Protein AF-R9B1L3-F1 (afdb_monomer_lite)

pLDDT: mean 91.62, std 8.05, range [50.78, 98.94]

Foldseek 3Di:
DVVQCCCCPVVVHCVVVCVVPVLVVVVVVVVPFADQEPLQDKDKPLAWWFQADPKIKIKIKHWPDHDDGDPDHDPDPCNRVVVVQVDLQPFKTKIFIWIWIDQDCVQDPRADSSRDRDCVRTPIDGDDMDIGHRDRCVAPCNVVLVLLDQDQPCPDDPNTGTTYPVNVVSNPVSVVVNVVSCVVVVHDPDDDPDDDDRDDDDDDDPLDFFAKEKPPQEFEKEAKQDPDAAEEADLFPPFPDDPPQDPLNQADPVRTGHIYKTWMWMFTADPVGFTNGTDFPVFKFKKKKWWKKACQQLAWAFDFDQQDPCLAPDPPQWTFHFLNVADPVCSVLQMFTLGMAMDWDEFFDDDPSFWSFATWHDRPDPDIDTATQWGWGHHRRGIIITTGYNFDKAAPVRFDCADPVDHSSVQRPHRMDTRWIKFKMDMWIGGPNRTHHYFIHMYGYFYFQPPSNQFALDWLLNLLQLLCCVVVQDPQDQAAACVPQPLSNLQNLQSLLFFDQLSCQAQHDPHPSPSVDPVVSCLLLDADPDPVDDNPNLVVLVVVLVLAAAQDDPWFDQLLADRRPDLAFFRCAPPDDRRDNRGRWHDRPSSNVNSVCSSVSRHHSPDDPDDDNDDNDLVPPPSRCSSVSRNCSSGRLADDGYPSPGTRFGDLSSHPQQAPHRSNGAADDPVGDQDDLPRTDGSDQCPDDSHLSHHDGRNSGCSNTGRVSVSVLVPFEWCPPPPDHSNTYGHCSSRRRHDHQDPVLVVLLPDPVDDPVSNVVSSD

Radius of gyration: 39.56 Å; chains: 1; bounding box: 65×103×112 Å

Organism: NCBI:txid106651

InterPro domains:
  IPR020835 Catalase superfamily [SSF56634] (4-188)
  IPR033798 Uncharacterised protein, LodA-like [cd14731] (206-764)
  IPR041168 L-Lysine epsilon oxidase, N-terminal [PF17990] (215-445)
  IPR041173 L-lysine epsilon oxidase, C-terminal [PF18417] (571-732)

Sequence (764 aa):
MCEFTKAGVVDGNYDPYLKAHPKTSELLDAMAKPVASVLASAYWSGLPFQFGQNEYVKYKLEPVFYLDPPNHSPNDPSYLANDLISRLKVSEARFRFMIQLRTDPERMPLDEATVVWPEDLSPPIHVADIVIPIQDISARGQAQYGENLAMNIWRVTAEHAPVGSIADARRVVYAASAELRRNVNGVPLGEPDTPRAVISPAAGIDTRIVRAAIHPAIGVARVGDSENEFFIGPELVDAPADPTQQPNNYRDKTGAIKRQAARFRIYGYNAAGDVVRELNPDNADIVWTVHVANRKAEWYQFQYALDIPEAVNAPDNAFTLRNPKVKPANRHKLAIDPGPRSIFGRNVSGGAEHRFDTGTFQAAAEQAVTVPLGEIQTDENGHLLFLGGHGKSASPTHAPVYDPDHPPSFNNADDWYYDTSDGPVTATVSINGIEIPVESAWVVVAPPNYAPDVVSWRTMYDLMCDVYVNAGWMVMPEKPSFTKDIWPLLKRLGGLQWVNKGFAAYFGKGCPMDFNNPALLAKLSFQSKNKNLADPYSELRRAILHSFRPSKPSVAEPVQWPHIWPWIYGDAFGSFPENGPGNMLTMTGLQEGLLRNWVDGNFIDDWSNEEIKPPSSLDQVPLQDQPHTLDQAALHYCLADTFHPGCEMTWPMRHASMYSSPFRIRLRAATNPEPDYGSTMTPIKVQQVDGPLYAQVAGSITRWMAVPWQGDTAFCRSGYDPDFDPYLPSFWAARVPNHVLTEQDYQKVINPELPREERITAFN

Structure (mmCIF, N/CA/C/O backbone):
data_AF-R9B1L3-F1
#
_entry.id   AF-R9B1L3-F1
#
loop_
_atom_site.group_PDB
_atom_site.id
_atom_site.type_symbol
_atom_site.label_atom_id
_atom_site.label_alt_id
_atom_site.label_comp_id
_atom_site.label_asym_id
_atom_site.label_entity_id
_atom_site.label_seq_id
_atom_site.pdbx_PDB_ins_code
_atom_site.Cartn_x
_atom_site.Cartn_y
_atom_site.Cartn_z
_atom_site.occupancy
_atom_site.B_iso_or_equiv
_atom_site.auth_seq_id
_atom_site.auth_comp_id
_atom_site.auth_asym_id
_atom_site.auth_atom_id
_atom_site.pdbx_PDB_model_num
ATOM 1 N N . MET A 1 1 ? 11.340 -51.662 -64.757 1.00 62.19 1 MET A N 1
ATOM 2 C CA . MET A 1 1 ? 10.618 -50.967 -63.661 1.00 62.19 1 MET A CA 1
ATOM 3 C C . MET A 1 1 ? 9.288 -51.653 -63.358 1.00 62.19 1 MET A C 1
ATOM 5 O O . MET A 1 1 ? 9.147 -52.144 -62.254 1.00 62.19 1 MET A O 1
ATOM 9 N N . CYS A 1 2 ? 8.379 -51.818 -64.328 1.00 68.38 2 CYS A N 1
ATOM 10 C CA . CYS A 1 2 ? 7.091 -52.503 -64.119 1.00 68.38 2 CYS A CA 1
ATOM 11 C C . CYS A 1 2 ? 7.218 -53.947 -63.591 1.00 68.38 2 CYS A C 1
ATOM 13 O O . CYS A 1 2 ? 6.490 -54.320 -62.681 1.00 68.38 2 CYS A O 1
ATOM 15 N N . GLU A 1 3 ? 8.167 -54.737 -64.104 1.00 80.19 3 GLU A N 1
ATOM 16 C CA . GLU A 1 3 ? 8.428 -56.102 -63.612 1.00 80.19 3 GLU A CA 1
ATOM 17 C C . GLU A 1 3 ? 8.977 -56.125 -62.178 1.00 80.19 3 GLU A C 1
ATOM 19 O O . GLU A 1 3 ? 8.534 -56.934 -61.371 1.00 80.19 3 GLU A O 1
ATOM 24 N N . PHE A 1 4 ? 9.873 -55.191 -61.836 1.00 80.69 4 PHE A N 1
ATOM 25 C CA . PHE A 1 4 ? 10.393 -55.023 -60.474 1.00 80.69 4 PHE A CA 1
ATOM 26 C C . PHE A 1 4 ? 9.283 -54.619 -59.496 1.00 80.69 4 PHE A C 1
ATOM 28 O O . PHE A 1 4 ? 9.123 -55.225 -58.442 1.00 80.69 4 PHE A O 1
ATOM 35 N N . THR A 1 5 ? 8.475 -53.620 -59.865 1.00 76.06 5 THR A N 1
ATOM 36 C CA . THR A 1 5 ? 7.343 -53.159 -59.054 1.00 76.06 5 THR A CA 1
ATOM 37 C C . THR A 1 5 ? 6.294 -54.253 -58.892 1.00 76.06 5 THR A C 1
ATOM 39 O O . THR A 1 5 ? 5.771 -54.413 -57.796 1.00 76.06 5 THR A O 1
ATOM 42 N N . LYS A 1 6 ? 6.006 -55.035 -59.939 1.00 81.38 6 LYS A N 1
ATOM 43 C CA . LYS A 1 6 ? 5.106 -56.187 -59.844 1.00 81.38 6 LYS A CA 1
ATOM 44 C C . LYS A 1 6 ? 5.662 -57.241 -58.881 1.00 81.38 6 LYS A C 1
ATOM 46 O O . LYS A 1 6 ? 4.937 -57.634 -57.974 1.00 81.38 6 LYS A O 1
ATOM 51 N N . ALA A 1 7 ? 6.935 -57.622 -59.026 1.00 84.62 7 ALA A N 1
ATOM 52 C CA . ALA A 1 7 ? 7.583 -58.612 -58.163 1.00 84.62 7 ALA A CA 1
ATOM 53 C C . ALA A 1 7 ? 7.474 -58.235 -56.675 1.00 84.62 7 ALA A C 1
ATOM 55 O O . ALA A 1 7 ? 7.154 -59.070 -55.836 1.00 84.62 7 ALA A O 1
ATOM 56 N N . GLY A 1 8 ? 7.664 -56.955 -56.355 1.00 83.62 8 GLY A N 1
ATOM 57 C CA . GLY A 1 8 ? 7.532 -56.454 -54.991 1.00 83.62 8 GLY A CA 1
ATOM 58 C C . GLY A 1 8 ? 6.103 -56.257 -54.503 1.00 83.62 8 GLY A C 1
ATOM 59 O O . GLY A 1 8 ? 5.713 -56.786 -53.470 1.00 83.62 8 GLY A O 1
ATOM 60 N N . VAL A 1 9 ? 5.338 -55.431 -55.215 1.00 76.75 9 VAL A N 1
ATOM 61 C CA . VAL A 1 9 ? 4.065 -54.868 -54.735 1.00 76.75 9 VAL A CA 1
ATOM 62 C C . VAL A 1 9 ? 2.883 -55.795 -55.009 1.00 76.75 9 VAL A C 1
ATOM 64 O O . VAL A 1 9 ? 1.931 -55.807 -54.235 1.00 76.75 9 VAL A O 1
ATOM 67 N N . VAL A 1 10 ? 2.925 -56.556 -56.106 1.00 82.94 10 VAL A N 1
ATOM 68 C CA . VAL A 1 10 ? 1.834 -57.461 -56.504 1.00 82.94 10 VAL A CA 1
ATOM 69 C C . VAL A 1 10 ? 2.133 -58.887 -56.061 1.00 82.94 10 VAL A C 1
ATOM 71 O O . VAL A 1 10 ? 1.295 -59.519 -55.426 1.00 82.94 10 VAL A O 1
ATOM 74 N N . ASP A 1 11 ? 3.330 -59.381 -56.378 1.00 86.12 11 ASP A N 1
ATOM 75 C CA . ASP A 1 11 ? 3.706 -60.776 -56.144 1.00 86.12 11 ASP A CA 1
ATOM 76 C C . ASP A 1 11 ? 4.290 -60.990 -54.729 1.00 86.12 11 ASP A C 1
ATOM 78 O O . ASP A 1 11 ? 4.346 -62.123 -54.252 1.00 86.12 11 ASP A O 1
ATOM 82 N N . GLY A 1 12 ? 4.713 -59.919 -54.041 1.00 87.38 12 GLY A N 1
ATOM 83 C CA . GLY A 1 12 ? 5.254 -59.973 -52.676 1.00 87.38 12 GLY A CA 1
ATOM 84 C C . GLY A 1 12 ? 6.603 -60.689 -52.550 1.00 87.38 12 GLY A C 1
ATOM 85 O O . GLY A 1 12 ? 7.003 -61.035 -51.440 1.00 87.38 12 GLY A O 1
ATOM 86 N N . ASN A 1 13 ? 7.294 -60.950 -53.663 1.00 88.31 13 ASN A N 1
ATOM 87 C CA . ASN A 1 13 ? 8.530 -61.722 -53.699 1.00 88.31 13 ASN A CA 1
ATOM 88 C C . ASN A 1 13 ? 9.494 -61.205 -54.780 1.00 88.31 13 ASN A C 1
ATOM 90 O O . ASN A 1 13 ? 9.286 -61.404 -55.979 1.00 88.31 13 ASN A O 1
ATOM 94 N N . TYR A 1 14 ? 10.597 -60.595 -54.341 1.00 86.94 14 TYR A N 1
ATOM 95 C CA . TYR A 1 14 ? 11.643 -60.094 -55.231 1.00 86.94 14 TYR A CA 1
ATOM 96 C C . TYR A 1 14 ? 12.620 -61.177 -55.717 1.00 86.94 14 TYR A C 1
ATOM 98 O O . TYR A 1 14 ? 13.285 -60.953 -56.729 1.00 86.94 14 TYR A O 1
ATOM 106 N N . ASP A 1 15 ? 12.702 -62.344 -55.070 1.00 88.62 15 ASP A N 1
ATOM 107 C CA . ASP A 1 15 ? 13.755 -63.341 -55.322 1.00 88.62 15 ASP A CA 1
ATOM 108 C C . ASP A 1 15 ? 13.848 -63.788 -56.792 1.00 88.62 15 ASP A C 1
ATOM 110 O O . ASP A 1 15 ? 14.958 -63.812 -57.340 1.00 88.62 15 ASP A O 1
ATOM 114 N N . PRO A 1 16 ? 12.735 -64.098 -57.497 1.00 88.62 16 PRO A N 1
ATOM 115 C CA . PRO A 1 16 ? 12.804 -64.494 -58.902 1.00 88.62 16 PRO A CA 1
ATOM 116 C C . PRO A 1 16 ? 13.321 -63.364 -59.796 1.00 88.62 16 PRO A C 1
ATOM 118 O O . PRO A 1 16 ? 14.088 -63.611 -60.728 1.00 88.62 16 PRO A O 1
ATOM 121 N N . TYR A 1 17 ? 12.928 -62.122 -59.498 1.00 88.38 17 TYR A N 1
ATOM 122 C CA . TYR A 1 17 ? 13.357 -60.951 -60.253 1.00 88.38 17 TYR A CA 1
ATOM 123 C C . TYR A 1 17 ? 14.841 -60.660 -60.021 1.00 88.38 17 TYR A C 1
ATOM 125 O O . TYR A 1 17 ? 15.575 -60.462 -60.988 1.00 88.38 17 TYR A O 1
ATOM 133 N N . LEU A 1 18 ? 15.299 -60.660 -58.766 1.00 89.38 18 LEU A N 1
ATOM 134 C CA . LEU A 1 18 ? 16.690 -60.357 -58.415 1.00 89.38 18 LEU A CA 1
ATOM 135 C C . LEU A 1 18 ? 17.654 -61.412 -58.955 1.00 89.38 18 LEU A C 1
ATOM 137 O O . LEU A 1 18 ? 18.710 -61.061 -59.477 1.00 89.38 18 LEU A O 1
ATOM 141 N N . LYS A 1 19 ? 17.251 -62.689 -58.956 1.00 90.25 19 LYS A N 1
ATOM 142 C CA . LYS A 1 19 ? 18.026 -63.764 -59.588 1.00 90.25 19 LYS A CA 1
ATOM 143 C C . LYS A 1 19 ? 18.178 -63.571 -61.100 1.00 90.25 19 LYS A C 1
ATOM 145 O O . LYS A 1 19 ? 19.221 -63.907 -61.655 1.00 90.25 19 LYS A O 1
ATOM 150 N N . ALA A 1 20 ? 17.154 -63.037 -61.766 1.00 89.94 20 ALA A N 1
ATOM 151 C CA . ALA A 1 20 ? 17.203 -62.707 -63.190 1.00 89.94 20 ALA A CA 1
ATOM 152 C C . ALA A 1 20 ? 17.952 -61.389 -63.484 1.00 89.94 20 ALA A C 1
ATOM 154 O O . ALA A 1 20 ? 18.379 -61.172 -64.616 1.00 89.94 20 ALA A O 1
ATOM 155 N N . HIS A 1 21 ? 18.147 -60.530 -62.476 1.00 88.94 21 HIS A N 1
ATOM 156 C CA . HIS A 1 21 ? 18.745 -59.198 -62.601 1.00 88.94 21 HIS A CA 1
ATOM 157 C C . HIS A 1 21 ? 19.875 -58.990 -61.573 1.00 88.94 21 HIS A C 1
ATOM 159 O O . HIS A 1 21 ? 19.734 -58.175 -60.654 1.00 88.94 21 HIS A O 1
ATOM 165 N N . PRO A 1 22 ? 21.025 -59.676 -61.728 1.00 87.56 22 PRO A N 1
ATOM 166 C CA . PRO A 1 22 ? 22.104 -59.678 -60.733 1.00 87.56 22 PRO A CA 1
ATOM 167 C C . PRO A 1 22 ? 22.651 -58.278 -60.424 1.00 87.56 22 PRO A C 1
ATOM 169 O O . PRO A 1 22 ? 22.852 -57.947 -59.262 1.00 87.56 22 PRO A O 1
ATOM 172 N N . LYS A 1 23 ? 22.766 -57.399 -61.431 1.00 85.44 23 LYS A N 1
ATOM 173 C CA . LYS A 1 23 ? 23.174 -55.994 -61.239 1.00 85.44 23 LYS A CA 1
ATOM 174 C C . LYS A 1 23 ? 22.224 -55.225 -60.311 1.00 85.44 23 LYS A C 1
ATOM 176 O O . LYS A 1 23 ? 22.654 -54.363 -59.555 1.00 85.44 23 LYS A O 1
ATOM 181 N N . THR A 1 24 ? 20.922 -55.509 -60.374 1.00 83.94 24 THR A N 1
ATOM 182 C CA . THR A 1 24 ? 19.940 -54.901 -59.465 1.00 83.94 24 THR A CA 1
ATOM 183 C C . THR A 1 24 ? 20.075 -55.469 -58.056 1.00 83.94 24 THR A C 1
ATOM 185 O O . THR A 1 24 ? 19.992 -54.698 -57.108 1.00 83.94 24 THR A O 1
ATOM 188 N N . SER A 1 25 ? 20.330 -56.775 -57.918 1.00 86.25 25 SER A N 1
ATOM 189 C CA . SER A 1 25 ? 20.602 -57.404 -56.618 1.00 86.25 25 SER A CA 1
ATOM 190 C C . SER A 1 25 ? 21.810 -56.768 -55.932 1.00 86.25 25 SER A C 1
ATOM 192 O O . SER A 1 25 ? 21.683 -56.275 -54.818 1.00 86.25 25 SER A O 1
ATOM 194 N N . GLU A 1 26 ? 22.942 -56.673 -56.636 1.00 87.56 26 GLU A N 1
ATOM 195 C CA . GLU A 1 26 ? 24.175 -56.067 -56.115 1.00 87.56 26 GLU A CA 1
ATOM 196 C C . GLU A 1 26 ? 23.964 -54.617 -55.655 1.00 87.56 26 GLU A C 1
ATOM 198 O O . GLU A 1 26 ? 24.470 -54.206 -54.611 1.00 87.56 26 GLU A O 1
ATOM 203 N N . LEU A 1 27 ? 23.187 -53.833 -56.411 1.00 83.94 27 LEU A N 1
ATOM 204 C CA . LEU A 1 27 ? 22.858 -52.456 -56.042 1.00 83.94 27 LEU A CA 1
ATOM 205 C C . LEU A 1 27 ? 21.979 -52.382 -54.788 1.00 83.94 27 LEU A C 1
ATOM 207 O O . LEU A 1 27 ? 22.222 -51.529 -53.938 1.00 83.94 27 LEU A O 1
ATOM 211 N N . LEU A 1 28 ? 20.972 -53.249 -54.658 1.00 84.00 28 LEU A N 1
ATOM 212 C CA . LEU A 1 28 ? 20.110 -53.272 -53.474 1.00 84.00 28 LEU A CA 1
ATOM 213 C C . LEU A 1 28 ? 20.877 -53.715 -52.225 1.00 84.00 28 LEU A C 1
ATOM 215 O O . LEU A 1 28 ? 20.706 -53.095 -51.176 1.00 84.00 28 LEU A O 1
ATOM 219 N N . ASP A 1 29 ? 21.772 -54.696 -52.350 1.00 84.81 29 ASP A N 1
ATOM 220 C CA . ASP A 1 29 ? 22.656 -55.123 -51.261 1.00 84.81 29 ASP A CA 1
ATOM 221 C C . ASP A 1 29 ? 23.590 -53.982 -50.829 1.00 84.81 29 ASP A C 1
ATOM 223 O O . ASP A 1 29 ? 23.737 -53.705 -49.640 1.00 84.81 29 ASP A O 1
ATOM 227 N N . ALA A 1 30 ? 24.157 -53.237 -51.787 1.00 81.81 30 ALA A N 1
ATOM 228 C CA . ALA A 1 30 ? 24.981 -52.061 -51.498 1.00 81.81 30 ALA A CA 1
ATOM 229 C C . ALA A 1 30 ? 24.191 -50.905 -50.845 1.00 81.81 30 ALA A C 1
ATOM 231 O O . ALA A 1 30 ? 24.763 -50.084 -50.120 1.00 81.81 30 ALA A O 1
ATOM 232 N N . MET A 1 31 ? 22.881 -50.819 -51.099 1.00 80.81 31 MET A N 1
ATOM 233 C CA . MET A 1 31 ? 21.984 -49.831 -50.489 1.00 80.81 31 MET A CA 1
ATOM 234 C C . MET A 1 31 ? 21.502 -50.241 -49.089 1.00 80.81 31 MET A C 1
ATOM 236 O O . MET A 1 31 ? 21.163 -49.365 -48.290 1.00 80.81 31 MET A O 1
ATOM 240 N N . ALA A 1 32 ? 21.482 -51.538 -48.773 1.00 81.06 32 ALA A N 1
ATOM 241 C CA . ALA A 1 32 ? 20.997 -52.093 -47.512 1.00 81.06 32 ALA A CA 1
ATOM 242 C C . ALA A 1 32 ? 22.023 -51.938 -46.372 1.00 81.06 32 ALA A C 1
ATOM 244 O O . ALA A 1 32 ? 22.604 -52.908 -45.887 1.00 81.06 32 ALA A O 1
ATOM 245 N N . LYS A 1 33 ? 22.240 -50.697 -45.919 1.00 81.12 33 LYS A N 1
ATOM 246 C CA . LYS A 1 33 ? 23.154 -50.366 -44.813 1.00 81.12 33 LYS A CA 1
ATOM 247 C C . LYS A 1 33 ? 22.435 -49.684 -43.641 1.00 81.12 33 LYS A C 1
ATOM 249 O O . LYS A 1 33 ? 21.547 -48.862 -43.882 1.00 81.12 33 LYS A O 1
ATOM 254 N N . PRO A 1 34 ? 22.823 -49.963 -42.382 1.00 84.56 34 PRO A N 1
ATOM 255 C CA . PRO A 1 34 ? 22.312 -49.224 -41.235 1.00 84.56 34 PRO A CA 1
ATOM 256 C C . PRO A 1 34 ? 22.700 -47.742 -41.299 1.00 84.56 34 PRO A C 1
ATOM 258 O O . PRO A 1 34 ? 23.781 -47.382 -41.768 1.00 84.56 34 PRO A O 1
ATOM 261 N N . VAL A 1 35 ? 21.817 -46.878 -40.803 1.00 88.62 35 VAL A N 1
ATOM 262 C CA . VAL A 1 35 ? 21.991 -45.420 -40.796 1.00 88.62 35 VAL A CA 1
ATOM 263 C C . VAL A 1 35 ? 21.896 -44.919 -39.358 1.00 88.62 35 VAL A C 1
ATOM 265 O O . VAL A 1 35 ? 20.925 -45.234 -38.681 1.00 88.62 35 VAL A O 1
ATOM 268 N N . ALA A 1 36 ? 22.878 -44.134 -38.901 1.00 90.06 36 ALA A N 1
ATOM 269 C CA . ALA A 1 36 ? 22.886 -43.553 -37.551 1.00 90.06 36 ALA A CA 1
ATOM 270 C C . ALA A 1 36 ? 21.869 -42.416 -37.375 1.00 90.06 36 ALA A C 1
ATOM 272 O O . ALA A 1 36 ? 21.243 -42.282 -36.331 1.00 90.06 36 ALA A O 1
ATOM 273 N N . SER A 1 37 ? 21.738 -41.563 -38.389 1.00 92.69 37 SER A N 1
ATOM 274 C CA . SER A 1 37 ? 20.845 -40.407 -38.375 1.00 92.69 37 SER A CA 1
ATOM 275 C C . SER A 1 37 ? 20.517 -39.984 -39.799 1.00 92.69 37 SER A C 1
ATOM 277 O O . SER A 1 37 ? 21.382 -40.001 -40.682 1.00 92.69 37 SER A O 1
ATOM 279 N N . VAL A 1 38 ? 19.287 -39.516 -40.015 1.00 93.38 38 VAL A N 1
ATOM 280 C CA . VAL A 1 38 ? 18.902 -38.874 -41.280 1.00 93.38 38 VAL A CA 1
ATOM 281 C C . VAL A 1 38 ? 19.628 -37.540 -41.494 1.00 93.38 38 VAL A C 1
ATOM 283 O O . VAL A 1 38 ? 19.758 -37.106 -42.635 1.00 93.38 38 VAL A O 1
ATOM 286 N N . LEU A 1 39 ? 20.142 -36.913 -40.429 1.00 95.19 39 LEU A N 1
ATOM 287 C CA . LEU A 1 39 ? 20.899 -35.657 -40.494 1.00 95.19 39 LEU A CA 1
ATOM 288 C C . LEU A 1 39 ? 22.397 -35.857 -40.780 1.00 95.19 39 LEU A C 1
ATOM 290 O O . LEU A 1 39 ? 23.069 -34.908 -41.166 1.00 95.19 39 LEU A O 1
ATOM 294 N N . ALA A 1 40 ? 22.909 -37.078 -40.604 1.00 93.00 40 ALA A N 1
ATOM 295 C CA . ALA A 1 40 ? 24.318 -37.436 -40.816 1.00 93.00 40 ALA A CA 1
ATOM 296 C C . ALA A 1 40 ? 24.539 -38.279 -42.087 1.00 93.00 40 ALA A C 1
ATOM 298 O O . ALA A 1 40 ? 25.619 -38.827 -42.296 1.00 93.00 40 ALA A O 1
ATOM 299 N N . SER A 1 41 ? 23.507 -38.426 -42.921 1.00 91.56 41 SER A N 1
ATOM 300 C CA . SER A 1 41 ? 23.548 -39.241 -44.138 1.00 91.56 41 SER A CA 1
ATOM 301 C C . SER A 1 41 ? 23.727 -38.376 -45.377 1.00 91.56 41 SER A C 1
ATOM 303 O O . SER A 1 41 ? 23.108 -37.324 -45.494 1.00 91.56 41 SER A O 1
ATOM 305 N N . ALA A 1 42 ? 24.539 -38.834 -46.328 1.00 91.38 42 ALA A N 1
ATOM 306 C CA . ALA A 1 42 ? 24.597 -38.220 -47.650 1.00 91.38 42 ALA A CA 1
ATOM 307 C C . ALA A 1 42 ? 23.397 -38.654 -48.510 1.00 91.38 42 ALA A C 1
ATOM 309 O O . ALA A 1 42 ? 22.951 -39.801 -48.425 1.00 91.38 42 ALA A O 1
ATOM 310 N N . TYR A 1 43 ? 22.903 -37.748 -49.356 1.00 92.69 43 TYR A N 1
ATOM 311 C CA . TYR A 1 43 ? 21.776 -37.997 -50.262 1.00 92.69 43 TYR A CA 1
ATOM 312 C C . TYR A 1 43 ? 22.119 -37.622 -51.698 1.00 92.69 43 TYR A C 1
ATOM 314 O O . TYR A 1 43 ? 22.941 -36.743 -51.942 1.00 92.69 43 TYR A O 1
ATOM 322 N N . TRP A 1 44 ? 21.440 -38.250 -52.657 1.00 91.38 44 TRP A N 1
ATOM 323 C CA . TRP A 1 44 ? 21.607 -37.986 -54.083 1.00 91.38 44 TRP A CA 1
ATOM 324 C C . TRP A 1 44 ? 20.247 -37.896 -54.769 1.00 91.38 44 TRP A C 1
ATOM 326 O O . TRP A 1 44 ? 19.303 -38.598 -54.414 1.00 91.38 44 TRP A O 1
ATOM 336 N N . SER A 1 45 ? 20.170 -37.066 -55.803 1.00 89.88 45 SER A N 1
ATOM 337 C CA . SER A 1 45 ? 18.965 -36.866 -56.625 1.00 89.88 45 SER A CA 1
ATOM 338 C C . SER A 1 45 ? 18.490 -38.110 -57.396 1.00 89.88 45 SER A C 1
ATOM 340 O O . SER A 1 45 ? 17.344 -38.153 -57.846 1.00 89.88 45 SER A O 1
ATOM 342 N N . GLY A 1 46 ? 19.336 -39.136 -57.544 1.00 83.62 46 GLY A N 1
ATOM 343 C CA . GLY A 1 46 ? 19.037 -40.412 -58.212 1.00 83.62 46 GLY A CA 1
ATOM 344 C C . GLY A 1 46 ? 18.874 -40.328 -59.739 1.00 83.62 46 GLY A C 1
ATOM 345 O O . GLY A 1 46 ? 19.289 -41.244 -60.443 1.00 83.62 46 GLY A O 1
ATOM 346 N N . LEU A 1 47 ? 18.330 -39.227 -60.259 1.00 91.44 47 LEU A N 1
ATOM 347 C CA . LEU A 1 47 ? 18.136 -38.931 -61.680 1.00 91.44 47 LEU A CA 1
ATOM 348 C C . LEU A 1 47 ? 18.879 -37.640 -62.060 1.00 91.44 47 LEU A C 1
ATOM 350 O O . LEU A 1 47 ? 19.083 -36.795 -61.188 1.00 91.44 47 LEU A O 1
ATOM 354 N N . PRO A 1 48 ? 19.290 -37.477 -63.326 1.00 94.69 48 PRO A N 1
ATOM 355 C CA . PRO A 1 48 ? 19.873 -36.231 -63.797 1.00 94.69 48 PRO A CA 1
ATOM 356 C C . PRO A 1 48 ? 18.811 -35.159 -64.077 1.00 94.69 48 PRO A C 1
ATOM 358 O O . PRO A 1 48 ? 17.640 -35.451 -64.326 1.00 94.69 48 PRO A O 1
ATOM 361 N N . PHE A 1 49 ? 19.248 -33.906 -64.042 1.00 96.94 49 PHE A N 1
ATOM 362 C CA . PHE A 1 49 ? 18.452 -32.704 -64.271 1.00 96.94 49 PHE A CA 1
ATOM 363 C C . PHE A 1 49 ? 19.144 -31.846 -65.323 1.00 96.94 49 PHE A C 1
ATOM 365 O O . PHE A 1 49 ? 20.370 -31.883 -65.436 1.00 96.94 49 PHE A O 1
ATOM 372 N N . GLN A 1 50 ? 18.376 -31.074 -66.084 1.00 96.62 50 GLN A N 1
ATOM 373 C CA . GLN A 1 50 ? 18.918 -29.997 -66.901 1.00 96.62 50 GLN A CA 1
ATOM 374 C C . GLN A 1 50 ? 19.637 -28.971 -66.021 1.00 96.62 50 GLN A C 1
ATOM 376 O O . GLN A 1 50 ? 19.362 -28.807 -64.827 1.00 96.62 50 GLN A O 1
ATOM 381 N N . PHE A 1 51 ? 20.605 -28.301 -66.620 1.00 94.44 51 PHE A N 1
ATOM 382 C CA . PHE A 1 51 ? 21.327 -27.207 -66.003 1.00 94.44 51 PHE A CA 1
ATOM 383 C C . PHE A 1 51 ? 21.548 -26.130 -67.065 1.00 94.44 51 PHE A C 1
ATOM 385 O O . PHE A 1 51 ? 22.587 -26.056 -67.711 1.00 94.44 51 PHE A O 1
ATOM 392 N N . GLY A 1 52 ? 20.501 -25.350 -67.333 1.00 92.31 52 GLY A N 1
ATOM 393 C CA . GLY A 1 52 ? 20.458 -24.449 -68.482 1.00 92.31 52 GLY A CA 1
ATOM 394 C C . GLY A 1 52 ? 20.127 -25.186 -69.785 1.00 92.31 52 GLY A C 1
ATOM 395 O O . GLY A 1 52 ? 19.432 -26.199 -69.785 1.00 92.31 52 GLY A O 1
ATOM 396 N N . GLN A 1 53 ? 20.588 -24.659 -70.923 1.00 86.12 53 GLN A N 1
ATOM 397 C CA . GLN A 1 53 ? 20.116 -25.121 -72.237 1.00 86.12 53 GLN A CA 1
ATOM 398 C C . GLN A 1 53 ? 20.707 -26.464 -72.691 1.00 86.12 53 GLN A C 1
ATOM 400 O O . GLN A 1 53 ? 20.012 -27.224 -73.357 1.00 86.12 53 GLN A O 1
ATOM 405 N N . ASN A 1 54 ? 21.973 -26.755 -72.365 1.00 87.19 54 ASN A N 1
ATOM 406 C CA . ASN A 1 54 ? 22.706 -27.890 -72.949 1.00 87.19 54 ASN A CA 1
ATOM 407 C C . ASN A 1 54 ? 23.508 -28.722 -71.934 1.00 87.19 54 ASN A C 1
ATOM 409 O O . ASN A 1 54 ? 24.185 -29.670 -72.332 1.00 87.19 54 ASN A O 1
ATOM 413 N N . GLU A 1 55 ? 23.446 -28.391 -70.644 1.00 95.31 55 GLU A N 1
ATOM 414 C CA . GLU A 1 55 ? 24.173 -29.115 -69.600 1.00 95.31 55 GLU A CA 1
ATOM 415 C C . GLU A 1 55 ? 23.220 -29.910 -68.711 1.00 95.31 55 GLU A C 1
ATOM 417 O O . GLU A 1 55 ? 22.012 -29.665 -68.666 1.00 95.31 55 GLU A O 1
ATOM 422 N N . TYR A 1 56 ? 23.783 -30.892 -68.010 1.00 97.12 56 TYR A N 1
ATOM 423 C CA . TYR A 1 56 ? 23.040 -31.769 -67.119 1.00 97.12 56 TYR A CA 1
ATOM 424 C C . TYR A 1 56 ? 23.826 -32.005 -65.840 1.00 97.12 56 TYR A C 1
ATOM 426 O O . TYR A 1 56 ? 25.051 -32.138 -65.875 1.00 97.12 56 TYR A O 1
ATOM 434 N N . VAL A 1 57 ? 23.115 -32.107 -64.722 1.00 96.94 57 VAL A N 1
ATOM 435 C CA . VAL A 1 57 ? 23.700 -32.331 -63.400 1.00 96.94 57 VAL A CA 1
ATOM 436 C C . VAL A 1 57 ? 22.991 -33.443 -62.640 1.00 96.94 57 VAL A C 1
ATOM 438 O O . VAL A 1 57 ? 21.810 -33.711 -62.853 1.00 96.94 57 VAL A O 1
ATOM 441 N N . LYS A 1 58 ? 23.700 -34.050 -61.687 1.00 95.69 58 LYS A N 1
ATOM 442 C CA . LYS A 1 58 ? 23.103 -34.727 -60.529 1.00 95.69 58 LYS A CA 1
ATOM 443 C C . LYS A 1 58 ? 23.376 -33.906 -59.271 1.00 95.69 58 LYS A C 1
ATOM 445 O O . LYS A 1 58 ? 24.478 -33.400 -59.088 1.00 95.69 58 LYS A O 1
ATOM 450 N N . TYR A 1 59 ? 22.392 -33.799 -58.385 1.00 95.56 59 TYR A N 1
ATOM 451 C CA . TYR A 1 59 ? 22.553 -33.168 -57.070 1.00 95.56 59 TYR A CA 1
ATOM 452 C C . TYR A 1 59 ? 22.982 -34.175 -56.000 1.00 95.56 59 TYR A C 1
ATOM 454 O O . TYR A 1 59 ? 22.528 -35.329 -56.026 1.00 95.56 59 TYR A O 1
ATOM 462 N N . LYS A 1 60 ? 23.786 -33.707 -55.039 1.00 95.50 60 LYS A N 1
ATOM 463 C CA . LYS A 1 60 ? 24.232 -34.429 -53.839 1.00 95.50 60 LYS A CA 1
ATOM 464 C C . LYS A 1 60 ? 24.107 -33.524 -52.607 1.00 95.50 60 LYS A C 1
ATOM 466 O O . LYS A 1 60 ? 24.434 -32.344 -52.668 1.00 95.50 60 LYS A O 1
ATOM 471 N N . LEU A 1 61 ? 23.638 -34.078 -51.494 1.00 96.81 61 LEU A N 1
ATOM 472 C CA . LEU A 1 61 ? 23.689 -33.457 -50.171 1.00 96.81 61 LEU A CA 1
ATOM 473 C C . LEU A 1 61 ? 24.749 -34.161 -49.343 1.00 96.81 61 LEU A C 1
ATOM 475 O O . LEU A 1 61 ? 24.685 -35.377 -49.167 1.00 96.81 61 LEU A O 1
ATOM 479 N N . GLU A 1 62 ? 25.703 -33.395 -48.831 1.00 96.75 62 GLU A N 1
ATOM 480 C CA . GLU A 1 62 ? 26.762 -33.883 -47.956 1.00 96.75 62 GLU A CA 1
ATOM 481 C C . GLU A 1 62 ? 26.562 -33.311 -46.542 1.00 96.75 62 GLU A C 1
ATOM 483 O O . GLU A 1 62 ? 26.517 -32.091 -46.383 1.00 96.75 62 GLU A O 1
ATOM 488 N N . PRO A 1 63 ? 26.399 -34.147 -45.505 1.00 95.88 63 PRO A N 1
ATOM 489 C CA . PRO A 1 63 ? 26.246 -33.665 -44.137 1.00 95.88 63 PRO A CA 1
ATOM 490 C C . PRO A 1 63 ? 27.556 -33.035 -43.650 1.00 95.88 63 PRO A C 1
ATOM 492 O O . PRO A 1 63 ? 28.645 -33.504 -43.978 1.00 95.88 63 PRO A O 1
ATOM 495 N N . VAL A 1 64 ? 27.470 -31.985 -42.829 1.00 95.31 64 VAL A N 1
ATOM 496 C CA . VAL A 1 64 ? 28.678 -31.324 -42.283 1.00 95.31 64 VAL A CA 1
ATOM 497 C C . VAL A 1 64 ? 29.292 -32.060 -41.089 1.00 95.31 64 VAL A C 1
ATOM 499 O O . VAL A 1 64 ? 30.315 -31.635 -40.555 1.00 95.31 64 VAL A O 1
ATOM 502 N N . PHE A 1 65 ? 28.652 -33.137 -40.638 1.00 92.31 65 PHE A N 1
ATOM 503 C CA . PHE A 1 65 ? 29.113 -33.971 -39.540 1.00 92.31 65 PHE A CA 1
ATOM 504 C C . PHE A 1 65 ? 28.875 -35.444 -39.865 1.00 92.31 65 PHE A C 1
ATOM 506 O O . PHE A 1 65 ? 28.022 -35.794 -40.680 1.00 92.31 65 PHE A O 1
ATOM 513 N N . TYR A 1 66 ? 29.642 -36.303 -39.205 1.00 90.56 66 TYR A N 1
ATOM 514 C CA . TYR A 1 66 ? 29.603 -37.745 -39.391 1.00 90.56 66 TYR A CA 1
ATOM 515 C C . TYR A 1 66 ? 29.243 -38.432 -38.072 1.00 90.56 66 TYR A C 1
ATOM 517 O O . TYR A 1 66 ? 29.633 -37.975 -36.997 1.00 90.56 66 TYR A O 1
ATOM 525 N N . LEU A 1 67 ? 28.496 -39.529 -38.172 1.00 89.25 67 LEU A N 1
ATOM 526 C CA . LEU A 1 67 ? 28.173 -40.422 -37.066 1.00 89.25 67 LEU A CA 1
ATOM 527 C C . LEU A 1 67 ? 28.385 -41.860 -37.522 1.00 89.25 67 LEU A C 1
ATOM 529 O O . LEU A 1 67 ? 27.948 -42.226 -38.615 1.00 89.25 67 LEU A O 1
ATOM 533 N N . ASP A 1 68 ? 28.998 -42.670 -36.664 1.00 88.81 68 ASP A N 1
ATOM 534 C CA . ASP A 1 68 ? 29.180 -44.086 -36.953 1.00 88.81 68 ASP A CA 1
ATOM 535 C C . ASP A 1 68 ? 27.823 -44.800 -37.032 1.00 88.81 68 ASP A C 1
ATOM 537 O O . ASP A 1 68 ? 27.031 -44.720 -36.083 1.00 88.81 68 ASP A O 1
ATOM 541 N N . PRO A 1 69 ? 27.521 -45.490 -38.150 1.00 85.50 69 PRO A N 1
ATOM 542 C CA . PRO A 1 69 ? 26.305 -46.276 -38.267 1.00 85.50 69 PRO A CA 1
ATOM 543 C C . PRO A 1 69 ? 26.322 -47.444 -37.273 1.00 85.50 69 PRO A C 1
ATOM 545 O O . PRO A 1 69 ? 27.385 -47.993 -36.972 1.00 85.50 69 PRO A O 1
ATOM 548 N N . PRO A 1 70 ? 25.153 -47.865 -36.764 1.00 85.50 70 PRO A N 1
ATOM 549 C CA . PRO A 1 70 ? 25.087 -49.021 -35.886 1.00 85.50 70 PRO A CA 1
ATOM 550 C C . PRO A 1 70 ? 25.482 -50.298 -36.643 1.00 85.50 70 PRO A C 1
ATOM 552 O O . PRO A 1 70 ? 25.232 -50.437 -37.838 1.00 85.50 70 PRO A O 1
ATOM 555 N N . ASN A 1 71 ? 26.050 -51.273 -35.927 1.00 83.50 71 ASN A N 1
ATOM 556 C CA . ASN A 1 71 ? 26.490 -52.549 -36.515 1.00 83.50 71 ASN A CA 1
ATOM 557 C C . ASN A 1 71 ? 25.337 -53.409 -37.073 1.00 83.50 71 ASN A C 1
ATOM 559 O O . ASN A 1 71 ? 25.578 -54.373 -37.793 1.00 83.50 71 ASN A O 1
ATOM 563 N N . HIS A 1 72 ? 24.091 -53.098 -36.714 1.00 82.75 72 HIS A N 1
ATOM 564 C CA . HIS A 1 72 ? 22.874 -53.719 -37.232 1.00 82.75 72 HIS A CA 1
ATOM 565 C C . HIS A 1 72 ? 21.742 -52.688 -37.244 1.00 82.75 72 HIS A C 1
ATOM 567 O O . HIS A 1 72 ? 21.782 -51.709 -36.498 1.00 82.75 72 HIS A O 1
ATOM 573 N N . SER A 1 73 ? 20.723 -52.913 -38.075 1.00 78.62 73 SER A N 1
ATOM 574 C CA . SER A 1 73 ? 19.514 -52.085 -38.074 1.00 78.62 73 SER A CA 1
ATOM 575 C C . SER A 1 73 ? 18.819 -52.171 -36.709 1.00 78.62 73 SER A C 1
ATOM 577 O O . SER A 1 73 ? 18.507 -53.281 -36.273 1.00 78.62 73 SER A O 1
ATOM 579 N N . PRO A 1 74 ? 18.572 -51.044 -36.020 1.00 83.94 74 PRO A N 1
ATOM 580 C CA . PRO A 1 74 ? 17.842 -51.052 -34.757 1.00 83.94 74 PRO A CA 1
ATOM 581 C C . PRO A 1 74 ? 16.434 -51.647 -34.908 1.00 83.94 74 PRO A C 1
ATOM 583 O O . PRO A 1 74 ? 15.752 -51.392 -35.896 1.00 83.94 74 PRO A O 1
ATOM 586 N N . ASN A 1 75 ? 15.985 -52.407 -33.902 1.00 84.31 75 ASN A N 1
ATOM 587 C CA . ASN A 1 75 ? 14.654 -53.035 -33.893 1.00 84.31 75 ASN A CA 1
ATOM 588 C C . ASN A 1 75 ? 13.506 -52.046 -33.601 1.00 84.31 75 ASN A C 1
ATOM 590 O O . ASN A 1 75 ? 12.342 -52.416 -33.740 1.00 84.31 75 ASN A O 1
ATOM 594 N N . ASP A 1 76 ? 13.809 -50.819 -33.161 1.00 86.00 76 ASP A N 1
ATOM 595 C CA . ASP A 1 76 ? 12.807 -49.775 -32.917 1.00 86.00 76 ASP A CA 1
ATOM 596 C C . ASP A 1 76 ? 12.398 -49.111 -34.246 1.00 86.00 76 ASP A C 1
ATOM 598 O O . ASP A 1 76 ? 13.220 -48.410 -34.849 1.00 86.00 76 ASP A O 1
ATOM 602 N N . PRO A 1 77 ? 11.136 -49.256 -34.698 1.00 86.44 77 PRO A N 1
ATOM 603 C CA . PRO A 1 77 ? 10.668 -48.627 -35.932 1.00 86.44 77 PRO A CA 1
ATOM 604 C C . PRO A 1 77 ? 10.680 -47.088 -35.874 1.00 86.44 77 PRO A C 1
ATOM 606 O O . PRO A 1 77 ? 10.617 -46.444 -36.919 1.00 86.44 77 PRO A O 1
ATOM 609 N N . SER A 1 78 ? 10.785 -46.487 -34.683 1.00 88.88 78 SER A N 1
ATOM 610 C CA . SER A 1 78 ? 10.841 -45.032 -34.475 1.00 88.88 78 SER A CA 1
ATOM 611 C C . SER A 1 78 ? 12.264 -44.485 -34.317 1.00 88.88 78 SER A C 1
ATOM 613 O O . SER A 1 78 ? 12.428 -43.283 -34.111 1.00 88.88 78 SER A O 1
ATOM 615 N N . TYR A 1 79 ? 13.297 -45.329 -34.427 1.00 92.38 79 TYR A N 1
ATOM 616 C CA . TYR A 1 79 ? 14.690 -44.977 -34.124 1.00 92.38 79 TYR A CA 1
ATOM 617 C C . TYR A 1 79 ? 15.151 -43.656 -34.772 1.00 92.38 79 TYR A C 1
ATOM 619 O O . TYR A 1 79 ? 15.575 -42.732 -34.075 1.00 92.38 79 TYR A O 1
ATOM 627 N N . LEU A 1 80 ? 15.004 -43.526 -36.096 1.00 92.56 80 LEU A N 1
ATOM 628 C CA . LEU A 1 80 ? 15.429 -42.326 -36.829 1.00 92.56 80 LEU A CA 1
ATOM 629 C C . LEU A 1 80 ? 14.570 -41.093 -36.506 1.00 92.56 80 LEU A C 1
ATOM 631 O O . LEU A 1 80 ? 15.074 -39.972 -36.534 1.00 92.56 80 LEU A O 1
ATOM 635 N N . ALA A 1 81 ? 13.286 -41.284 -36.189 1.00 91.00 81 ALA A N 1
ATOM 636 C CA . ALA A 1 81 ? 12.389 -40.193 -35.817 1.00 91.00 81 ALA A CA 1
ATOM 637 C C . ALA A 1 81 ? 12.752 -39.626 -34.437 1.00 91.00 81 ALA A C 1
ATOM 639 O O . ALA A 1 81 ? 12.832 -38.411 -34.268 1.00 91.00 81 ALA A O 1
ATOM 640 N N . ASN A 1 82 ? 13.037 -40.503 -33.472 1.00 93.00 82 ASN A N 1
ATOM 641 C CA . ASN A 1 82 ? 13.462 -40.119 -32.128 1.00 93.00 82 ASN A CA 1
ATOM 642 C C . ASN A 1 82 ? 14.816 -39.389 -32.141 1.00 93.00 82 ASN A C 1
ATOM 644 O O . ASN A 1 82 ? 14.970 -38.381 -31.444 1.00 93.00 82 ASN A O 1
ATOM 648 N N . ASP A 1 83 ? 15.772 -39.845 -32.960 1.00 94.31 83 ASP A N 1
ATOM 649 C CA . ASP A 1 83 ? 17.049 -39.146 -33.171 1.00 94.31 83 ASP A CA 1
ATOM 650 C C . ASP A 1 83 ? 16.829 -37.743 -33.763 1.00 94.31 83 ASP A C 1
ATOM 652 O O . ASP A 1 83 ? 17.327 -36.754 -33.217 1.00 94.31 83 ASP A O 1
ATOM 656 N N . LEU A 1 84 ? 16.012 -37.635 -34.818 1.00 94.62 84 LEU A N 1
ATOM 657 C CA . LEU A 1 84 ? 15.708 -36.360 -35.468 1.00 94.62 84 LEU A CA 1
ATOM 658 C C . LEU A 1 84 ? 15.037 -35.360 -34.509 1.00 94.62 84 LEU A C 1
ATOM 660 O O . LEU A 1 84 ? 15.457 -34.203 -34.449 1.00 94.62 84 LEU A O 1
ATOM 664 N N . ILE A 1 85 ? 14.037 -35.805 -33.732 1.00 93.94 85 ILE A N 1
ATOM 665 C CA . ILE A 1 85 ? 13.351 -34.987 -32.715 1.00 93.94 85 ILE A CA 1
ATOM 666 C C . ILE A 1 85 ? 14.356 -34.473 -31.686 1.00 93.94 85 ILE A C 1
ATOM 668 O O . ILE A 1 85 ? 14.377 -33.282 -31.376 1.00 93.94 85 ILE A O 1
ATOM 672 N N . SER A 1 86 ? 15.183 -35.370 -31.151 1.00 94.38 86 SER A N 1
ATOM 673 C CA . SER A 1 86 ? 16.109 -35.038 -30.068 1.00 94.38 86 SER A CA 1
ATOM 674 C C . SER A 1 86 ? 17.141 -34.002 -30.507 1.00 94.38 86 SER A C 1
ATOM 676 O O . SER A 1 86 ? 17.453 -33.092 -29.743 1.00 94.38 86 SER A O 1
ATOM 678 N N . ARG A 1 87 ? 17.636 -34.094 -31.749 1.00 94.12 87 ARG A N 1
ATOM 679 C CA . ARG A 1 87 ? 18.630 -33.154 -32.287 1.00 94.12 87 ARG A CA 1
ATOM 680 C C . ARG A 1 87 ? 18.025 -31.803 -32.638 1.00 94.12 87 ARG A C 1
ATOM 682 O O . ARG A 1 87 ? 18.525 -30.787 -32.163 1.00 94.12 87 ARG A O 1
ATOM 689 N N . LEU A 1 88 ? 16.940 -31.782 -33.415 1.00 94.31 88 LEU A N 1
ATOM 690 C CA . LEU A 1 88 ? 16.344 -30.522 -33.872 1.00 94.31 88 LEU A CA 1
ATOM 691 C C . LEU A 1 88 ? 15.704 -29.712 -32.740 1.00 94.31 88 LEU A C 1
ATOM 693 O O . LEU A 1 88 ? 15.572 -28.501 -32.879 1.00 94.31 88 LEU A O 1
ATOM 697 N N . LYS A 1 89 ? 15.376 -30.328 -31.597 1.00 93.00 89 LYS A N 1
ATOM 698 C CA . LYS A 1 89 ? 14.925 -29.593 -30.404 1.00 93.00 89 LYS A CA 1
ATOM 699 C C . LYS A 1 89 ? 15.991 -28.677 -29.799 1.00 93.00 89 LYS A C 1
ATOM 701 O O . LYS A 1 89 ? 15.628 -27.732 -29.107 1.00 93.00 89 LYS A O 1
ATOM 706 N N . VAL A 1 90 ? 17.278 -28.954 -30.021 1.00 94.25 90 VAL A N 1
ATOM 707 C CA . VAL A 1 90 ? 18.375 -28.265 -29.315 1.00 94.25 90 VAL A CA 1
ATOM 708 C C . VAL A 1 90 ? 19.485 -27.746 -30.227 1.00 94.25 90 VAL A C 1
ATOM 710 O O . VAL A 1 90 ? 20.319 -26.967 -29.774 1.00 94.25 90 VAL A O 1
ATOM 713 N N . SER A 1 91 ? 19.531 -28.159 -31.496 1.00 92.81 91 SER A N 1
ATOM 714 C CA . SER A 1 91 ? 20.575 -27.752 -32.438 1.00 92.81 91 SER A CA 1
ATOM 715 C C . SER A 1 91 ? 20.054 -27.668 -33.873 1.00 92.81 91 SER A C 1
ATOM 717 O O . SER A 1 91 ? 19.140 -28.393 -34.264 1.00 92.81 91 SER A O 1
ATOM 719 N N . GLU A 1 92 ? 20.639 -26.767 -34.658 1.00 94.56 92 GLU A N 1
ATOM 720 C CA . GLU A 1 92 ? 20.426 -26.711 -36.103 1.00 94.56 92 GLU A CA 1
ATOM 721 C C . GLU A 1 92 ? 21.173 -27.851 -36.817 1.00 94.56 92 GLU A C 1
ATOM 723 O O . GLU A 1 92 ? 22.184 -28.357 -36.329 1.00 94.56 92 GLU A O 1
ATOM 728 N N . ALA A 1 93 ? 20.704 -28.236 -38.003 1.00 95.81 93 ALA A N 1
ATOM 729 C CA . ALA A 1 93 ? 21.385 -29.202 -38.863 1.00 95.81 93 ALA A CA 1
ATOM 730 C C . ALA A 1 93 ? 21.827 -28.548 -40.175 1.00 95.81 93 ALA A C 1
ATOM 732 O O . ALA A 1 93 ? 21.140 -27.670 -40.696 1.00 95.81 93 ALA A O 1
ATOM 733 N N . ARG A 1 94 ? 22.970 -28.976 -40.722 1.00 97.31 94 ARG A N 1
ATOM 734 C CA . ARG A 1 94 ? 23.550 -28.381 -41.933 1.00 97.31 94 ARG A CA 1
ATOM 735 C C . ARG A 1 94 ? 23.982 -29.431 -42.953 1.00 97.31 94 ARG A C 1
ATOM 737 O O . ARG A 1 94 ? 24.551 -30.460 -42.586 1.00 97.31 94 ARG A O 1
ATOM 744 N N . PHE A 1 95 ? 23.777 -29.118 -44.228 1.00 98.19 95 PHE A N 1
ATOM 745 C CA . PHE A 1 95 ? 24.266 -29.891 -45.371 1.00 98.19 95 PHE A CA 1
ATOM 746 C C . PHE A 1 95 ? 24.950 -28.977 -46.383 1.00 98.19 95 PHE A C 1
ATOM 748 O O . PHE A 1 95 ? 24.467 -27.879 -46.641 1.00 98.19 95 PHE A O 1
ATOM 755 N N . ARG A 1 96 ? 26.006 -29.469 -47.025 1.00 98.00 96 ARG A N 1
ATOM 756 C CA . ARG A 1 96 ? 26.542 -28.904 -48.262 1.00 98.00 96 ARG A CA 1
ATOM 757 C C . ARG A 1 96 ? 25.718 -29.408 -49.438 1.00 98.00 96 ARG A C 1
ATOM 759 O O . ARG A 1 96 ? 25.554 -30.616 -49.625 1.00 98.00 96 ARG A O 1
ATOM 766 N N . PHE A 1 97 ? 25.199 -28.488 -50.233 1.00 97.56 97 PHE A N 1
ATOM 767 C CA . PHE A 1 97 ? 24.485 -28.750 -51.474 1.00 97.56 97 PHE A CA 1
ATOM 768 C C . PHE A 1 97 ? 25.467 -28.729 -52.641 1.00 97.56 97 PHE A C 1
ATOM 770 O O . PHE A 1 97 ? 26.122 -27.722 -52.924 1.00 97.56 97 PHE A O 1
ATOM 777 N N . MET A 1 98 ? 25.576 -29.874 -53.303 1.00 97.75 98 MET A N 1
ATOM 778 C CA . MET A 1 98 ? 26.590 -30.159 -54.304 1.00 97.75 98 MET A CA 1
ATOM 779 C C . MET A 1 98 ? 25.940 -30.481 -55.653 1.00 97.75 98 MET A C 1
ATOM 781 O O . MET A 1 98 ? 24.882 -31.117 -55.705 1.00 97.75 98 MET A O 1
ATOM 785 N N . ILE A 1 99 ? 26.615 -30.125 -56.744 1.00 96.75 99 ILE A N 1
ATOM 786 C CA . ILE A 1 99 ? 26.262 -30.537 -58.109 1.00 96.75 99 ILE A CA 1
ATOM 787 C C . ILE A 1 99 ? 27.371 -31.390 -58.721 1.00 96.75 99 ILE A C 1
ATOM 789 O O . ILE A 1 99 ? 28.548 -31.172 -58.462 1.00 96.75 99 ILE A O 1
ATOM 793 N N . GLN A 1 100 ? 27.000 -32.345 -59.562 1.00 96.62 100 GLN A N 1
ATOM 794 C CA . GLN A 1 100 ? 27.914 -33.156 -60.357 1.00 96.62 100 GLN A CA 1
ATOM 795 C C . GLN A 1 100 ? 27.554 -32.976 -61.832 1.00 96.62 100 GLN A C 1
ATOM 797 O O . GLN A 1 100 ? 26.476 -33.400 -62.248 1.00 96.62 100 GLN A O 1
ATOM 802 N N . LEU A 1 101 ? 28.424 -32.325 -62.609 1.00 96.12 101 LEU A N 1
ATOM 803 C CA . LEU A 1 101 ? 28.195 -32.023 -64.028 1.00 96.12 101 LEU A CA 1
ATOM 804 C C . LEU A 1 101 ? 28.356 -33.269 -64.903 1.00 96.12 101 LEU A C 1
ATOM 806 O O . LEU A 1 101 ? 29.179 -34.138 -64.624 1.00 96.12 101 LEU A O 1
ATOM 810 N N . ARG A 1 102 ? 27.609 -33.349 -65.999 1.00 96.06 102 ARG A N 1
ATOM 811 C CA . ARG A 1 102 ? 27.768 -34.412 -66.992 1.00 96.06 102 ARG A CA 1
ATOM 812 C C . ARG A 1 102 ? 28.949 -34.108 -67.915 1.00 96.06 102 ARG A C 1
ATOM 814 O O . ARG A 1 102 ? 28.815 -33.301 -68.829 1.00 96.06 102 ARG A O 1
ATOM 821 N N . THR A 1 103 ? 30.076 -34.781 -67.706 1.00 95.31 103 THR A N 1
ATOM 822 C CA . THR A 1 103 ? 31.303 -34.583 -68.503 1.00 95.31 103 THR A CA 1
ATOM 823 C C . THR A 1 103 ? 31.503 -35.637 -69.595 1.00 95.31 103 THR A C 1
ATOM 825 O O . THR A 1 103 ? 32.150 -35.352 -70.598 1.00 95.31 103 THR A O 1
ATOM 828 N N . ASP A 1 104 ? 30.914 -36.827 -69.442 1.00 95.06 104 ASP A N 1
ATOM 829 C CA . ASP A 1 104 ? 31.053 -37.952 -70.376 1.00 95.06 104 ASP A CA 1
ATOM 830 C C . ASP A 1 104 ? 29.674 -38.544 -70.726 1.00 95.06 104 ASP A C 1
ATOM 832 O O . ASP A 1 104 ? 29.092 -39.274 -69.921 1.00 95.06 104 ASP A O 1
ATOM 836 N N . PRO A 1 105 ? 29.122 -38.253 -71.917 1.00 93.19 105 PRO A N 1
ATOM 837 C CA . PRO A 1 105 ? 27.813 -38.744 -72.322 1.00 93.19 105 PRO A CA 1
ATOM 838 C C . PRO A 1 105 ? 27.618 -40.263 -72.326 1.00 93.19 105 PRO A C 1
ATOM 840 O O . PRO A 1 105 ? 26.478 -40.687 -72.117 1.00 93.19 105 PRO A O 1
ATOM 843 N N . GLU A 1 106 ? 28.674 -41.046 -72.565 1.00 92.44 106 GLU A N 1
ATOM 844 C CA . GLU A 1 106 ? 28.612 -42.511 -72.659 1.00 92.44 106 GLU A CA 1
ATOM 845 C C . GLU A 1 106 ? 28.603 -43.153 -71.271 1.00 92.44 106 GLU A C 1
ATOM 847 O O . GLU A 1 106 ? 27.837 -44.081 -71.011 1.00 92.44 106 GLU A O 1
ATOM 852 N N . ARG A 1 107 ? 29.422 -42.634 -70.349 1.00 92.44 107 ARG A N 1
ATOM 853 C CA . ARG A 1 107 ? 29.521 -43.154 -68.973 1.00 92.44 107 ARG A CA 1
ATOM 854 C C . ARG A 1 107 ? 28.549 -42.494 -67.997 1.00 92.44 107 ARG A C 1
ATOM 856 O O . ARG A 1 107 ? 28.334 -43.011 -66.900 1.00 92.44 107 ARG A O 1
ATOM 863 N N . MET A 1 108 ? 27.955 -41.368 -68.384 1.00 95.00 108 MET A N 1
ATOM 864 C CA . MET A 1 108 ? 26.976 -40.613 -67.602 1.00 95.00 108 MET A CA 1
ATOM 865 C C . MET A 1 108 ? 25.652 -40.494 -68.374 1.00 95.00 108 MET A C 1
ATOM 867 O O . MET A 1 108 ? 25.293 -39.407 -68.846 1.00 95.00 108 MET A O 1
ATOM 871 N N . PRO A 1 109 ? 24.908 -41.604 -68.536 1.00 94.25 109 PRO A N 1
ATOM 872 C CA . PRO A 1 109 ? 23.653 -41.610 -69.276 1.00 94.25 109 PRO A CA 1
ATOM 873 C C . PRO A 1 109 ? 22.581 -40.777 -68.567 1.00 94.25 109 PRO A C 1
ATOM 875 O O . PRO A 1 109 ? 22.545 -40.689 -67.334 1.00 94.25 109 PRO A O 1
ATOM 878 N N . LEU A 1 110 ? 21.694 -40.178 -69.366 1.00 93.38 110 LEU A N 1
ATOM 879 C CA . LEU A 1 110 ? 20.560 -39.393 -68.869 1.00 93.38 110 LEU A CA 1
ATOM 880 C C . LEU A 1 110 ? 19.353 -40.259 -68.488 1.00 93.38 110 LEU A C 1
ATOM 882 O O . LEU A 1 110 ? 18.552 -39.841 -67.660 1.00 93.38 110 LEU A O 1
ATOM 886 N N . ASP A 1 111 ? 19.233 -41.461 -69.056 1.00 91.00 111 ASP A N 1
ATOM 887 C CA . ASP A 1 111 ? 18.062 -42.329 -68.882 1.00 91.00 111 ASP A CA 1
ATOM 888 C C . ASP A 1 111 ? 18.430 -43.744 -68.407 1.00 91.00 111 ASP A C 1
ATOM 890 O O . ASP A 1 111 ? 17.928 -44.746 -68.903 1.00 91.00 111 ASP A O 1
ATOM 894 N N . GLU A 1 112 ? 19.339 -43.829 -67.429 1.00 87.75 112 GLU A N 1
ATOM 895 C CA . GLU A 1 112 ? 19.695 -45.085 -66.755 1.00 87.75 112 GLU A CA 1
ATOM 896 C C . GLU A 1 112 ? 20.012 -44.849 -65.269 1.00 87.75 112 GLU A C 1
ATOM 898 O O . GLU A 1 112 ? 21.158 -44.635 -64.868 1.00 87.75 112 GLU A O 1
ATOM 903 N N . ALA A 1 113 ? 18.993 -44.917 -64.408 1.00 82.75 113 ALA A N 1
ATOM 904 C CA . ALA A 1 113 ? 19.146 -44.648 -62.970 1.00 82.75 113 ALA A CA 1
ATOM 905 C C . ALA A 1 113 ? 20.093 -45.620 -62.235 1.00 82.75 113 ALA A C 1
ATOM 907 O O . ALA A 1 113 ? 20.581 -45.304 -61.155 1.00 82.75 113 ALA A O 1
ATOM 908 N N . THR A 1 114 ? 20.375 -46.795 -62.812 1.00 84.00 114 THR A N 1
ATOM 909 C CA . THR A 1 114 ? 21.302 -47.786 -62.236 1.00 84.00 114 THR A CA 1
ATOM 910 C C . THR A 1 114 ? 22.779 -47.457 -62.467 1.00 84.00 114 THR A C 1
ATOM 912 O O . THR A 1 114 ? 23.640 -48.183 -61.975 1.00 84.00 114 THR A O 1
ATOM 915 N N . VAL A 1 115 ? 23.094 -46.422 -63.255 1.00 87.81 115 VAL A N 1
ATOM 916 C CA . VAL A 1 115 ? 24.478 -46.029 -63.549 1.00 87.81 115 VAL A CA 1
ATOM 917 C C . VAL A 1 115 ? 24.927 -44.922 -62.596 1.00 87.81 115 VAL A C 1
ATOM 919 O O . VAL A 1 115 ? 24.410 -43.797 -62.598 1.00 87.81 115 VAL A O 1
ATOM 922 N N . VAL A 1 116 ? 25.930 -45.251 -61.783 1.00 87.88 116 VAL A N 1
ATOM 923 C CA . VAL A 1 116 ? 26.635 -44.299 -60.920 1.00 87.88 116 VAL A CA 1
ATOM 924 C C . VAL A 1 116 ? 27.556 -43.447 -61.790 1.00 87.88 116 VAL A C 1
ATOM 926 O O . VAL A 1 116 ? 28.345 -43.984 -62.563 1.00 87.88 116 VAL A O 1
ATOM 929 N N . TRP A 1 117 ? 27.446 -42.121 -61.682 1.00 92.56 117 TRP A N 1
ATOM 930 C CA . TRP A 1 117 ? 28.333 -41.200 -62.394 1.00 92.56 117 TRP A CA 1
ATOM 931 C C . TRP A 1 117 ? 29.685 -41.143 -61.668 1.00 92.56 117 TRP A C 1
ATOM 933 O O . TRP A 1 117 ? 29.703 -40.773 -60.490 1.00 92.56 117 TRP A O 1
ATOM 943 N N . PRO A 1 118 ? 30.799 -41.525 -62.319 1.00 92.50 118 PRO A N 1
ATOM 944 C CA . PRO A 1 118 ? 32.093 -41.615 -61.647 1.00 92.50 118 PRO A CA 1
ATOM 945 C C . PRO A 1 118 ? 32.585 -40.241 -61.159 1.00 92.50 118 PRO A C 1
ATOM 947 O O . PRO A 1 118 ? 32.657 -39.292 -61.942 1.00 92.50 118 PRO A O 1
ATOM 950 N N . GLU A 1 119 ? 32.908 -40.121 -59.865 1.00 92.25 119 GLU A N 1
ATOM 951 C CA . GLU A 1 119 ? 33.374 -38.854 -59.270 1.00 92.25 119 GLU A CA 1
ATOM 952 C C . GLU A 1 119 ? 34.796 -38.465 -59.734 1.00 92.25 119 GLU A C 1
ATOM 954 O O . GLU A 1 119 ? 35.158 -37.297 -59.664 1.00 92.25 119 GLU A O 1
ATOM 959 N N . ASP A 1 120 ? 35.588 -39.401 -60.269 1.00 93.88 120 ASP A N 1
ATOM 960 C CA . ASP A 1 120 ? 36.885 -39.129 -60.911 1.00 93.88 120 ASP A CA 1
ATOM 961 C C . ASP A 1 120 ? 36.740 -38.408 -62.262 1.00 93.88 120 ASP A C 1
ATOM 963 O O . ASP A 1 120 ? 37.585 -37.591 -62.623 1.00 93.88 120 ASP A O 1
ATOM 967 N N . LEU A 1 121 ? 35.653 -38.676 -62.994 1.00 93.38 121 LEU A N 1
ATOM 968 C CA . LEU A 1 121 ? 35.324 -37.993 -64.250 1.00 93.38 121 LEU A CA 1
ATOM 969 C C . LEU A 1 121 ? 34.583 -36.668 -64.046 1.00 93.38 121 LEU A C 1
ATOM 971 O O . LEU A 1 121 ? 34.645 -35.783 -64.901 1.00 93.38 121 LEU A O 1
ATOM 975 N N . SER A 1 122 ? 33.833 -36.549 -62.952 1.00 95.31 122 SER A N 1
ATOM 976 C CA . SER A 1 122 ? 33.128 -35.327 -62.570 1.00 95.31 122 SER A CA 1
ATOM 977 C C . SER A 1 122 ? 33.028 -35.246 -61.048 1.00 95.31 122 SER A C 1
ATOM 979 O O . SER A 1 122 ? 32.131 -35.861 -60.458 1.00 95.31 122 SER A O 1
ATOM 981 N N . PRO A 1 123 ? 33.955 -34.531 -60.393 1.00 95.38 123 PRO A N 1
ATOM 982 C CA . PRO A 1 123 ? 33.919 -34.334 -58.951 1.00 95.38 123 PRO A CA 1
ATOM 983 C C . PRO A 1 123 ? 32.704 -33.491 -58.525 1.00 95.38 123 PRO A C 1
ATOM 985 O O . PRO A 1 123 ? 32.378 -32.516 -59.206 1.00 95.38 123 PRO A O 1
ATOM 988 N N . PRO A 1 124 ? 32.046 -33.799 -57.391 1.00 96.00 124 PRO A N 1
ATOM 989 C CA . PRO A 1 124 ? 30.990 -32.949 -56.849 1.00 96.00 124 PRO A CA 1
ATOM 990 C C . PRO A 1 124 ? 31.494 -31.542 -56.492 1.00 96.00 124 PRO A C 1
ATOM 992 O O . PRO A 1 124 ? 32.487 -31.382 -55.784 1.00 96.00 124 PRO A O 1
ATOM 995 N N . ILE A 1 125 ? 30.765 -30.520 -56.931 1.00 97.19 125 ILE A N 1
ATOM 996 C CA . ILE A 1 125 ? 31.067 -29.100 -56.728 1.00 97.19 125 ILE A CA 1
ATOM 997 C C . ILE A 1 125 ? 30.111 -28.535 -55.678 1.00 97.19 125 ILE A C 1
ATOM 999 O O . ILE A 1 125 ? 28.896 -28.620 -55.848 1.00 97.19 125 ILE A O 1
ATOM 1003 N N . HIS A 1 126 ? 30.648 -27.943 -54.609 1.00 97.50 126 HIS A N 1
ATOM 1004 C CA . HIS A 1 126 ? 29.855 -27.268 -53.578 1.00 97.50 126 HIS A CA 1
ATOM 1005 C C . HIS A 1 126 ? 29.315 -25.938 -54.094 1.00 97.50 126 HIS A C 1
ATOM 1007 O O . HIS A 1 126 ? 30.095 -25.095 -54.534 1.00 97.50 126 HIS A O 1
ATOM 1013 N N . VAL A 1 127 ? 27.997 -25.743 -54.021 1.00 97.19 127 VAL A N 1
ATOM 1014 C CA . VAL A 1 127 ? 27.348 -24.530 -54.541 1.00 97.19 127 VAL A CA 1
ATOM 1015 C C . VAL A 1 127 ? 26.493 -23.786 -53.515 1.00 97.19 127 VAL A C 1
ATOM 1017 O O . VAL A 1 127 ? 26.236 -22.603 -53.721 1.00 97.19 127 VAL A O 1
ATOM 1020 N N . ALA A 1 128 ? 26.065 -24.423 -52.418 1.00 97.25 128 ALA A N 1
ATOM 1021 C CA . ALA A 1 128 ? 25.320 -23.757 -51.343 1.00 97.25 128 ALA A CA 1
ATOM 1022 C C . ALA A 1 128 ? 25.314 -24.569 -50.039 1.00 97.25 128 ALA A C 1
ATOM 1024 O O . ALA A 1 128 ? 25.414 -25.789 -50.080 1.00 97.25 128 ALA A O 1
ATOM 1025 N N . ASP A 1 129 ? 25.070 -23.915 -48.903 1.00 97.00 129 ASP A N 1
ATOM 1026 C CA . ASP A 1 129 ? 24.757 -24.584 -47.635 1.00 97.00 129 ASP A CA 1
ATOM 1027 C C . ASP A 1 129 ? 23.237 -24.602 -47.389 1.00 97.00 129 ASP A C 1
ATOM 1029 O O . ASP A 1 129 ? 22.546 -23.601 -47.583 1.00 97.00 129 ASP A O 1
ATOM 1033 N N . ILE A 1 130 ? 22.714 -25.729 -46.907 1.00 96.94 130 ILE A N 1
ATOM 1034 C CA . ILE A 1 130 ? 21.340 -25.872 -46.415 1.00 96.94 130 ILE A CA 1
ATOM 1035 C C . ILE A 1 130 ? 21.378 -25.887 -44.893 1.00 96.94 130 ILE A C 1
ATOM 1037 O O . ILE A 1 130 ? 22.050 -26.732 -44.303 1.00 96.94 130 ILE A O 1
ATOM 1041 N N . VAL A 1 131 ? 20.618 -24.988 -44.265 1.00 96.12 131 VAL A N 1
ATOM 1042 C CA . VAL A 1 131 ? 20.470 -24.900 -42.807 1.00 96.12 131 VAL A CA 1
ATOM 1043 C C . VAL A 1 131 ? 19.037 -25.251 -42.417 1.00 96.12 131 VAL A C 1
ATOM 1045 O O . VAL A 1 131 ? 18.085 -24.628 -42.883 1.00 96.12 131 VAL A O 1
ATOM 1048 N N . ILE A 1 132 ? 18.886 -26.244 -41.545 1.00 94.56 132 ILE A N 1
ATOM 1049 C CA . ILE A 1 132 ? 17.621 -26.631 -40.921 1.00 94.56 132 ILE A CA 1
ATOM 1050 C C . ILE A 1 132 ? 17.633 -26.074 -39.488 1.00 94.56 132 ILE A C 1
ATOM 1052 O O . ILE A 1 132 ? 18.463 -26.518 -38.692 1.00 94.56 132 ILE A O 1
ATOM 1056 N N . PRO A 1 133 ? 16.755 -25.114 -39.138 1.00 92.62 133 PRO A N 1
ATOM 1057 C CA . PRO A 1 133 ? 16.787 -24.451 -37.835 1.00 92.62 133 PRO A CA 1
ATOM 1058 C C . PRO A 1 133 ? 16.302 -25.362 -36.698 1.00 92.62 133 PRO A C 1
ATOM 1060 O O . PRO A 1 133 ? 15.610 -26.359 -36.939 1.00 92.62 133 PRO A O 1
ATOM 1063 N N . ILE A 1 134 ? 16.618 -24.958 -35.460 1.00 92.00 134 ILE A N 1
ATOM 1064 C CA . ILE A 1 134 ? 16.070 -25.540 -34.224 1.00 92.00 134 ILE A CA 1
ATOM 1065 C C . ILE A 1 134 ? 14.539 -25.466 -34.276 1.00 92.00 134 ILE A C 1
ATOM 1067 O O . ILE A 1 134 ? 13.975 -24.392 -34.491 1.00 92.00 134 ILE A O 1
ATOM 1071 N N . GLN A 1 135 ? 13.864 -26.599 -34.092 1.00 87.81 135 GLN A N 1
ATOM 1072 C CA . GLN A 1 135 ? 12.409 -26.698 -34.180 1.00 87.81 135 GLN A CA 1
ATOM 1073 C C . GLN A 1 135 ? 11.861 -27.930 -33.444 1.00 87.81 135 GLN A C 1
ATOM 1075 O O . GLN A 1 135 ? 12.491 -28.988 -33.403 1.00 87.81 135 GLN A O 1
ATOM 1080 N N . ASP A 1 136 ? 10.637 -27.816 -32.919 1.00 87.44 136 ASP A N 1
ATOM 1081 C CA . ASP A 1 136 ? 9.901 -28.956 -32.370 1.00 87.44 136 ASP A CA 1
ATOM 1082 C C . ASP A 1 136 ? 9.060 -29.645 -33.452 1.00 87.44 136 ASP A C 1
ATOM 1084 O O . ASP A 1 136 ? 7.885 -29.336 -33.662 1.00 87.44 136 ASP A O 1
ATOM 1088 N N . ILE A 1 137 ? 9.652 -30.634 -34.123 1.00 86.50 137 ILE A N 1
ATOM 1089 C CA . ILE A 1 137 ? 8.929 -31.447 -35.112 1.00 86.50 137 ILE A CA 1
ATOM 1090 C C . ILE A 1 137 ? 7.890 -32.397 -34.483 1.00 86.50 137 ILE A C 1
ATOM 1092 O O . ILE A 1 137 ? 7.140 -33.039 -35.217 1.00 86.50 137 ILE A O 1
ATOM 1096 N N . SER A 1 138 ? 7.825 -32.487 -33.146 1.00 87.06 138 SER A N 1
ATOM 1097 C CA . SER A 1 138 ? 6.805 -33.250 -32.409 1.00 87.06 138 SER A CA 1
ATOM 1098 C C . SER A 1 138 ? 5.583 -32.414 -32.010 1.00 87.06 138 SER A C 1
ATOM 1100 O O . SER A 1 138 ? 4.651 -32.944 -31.403 1.00 87.06 138 SER A O 1
ATOM 1102 N N . ALA A 1 139 ? 5.549 -31.126 -32.379 1.00 82.50 139 ALA A N 1
ATOM 1103 C CA . ALA A 1 139 ? 4.435 -30.239 -32.072 1.00 82.50 139 ALA A CA 1
ATOM 1104 C C . ALA A 1 139 ? 3.093 -30.828 -32.541 1.00 82.50 139 ALA A C 1
ATOM 1106 O O . ALA A 1 139 ? 2.971 -31.413 -33.624 1.00 82.50 139 ALA A O 1
ATOM 1107 N N . ARG A 1 140 ? 2.042 -30.650 -31.731 1.00 79.94 140 ARG A N 1
ATOM 1108 C CA . ARG A 1 140 ? 0.702 -31.182 -32.027 1.00 79.94 140 ARG A CA 1
ATOM 1109 C C . ARG A 1 140 ? 0.271 -30.782 -33.440 1.00 79.94 140 ARG A C 1
ATOM 1111 O O . ARG A 1 140 ? 0.321 -29.608 -33.796 1.00 79.94 140 ARG A O 1
ATOM 1118 N N . GLY A 1 141 ? -0.169 -31.744 -34.250 1.00 79.44 141 GLY A N 1
ATOM 1119 C CA . GLY A 1 141 ? -0.603 -31.513 -35.634 1.00 79.44 141 GLY A CA 1
ATOM 1120 C C . GLY A 1 141 ? 0.519 -31.498 -36.684 1.00 79.44 141 GLY A C 1
ATOM 1121 O O . GLY A 1 141 ? 0.220 -31.331 -37.863 1.00 79.44 141 GLY A O 1
ATOM 1122 N N . GLN A 1 142 ? 1.797 -31.629 -36.292 1.00 83.94 142 GLN A N 1
ATOM 1123 C CA . GLN A 1 142 ? 2.927 -31.480 -37.221 1.00 83.94 142 GLN A CA 1
ATOM 1124 C C . GLN A 1 142 ? 3.029 -32.652 -38.199 1.00 83.94 142 GLN A C 1
ATOM 1126 O O . GLN A 1 142 ? 3.236 -32.436 -39.391 1.00 83.94 142 GLN A O 1
ATOM 1131 N N . ALA A 1 143 ? 2.804 -33.876 -37.720 1.00 82.94 143 ALA A N 1
ATOM 1132 C CA . ALA A 1 143 ? 2.746 -35.060 -38.572 1.00 82.94 143 ALA A CA 1
ATOM 1133 C C . ALA A 1 143 ? 1.609 -34.954 -39.604 1.00 82.94 143 ALA A C 1
ATOM 1135 O O . ALA A 1 143 ? 1.826 -35.182 -40.788 1.00 82.94 143 ALA A O 1
ATOM 1136 N N . GLN A 1 144 ? 0.421 -34.512 -39.177 1.00 80.19 144 GLN A N 1
ATOM 1137 C CA . GLN A 1 144 ? -0.731 -34.308 -40.060 1.00 80.19 144 GLN A CA 1
ATOM 1138 C C . GLN A 1 144 ? -0.467 -33.216 -41.103 1.00 80.19 144 GLN A C 1
ATOM 1140 O O . GLN A 1 144 ? -0.874 -33.350 -42.252 1.00 80.19 144 GLN A O 1
ATOM 1145 N N . TYR A 1 145 ? 0.236 -32.145 -40.723 1.00 80.25 145 TYR A N 1
ATOM 1146 C CA . TYR A 1 145 ? 0.676 -31.128 -41.674 1.00 80.25 145 TYR A CA 1
ATOM 1147 C C . TYR A 1 145 ? 1.624 -31.718 -42.727 1.00 80.25 145 TYR A C 1
ATOM 1149 O O . TYR A 1 145 ? 1.408 -31.506 -43.917 1.00 80.25 145 TYR A O 1
ATOM 1157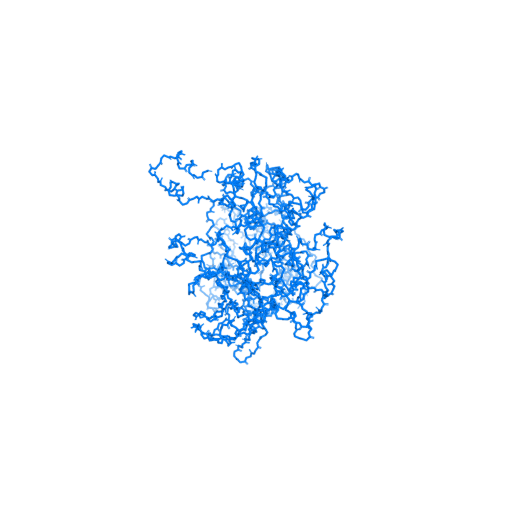 N N . GLY A 1 146 ? 2.619 -32.508 -42.304 1.00 81.00 146 GLY A N 1
ATOM 1158 C CA . GLY A 1 146 ? 3.535 -33.208 -43.209 1.00 81.00 146 GLY A CA 1
ATOM 1159 C C . GLY A 1 146 ? 2.820 -34.149 -44.184 1.00 81.00 146 GLY A C 1
ATOM 1160 O O . GLY A 1 146 ? 3.112 -34.124 -45.379 1.00 81.00 146 GLY A O 1
ATOM 1161 N N . GLU A 1 147 ? 1.827 -34.905 -43.710 1.00 79.44 147 GLU A N 1
ATOM 1162 C CA . GLU A 1 147 ? 0.995 -35.784 -44.549 1.00 79.44 147 GLU A CA 1
ATOM 1163 C C . GLU A 1 147 ? 0.233 -35.037 -45.656 1.00 79.44 147 GLU A C 1
ATOM 1165 O O . GLU A 1 147 ? -0.067 -35.608 -46.706 1.00 79.44 147 GLU A O 1
ATOM 1170 N N . ASN A 1 148 ? -0.040 -33.745 -45.472 1.00 78.38 148 ASN A N 1
ATOM 1171 C CA . ASN A 1 148 ? -0.777 -32.939 -46.445 1.00 78.38 148 ASN A CA 1
ATOM 1172 C C . ASN A 1 148 ? 0.119 -32.340 -47.547 1.00 78.38 148 ASN A C 1
ATOM 1174 O O . ASN A 1 148 ? -0.389 -31.924 -48.598 1.00 78.38 148 ASN A O 1
ATOM 1178 N N . LEU A 1 149 ? 1.443 -32.323 -47.352 1.00 83.00 149 LEU A N 1
ATOM 1179 C CA . LEU A 1 149 ? 2.402 -31.773 -48.314 1.00 83.00 149 LEU A CA 1
ATOM 1180 C C . LEU A 1 149 ? 2.606 -32.718 -49.501 1.00 83.00 149 LEU A C 1
ATOM 1182 O O . LEU A 1 149 ? 2.824 -33.917 -49.320 1.00 83.00 149 LEU A O 1
ATOM 1186 N N . ALA A 1 150 ? 2.601 -32.189 -50.727 1.00 86.06 150 ALA A N 1
ATOM 1187 C CA . ALA A 1 150 ? 2.996 -32.952 -51.912 1.00 86.06 150 ALA A CA 1
ATOM 1188 C C . ALA A 1 150 ? 4.404 -32.563 -52.372 1.00 86.06 150 ALA A C 1
ATOM 1190 O O . ALA A 1 150 ? 4.700 -31.389 -52.587 1.00 86.06 150 ALA A O 1
ATOM 1191 N N . MET A 1 151 ? 5.259 -33.563 -52.583 1.00 86.88 151 MET A N 1
ATOM 1192 C CA . MET A 1 151 ? 6.601 -33.379 -53.135 1.00 86.88 151 MET A CA 1
ATOM 1193 C C . MET A 1 151 ? 6.661 -33.973 -54.541 1.00 86.88 151 MET A C 1
ATOM 1195 O O . MET A 1 151 ? 6.325 -35.136 -54.752 1.00 86.88 151 MET A O 1
ATOM 1199 N N . ASN A 1 152 ? 7.094 -33.175 -55.516 1.00 90.44 152 ASN A N 1
ATOM 1200 C CA . ASN A 1 152 ? 7.295 -33.625 -56.889 1.00 90.44 152 ASN A CA 1
ATOM 1201 C C . ASN A 1 152 ? 8.577 -32.995 -57.436 1.00 90.44 152 ASN A C 1
ATOM 1203 O O . ASN A 1 152 ? 8.727 -31.776 -57.390 1.00 90.44 152 ASN A O 1
ATOM 1207 N N . ILE A 1 153 ? 9.486 -33.821 -57.960 1.00 91.75 153 ILE A N 1
ATOM 1208 C CA . ILE A 1 153 ? 10.790 -33.379 -58.482 1.00 91.75 153 ILE A CA 1
ATOM 1209 C C . ILE A 1 153 ? 10.670 -32.440 -59.691 1.00 91.75 153 ILE A C 1
ATOM 1211 O O . ILE A 1 153 ? 11.634 -31.777 -60.044 1.00 91.75 153 ILE A O 1
ATOM 1215 N N . TRP A 1 154 ? 9.485 -32.358 -60.301 1.00 92.69 154 TRP A N 1
ATOM 1216 C CA . TRP A 1 154 ? 9.168 -31.423 -61.380 1.00 92.69 154 TRP A CA 1
ATOM 1217 C C . TRP A 1 154 ? 8.761 -30.027 -60.896 1.00 92.69 154 TRP A C 1
ATOM 1219 O O . TRP A 1 154 ? 8.485 -29.161 -61.722 1.00 92.69 154 TRP A O 1
ATOM 1229 N N . ARG A 1 155 ? 8.728 -29.774 -59.577 1.00 90.06 155 ARG A N 1
ATOM 1230 C CA . ARG A 1 155 ? 8.580 -28.421 -59.008 1.00 90.06 155 ARG A CA 1
ATOM 1231 C C . ARG A 1 155 ? 9.904 -27.655 -59.089 1.00 90.06 155 ARG A C 1
ATOM 1233 O O . ARG A 1 155 ? 10.514 -27.335 -58.075 1.00 90.06 155 ARG A O 1
ATOM 1240 N N . VAL A 1 156 ? 10.344 -27.402 -60.313 1.00 91.00 156 VAL A N 1
ATOM 1241 C CA . VAL A 1 156 ? 11.601 -26.734 -60.668 1.00 91.00 156 VAL A CA 1
ATOM 1242 C C . VAL A 1 156 ? 11.364 -25.805 -61.861 1.00 91.00 156 VAL A C 1
ATOM 1244 O O . VAL A 1 156 ? 10.313 -25.862 -62.502 1.00 91.00 156 VAL A O 1
ATOM 1247 N N . THR A 1 157 ? 12.323 -24.932 -62.165 1.00 93.38 157 THR A N 1
ATOM 1248 C CA . THR A 1 157 ? 12.283 -24.117 -63.388 1.00 93.38 157 THR A CA 1
ATOM 1249 C C . THR A 1 157 ? 12.536 -24.982 -64.624 1.00 93.38 157 THR A C 1
ATOM 1251 O O . THR A 1 157 ? 13.078 -26.083 -64.527 1.00 93.38 157 THR A O 1
ATOM 1254 N N . ALA A 1 158 ? 12.177 -24.474 -65.807 1.00 91.38 158 ALA A N 1
ATOM 1255 C CA . ALA A 1 158 ? 12.418 -25.181 -67.066 1.00 91.38 158 ALA A CA 1
ATOM 1256 C C . ALA A 1 158 ? 13.909 -25.508 -67.283 1.00 91.38 158 ALA A C 1
ATOM 1258 O O . ALA A 1 158 ? 14.229 -26.593 -67.743 1.00 91.38 158 ALA A O 1
ATOM 1259 N N . GLU A 1 159 ? 14.813 -24.612 -66.881 1.00 94.44 159 GLU A N 1
ATOM 1260 C CA . GLU A 1 159 ? 16.272 -24.789 -66.993 1.00 94.44 159 GLU A CA 1
ATOM 1261 C C . GLU A 1 159 ? 16.843 -25.869 -66.062 1.00 94.44 159 GLU A C 1
ATOM 1263 O O . GLU A 1 159 ? 17.987 -26.285 -66.233 1.00 94.44 159 GLU A O 1
ATOM 1268 N N . HIS A 1 160 ? 16.052 -26.322 -65.088 1.00 94.69 160 HIS A N 1
ATOM 1269 C CA . HIS A 1 160 ? 16.408 -27.382 -64.153 1.00 94.69 160 HIS A CA 1
ATOM 1270 C C . HIS A 1 160 ? 15.452 -28.566 -64.230 1.00 94.69 160 HIS A C 1
ATOM 1272 O O . HIS A 1 160 ? 15.314 -29.304 -63.259 1.00 94.69 160 HIS A O 1
ATOM 1278 N N . ALA A 1 161 ? 14.769 -28.763 -65.359 1.00 94.88 161 ALA A N 1
ATOM 1279 C CA . ALA A 1 161 ? 13.832 -29.867 -65.503 1.00 94.88 161 ALA A CA 1
ATOM 1280 C C . ALA A 1 161 ? 14.535 -31.229 -65.299 1.00 94.88 161 ALA A C 1
ATOM 1282 O O . ALA A 1 161 ? 15.621 -31.444 -65.846 1.00 94.88 161 ALA A O 1
ATOM 1283 N N . PRO A 1 162 ? 13.949 -32.175 -64.541 1.00 94.69 162 PRO A N 1
ATOM 1284 C CA . PRO A 1 162 ? 14.474 -33.533 -64.448 1.00 94.69 162 PRO A CA 1
ATOM 1285 C C . PRO A 1 162 ? 14.417 -34.213 -65.823 1.00 94.69 162 PRO A C 1
ATOM 1287 O O . PRO A 1 162 ? 13.504 -33.942 -66.602 1.00 94.69 162 PRO A O 1
ATOM 1290 N N . VAL A 1 163 ? 15.351 -35.120 -66.122 1.00 93.44 163 VAL A N 1
ATOM 1291 C CA . VAL A 1 163 ? 15.399 -35.802 -67.428 1.00 93.44 163 VAL A CA 1
ATOM 1292 C C . VAL A 1 163 ? 15.451 -37.322 -67.317 1.00 93.44 163 VAL A C 1
ATOM 1294 O O . VAL A 1 163 ? 15.887 -37.880 -66.310 1.00 93.44 163 VAL A O 1
ATOM 1297 N N . GLY A 1 164 ? 14.980 -37.980 -68.378 1.00 91.94 164 GLY A N 1
ATOM 1298 C CA . GLY A 1 164 ? 14.878 -39.434 -68.488 1.00 91.94 164 GLY A CA 1
ATOM 1299 C C . GLY A 1 164 ? 13.458 -39.961 -68.259 1.00 91.94 164 GLY A C 1
ATOM 1300 O O . GLY A 1 164 ? 12.622 -39.337 -67.602 1.00 91.94 164 GLY A O 1
ATOM 1301 N N . SER A 1 165 ? 13.192 -41.159 -68.769 1.00 90.62 165 SER A N 1
ATOM 1302 C CA . SER A 1 165 ? 11.886 -41.822 -68.725 1.00 90.62 165 SER A CA 1
ATOM 1303 C C . SER A 1 165 ? 11.331 -41.999 -67.302 1.00 90.62 165 SER A C 1
ATOM 1305 O O . SER A 1 165 ? 10.127 -41.869 -67.069 1.00 90.62 165 SER A O 1
ATOM 1307 N N . ILE A 1 166 ? 12.197 -42.246 -66.310 1.00 88.38 166 ILE A N 1
ATOM 1308 C CA . ILE A 1 166 ? 11.792 -42.387 -64.899 1.00 88.38 166 ILE A CA 1
ATOM 1309 C C . ILE A 1 166 ? 11.355 -41.039 -64.316 1.00 88.38 166 ILE A C 1
ATOM 1311 O O . ILE A 1 166 ? 10.407 -40.988 -63.526 1.00 88.38 166 ILE A O 1
ATOM 1315 N N . ALA A 1 167 ? 12.023 -39.949 -64.698 1.00 91.44 167 ALA A N 1
ATOM 1316 C CA . ALA A 1 167 ? 11.610 -38.610 -64.305 1.00 91.44 167 ALA A CA 1
ATOM 1317 C C . ALA A 1 167 ? 10.220 -38.305 -64.873 1.00 91.44 167 ALA A C 1
ATOM 1319 O O . ALA A 1 167 ? 9.329 -37.940 -64.103 1.00 91.44 167 ALA A O 1
ATOM 1320 N N . ASP A 1 168 ? 10.001 -38.542 -66.168 1.00 92.06 168 ASP A N 1
ATOM 1321 C CA . ASP A 1 168 ? 8.705 -38.316 -66.821 1.00 92.06 168 ASP A CA 1
ATOM 1322 C C . ASP A 1 168 ? 7.573 -39.103 -66.149 1.00 92.06 168 ASP A C 1
ATOM 1324 O O . ASP A 1 168 ? 6.497 -38.555 -65.883 1.00 92.06 168 ASP A O 1
ATOM 1328 N N . ALA A 1 169 ? 7.830 -40.362 -65.783 1.00 90.31 169 ALA A N 1
ATOM 1329 C CA . ALA A 1 169 ? 6.881 -41.175 -65.030 1.00 90.31 169 ALA A CA 1
ATOM 1330 C C . ALA A 1 169 ? 6.573 -40.576 -63.644 1.00 90.31 169 ALA A C 1
ATOM 1332 O O . ALA A 1 169 ? 5.404 -40.455 -63.267 1.00 90.31 169 ALA A O 1
ATOM 1333 N N . ARG A 1 170 ? 7.597 -40.143 -62.890 1.00 90.81 170 ARG A N 1
ATOM 1334 C CA . ARG A 1 170 ? 7.421 -39.517 -61.563 1.00 90.81 170 ARG A CA 1
ATOM 1335 C C . ARG A 1 170 ? 6.584 -38.243 -61.623 1.00 90.81 170 ARG A C 1
ATOM 1337 O O . ARG A 1 170 ? 5.839 -37.993 -60.678 1.00 90.81 170 ARG A O 1
ATOM 1344 N N . ARG A 1 171 ? 6.643 -37.483 -62.726 1.00 91.88 171 ARG A N 1
ATOM 1345 C CA . ARG A 1 171 ? 5.812 -36.283 -62.924 1.00 91.88 171 ARG A CA 1
ATOM 1346 C C . ARG A 1 171 ? 4.337 -36.590 -62.703 1.00 91.88 171 ARG A C 1
ATOM 1348 O O . ARG A 1 171 ? 3.685 -35.918 -61.909 1.00 91.88 171 ARG A O 1
ATOM 1355 N N . VAL A 1 172 ? 3.851 -37.617 -63.398 1.00 92.62 172 VAL A N 1
ATOM 1356 C CA . VAL A 1 172 ? 2.438 -38.007 -63.424 1.00 92.62 172 VAL A CA 1
ATOM 1357 C C . VAL A 1 172 ? 2.080 -38.824 -62.186 1.00 92.62 172 VAL A C 1
ATOM 1359 O O . VAL A 1 172 ? 1.090 -38.530 -61.522 1.00 92.62 172 VAL A O 1
ATOM 1362 N N . VAL A 1 173 ? 2.905 -39.813 -61.829 1.00 90.00 173 VAL A N 1
ATOM 1363 C CA . VAL A 1 173 ? 2.607 -40.743 -60.728 1.00 90.00 173 VAL A CA 1
ATOM 1364 C C . VAL A 1 173 ? 2.582 -40.032 -59.375 1.00 90.00 173 VAL A C 1
ATOM 1366 O O . VAL A 1 173 ? 1.676 -40.278 -58.582 1.00 90.00 173 VAL A O 1
ATOM 1369 N N . TYR A 1 174 ? 3.527 -39.126 -59.095 1.00 91.12 174 TYR A N 1
ATOM 1370 C CA . TYR A 1 174 ? 3.549 -38.427 -57.803 1.00 91.12 174 TYR A CA 1
ATOM 1371 C C . TYR A 1 174 ? 2.394 -37.429 -57.687 1.00 91.12 174 TYR A C 1
ATOM 1373 O O . TYR A 1 174 ? 1.822 -37.287 -56.608 1.00 91.12 174 TYR A O 1
ATOM 1381 N N . ALA A 1 175 ? 2.015 -36.777 -58.793 1.00 89.19 175 ALA A N 1
ATOM 1382 C CA . ALA A 1 175 ? 0.842 -35.908 -58.828 1.00 89.19 175 ALA A CA 1
ATOM 1383 C C . ALA A 1 175 ? -0.448 -36.699 -58.544 1.00 89.19 175 ALA A C 1
ATOM 1385 O O . ALA A 1 175 ? -1.187 -36.339 -57.631 1.00 89.19 175 ALA A O 1
ATOM 1386 N N . ALA A 1 176 ? -0.658 -37.823 -59.238 1.00 90.06 176 ALA A N 1
ATOM 1387 C CA . ALA A 1 176 ? -1.816 -38.692 -59.022 1.00 90.06 176 ALA A CA 1
ATOM 1388 C C . ALA A 1 176 ? -1.854 -39.278 -57.597 1.00 90.06 176 ALA A C 1
ATOM 1390 O O . ALA A 1 176 ? -2.910 -39.335 -56.972 1.00 90.06 176 ALA A O 1
ATOM 1391 N N . SER A 1 177 ? -0.699 -39.671 -57.045 1.00 88.56 177 SER A N 1
ATOM 1392 C CA . SER A 1 177 ? -0.601 -40.165 -55.666 1.00 88.56 177 SER A CA 1
ATOM 1393 C C . SER A 1 177 ? -0.966 -39.092 -54.638 1.00 88.56 177 SER A C 1
ATOM 1395 O O . SER A 1 177 ? -1.633 -39.396 -53.648 1.00 88.56 177 SER A O 1
ATOM 1397 N N . ALA A 1 178 ? -0.529 -37.848 -54.847 1.00 87.25 178 ALA A N 1
ATOM 1398 C CA . ALA A 1 178 ? -0.861 -36.736 -53.965 1.00 87.25 178 ALA A CA 1
ATOM 1399 C C . ALA A 1 178 ? -2.357 -36.392 -54.027 1.00 87.25 178 ALA A C 1
ATOM 1401 O O . ALA A 1 178 ? -2.974 -36.193 -52.981 1.00 87.25 178 ALA A O 1
ATOM 1402 N N . GLU A 1 179 ? -2.938 -36.370 -55.229 1.00 87.12 179 GLU A N 1
ATOM 1403 C CA . GLU A 1 179 ? -4.371 -36.150 -55.448 1.00 87.12 179 GLU A CA 1
ATOM 1404 C C . GLU A 1 179 ? -5.215 -37.231 -54.762 1.00 87.12 179 GLU A C 1
ATOM 1406 O O . GLU A 1 179 ? -6.117 -36.910 -53.989 1.00 87.12 179 GLU A O 1
ATOM 1411 N N . LEU A 1 180 ? -4.872 -38.510 -54.955 1.00 87.56 180 LEU A N 1
ATOM 1412 C CA . LEU A 1 180 ? -5.564 -39.621 -54.303 1.00 87.56 180 LEU A CA 1
ATOM 1413 C C . LEU A 1 180 ? -5.500 -39.511 -52.774 1.00 87.56 180 LEU A C 1
ATOM 1415 O O . LEU A 1 180 ? -6.531 -39.625 -52.116 1.00 87.56 180 LEU A O 1
ATOM 1419 N N . ARG A 1 181 ? -4.315 -39.252 -52.200 1.00 86.75 181 ARG A N 1
ATOM 1420 C CA . ARG A 1 181 ? -4.150 -39.110 -50.743 1.00 86.75 181 ARG A CA 1
ATOM 1421 C C . ARG A 1 181 ? -4.987 -37.957 -50.187 1.00 86.75 181 ARG A C 1
ATOM 1423 O O . ARG A 1 181 ? -5.617 -38.120 -49.148 1.00 86.75 181 ARG A O 1
ATOM 1430 N N . ARG A 1 182 ? -5.031 -36.813 -50.878 1.00 84.31 182 ARG A N 1
ATOM 1431 C CA . ARG A 1 182 ? -5.859 -35.663 -50.473 1.00 84.31 182 ARG A CA 1
ATOM 1432 C C . ARG A 1 182 ? -7.344 -35.988 -50.507 1.00 84.31 182 ARG A C 1
ATOM 1434 O O . ARG A 1 182 ? -8.039 -35.719 -49.530 1.00 84.31 182 ARG A O 1
ATOM 1441 N N . ASN A 1 183 ? -7.794 -36.623 -51.588 1.00 83.31 183 ASN A N 1
ATOM 1442 C CA . ASN A 1 183 ? -9.184 -37.036 -51.755 1.00 83.31 183 ASN A CA 1
ATOM 1443 C C . ASN A 1 183 ? -9.612 -38.040 -50.674 1.00 83.31 183 ASN A C 1
ATOM 1445 O O . ASN A 1 183 ? -10.666 -37.870 -50.069 1.00 83.31 183 ASN A O 1
ATOM 1449 N N . VAL A 1 184 ? -8.787 -39.055 -50.388 1.00 85.31 184 VAL A N 1
ATOM 1450 C CA . VAL A 1 184 ? -9.082 -40.079 -49.369 1.00 85.31 184 VAL A CA 1
ATOM 1451 C C . VAL A 1 184 ? -9.053 -39.501 -47.949 1.00 85.31 184 VAL A C 1
ATOM 1453 O O . VAL A 1 184 ? -9.896 -39.864 -47.132 1.00 85.31 184 VAL A O 1
ATOM 1456 N N . ASN A 1 185 ? -8.134 -38.575 -47.655 1.00 81.94 185 ASN A N 1
ATOM 1457 C CA . ASN A 1 185 ? -7.970 -38.001 -46.314 1.00 81.94 185 ASN A CA 1
ATOM 1458 C C . ASN A 1 185 ? -8.872 -36.780 -46.039 1.00 81.94 185 ASN A C 1
ATOM 1460 O O . ASN A 1 185 ? -8.786 -36.200 -44.958 1.00 81.94 185 ASN A O 1
ATOM 1464 N N . GLY A 1 186 ? -9.718 -36.365 -46.992 1.00 80.38 186 GLY A N 1
ATOM 1465 C CA . GLY A 1 186 ? -10.612 -35.210 -46.831 1.00 80.38 186 GLY A CA 1
ATOM 1466 C C . GLY A 1 186 ? -9.878 -33.867 -46.726 1.00 80.38 186 GLY A C 1
ATOM 1467 O O . GLY A 1 186 ? -10.332 -32.962 -46.027 1.00 80.38 186 GLY A O 1
ATOM 1468 N N . VAL A 1 187 ? -8.726 -33.742 -47.389 1.00 77.12 187 VAL A N 1
ATOM 1469 C CA . VAL A 1 187 ? -7.860 -32.557 -47.329 1.00 77.12 187 VAL A CA 1
ATOM 1470 C C . VAL A 1 187 ? -8.133 -31.658 -48.543 1.00 77.12 187 VAL A C 1
ATOM 1472 O O . VAL A 1 187 ? -8.142 -32.163 -49.668 1.00 77.12 187 VAL A O 1
ATOM 1475 N N . PRO A 1 188 ? -8.328 -30.335 -48.367 1.00 69.25 188 PRO A N 1
ATOM 1476 C CA . PRO A 1 188 ? -8.505 -29.405 -49.483 1.00 69.25 188 PRO A CA 1
ATOM 1477 C C . PRO A 1 188 ? -7.340 -29.448 -50.490 1.00 69.25 188 PRO A C 1
ATOM 1479 O O . PRO A 1 188 ? -6.192 -29.673 -50.118 1.00 69.25 188 PRO A O 1
ATOM 1482 N N . LEU A 1 189 ? -7.620 -29.172 -51.769 1.00 64.31 189 LEU A N 1
ATOM 1483 C CA . LEU A 1 189 ? -6.645 -29.258 -52.874 1.00 64.31 189 LEU A CA 1
ATOM 1484 C C . LEU A 1 189 ? -5.511 -28.204 -52.841 1.00 64.31 189 LEU A C 1
ATOM 1486 O O . LEU A 1 189 ? -4.616 -28.261 -53.683 1.00 64.31 189 LEU A O 1
ATOM 1490 N N . GLY A 1 190 ? -5.528 -27.252 -51.904 1.00 68.69 190 GLY A N 1
ATOM 1491 C CA . GLY A 1 190 ? -4.542 -26.168 -51.824 1.00 68.69 190 GLY A CA 1
ATOM 1492 C C . GLY A 1 190 ? -3.232 -26.580 -51.146 1.00 68.69 190 GLY A C 1
ATOM 1493 O O . GLY A 1 190 ? -3.245 -27.182 -50.075 1.00 68.69 190 GLY A O 1
ATOM 1494 N N . GLU A 1 191 ? -2.096 -26.224 -51.749 1.00 71.88 191 GLU A N 1
ATOM 1495 C CA . GLU A 1 191 ? -0.791 -26.268 -51.073 1.00 71.88 191 GLU A CA 1
ATOM 1496 C C . GLU A 1 191 ? -0.639 -25.049 -50.150 1.00 71.88 191 GLU A C 1
ATOM 1498 O O . GLU A 1 191 ? -1.088 -23.963 -50.523 1.00 71.88 191 GLU A O 1
ATOM 1503 N N . PRO A 1 192 ? 0.018 -25.182 -48.985 1.00 69.94 192 PRO A N 1
ATOM 1504 C CA . PRO A 1 192 ? 0.368 -24.027 -48.169 1.00 69.94 192 PRO A CA 1
ATOM 1505 C C . PRO A 1 192 ? 1.391 -23.143 -48.900 1.00 69.94 192 PRO A C 1
ATOM 1507 O O . PRO A 1 192 ? 2.398 -23.633 -49.411 1.00 69.94 192 PRO A O 1
ATOM 1510 N N . ASP A 1 193 ? 1.140 -21.836 -48.926 1.00 75.44 193 ASP A N 1
ATOM 1511 C CA . ASP A 1 193 ? 2.040 -20.798 -49.447 1.00 75.44 193 ASP A CA 1
ATOM 1512 C C . ASP A 1 193 ? 2.944 -20.192 -48.357 1.00 75.44 193 ASP A C 1
ATOM 1514 O O . ASP A 1 193 ? 3.918 -19.501 -48.653 1.00 75.44 193 ASP A O 1
ATOM 1518 N N . THR A 1 194 ? 2.647 -20.489 -47.090 1.00 71.38 194 THR A N 1
ATOM 1519 C CA . THR A 1 194 ? 3.374 -20.022 -45.908 1.00 71.38 194 THR A CA 1
ATOM 1520 C C . THR A 1 194 ? 3.622 -21.169 -44.915 1.00 71.38 194 THR A C 1
ATOM 1522 O O . THR A 1 194 ? 2.831 -22.115 -44.844 1.00 71.38 194 THR A O 1
ATOM 1525 N N . PRO A 1 195 ? 4.725 -21.138 -44.138 1.00 68.38 195 PRO A N 1
ATOM 1526 C CA . PRO A 1 195 ? 4.992 -22.146 -43.114 1.00 68.38 195 PRO A CA 1
ATOM 1527 C C . PRO A 1 195 ? 3.917 -22.175 -42.020 1.00 68.38 195 PRO A C 1
ATOM 1529 O O . PRO A 1 195 ? 3.398 -21.138 -41.607 1.00 68.38 195 PRO A O 1
ATOM 1532 N N . ARG A 1 196 ? 3.630 -23.368 -41.485 1.00 70.44 196 ARG A N 1
ATOM 1533 C CA . ARG A 1 196 ? 2.713 -23.543 -40.352 1.00 70.44 196 ARG A CA 1
ATOM 1534 C C . ARG A 1 196 ? 3.188 -22.744 -39.131 1.00 70.44 196 ARG A C 1
ATOM 1536 O O . ARG A 1 196 ? 4.304 -22.949 -38.659 1.00 70.44 196 ARG A O 1
ATOM 1543 N N . ALA A 1 197 ? 2.316 -21.895 -38.585 1.00 65.69 197 ALA A N 1
ATOM 1544 C CA . ALA A 1 197 ? 2.589 -21.173 -37.344 1.00 65.69 197 ALA A CA 1
ATOM 1545 C C . ALA A 1 197 ? 2.781 -22.142 -36.162 1.00 65.69 197 ALA A C 1
ATOM 1547 O O . ALA A 1 197 ? 2.064 -23.140 -36.036 1.00 65.69 197 ALA A O 1
ATOM 1548 N N . VAL A 1 198 ? 3.732 -21.836 -35.277 1.00 63.72 198 VAL A N 1
ATOM 1549 C CA . VAL A 1 198 ? 3.963 -22.600 -34.044 1.00 63.72 198 VAL A CA 1
ATOM 1550 C C . VAL A 1 198 ? 2.762 -22.405 -33.118 1.00 63.72 198 VAL A C 1
ATOM 1552 O O . VAL A 1 198 ? 2.481 -21.289 -32.688 1.00 63.72 198 VAL A O 1
ATOM 1555 N N . ILE A 1 199 ? 2.035 -23.485 -32.820 1.00 59.88 199 ILE A N 1
ATOM 1556 C CA . ILE A 1 199 ? 0.909 -23.455 -31.880 1.00 59.88 199 ILE A CA 1
ATOM 1557 C C . ILE A 1 199 ? 1.419 -23.894 -30.507 1.00 59.88 199 ILE A C 1
ATOM 1559 O O . ILE A 1 199 ? 1.600 -25.089 -30.272 1.00 59.88 199 ILE A O 1
ATOM 1563 N N . SER A 1 200 ? 1.596 -22.939 -29.596 1.00 56.97 200 SER A N 1
ATOM 1564 C CA . SER A 1 200 ? 1.725 -23.205 -28.160 1.00 56.97 200 SER A CA 1
ATOM 1565 C C . SER A 1 200 ? 0.329 -23.107 -27.537 1.00 56.97 200 SER A C 1
ATOM 1567 O O . SER A 1 200 ? -0.190 -21.995 -27.432 1.00 56.97 200 SER A O 1
ATOM 1569 N N . PRO A 1 201 ? -0.344 -24.222 -27.191 1.00 55.59 201 PRO A N 1
ATOM 1570 C CA . PRO A 1 201 ? -1.649 -24.138 -26.545 1.00 55.59 201 PRO A CA 1
ATOM 1571 C C . PRO A 1 201 ? -1.534 -23.365 -25.224 1.00 55.59 201 PRO A C 1
ATOM 1573 O O . PRO A 1 201 ? -0.550 -23.519 -24.500 1.00 55.59 201 PRO A O 1
ATOM 1576 N N . ALA A 1 202 ? -2.541 -22.542 -24.921 1.00 57.03 202 ALA A N 1
ATOM 1577 C CA . ALA A 1 202 ? -2.627 -21.849 -23.641 1.00 57.03 202 ALA A CA 1
ATOM 1578 C C . ALA A 1 202 ? -2.610 -22.871 -22.493 1.00 57.03 202 ALA A C 1
ATOM 1580 O O . ALA A 1 202 ? -3.219 -23.940 -22.600 1.00 57.03 202 ALA A O 1
ATOM 1581 N N . ALA A 1 203 ? -1.905 -22.549 -21.409 1.00 60.44 203 ALA A N 1
ATOM 1582 C CA . ALA A 1 203 ? -1.912 -23.370 -20.208 1.00 60.44 203 ALA A CA 1
ATOM 1583 C C . ALA A 1 203 ? -3.355 -23.531 -19.697 1.00 60.44 203 ALA A C 1
ATOM 1585 O O . ALA A 1 203 ? -4.140 -22.583 -19.733 1.00 60.44 203 ALA A O 1
ATOM 1586 N N . GLY A 1 204 ? -3.720 -24.732 -19.241 1.00 63.75 204 GLY A N 1
ATOM 1587 C CA . GLY A 1 204 ? -4.988 -24.916 -18.538 1.00 63.75 204 GLY A CA 1
ATOM 1588 C C . GLY A 1 204 ? -5.003 -24.037 -17.287 1.00 63.75 204 GLY A C 1
ATOM 1589 O O . GLY A 1 204 ? -4.057 -24.085 -16.507 1.00 63.75 204 GLY A O 1
ATOM 1590 N N . ILE A 1 205 ? -6.046 -23.226 -17.115 1.00 74.56 205 ILE A N 1
ATOM 1591 C CA . ILE A 1 205 ? -6.202 -22.357 -15.945 1.00 74.56 205 ILE A CA 1
ATOM 1592 C C . ILE A 1 205 ? -6.913 -23.167 -14.858 1.00 74.56 205 ILE A C 1
ATOM 1594 O O . ILE A 1 205 ? -8.057 -23.582 -15.054 1.00 74.56 205 ILE A O 1
ATOM 1598 N N . ASP A 1 206 ? -6.251 -23.410 -13.725 1.00 87.19 206 ASP A N 1
ATOM 1599 C CA . ASP A 1 206 ? -6.909 -23.985 -12.549 1.00 87.19 206 ASP A CA 1
ATOM 1600 C C . ASP A 1 206 ? -7.817 -22.931 -11.907 1.00 87.19 206 ASP A C 1
ATOM 1602 O O . ASP A 1 206 ? -7.351 -21.937 -11.349 1.00 87.19 206 ASP A O 1
ATOM 1606 N N . THR A 1 207 ? -9.127 -23.153 -11.999 1.00 91.56 207 THR A N 1
ATOM 1607 C CA . THR A 1 207 ? -10.151 -22.253 -11.458 1.00 91.56 207 THR A CA 1
ATOM 1608 C C . THR A 1 207 ? -10.636 -22.662 -10.068 1.00 91.56 207 THR A C 1
ATOM 1610 O O . THR A 1 207 ? -11.618 -22.095 -9.579 1.00 91.56 207 THR A O 1
ATOM 1613 N N . ARG A 1 208 ? -10.046 -23.687 -9.442 1.00 94.81 208 ARG A N 1
ATOM 1614 C CA . ARG A 1 208 ? -10.464 -24.134 -8.113 1.00 94.81 208 ARG A CA 1
ATOM 1615 C C . ARG A 1 208 ? -9.896 -23.204 -7.052 1.00 94.81 208 ARG A C 1
ATOM 1617 O O . ARG A 1 208 ? -8.697 -23.183 -6.818 1.00 94.81 208 ARG A O 1
ATOM 1624 N N . ILE A 1 209 ? -10.778 -22.512 -6.343 1.00 97.88 209 ILE A N 1
ATOM 1625 C CA . ILE A 1 209 ? -10.403 -21.676 -5.203 1.00 97.88 209 ILE A CA 1
ATOM 1626 C C . ILE A 1 209 ? -10.184 -22.568 -3.978 1.00 97.88 209 ILE A C 1
ATOM 1628 O O . ILE A 1 209 ? -11.044 -23.385 -3.643 1.00 97.88 209 ILE A O 1
ATOM 1632 N N . VAL A 1 210 ? -9.029 -22.428 -3.328 1.00 97.44 210 VAL A N 1
ATOM 1633 C CA . VAL A 1 210 ? -8.661 -23.181 -2.112 1.00 97.44 210 VAL A CA 1
ATOM 1634 C C . VAL A 1 210 ? -8.420 -22.282 -0.899 1.00 97.44 210 VAL A C 1
ATOM 1636 O O . VAL A 1 210 ? -8.434 -22.769 0.228 1.00 97.44 210 VAL A O 1
ATOM 1639 N N . ARG A 1 211 ? -8.212 -20.982 -1.124 1.00 97.88 211 ARG A N 1
ATOM 1640 C CA . ARG A 1 211 ? -8.112 -19.938 -0.096 1.00 97.88 211 ARG A CA 1
ATOM 1641 C C . ARG A 1 211 ? -8.592 -18.605 -0.661 1.00 97.88 211 ARG A C 1
ATOM 1643 O O . ARG A 1 211 ? -8.655 -18.441 -1.880 1.00 97.88 211 ARG A O 1
ATOM 1650 N N . ALA A 1 212 ? -8.856 -17.648 0.212 1.00 98.69 212 ALA A N 1
ATOM 1651 C CA . ALA A 1 212 ? -9.109 -16.265 -0.157 1.00 98.69 212 ALA A CA 1
ATOM 1652 C C . ALA A 1 212 ? -8.258 -15.297 0.673 1.00 98.69 212 ALA A C 1
ATOM 1654 O O . ALA A 1 212 ? -7.709 -15.672 1.709 1.00 98.69 212 ALA A O 1
ATOM 1655 N N . ALA A 1 213 ? -8.146 -14.051 0.227 1.00 98.81 213 ALA A N 1
ATOM 1656 C CA . ALA A 1 213 ? -7.471 -12.995 0.973 1.00 98.81 213 ALA A CA 1
ATOM 1657 C C . ALA A 1 213 ? -8.187 -11.652 0.801 1.00 98.81 213 ALA A C 1
ATOM 1659 O O . ALA A 1 213 ? -8.733 -11.364 -0.267 1.00 98.81 213 ALA A O 1
ATOM 1660 N N . ILE A 1 214 ? -8.189 -10.845 1.864 1.00 98.94 214 ILE A N 1
ATOM 1661 C CA . ILE A 1 214 ? -8.793 -9.508 1.874 1.00 98.94 214 ILE A CA 1
ATOM 1662 C C . ILE A 1 214 ? -7.778 -8.480 1.357 1.00 98.94 214 ILE A C 1
ATOM 1664 O O . ILE A 1 214 ? -6.630 -8.489 1.795 1.00 98.94 214 ILE A O 1
ATOM 1668 N N . HIS A 1 215 ? -8.181 -7.581 0.463 1.00 98.88 215 HIS A N 1
ATOM 1669 C CA . HIS A 1 215 ? -7.331 -6.520 -0.086 1.00 98.88 215 HIS A CA 1
ATOM 1670 C C . HIS A 1 215 ? -8.026 -5.150 -0.019 1.00 98.88 215 HIS A C 1
ATOM 1672 O O . HIS A 1 215 ? -9.224 -5.091 -0.295 1.00 98.88 215 HIS A O 1
ATOM 1678 N N . PRO A 1 216 ? -7.318 -4.058 0.321 1.00 98.81 216 PRO A N 1
ATOM 1679 C CA . PRO A 1 216 ? -5.904 -4.024 0.692 1.00 98.81 216 PRO A CA 1
ATOM 1680 C C . PRO A 1 216 ? -5.630 -4.768 2.009 1.00 98.81 216 PRO A C 1
ATOM 1682 O O . PRO A 1 216 ? -6.485 -4.835 2.890 1.00 98.81 216 PRO A O 1
ATOM 1685 N N . ALA A 1 217 ? -4.435 -5.335 2.150 1.00 98.69 217 ALA A N 1
ATOM 1686 C CA . ALA A 1 217 ? -4.000 -6.030 3.357 1.00 98.69 217 ALA A CA 1
ATOM 1687 C C . ALA A 1 217 ? -3.890 -5.088 4.566 1.00 98.69 217 ALA A C 1
ATOM 1689 O O . ALA A 1 217 ? -4.143 -5.501 5.699 1.00 98.69 217 ALA A O 1
ATOM 1690 N N . ILE A 1 218 ? -3.574 -3.814 4.317 1.00 98.88 218 ILE A N 1
ATOM 1691 C CA . ILE A 1 218 ? -3.628 -2.716 5.285 1.00 98.88 218 ILE A CA 1
ATOM 1692 C C . ILE A 1 218 ? -4.402 -1.571 4.627 1.00 98.88 218 ILE A C 1
ATOM 1694 O O . ILE A 1 218 ? -3.870 -0.853 3.785 1.00 98.88 218 ILE A O 1
ATOM 1698 N N . GLY A 1 219 ? -5.675 -1.418 4.981 1.00 98.75 219 GLY A N 1
ATOM 1699 C CA . GLY A 1 219 ? -6.518 -0.326 4.507 1.00 98.75 219 GLY A CA 1
ATOM 1700 C C . GLY A 1 219 ? -6.339 0.939 5.338 1.00 98.75 219 GLY A C 1
ATOM 1701 O O . GLY A 1 219 ? -6.167 0.881 6.556 1.00 98.75 219 GLY A O 1
ATOM 1702 N N . VAL A 1 220 ? -6.415 2.093 4.676 1.00 98.75 220 VAL A N 1
ATOM 1703 C CA . VAL A 1 220 ? -6.203 3.403 5.302 1.00 98.75 220 VAL A CA 1
ATOM 1704 C C . VAL A 1 220 ? -7.469 4.241 5.192 1.00 98.75 220 VAL A C 1
ATOM 1706 O O . VAL A 1 220 ? -7.838 4.717 4.116 1.00 98.75 220 VAL A O 1
ATOM 1709 N N . ALA A 1 221 ? -8.127 4.427 6.331 1.00 98.69 221 ALA A N 1
ATOM 1710 C CA . ALA A 1 221 ? -9.216 5.377 6.502 1.00 98.69 221 ALA A CA 1
ATOM 1711 C C . ALA A 1 221 ? -8.676 6.669 7.129 1.00 98.69 221 ALA A C 1
ATOM 1713 O O . ALA A 1 221 ? -7.619 6.673 7.763 1.00 98.69 221 ALA A O 1
ATOM 1714 N N . ARG A 1 222 ? -9.392 7.783 6.973 1.00 98.44 222 ARG A N 1
ATOM 1715 C CA . ARG A 1 222 ? -9.009 9.063 7.587 1.00 98.44 222 ARG A CA 1
ATOM 1716 C C . ARG A 1 222 ? -10.200 9.748 8.220 1.00 98.44 222 ARG A C 1
ATOM 1718 O O . ARG A 1 222 ? -11.305 9.706 7.675 1.00 98.44 222 ARG A O 1
ATOM 1725 N N . VAL A 1 223 ? -9.947 10.378 9.360 1.00 98.25 223 VAL A N 1
ATOM 1726 C CA . VAL A 1 223 ? -10.948 11.196 10.045 1.00 98.25 223 VAL A CA 1
ATOM 1727 C C . VAL A 1 223 ? -11.311 12.432 9.220 1.00 98.25 223 VAL A C 1
ATOM 1729 O O . VAL A 1 223 ? -10.503 12.932 8.438 1.00 98.25 223 VAL A O 1
ATOM 1732 N N . GLY A 1 224 ? -12.525 12.932 9.422 1.00 97.31 224 GLY A N 1
ATOM 1733 C CA . GLY A 1 224 ? -13.053 14.149 8.810 1.00 97.31 224 GLY A CA 1
ATOM 1734 C C . GLY A 1 224 ? -14.289 14.609 9.576 1.00 97.31 224 GLY A C 1
ATOM 1735 O O . GLY A 1 224 ? -15.036 13.776 10.084 1.00 97.31 224 GLY A O 1
ATOM 1736 N N . ASP A 1 225 ? -14.485 15.917 9.698 1.00 96.88 225 ASP A N 1
ATOM 1737 C CA . ASP A 1 225 ? -15.555 16.524 10.495 1.00 96.88 225 ASP A CA 1
ATOM 1738 C C . ASP A 1 225 ? -16.884 16.681 9.733 1.00 96.88 225 ASP A C 1
ATOM 1740 O O . ASP A 1 225 ? -17.855 17.185 10.294 1.00 96.88 225 ASP A O 1
ATOM 1744 N N . SER A 1 226 ? -16.970 16.216 8.480 1.00 96.69 226 SER A N 1
ATOM 1745 C CA . SER A 1 226 ? -18.257 16.076 7.793 1.00 96.69 226 SER A CA 1
ATOM 1746 C C . SER A 1 226 ? -19.089 14.962 8.428 1.00 96.69 226 SER A C 1
ATOM 1748 O O . SER A 1 226 ? -18.667 13.806 8.505 1.00 96.69 226 SER A O 1
ATOM 1750 N N . GLU A 1 227 ? -20.308 15.306 8.843 1.00 92.69 227 GLU A N 1
ATOM 1751 C CA . GLU A 1 227 ? -21.219 14.390 9.541 1.00 92.69 227 GLU A CA 1
ATOM 1752 C C . GLU A 1 227 ? -21.636 13.193 8.666 1.00 92.69 227 GLU A C 1
ATOM 1754 O O . GLU A 1 227 ? -21.758 12.071 9.153 1.00 92.69 227 GLU A O 1
ATOM 1759 N N . ASN A 1 228 ? -21.847 13.407 7.360 1.00 91.56 228 ASN A N 1
ATOM 1760 C CA . ASN A 1 228 ? -22.442 12.390 6.478 1.00 91.56 228 ASN A CA 1
ATOM 1761 C C . ASN A 1 228 ? -21.676 12.143 5.173 1.00 91.56 228 ASN A C 1
ATOM 1763 O O . ASN A 1 228 ? -21.910 11.119 4.534 1.00 91.56 228 ASN A O 1
ATOM 1767 N N . GLU A 1 229 ? -20.804 13.057 4.737 1.00 95.75 229 GLU A N 1
ATOM 1768 C CA . GLU A 1 229 ? -20.122 12.922 3.448 1.00 95.75 229 GLU A CA 1
ATOM 1769 C C . GLU A 1 229 ? -18.734 12.287 3.609 1.00 95.75 229 GLU A C 1
ATOM 1771 O O . GLU A 1 229 ? -17.961 12.601 4.517 1.00 95.75 229 GLU A O 1
ATOM 1776 N N . PHE A 1 230 ? -18.405 11.391 2.683 1.00 96.62 230 PHE A N 1
ATOM 1777 C CA . PHE A 1 230 ? -17.120 10.709 2.616 1.00 96.62 230 PHE A CA 1
ATOM 1778 C C . PHE A 1 230 ? -16.714 10.476 1.159 1.00 96.62 230 PHE A C 1
ATOM 1780 O O . PHE A 1 230 ? -17.516 10.647 0.239 1.00 96.62 230 PHE A O 1
ATOM 1787 N N . PHE A 1 231 ? -15.465 10.078 0.953 1.00 95.44 231 PHE A N 1
ATOM 1788 C CA . PHE A 1 231 ? -14.963 9.569 -0.322 1.00 95.44 231 PHE A CA 1
ATOM 1789 C C . PHE A 1 231 ? -14.176 8.276 -0.086 1.00 95.44 231 PHE A C 1
ATOM 1791 O O . PHE A 1 231 ? -13.731 8.008 1.031 1.00 95.44 231 PHE A O 1
ATOM 1798 N N . ILE A 1 232 ? -14.023 7.453 -1.121 1.00 95.88 232 ILE A N 1
ATOM 1799 C CA . ILE A 1 232 ? -13.227 6.222 -1.045 1.00 95.88 232 ILE A CA 1
ATOM 1800 C C . ILE A 1 232 ? -11.754 6.588 -1.245 1.00 95.88 232 ILE A C 1
ATOM 1802 O O . ILE A 1 232 ? -11.427 7.387 -2.121 1.00 95.88 232 ILE A O 1
ATOM 1806 N N . GLY A 1 233 ? -10.875 6.025 -0.416 1.00 94.50 233 GLY A N 1
ATOM 1807 C CA . GLY A 1 233 ? -9.431 6.178 -0.568 1.00 94.50 233 GLY A CA 1
ATOM 1808 C C . GLY A 1 233 ? -8.899 5.628 -1.903 1.00 94.50 233 GLY A C 1
ATOM 1809 O O . GLY A 1 233 ? -9.620 4.956 -2.640 1.00 94.50 233 GLY A O 1
ATOM 1810 N N . PRO A 1 234 ? -7.628 5.899 -2.227 1.00 93.94 234 PRO A N 1
ATOM 1811 C CA . PRO A 1 234 ? -7.032 5.472 -3.488 1.00 93.94 234 PRO A CA 1
ATOM 1812 C C . PRO A 1 234 ? -6.964 3.941 -3.603 1.00 93.94 234 PRO A C 1
ATOM 1814 O O . PRO A 1 234 ? -6.495 3.258 -2.696 1.00 93.94 234 PRO A O 1
ATOM 1817 N N . GLU A 1 235 ? -7.385 3.418 -4.755 1.00 95.50 235 GLU A N 1
ATOM 1818 C CA . GLU A 1 235 ? -7.252 2.000 -5.141 1.00 95.50 235 GLU A CA 1
ATOM 1819 C C . GLU A 1 235 ? -6.243 1.790 -6.282 1.00 95.50 235 GLU A C 1
ATOM 1821 O O . GLU A 1 235 ? -6.002 0.661 -6.702 1.00 95.50 235 GLU A O 1
ATOM 1826 N N . LEU A 1 236 ? -5.654 2.879 -6.780 1.00 94.75 236 LEU A N 1
ATOM 1827 C CA . LEU A 1 236 ? -4.621 2.910 -7.809 1.00 94.75 236 LEU A CA 1
ATOM 1828 C C . LEU A 1 236 ? -3.526 3.902 -7.402 1.00 94.75 236 LEU A C 1
ATOM 1830 O O . LEU A 1 236 ? -3.786 4.862 -6.675 1.00 94.75 236 LEU A O 1
ATOM 1834 N N . VAL A 1 237 ? -2.313 3.684 -7.904 1.00 91.81 237 VAL A N 1
ATOM 1835 C CA . VAL A 1 237 ? -1.201 4.640 -7.811 1.00 91.81 237 VAL A CA 1
ATOM 1836 C C . VAL A 1 237 ? -1.182 5.510 -9.062 1.00 91.81 237 VAL A C 1
ATOM 1838 O O . VAL A 1 237 ? -1.353 4.990 -10.163 1.00 91.81 237 VAL A O 1
ATOM 1841 N N . ASP A 1 238 ? -0.943 6.815 -8.896 1.00 84.62 238 ASP A N 1
ATOM 1842 C CA . ASP A 1 238 ? -0.840 7.783 -9.999 1.00 84.62 238 ASP A CA 1
ATOM 1843 C C . ASP A 1 238 ? -2.073 7.767 -10.933 1.00 84.62 238 ASP A C 1
ATOM 1845 O O . ASP A 1 238 ? -1.952 7.965 -12.143 1.00 84.62 238 ASP A O 1
ATOM 1849 N N . ALA A 1 239 ? -3.271 7.522 -10.383 1.00 82.50 239 ALA A N 1
ATOM 1850 C CA . ALA A 1 239 ? -4.510 7.562 -11.157 1.00 82.50 239 ALA A CA 1
ATOM 1851 C C . ALA A 1 239 ? -4.653 8.922 -11.873 1.00 82.50 239 ALA A C 1
ATOM 1853 O O . ALA A 1 239 ? -4.354 9.959 -11.271 1.00 82.50 239 ALA A O 1
ATOM 1854 N N . PRO A 1 240 ? -5.112 8.953 -13.140 1.00 81.38 240 PRO A N 1
ATOM 1855 C CA . PRO A 1 240 ? -5.370 10.210 -13.827 1.00 81.38 240 PRO A CA 1
ATOM 1856 C C . PRO A 1 240 ? -6.344 11.072 -13.023 1.00 81.38 240 PRO A C 1
ATOM 1858 O O . PRO A 1 240 ? -7.344 10.562 -12.516 1.00 81.38 240 PRO A O 1
ATOM 1861 N N . ALA A 1 241 ? -6.073 12.376 -12.944 1.00 75.25 241 ALA A N 1
ATOM 1862 C CA . ALA A 1 241 ? -6.997 13.313 -12.320 1.00 75.25 241 ALA A CA 1
ATOM 1863 C C . ALA A 1 241 ? -8.365 13.231 -13.013 1.00 75.25 241 ALA A C 1
ATOM 1865 O O . ALA A 1 241 ? -8.445 13.301 -14.243 1.00 75.25 241 ALA A O 1
ATOM 1866 N N . ASP A 1 242 ? -9.434 13.098 -12.229 1.00 74.06 242 ASP A N 1
ATOM 1867 C CA . ASP A 1 242 ? -10.791 13.149 -12.757 1.00 74.06 242 ASP A CA 1
ATOM 1868 C C . ASP A 1 242 ? -11.094 14.597 -13.187 1.00 74.06 242 ASP A C 1
ATOM 1870 O O . ASP A 1 242 ? -11.163 15.491 -12.338 1.00 74.06 242 ASP A O 1
ATOM 1874 N N . PRO A 1 243 ? -11.288 14.873 -14.491 1.00 66.50 243 PRO A N 1
ATOM 1875 C CA . PRO A 1 243 ? -11.523 16.230 -14.979 1.00 66.50 243 PRO A CA 1
ATOM 1876 C C . PRO A 1 243 ? -12.858 16.818 -14.496 1.00 66.50 243 PRO A C 1
ATOM 1878 O O . PRO A 1 243 ? -13.093 18.015 -14.660 1.00 66.50 243 PRO A O 1
ATOM 1881 N N . THR A 1 244 ? -13.747 15.996 -13.933 1.00 70.81 244 THR A N 1
ATOM 1882 C CA . THR A 1 244 ? -15.023 16.425 -13.348 1.00 70.81 244 THR A CA 1
ATOM 1883 C C . THR A 1 244 ? -14.915 16.760 -11.860 1.00 70.81 244 THR A C 1
ATOM 1885 O O . THR A 1 244 ? -15.837 17.356 -11.292 1.00 70.81 244 THR A O 1
ATOM 1888 N N . GLN A 1 245 ? -13.782 16.435 -11.230 1.00 71.38 245 GLN A N 1
ATOM 1889 C CA . GLN A 1 245 ? -13.538 16.691 -9.821 1.00 71.38 245 GLN A CA 1
ATOM 1890 C C . GLN A 1 245 ? -13.410 18.195 -9.562 1.00 71.38 245 GLN A C 1
ATOM 1892 O O . GLN A 1 245 ? -12.536 18.880 -10.090 1.00 71.38 245 GLN A O 1
ATOM 1897 N N . GLN A 1 246 ? -14.300 18.730 -8.726 1.00 69.12 246 GLN A N 1
ATOM 1898 C CA . GLN A 1 246 ? -14.261 20.143 -8.352 1.00 69.12 246 GLN A CA 1
ATOM 1899 C C . GLN A 1 246 ? -13.126 20.422 -7.345 1.00 69.12 246 GLN A C 1
ATOM 1901 O O . GLN A 1 246 ? -12.831 19.550 -6.523 1.00 69.12 246 GLN A O 1
ATOM 1906 N N . PRO A 1 247 ? -12.557 21.647 -7.307 1.00 66.00 247 PRO A N 1
ATOM 1907 C CA . PRO A 1 247 ? -11.484 22.021 -6.372 1.00 66.00 247 PRO A CA 1
ATOM 1908 C C . PRO A 1 247 ? -11.770 21.734 -4.883 1.00 66.00 247 PRO A C 1
ATOM 1910 O O . PRO A 1 247 ? -10.845 21.525 -4.108 1.00 66.00 247 PRO A O 1
ATOM 1913 N N . ASN A 1 248 ? -13.045 21.654 -4.481 1.00 73.38 248 ASN A N 1
ATOM 1914 C CA . ASN A 1 248 ? -13.475 21.374 -3.105 1.00 73.38 248 ASN A CA 1
ATOM 1915 C C . ASN A 1 248 ? -13.974 19.935 -2.878 1.00 73.38 248 ASN A C 1
ATOM 1917 O O . ASN A 1 248 ? -14.700 19.693 -1.921 1.00 73.38 248 ASN A O 1
ATOM 1921 N N . ASN A 1 249 ? -13.608 18.964 -3.723 1.00 85.62 249 ASN A N 1
ATOM 1922 C CA . ASN A 1 249 ? -14.156 17.601 -3.648 1.00 85.62 249 ASN A CA 1
ATOM 1923 C C . ASN A 1 249 ? -14.005 16.925 -2.268 1.00 85.62 249 ASN A C 1
ATOM 1925 O O . ASN A 1 249 ? -14.870 16.150 -1.862 1.00 85.62 249 ASN A O 1
ATOM 1929 N N . TYR A 1 250 ? -12.939 17.252 -1.531 1.00 91.25 250 TYR A N 1
ATOM 1930 C CA . TYR A 1 250 ? -12.621 16.690 -0.212 1.00 91.25 250 TYR A CA 1
ATOM 1931 C C . TYR A 1 250 ? -13.314 17.399 0.963 1.00 91.25 250 TYR A C 1
ATOM 1933 O O . TYR A 1 250 ? -13.114 17.020 2.117 1.00 91.25 250 TYR A O 1
ATOM 1941 N N . ARG A 1 251 ? -14.124 18.428 0.693 1.00 93.12 251 ARG A N 1
ATOM 1942 C CA . ARG A 1 251 ? -14.940 19.127 1.689 1.00 93.12 251 ARG A CA 1
ATOM 1943 C C . ARG A 1 251 ? -16.409 19.068 1.303 1.00 93.12 251 ARG A C 1
ATOM 1945 O O . ARG A 1 251 ? -16.749 19.020 0.123 1.00 93.12 251 ARG A O 1
ATOM 1952 N N . ASP A 1 252 ? -17.287 19.038 2.293 1.00 93.44 252 ASP A N 1
ATOM 1953 C CA . ASP A 1 252 ? -18.716 19.188 2.048 1.00 93.44 252 ASP A CA 1
ATOM 1954 C C . ASP A 1 252 ? -19.099 20.658 1.808 1.00 93.44 252 ASP A C 1
ATOM 1956 O O . ASP A 1 252 ? -18.279 21.578 1.885 1.00 93.44 252 ASP A O 1
ATOM 1960 N N . LYS A 1 253 ? -20.383 20.896 1.530 1.00 92.50 253 LYS A N 1
ATOM 1961 C CA . LYS A 1 253 ? -20.926 22.238 1.260 1.00 92.50 253 LYS A CA 1
ATOM 1962 C C . LYS A 1 253 ? -20.767 23.246 2.410 1.00 92.50 253 LYS A C 1
ATOM 1964 O O . LYS A 1 253 ? -20.972 24.436 2.189 1.00 92.50 253 LYS A O 1
ATOM 1969 N N . THR A 1 254 ? -20.479 22.790 3.630 1.00 94.00 254 THR A N 1
ATOM 1970 C CA . THR A 1 254 ? -20.238 23.646 4.804 1.00 94.00 254 THR A CA 1
ATOM 1971 C C . THR A 1 254 ? -18.759 23.988 4.979 1.00 94.00 254 THR A C 1
ATOM 1973 O O . THR A 1 254 ? -18.424 24.887 5.747 1.00 94.00 254 THR A O 1
ATOM 1976 N N . GLY A 1 255 ? -17.881 23.303 4.242 1.00 92.62 255 GLY A N 1
ATOM 1977 C CA . GLY A 1 255 ? -16.434 23.402 4.375 1.00 92.62 255 GLY A CA 1
ATOM 1978 C C . GLY A 1 255 ? -15.827 22.355 5.309 1.00 92.62 255 GLY A C 1
ATOM 1979 O O . GLY A 1 255 ? -14.601 22.337 5.440 1.00 92.62 255 GLY A O 1
ATOM 1980 N N . ALA A 1 256 ? -16.625 21.473 5.918 1.00 95.62 256 ALA A N 1
ATOM 1981 C CA . ALA A 1 256 ? -16.116 20.373 6.735 1.00 95.62 256 ALA A CA 1
ATOM 1982 C C . ALA A 1 256 ? -15.395 19.336 5.858 1.00 95.62 256 ALA A C 1
ATOM 1984 O O . ALA A 1 256 ? -15.772 19.097 4.710 1.00 95.62 256 ALA A O 1
ATOM 1985 N N . ILE A 1 257 ? -14.327 18.743 6.378 1.00 95.81 257 ILE A N 1
ATOM 1986 C CA . ILE A 1 257 ? -13.506 17.732 5.713 1.00 95.81 257 ILE A CA 1
ATOM 1987 C C . ILE A 1 257 ? -14.293 16.423 5.648 1.00 95.81 257 ILE A C 1
ATOM 1989 O O . ILE A 1 257 ? -14.737 15.891 6.665 1.00 95.81 257 ILE A O 1
ATOM 1993 N N . LYS A 1 258 ? -14.435 15.869 4.445 1.00 97.12 258 LYS A N 1
ATOM 1994 C CA . LYS A 1 258 ? -15.041 14.551 4.247 1.00 97.12 258 LYS A CA 1
ATOM 1995 C C . LYS A 1 258 ? -14.157 13.462 4.845 1.00 97.12 258 LYS A C 1
ATOM 1997 O O . LYS A 1 258 ? -12.934 13.507 4.712 1.00 97.12 258 LYS A O 1
ATOM 2002 N N . ARG A 1 259 ? -14.773 12.443 5.446 1.00 97.62 259 ARG A N 1
ATOM 2003 C CA . ARG A 1 259 ? -14.048 11.236 5.876 1.00 97.62 259 ARG A CA 1
ATOM 2004 C C . ARG A 1 259 ? -13.488 10.502 4.649 1.00 97.62 259 ARG A C 1
ATOM 2006 O O . ARG A 1 259 ? -14.131 10.470 3.600 1.00 97.62 259 ARG A O 1
ATOM 2013 N N . GLN A 1 260 ? -12.318 9.880 4.786 1.00 98.00 260 GLN A N 1
ATOM 2014 C CA . GLN A 1 260 ? -11.812 8.932 3.787 1.00 98.00 260 GLN A CA 1
ATOM 2015 C C . GLN A 1 260 ? -12.160 7.515 4.243 1.00 98.00 260 GLN A C 1
ATOM 2017 O O . GLN A 1 260 ? -11.709 7.084 5.308 1.00 98.00 260 GLN A O 1
ATOM 2022 N N . ALA A 1 261 ? -12.930 6.790 3.439 1.00 98.50 261 ALA A N 1
ATOM 2023 C CA . ALA A 1 261 ? -13.264 5.394 3.679 1.00 98.50 261 ALA A CA 1
ATOM 2024 C C . ALA A 1 261 ? -12.192 4.461 3.097 1.00 98.50 261 ALA A C 1
ATOM 2026 O O . ALA A 1 261 ? -11.718 4.672 1.978 1.00 98.50 261 ALA A O 1
ATOM 2027 N N . ALA A 1 262 ? -11.852 3.399 3.826 1.00 98.75 262 ALA A N 1
ATOM 2028 C CA . ALA A 1 262 ? -11.092 2.279 3.278 1.00 98.75 262 ALA A CA 1
ATOM 2029 C C . ALA A 1 262 ? -12.070 1.256 2.683 1.00 98.75 262 ALA A C 1
ATOM 2031 O O . ALA A 1 262 ? -12.946 0.768 3.403 1.00 98.75 262 ALA A O 1
ATOM 2032 N N . ARG A 1 263 ? -11.927 0.934 1.391 1.00 98.88 263 ARG A N 1
ATOM 2033 C CA . ARG A 1 263 ? -12.699 -0.128 0.732 1.00 98.88 263 ARG A CA 1
ATOM 2034 C C . ARG A 1 263 ? -11.904 -1.428 0.707 1.00 98.88 263 ARG A C 1
ATOM 2036 O O . ARG A 1 263 ? -10.762 -1.430 0.262 1.00 98.88 263 ARG A O 1
ATOM 2043 N N . PHE A 1 264 ? -12.525 -2.518 1.147 1.00 98.94 264 PHE A N 1
ATOM 2044 C CA . PHE A 1 264 ? -11.951 -3.858 1.160 1.00 98.94 264 PHE A CA 1
ATOM 2045 C C . PHE A 1 264 ? -12.721 -4.809 0.244 1.00 98.94 264 PHE A C 1
ATOM 2047 O O . PHE A 1 264 ? -13.953 -4.840 0.225 1.00 98.94 264 PHE A O 1
ATOM 2054 N N . ARG A 1 265 ? -11.961 -5.632 -0.472 1.00 98.75 265 ARG A N 1
ATOM 2055 C CA . ARG A 1 265 ? -12.401 -6.651 -1.430 1.00 98.75 265 ARG A CA 1
ATOM 2056 C C . ARG A 1 265 ? -11.825 -8.005 -1.032 1.00 98.75 265 ARG A C 1
ATOM 2058 O O . ARG A 1 265 ? -10.851 -8.060 -0.285 1.00 98.75 265 ARG A O 1
ATOM 2065 N N . ILE A 1 266 ? -12.395 -9.098 -1.532 1.00 98.88 266 ILE A N 1
ATOM 2066 C CA . ILE A 1 266 ? -11.881 -10.455 -1.294 1.00 98.88 266 ILE A CA 1
ATOM 2067 C C . ILE A 1 266 ? -11.515 -11.079 -2.633 1.00 98.88 266 ILE A C 1
ATOM 2069 O O . ILE A 1 266 ? -12.324 -11.063 -3.551 1.00 98.88 266 ILE A O 1
ATOM 2073 N N . TYR A 1 267 ? -10.330 -11.674 -2.743 1.00 98.81 267 TYR A N 1
ATOM 2074 C CA . TYR A 1 267 ? -9.922 -12.436 -3.925 1.00 98.81 267 TYR A CA 1
ATOM 2075 C C . TYR A 1 267 ? -9.742 -13.907 -3.576 1.00 98.81 267 TYR A C 1
ATOM 2077 O O . TYR A 1 267 ? -9.204 -14.237 -2.520 1.00 98.81 267 TYR A O 1
ATOM 2085 N N . GLY A 1 268 ? -10.208 -14.792 -4.457 1.00 98.50 268 GLY A N 1
ATOM 2086 C CA . GLY A 1 268 ? -10.024 -16.235 -4.340 1.00 98.50 268 GLY A CA 1
ATOM 2087 C C . GLY A 1 268 ? -8.802 -16.707 -5.121 1.00 98.50 268 GLY A C 1
ATOM 2088 O O . GLY A 1 268 ? -8.602 -16.293 -6.262 1.00 98.50 268 GLY A O 1
ATOM 2089 N N . TYR A 1 269 ? -8.023 -17.609 -4.527 1.00 98.38 269 TYR A N 1
ATOM 2090 C CA . TYR A 1 269 ? -6.768 -18.113 -5.080 1.00 98.38 269 TYR A CA 1
ATOM 2091 C C . TYR A 1 269 ? -6.806 -19.623 -5.286 1.00 98.38 269 TYR A C 1
ATOM 2093 O O . TYR A 1 269 ? -7.380 -20.357 -4.471 1.00 98.38 269 TYR A O 1
ATOM 2101 N N . ASN A 1 270 ? -6.157 -20.084 -6.354 1.00 96.44 270 ASN A N 1
ATOM 2102 C CA . ASN A 1 270 ? -5.940 -21.509 -6.591 1.00 96.44 270 ASN A CA 1
ATOM 2103 C C . ASN A 1 270 ? -4.773 -22.057 -5.749 1.00 96.44 270 ASN A C 1
ATOM 2105 O O . ASN A 1 270 ? -4.147 -21.338 -4.966 1.00 96.44 270 ASN A O 1
ATOM 2109 N N . ALA A 1 271 ? -4.482 -23.353 -5.891 1.00 95.06 271 ALA A N 1
ATOM 2110 C CA . ALA A 1 271 ? -3.411 -24.004 -5.135 1.00 95.06 271 ALA A CA 1
ATOM 2111 C C . ALA A 1 271 ? -1.996 -23.531 -5.521 1.00 95.06 271 ALA A C 1
ATOM 2113 O O . ALA A 1 271 ? -1.079 -23.673 -4.714 1.00 95.06 271 ALA A O 1
ATOM 2114 N N . ALA A 1 272 ? -1.818 -22.964 -6.719 1.00 93.81 272 ALA A N 1
ATOM 2115 C CA . ALA A 1 272 ? -0.560 -22.359 -7.162 1.00 93.81 272 ALA A CA 1
ATOM 2116 C C . ALA A 1 272 ? -0.364 -20.930 -6.623 1.00 93.81 272 ALA A C 1
ATOM 2118 O O . ALA A 1 272 ? 0.747 -20.409 -6.660 1.00 93.81 272 ALA A O 1
ATOM 2119 N N . GLY A 1 273 ? -1.420 -20.321 -6.074 1.00 94.31 273 GLY A N 1
ATOM 2120 C CA . GLY A 1 273 ? -1.406 -18.945 -5.592 1.00 94.31 273 GLY A CA 1
ATOM 2121 C C . GLY A 1 273 ? -1.820 -17.913 -6.639 1.00 94.31 273 GLY A C 1
ATOM 2122 O O . GLY A 1 273 ? -1.732 -16.726 -6.341 1.00 94.31 273 GLY A O 1
ATOM 2123 N N . ASP A 1 274 ? -2.317 -18.338 -7.804 1.00 96.19 274 ASP A N 1
ATOM 2124 C CA . ASP A 1 274 ? -2.856 -17.426 -8.814 1.00 96.19 274 ASP A CA 1
ATOM 2125 C C . ASP A 1 274 ? -4.240 -16.921 -8.397 1.00 96.19 274 ASP A C 1
ATOM 2127 O O . ASP A 1 274 ? -5.049 -17.658 -7.816 1.00 96.19 274 ASP A O 1
ATOM 2131 N N . VAL A 1 275 ? -4.539 -15.672 -8.746 1.00 97.81 275 VAL A N 1
ATOM 2132 C CA . VAL A 1 275 ? -5.855 -15.063 -8.553 1.00 97.81 275 VAL A CA 1
ATOM 2133 C C . VAL A 1 275 ? -6.848 -15.710 -9.518 1.00 97.81 275 VAL A C 1
ATOM 2135 O O . VAL A 1 275 ? -6.680 -15.655 -10.734 1.00 97.81 275 VAL A O 1
ATOM 2138 N N . VAL A 1 276 ? -7.915 -16.310 -8.996 1.00 97.31 276 VAL A N 1
ATOM 2139 C CA . VAL A 1 276 ? -8.969 -16.919 -9.823 1.00 97.31 276 VAL A CA 1
ATOM 2140 C C . VAL A 1 276 ? -10.040 -15.895 -10.187 1.00 97.31 276 VAL A C 1
ATOM 2142 O O . VAL A 1 276 ? -10.493 -15.869 -11.329 1.00 97.31 276 VAL A O 1
ATOM 2145 N N . ARG A 1 277 ? -10.495 -15.107 -9.204 1.00 97.06 277 ARG A N 1
ATOM 2146 C CA . ARG A 1 277 ? -11.504 -14.039 -9.337 1.00 97.06 277 ARG A CA 1
ATOM 2147 C C . ARG A 1 277 ? -11.646 -13.255 -8.030 1.00 97.06 277 ARG A C 1
ATOM 2149 O O . ARG A 1 277 ? -11.266 -13.749 -6.967 1.00 97.06 277 ARG A O 1
ATOM 2156 N N . GLU A 1 278 ? -12.285 -12.097 -8.110 1.00 98.38 278 GLU A N 1
ATOM 2157 C CA . GLU A 1 278 ? -12.872 -11.423 -6.952 1.00 98.38 278 GLU A CA 1
ATOM 2158 C C . GLU A 1 278 ? -14.102 -12.199 -6.435 1.00 98.38 278 GLU A C 1
ATOM 2160 O O . GLU A 1 278 ? -14.928 -12.693 -7.214 1.00 98.38 278 GLU A O 1
ATOM 2165 N N . LEU A 1 279 ? -14.210 -12.326 -5.113 1.00 98.44 279 LEU A N 1
ATOM 2166 C CA . LEU A 1 279 ? -15.337 -12.929 -4.413 1.00 98.44 279 LEU A CA 1
ATOM 2167 C C . LEU A 1 279 ? -16.309 -11.847 -3.954 1.00 98.44 279 LEU A C 1
ATOM 2169 O O . LEU A 1 279 ? -15.919 -10.867 -3.321 1.00 98.44 279 LEU A O 1
ATOM 2173 N N . ASN A 1 280 ? -17.582 -12.048 -4.270 1.00 97.50 280 ASN A N 1
ATOM 2174 C CA . ASN A 1 280 ? -18.669 -11.126 -3.964 1.00 97.50 280 ASN A CA 1
ATOM 2175 C C . ASN A 1 280 ? -19.976 -11.918 -3.738 1.00 97.50 280 ASN A C 1
ATOM 2177 O O . ASN A 1 280 ? -19.996 -13.132 -3.970 1.00 97.50 280 ASN A O 1
ATOM 2181 N N . PRO A 1 281 ? -21.082 -11.267 -3.331 1.00 96.31 281 PRO A N 1
ATOM 2182 C CA . PRO A 1 281 ? -22.342 -11.958 -3.055 1.00 96.31 281 PRO A CA 1
ATOM 2183 C C . PRO A 1 281 ? -22.968 -12.726 -4.235 1.00 96.31 281 PRO A C 1
ATOM 2185 O O . PRO A 1 281 ? -23.918 -13.469 -4.013 1.00 96.31 281 PRO A O 1
ATOM 2188 N N . ASP A 1 282 ? -22.485 -12.570 -5.478 1.00 94.62 282 ASP A N 1
ATOM 2189 C CA . ASP A 1 282 ? -22.968 -13.368 -6.622 1.00 94.62 282 ASP A CA 1
ATOM 2190 C C . ASP A 1 282 ? -22.313 -14.751 -6.702 1.00 94.62 282 ASP A C 1
ATOM 2192 O O . ASP A 1 282 ? -22.812 -15.634 -7.402 1.00 94.62 282 ASP A O 1
ATOM 2196 N N . ASN A 1 283 ? -21.164 -14.940 -6.049 1.00 95.81 283 ASN A N 1
ATOM 2197 C CA . ASN A 1 283 ? -20.353 -16.149 -6.197 1.00 95.81 283 ASN A CA 1
ATOM 2198 C C . ASN A 1 283 ? -19.842 -16.748 -4.875 1.00 95.81 283 ASN A C 1
ATOM 2200 O O . ASN A 1 283 ? -19.276 -17.845 -4.899 1.00 95.81 283 ASN A O 1
ATOM 2204 N N . ALA A 1 284 ? -20.061 -16.069 -3.749 1.00 97.62 284 ALA A N 1
ATOM 2205 C CA . ALA A 1 284 ? -19.716 -16.535 -2.415 1.00 97.62 284 ALA A CA 1
ATOM 2206 C C . ALA A 1 284 ? -20.652 -15.939 -1.351 1.00 97.62 284 ALA A C 1
ATOM 2208 O O . ALA A 1 284 ? -21.117 -14.807 -1.475 1.00 97.62 284 ALA A O 1
ATOM 2209 N N . ASP A 1 285 ? -20.862 -16.678 -0.263 1.00 98.31 285 ASP A N 1
ATOM 2210 C CA . ASP A 1 285 ? -21.446 -16.142 0.965 1.00 98.31 285 ASP A CA 1
ATOM 2211 C C . ASP A 1 285 ? -20.341 -15.450 1.762 1.00 98.31 285 ASP A C 1
ATOM 2213 O O . ASP A 1 285 ? -19.326 -16.078 2.068 1.00 98.31 285 ASP A O 1
ATOM 2217 N N . ILE A 1 286 ? -20.524 -14.169 2.088 1.00 98.69 286 ILE A N 1
ATOM 2218 C CA . ILE A 1 286 ? -19.503 -13.346 2.746 1.00 98.69 286 ILE A CA 1
ATOM 2219 C C . ILE A 1 286 ? -20.110 -12.654 3.962 1.00 98.69 286 ILE A C 1
ATOM 2221 O O . ILE A 1 286 ? -21.095 -11.923 3.840 1.00 98.69 286 ILE A O 1
ATOM 2225 N N . VAL A 1 287 ? -19.476 -12.831 5.121 1.00 98.75 287 VAL A N 1
ATOM 2226 C CA . VAL A 1 287 ? -19.726 -12.014 6.316 1.00 98.75 287 VAL A CA 1
ATOM 2227 C C . VAL A 1 287 ? -18.419 -11.369 6.736 1.00 98.75 287 VAL A C 1
ATOM 2229 O O . VAL A 1 287 ? -17.463 -12.067 7.076 1.00 98.75 287 VAL A O 1
ATOM 2232 N N . TRP A 1 288 ? -18.392 -10.042 6.721 1.00 98.88 288 TRP A N 1
ATOM 2233 C CA . TRP A 1 288 ? -17.270 -9.236 7.181 1.00 98.88 288 TRP A CA 1
ATOM 2234 C C . TRP A 1 288 ? -17.341 -9.036 8.690 1.00 98.88 288 TRP A C 1
ATOM 2236 O O . TRP A 1 288 ? -18.429 -8.844 9.233 1.00 98.88 288 TRP A O 1
ATOM 2246 N N . THR A 1 289 ? -16.189 -8.989 9.355 1.00 98.88 289 THR A N 1
ATOM 2247 C CA . THR A 1 289 ? -16.065 -8.614 10.766 1.00 98.88 289 THR A CA 1
ATOM 2248 C C . THR A 1 289 ? -14.892 -7.655 10.944 1.00 98.88 289 THR A C 1
ATOM 2250 O O . THR A 1 289 ? -13.791 -7.900 10.459 1.00 98.88 289 THR A O 1
ATOM 2253 N N . VAL A 1 290 ? -15.112 -6.557 11.665 1.00 98.88 290 VAL A N 1
ATOM 2254 C CA . VAL A 1 290 ? -14.079 -5.559 11.969 1.00 98.88 290 VAL A CA 1
ATOM 2255 C C . VAL A 1 290 ? -14.038 -5.311 13.468 1.00 98.88 290 VAL A C 1
ATOM 2257 O O . VAL A 1 290 ? -15.084 -5.133 14.091 1.00 98.88 290 VAL A O 1
ATOM 2260 N N . HIS A 1 291 ? -12.838 -5.267 14.050 1.00 98.81 291 HIS A N 1
ATOM 2261 C CA . HIS A 1 291 ? -12.623 -4.898 15.452 1.00 98.81 291 HIS A CA 1
ATOM 2262 C C . HIS A 1 291 ? -11.564 -3.807 15.533 1.00 98.81 291 HIS A C 1
ATOM 2264 O O . HIS A 1 291 ? -10.386 -4.104 15.413 1.00 98.81 291 HIS A O 1
ATOM 2270 N N . VAL A 1 292 ? -11.968 -2.557 15.752 1.00 98.88 292 VAL A N 1
ATOM 2271 C CA . VAL A 1 292 ? -11.040 -1.432 15.948 1.00 98.88 292 VAL A CA 1
ATOM 2272 C C . VAL A 1 292 ? -11.007 -0.980 17.402 1.00 98.88 292 VAL A C 1
ATOM 2274 O O . VAL A 1 292 ? -12.018 -1.052 18.097 1.00 98.88 292 VAL A O 1
ATOM 2277 N N . ALA A 1 293 ? -9.860 -0.473 17.849 1.00 98.81 293 ALA A N 1
ATOM 2278 C CA . ALA A 1 293 ? -9.718 0.156 19.159 1.00 98.81 293 ALA A CA 1
ATOM 2279 C C . ALA A 1 293 ? -8.715 1.319 19.114 1.00 98.81 293 ALA A C 1
ATOM 2281 O O . ALA A 1 293 ? -7.894 1.423 18.201 1.00 98.81 293 ALA A O 1
ATOM 2282 N N . ASN A 1 294 ? -8.758 2.187 20.125 1.00 98.81 294 ASN A N 1
ATOM 2283 C CA . ASN A 1 294 ? -7.722 3.182 20.394 1.00 98.81 294 ASN A CA 1
ATOM 2284 C C . ASN A 1 294 ? -7.097 2.905 21.763 1.00 98.81 294 ASN A C 1
ATOM 2286 O O . ASN A 1 294 ? -7.768 3.005 22.788 1.00 98.81 294 ASN A O 1
ATOM 2290 N N . ARG A 1 295 ? -5.799 2.587 21.784 1.00 98.25 295 ARG A N 1
ATOM 2291 C CA . ARG A 1 295 ? -5.045 2.274 23.012 1.00 98.25 295 ARG A CA 1
ATOM 2292 C C . ARG A 1 295 ? -3.985 3.316 23.359 1.00 98.25 295 ARG A C 1
ATOM 2294 O O . ARG A 1 295 ? -3.139 3.081 24.213 1.00 98.25 295 ARG A O 1
ATOM 2301 N N . LYS A 1 296 ? -4.005 4.481 22.711 1.00 97.88 296 LYS A N 1
ATOM 2302 C CA . LYS A 1 296 ? -2.918 5.466 22.808 1.00 97.88 296 LYS A CA 1
ATOM 2303 C C . LYS A 1 296 ? -2.756 6.036 24.215 1.00 97.88 296 LYS A C 1
ATOM 2305 O O . LYS A 1 296 ? -1.629 6.197 24.671 1.00 97.88 296 LYS A O 1
ATOM 2310 N N . ALA A 1 297 ? -3.864 6.298 24.910 1.00 97.75 297 ALA A N 1
ATOM 2311 C CA . ALA A 1 297 ? -3.854 6.789 26.289 1.00 97.75 297 ALA A CA 1
ATOM 2312 C C . ALA A 1 297 ? -3.464 5.705 27.314 1.00 97.75 297 ALA A C 1
ATOM 2314 O O . ALA A 1 297 ? -2.955 6.032 28.388 1.00 97.75 297 ALA A O 1
ATOM 2315 N N . GLU A 1 298 ? -3.685 4.428 26.980 1.00 97.31 298 GLU A N 1
ATOM 2316 C CA . GLU A 1 298 ? -3.274 3.257 27.769 1.00 97.31 298 GLU A CA 1
ATOM 2317 C C . GLU A 1 298 ? -1.774 2.943 27.604 1.00 97.31 298 GLU A C 1
ATOM 2319 O O . GLU A 1 298 ? -1.184 2.282 28.461 1.00 97.31 298 GLU A O 1
ATOM 2324 N N . TRP A 1 299 ? -1.145 3.433 26.534 1.00 97.62 299 TRP A N 1
ATOM 2325 C CA . TRP A 1 299 ? 0.217 3.071 26.148 1.00 97.62 299 TRP A CA 1
ATOM 2326 C C . TRP A 1 299 ? 1.314 3.925 26.802 1.00 97.62 299 TRP A C 1
ATOM 2328 O O . TRP A 1 299 ? 1.063 4.770 27.664 1.00 97.62 299 TRP A O 1
ATOM 2338 N N . TYR A 1 300 ? 2.561 3.668 26.414 1.00 97.56 300 TYR A N 1
ATOM 2339 C CA . TYR A 1 300 ? 3.737 4.424 26.836 1.00 97.56 300 TYR A CA 1
ATOM 2340 C C . TYR A 1 300 ? 3.825 5.779 26.139 1.00 97.56 300 TYR A C 1
ATOM 2342 O O . TYR A 1 300 ? 3.251 5.987 25.069 1.00 97.56 300 TYR A O 1
ATOM 2350 N N . GLN A 1 301 ? 4.558 6.697 26.760 1.00 96.25 301 GLN A N 1
ATOM 2351 C CA . GLN A 1 301 ? 4.899 7.974 26.157 1.00 96.25 301 GLN A CA 1
ATOM 2352 C C . GLN A 1 301 ? 5.749 7.778 24.898 1.00 96.25 301 GLN A C 1
ATOM 2354 O O . GLN A 1 301 ? 6.542 6.839 24.813 1.00 96.25 301 GLN A O 1
ATOM 2359 N N . PHE A 1 302 ? 5.614 8.698 23.948 1.00 94.88 302 PHE A N 1
ATOM 2360 C CA . PHE A 1 302 ? 6.526 8.821 22.818 1.00 94.88 302 PHE A CA 1
ATOM 2361 C C . PHE A 1 302 ? 7.507 9.965 23.079 1.00 94.88 302 PHE A C 1
ATOM 2363 O O . PHE A 1 302 ? 7.071 11.090 23.327 1.00 94.88 302 PHE A O 1
ATOM 2370 N N . GLN A 1 303 ? 8.809 9.680 23.012 1.00 92.81 303 GLN A N 1
ATOM 2371 C CA . GLN A 1 303 ? 9.873 10.696 23.052 1.00 92.81 303 GLN A CA 1
ATOM 2372 C C . GLN A 1 303 ? 10.681 10.685 21.747 1.00 92.81 303 GLN A C 1
ATOM 2374 O O . GLN A 1 303 ? 10.924 11.728 21.155 1.00 92.81 303 GLN A O 1
ATOM 2379 N N . TYR A 1 304 ? 11.053 9.488 21.292 1.00 94.19 304 TYR A N 1
ATOM 2380 C CA . TYR A 1 304 ? 11.740 9.202 20.032 1.00 94.19 304 TYR A CA 1
ATOM 2381 C C . TYR A 1 304 ? 11.524 7.725 19.665 1.00 94.19 304 TYR A C 1
ATOM 2383 O O . TYR A 1 304 ? 11.033 6.938 20.482 1.00 94.19 304 TYR A O 1
ATOM 2391 N N . ALA A 1 305 ? 11.876 7.320 18.444 1.00 96.00 305 ALA A N 1
ATOM 2392 C CA . ALA A 1 305 ? 11.811 5.916 18.040 1.00 96.00 305 ALA A CA 1
ATOM 2393 C C . ALA A 1 305 ? 12.772 5.051 18.883 1.00 96.00 305 ALA A C 1
ATOM 2395 O O . ALA A 1 305 ? 13.940 5.388 19.048 1.00 96.00 305 ALA A O 1
ATOM 2396 N N . LEU A 1 306 ? 12.293 3.935 19.444 1.00 97.00 306 LEU A N 1
ATOM 2397 C CA . LEU A 1 306 ? 13.079 3.107 20.379 1.00 97.00 306 LEU A CA 1
ATOM 2398 C C . LEU A 1 306 ? 14.032 2.116 19.693 1.00 97.00 306 LEU A C 1
ATOM 2400 O O . LEU A 1 306 ? 14.797 1.431 20.368 1.00 97.00 306 LEU A O 1
ATOM 2404 N N . ASP A 1 307 ? 13.974 2.000 18.372 1.00 95.38 307 ASP A N 1
ATOM 2405 C CA . ASP A 1 307 ? 14.758 1.061 17.569 1.00 95.38 307 ASP A CA 1
ATOM 2406 C C . ASP A 1 307 ? 15.941 1.709 16.831 1.00 95.38 307 ASP A C 1
ATOM 2408 O O . ASP A 1 307 ? 16.680 1.010 16.137 1.00 95.38 307 ASP A O 1
ATOM 2412 N N . ILE A 1 308 ? 16.152 3.018 16.997 1.00 94.44 308 ILE A N 1
ATOM 2413 C CA . ILE A 1 308 ? 17.318 3.711 16.436 1.00 94.44 308 ILE A CA 1
ATOM 2414 C C . ILE A 1 308 ? 18.569 3.495 17.305 1.00 94.44 308 ILE A C 1
ATOM 2416 O O . ILE A 1 308 ? 18.455 3.350 18.528 1.00 94.44 308 ILE A O 1
ATOM 2420 N N . PRO A 1 309 ? 19.780 3.505 16.715 1.00 92.25 309 PRO A N 1
ATOM 2421 C CA . PRO A 1 309 ? 21.030 3.341 17.460 1.00 92.25 309 PRO A CA 1
ATOM 2422 C C . PRO A 1 309 ? 21.205 4.339 18.613 1.00 92.25 309 PRO A C 1
ATOM 2424 O O . PRO A 1 309 ? 21.693 3.969 19.682 1.00 92.25 309 PRO A O 1
ATOM 2427 N N . GLU A 1 310 ? 20.780 5.587 18.416 1.00 93.12 310 GLU A N 1
ATOM 2428 C CA . GLU A 1 310 ? 20.875 6.676 19.388 1.00 93.12 310 GLU A CA 1
ATOM 2429 C C . GLU A 1 310 ? 20.081 6.382 20.674 1.00 93.12 310 GLU A C 1
ATOM 2431 O O . GLU A 1 310 ? 20.534 6.716 21.771 1.00 93.12 310 GLU A O 1
ATOM 2436 N N . ALA A 1 311 ? 18.951 5.673 20.571 1.00 94.94 311 ALA A N 1
ATOM 2437 C CA . ALA A 1 311 ? 18.090 5.341 21.705 1.00 94.94 311 ALA A CA 1
ATOM 2438 C C . ALA A 1 311 ? 18.710 4.300 22.654 1.00 94.94 311 ALA A C 1
ATOM 2440 O O . ALA A 1 311 ? 18.410 4.288 23.850 1.00 94.94 311 ALA A O 1
ATOM 2441 N N . VAL A 1 312 ? 19.589 3.419 22.160 1.00 91.62 312 VAL A N 1
ATOM 2442 C CA . VAL A 1 312 ? 20.111 2.273 22.933 1.00 91.62 312 VAL A CA 1
ATOM 2443 C C . VAL A 1 312 ? 20.845 2.716 24.200 1.00 91.62 312 VAL A C 1
ATOM 2445 O O . VAL A 1 312 ? 20.683 2.095 25.249 1.00 91.62 312 VAL A O 1
ATOM 2448 N N . ASN A 1 313 ? 21.612 3.804 24.115 1.00 87.00 313 ASN A N 1
ATOM 2449 C CA . ASN A 1 313 ? 22.426 4.320 25.221 1.00 87.00 313 ASN A CA 1
ATOM 2450 C C . ASN A 1 313 ? 21.927 5.667 25.762 1.00 87.00 313 ASN A C 1
ATOM 2452 O O . ASN A 1 313 ? 22.621 6.295 26.563 1.00 87.00 313 ASN A O 1
ATOM 2456 N N . ALA A 1 314 ? 20.755 6.128 25.320 1.00 93.69 314 ALA A N 1
ATOM 2457 C CA . ALA A 1 314 ? 20.195 7.379 25.800 1.00 93.69 314 ALA A CA 1
ATOM 2458 C C . ALA A 1 314 ? 19.810 7.254 27.288 1.00 93.69 314 ALA A C 1
ATOM 2460 O O . ALA A 1 314 ? 19.219 6.245 27.686 1.00 93.69 314 ALA A O 1
ATOM 2461 N N . PRO A 1 315 ? 20.140 8.248 28.132 1.00 92.31 315 PRO A N 1
ATOM 2462 C CA . PRO A 1 315 ? 19.893 8.176 29.574 1.00 92.31 315 PRO A CA 1
ATOM 2463 C C . PRO A 1 315 ? 18.398 8.161 29.939 1.00 92.31 315 PRO A C 1
ATOM 2465 O O . PRO A 1 315 ? 18.046 7.775 31.051 1.00 92.31 315 PRO A O 1
ATOM 2468 N N . ASP A 1 316 ? 17.528 8.568 29.016 1.00 92.31 316 ASP A N 1
ATOM 2469 C CA . ASP A 1 316 ? 16.076 8.690 29.155 1.00 92.31 316 ASP A CA 1
ATOM 2470 C C . ASP A 1 316 ? 15.292 7.649 28.326 1.00 92.31 316 ASP A C 1
ATOM 2472 O O . ASP A 1 316 ? 14.081 7.774 28.147 1.00 92.31 316 ASP A O 1
ATOM 2476 N N . ASN A 1 317 ? 15.943 6.570 27.875 1.00 94.38 317 ASN A N 1
ATOM 2477 C CA . ASN A 1 317 ? 15.344 5.543 27.006 1.00 94.38 317 ASN A CA 1
ATOM 2478 C C . ASN A 1 317 ? 14.323 4.604 27.677 1.00 94.38 317 ASN A C 1
ATOM 2480 O O . ASN A 1 317 ? 13.954 3.574 27.111 1.00 94.38 317 ASN A O 1
ATOM 2484 N N . ALA A 1 318 ? 13.876 4.927 28.890 1.00 96.50 318 ALA A N 1
ATOM 2485 C CA . ALA A 1 318 ? 12.878 4.176 29.638 1.00 96.50 318 ALA A CA 1
ATOM 2486 C C . ALA A 1 318 ? 11.566 4.962 29.704 1.00 96.50 318 ALA A C 1
ATOM 2488 O O . ALA A 1 318 ? 11.259 5.619 30.700 1.00 96.50 318 ALA A O 1
ATOM 2489 N N . PHE A 1 319 ? 10.774 4.877 28.638 1.00 96.38 319 PHE A N 1
ATOM 2490 C CA . PHE A 1 319 ? 9.545 5.651 28.495 1.00 96.38 319 PHE A CA 1
ATOM 2491 C C . PHE A 1 319 ? 8.483 5.153 29.459 1.00 96.38 319 PHE A C 1
ATOM 2493 O O . PHE A 1 319 ? 8.176 3.963 29.496 1.00 96.38 319 PHE A O 1
ATOM 2500 N N . THR A 1 320 ? 7.909 6.057 30.241 1.00 96.50 320 THR A N 1
ATOM 2501 C CA . THR A 1 320 ? 6.868 5.728 31.215 1.00 96.50 320 THR A CA 1
ATOM 2502 C C . THR A 1 320 ? 5.503 5.593 30.544 1.00 96.50 320 THR A C 1
ATOM 2504 O O . THR A 1 320 ? 5.302 5.973 29.391 1.00 96.50 320 THR A O 1
ATOM 2507 N N . LEU A 1 321 ? 4.545 5.012 31.262 1.00 97.00 321 LEU A N 1
ATOM 2508 C CA . LEU A 1 321 ? 3.149 4.960 30.836 1.00 97.00 321 LEU A CA 1
ATOM 2509 C C . LEU A 1 321 ? 2.532 6.368 30.767 1.00 97.00 321 LEU A C 1
ATOM 2511 O O . LEU A 1 321 ? 2.691 7.158 31.699 1.00 97.00 321 LEU A O 1
ATOM 2515 N N . ARG A 1 322 ? 1.742 6.645 29.722 1.00 96.56 322 ARG A N 1
ATOM 2516 C CA . ARG A 1 322 ? 0.804 7.779 29.714 1.00 96.56 322 ARG A CA 1
ATOM 2517 C C . ARG A 1 322 ? -0.249 7.594 30.804 1.00 96.56 322 ARG A C 1
ATOM 2519 O O . ARG A 1 322 ? -0.548 6.461 31.221 1.00 96.56 322 ARG A O 1
ATOM 2526 N N . ASN A 1 323 ? -0.829 8.702 31.260 1.00 96.12 323 ASN A N 1
ATOM 2527 C CA . ASN A 1 323 ? -1.780 8.734 32.366 1.00 96.12 323 ASN A CA 1
ATOM 2528 C C . ASN A 1 323 ? -1.229 8.029 33.624 1.00 96.12 323 ASN A C 1
ATOM 2530 O O . ASN A 1 323 ? -1.880 7.123 34.160 1.00 96.12 323 ASN A O 1
ATOM 2534 N N . PRO A 1 324 ? -0.031 8.398 34.124 1.00 94.94 324 PRO A N 1
ATOM 2535 C CA . PRO A 1 324 ? 0.649 7.671 35.201 1.00 94.94 324 PRO A CA 1
ATOM 2536 C C . PRO A 1 324 ? -0.114 7.707 36.534 1.00 94.94 324 PRO A C 1
ATOM 2538 O O . PRO A 1 324 ? 0.107 6.866 37.403 1.00 94.94 324 PRO A O 1
ATOM 2541 N N . LYS A 1 325 ? -1.042 8.659 36.703 1.00 94.75 325 LYS A N 1
ATOM 2542 C CA . LYS A 1 325 ? -1.903 8.778 37.892 1.00 94.75 325 LYS A CA 1
ATOM 2543 C C . LYS A 1 325 ? -3.033 7.737 37.928 1.00 94.75 325 LYS A C 1
ATOM 2545 O O . LYS A 1 325 ? -3.638 7.535 38.983 1.00 94.75 325 LYS A O 1
ATOM 2550 N N . VAL A 1 326 ? -3.329 7.065 36.811 1.00 96.25 326 VAL A N 1
ATOM 2551 C CA . VAL A 1 326 ? -4.368 6.028 36.747 1.00 96.25 326 VAL A CA 1
ATOM 2552 C C . VAL A 1 326 ? -3.838 4.723 37.332 1.00 96.25 326 VAL A C 1
ATOM 2554 O O . VAL A 1 326 ? -2.835 4.169 36.883 1.00 96.25 326 VAL A O 1
ATOM 2557 N N . LYS A 1 327 ? -4.540 4.211 38.350 1.00 94.25 327 LYS A N 1
ATOM 2558 C CA . LYS A 1 327 ? -4.160 2.983 39.064 1.00 94.25 327 LYS A CA 1
ATOM 2559 C C . LYS A 1 327 ? -4.104 1.777 38.110 1.00 94.25 327 LYS A C 1
ATOM 2561 O O . LYS A 1 327 ? -4.999 1.663 37.272 1.00 94.25 327 LYS A O 1
ATOM 2566 N N . PRO A 1 328 ? -3.171 0.819 38.302 1.00 92.88 328 PRO A N 1
ATOM 2567 C CA . PRO A 1 328 ? -3.024 -0.358 37.436 1.00 92.88 328 PRO A CA 1
ATOM 2568 C C . PRO A 1 328 ? -4.335 -1.099 37.138 1.00 92.88 328 PRO A C 1
ATOM 2570 O O . PRO A 1 328 ? -4.653 -1.347 35.980 1.00 92.88 328 PRO A O 1
ATOM 2573 N N . ALA A 1 329 ? -5.161 -1.346 38.162 1.00 94.06 329 ALA A N 1
ATOM 2574 C CA . ALA A 1 329 ? -6.445 -2.039 38.015 1.00 94.06 329 ALA A CA 1
ATOM 2575 C C . ALA A 1 329 ? -7.464 -1.318 37.105 1.00 94.06 329 ALA A C 1
ATOM 2577 O O . ALA A 1 329 ? -8.402 -1.949 36.630 1.00 94.06 329 ALA A O 1
ATOM 2578 N N . ASN A 1 330 ? -7.290 -0.017 36.853 1.00 95.88 330 ASN A N 1
ATOM 2579 C CA . ASN A 1 330 ? -8.191 0.809 36.048 1.00 95.88 330 ASN A CA 1
ATOM 2580 C C . ASN A 1 330 ? -7.614 1.182 34.676 1.00 95.88 330 ASN A C 1
ATOM 2582 O O . ASN A 1 330 ? -8.297 1.866 33.921 1.00 95.88 330 ASN A O 1
ATOM 2586 N N . ARG A 1 331 ? -6.387 0.761 34.328 1.00 95.56 331 ARG A N 1
ATOM 2587 C CA . ARG A 1 331 ? -5.750 1.176 33.064 1.00 95.56 331 ARG A CA 1
ATOM 2588 C C . ARG A 1 331 ? -6.508 0.722 31.818 1.00 95.56 331 ARG A C 1
ATOM 2590 O O . ARG A 1 331 ? -6.552 1.479 30.861 1.00 95.56 331 ARG A O 1
ATOM 2597 N N . HIS A 1 332 ? -7.204 -0.413 31.884 1.00 95.25 332 HIS A N 1
ATOM 2598 C CA . HIS A 1 332 ? -8.079 -0.888 30.805 1.00 95.25 332 HIS A CA 1
ATOM 2599 C C . HIS A 1 332 ? -9.168 0.124 30.402 1.00 95.25 332 HIS A C 1
ATOM 2601 O O . HIS A 1 332 ? -9.683 0.054 29.295 1.00 95.25 332 HIS A O 1
ATOM 2607 N N . LYS A 1 333 ? -9.515 1.081 31.277 1.00 97.69 333 LYS A N 1
ATOM 2608 C CA . LYS A 1 333 ? -10.486 2.151 30.991 1.00 97.69 333 LYS A CA 1
ATOM 2609 C C . LYS A 1 333 ? -9.915 3.298 30.144 1.00 97.69 333 LYS A C 1
ATOM 2611 O O . LYS A 1 333 ? -10.664 4.173 29.717 1.00 97.69 333 LYS A O 1
ATOM 2616 N N . LEU A 1 334 ? -8.597 3.317 29.932 1.00 98.25 334 LEU A N 1
ATOM 2617 C CA . LEU A 1 334 ? -7.916 4.266 29.048 1.00 98.25 334 LEU A CA 1
ATOM 2618 C C . LEU A 1 334 ? -8.007 3.846 27.577 1.00 98.25 334 LEU A C 1
ATOM 2620 O O . LEU A 1 334 ? -7.851 4.689 26.696 1.00 98.25 334 LEU A O 1
ATOM 2624 N N . ALA A 1 335 ? -8.233 2.558 27.312 1.00 98.06 335 ALA A N 1
ATOM 2625 C CA . ALA A 1 335 ? -8.470 2.053 25.971 1.00 98.06 335 ALA A CA 1
ATOM 2626 C C . ALA A 1 335 ? -9.929 2.279 25.567 1.00 98.06 335 ALA A C 1
ATOM 2628 O O . ALA A 1 335 ? -10.850 1.924 26.299 1.00 98.06 335 ALA A O 1
ATOM 2629 N N . ILE A 1 336 ? -10.133 2.817 24.368 1.00 98.81 336 ILE A N 1
ATOM 2630 C CA . ILE A 1 336 ? -11.450 2.901 23.742 1.00 98.81 336 ILE A CA 1
ATOM 2631 C C . ILE A 1 336 ? -11.610 1.651 22.883 1.00 98.81 336 ILE A C 1
ATOM 2633 O O . ILE A 1 336 ? -11.007 1.551 21.814 1.00 98.81 336 ILE A O 1
ATOM 2637 N N . ASP A 1 337 ? -12.403 0.697 23.361 1.00 98.50 337 ASP A N 1
ATOM 2638 C CA . ASP A 1 337 ? -12.658 -0.570 22.674 1.00 98.50 337 ASP A CA 1
ATOM 2639 C C . ASP A 1 337 ? -14.175 -0.852 22.603 1.00 98.50 337 ASP A C 1
ATOM 2641 O O . ASP A 1 337 ? -14.774 -1.296 23.584 1.00 98.50 337 ASP A O 1
ATOM 2645 N N . PRO A 1 338 ? -14.832 -0.552 21.468 1.00 98.44 338 PRO A N 1
ATOM 2646 C CA . PRO A 1 338 ? -16.244 -0.853 21.235 1.00 98.44 338 PRO A CA 1
ATOM 2647 C C . PRO A 1 338 ? -16.521 -2.335 20.922 1.00 98.44 338 PRO A C 1
ATOM 2649 O O . PRO A 1 338 ? -17.692 -2.712 20.811 1.00 98.44 338 PRO A O 1
ATOM 2652 N N . GLY A 1 339 ? -15.491 -3.175 20.771 1.00 98.25 339 GLY A N 1
ATOM 2653 C CA . GLY A 1 339 ? -15.613 -4.564 20.331 1.00 98.25 339 GLY A CA 1
ATOM 2654 C C . GLY A 1 339 ? -15.898 -4.724 18.827 1.00 98.25 339 GLY A C 1
ATOM 2655 O O . GLY A 1 339 ? -16.048 -3.736 18.103 1.00 98.25 339 GLY A O 1
ATOM 2656 N N . PRO A 1 340 ? -15.980 -5.972 18.332 1.00 98.44 340 PRO A N 1
ATOM 2657 C CA . PRO A 1 340 ? -16.199 -6.253 16.916 1.00 98.44 340 PRO A CA 1
ATOM 2658 C C . PRO A 1 340 ? -17.609 -5.876 16.433 1.00 98.44 340 PRO A C 1
ATOM 2660 O O . PRO A 1 340 ? -18.575 -5.906 17.201 1.00 98.44 340 PRO A O 1
ATOM 2663 N N . ARG A 1 341 ? -17.734 -5.582 15.135 1.00 98.75 341 ARG A N 1
ATOM 2664 C CA . ARG A 1 341 ? -18.997 -5.448 14.385 1.00 98.75 341 ARG A CA 1
ATOM 2665 C C . ARG A 1 341 ? -18.936 -6.296 13.123 1.00 98.75 341 ARG A C 1
ATOM 2667 O O . ARG A 1 341 ? -17.849 -6.494 12.584 1.00 98.75 341 ARG A O 1
ATOM 2674 N N . SER A 1 342 ? -20.081 -6.806 12.672 1.00 98.69 342 SER A N 1
ATOM 2675 C CA . SER A 1 342 ? -20.165 -7.632 11.462 1.00 98.69 342 SER A CA 1
ATOM 2676 C C . SER A 1 342 ? -21.233 -7.122 10.507 1.00 98.69 342 SER A C 1
ATOM 2678 O O . SER A 1 342 ? -22.233 -6.572 10.956 1.00 98.69 342 SER A O 1
ATOM 2680 N N . ILE A 1 343 ? -21.015 -7.314 9.208 1.00 98.75 343 ILE A N 1
ATOM 2681 C CA . ILE A 1 343 ? -21.916 -6.858 8.143 1.00 98.75 343 ILE A CA 1
ATOM 2682 C C . ILE A 1 343 ? -21.856 -7.815 6.946 1.00 98.75 343 ILE A C 1
ATOM 2684 O O . ILE A 1 343 ? -20.833 -8.457 6.697 1.00 98.75 343 ILE A O 1
ATOM 2688 N N . PHE A 1 344 ? -22.957 -7.931 6.207 1.00 97.94 344 PHE A N 1
ATOM 2689 C CA . PHE A 1 344 ? -23.069 -8.767 5.011 1.00 97.94 344 PHE A CA 1
ATOM 2690 C C . PHE A 1 344 ? -24.099 -8.178 4.040 1.00 97.94 344 PHE A C 1
ATOM 2692 O O . PHE A 1 344 ? -24.916 -7.343 4.422 1.00 97.94 344 PHE A O 1
ATOM 2699 N N . GLY A 1 345 ? -24.092 -8.643 2.790 1.00 96.25 345 GLY A N 1
ATOM 2700 C CA . GLY A 1 345 ? -25.020 -8.181 1.755 1.00 96.25 345 GLY A CA 1
ATOM 2701 C C . GLY A 1 345 ? -24.562 -6.909 1.036 1.00 96.25 345 GLY A C 1
ATOM 2702 O O . GLY A 1 345 ? -23.439 -6.442 1.214 1.00 96.25 345 GLY A O 1
ATOM 2703 N N . ARG A 1 346 ? -25.437 -6.368 0.182 1.00 98.25 346 ARG A N 1
ATOM 2704 C CA . ARG A 1 346 ? -25.165 -5.217 -0.696 1.00 98.25 346 ARG A CA 1
ATOM 2705 C C . ARG A 1 346 ? -25.866 -3.967 -0.181 1.00 98.25 346 ARG A C 1
ATOM 2707 O O . ARG A 1 346 ? -27.005 -4.068 0.274 1.00 98.25 346 ARG A O 1
ATOM 2714 N N . ASN A 1 347 ? -25.236 -2.807 -0.354 1.00 97.81 347 ASN A N 1
ATOM 2715 C CA . ASN A 1 347 ? -25.808 -1.498 -0.023 1.00 97.81 347 ASN A CA 1
ATOM 2716 C C . ASN A 1 347 ? -26.334 -1.404 1.422 1.00 97.81 347 ASN A C 1
ATOM 2718 O O . ASN A 1 347 ? -27.378 -0.796 1.668 1.00 97.81 347 ASN A O 1
ATOM 2722 N N . VAL A 1 348 ? -25.643 -2.030 2.378 1.00 98.19 348 VAL A N 1
ATOM 2723 C CA . VAL A 1 348 ? -26.024 -1.973 3.793 1.00 98.19 348 VAL A CA 1
ATOM 2724 C C . VAL A 1 348 ? -25.288 -0.815 4.455 1.00 98.19 348 VAL A C 1
ATOM 2726 O O . VAL A 1 348 ? -24.062 -0.771 4.477 1.00 98.19 348 VAL A O 1
ATOM 2729 N N . SER A 1 349 ? -26.038 0.136 5.002 1.00 96.12 349 SER A N 1
ATOM 2730 C CA . SER A 1 349 ? -25.503 1.280 5.742 1.00 96.12 349 SER A CA 1
ATOM 2731 C C . SER A 1 349 ? -26.459 1.705 6.859 1.00 96.12 349 SER A C 1
ATOM 2733 O O . SER A 1 349 ? -27.652 1.393 6.835 1.00 96.12 349 SER A O 1
ATOM 2735 N N . GLY A 1 350 ? -25.935 2.416 7.862 1.00 89.81 350 GLY A N 1
ATOM 2736 C CA . GLY A 1 350 ? -26.695 2.778 9.064 1.00 89.81 350 GLY A CA 1
ATOM 2737 C C . GLY A 1 350 ? -26.946 1.586 9.998 1.00 89.81 350 GLY A C 1
ATOM 2738 O O . GLY A 1 350 ? -26.466 0.490 9.749 1.00 89.81 350 GLY A O 1
ATOM 2739 N N . GLY A 1 351 ? -27.678 1.802 11.094 1.00 93.12 351 GLY A N 1
ATOM 2740 C CA . GLY A 1 351 ? -27.889 0.791 12.145 1.00 93.12 351 GLY A CA 1
ATOM 2741 C C . GLY A 1 351 ? -26.890 0.911 13.301 1.00 93.12 351 GLY A C 1
ATOM 2742 O O . GLY A 1 351 ? -25.728 1.266 13.108 1.00 93.12 351 GLY A O 1
ATOM 2743 N N . ALA A 1 352 ? -27.350 0.665 14.529 1.00 94.19 352 ALA A N 1
ATOM 2744 C CA . ALA A 1 352 ? -26.504 0.751 15.727 1.00 94.19 352 ALA A CA 1
ATOM 2745 C C . ALA A 1 352 ? -25.489 -0.408 15.788 1.00 94.19 352 ALA A C 1
ATOM 2747 O O . ALA A 1 352 ? -24.381 -0.266 16.292 1.00 94.19 352 ALA A O 1
ATOM 2748 N N . GLU A 1 353 ? -25.845 -1.546 15.202 1.00 96.44 353 GLU A N 1
ATOM 2749 C CA . GLU A 1 353 ? -25.038 -2.753 15.055 1.00 96.44 353 GLU A CA 1
ATOM 2750 C C . GLU A 1 353 ? -23.880 -2.620 14.053 1.00 96.44 353 GLU A C 1
ATOM 2752 O O . GLU A 1 353 ? -23.030 -3.503 13.991 1.00 96.44 353 GLU A O 1
ATOM 2757 N N . HIS A 1 354 ? -23.813 -1.525 13.292 1.00 97.88 354 HIS A N 1
ATOM 2758 C CA . HIS A 1 354 ? -22.718 -1.236 12.359 1.00 97.88 354 HIS A CA 1
ATOM 2759 C C . HIS A 1 354 ? -21.837 -0.067 12.825 1.00 97.88 354 HIS A C 1
ATOM 2761 O O . HIS A 1 354 ? -20.867 0.291 12.155 1.00 97.88 354 HIS A O 1
ATOM 2767 N N . ARG A 1 355 ? -22.147 0.522 13.988 1.00 97.94 355 ARG A N 1
ATOM 2768 C CA . ARG A 1 355 ? -21.424 1.655 14.570 1.00 97.94 355 ARG A CA 1
ATOM 2769 C C . ARG A 1 355 ? -20.514 1.209 15.706 1.00 97.94 355 ARG A C 1
ATOM 2771 O O . ARG A 1 355 ? -20.867 0.374 16.543 1.00 97.94 355 ARG A O 1
ATOM 2778 N N . PHE A 1 356 ? -19.333 1.812 15.756 1.00 98.56 356 PHE A N 1
ATOM 2779 C CA . PHE A 1 356 ? -18.361 1.649 16.833 1.00 98.56 356 PHE A CA 1
ATOM 2780 C C . PHE A 1 356 ? -18.532 2.755 17.884 1.00 98.56 356 PHE A C 1
ATOM 2782 O O . PHE A 1 356 ? -17.575 3.435 18.245 1.00 98.56 356 PHE A O 1
ATOM 2789 N N . ASP A 1 357 ? -19.765 2.963 18.352 1.00 97.44 357 ASP A N 1
ATOM 2790 C CA . ASP A 1 357 ? -20.192 4.071 19.220 1.00 97.44 357 ASP A CA 1
ATOM 2791 C C . ASP A 1 357 ? -20.418 3.667 20.688 1.00 97.44 357 ASP A C 1
ATOM 2793 O O . ASP A 1 357 ? -20.973 4.435 21.467 1.00 97.44 357 ASP A O 1
ATOM 2797 N N . THR A 1 358 ? -19.947 2.482 21.089 1.00 97.94 358 THR A N 1
ATOM 2798 C CA . THR A 1 358 ? -20.075 1.960 22.464 1.00 97.94 358 THR A CA 1
ATOM 2799 C C . THR A 1 358 ? -18.769 1.986 23.261 1.00 97.94 358 THR A C 1
ATOM 2801 O O . THR A 1 358 ? -18.763 1.617 24.433 1.00 97.94 358 THR A O 1
ATOM 2804 N N . GLY A 1 359 ? -17.652 2.371 22.637 1.00 97.75 359 GLY A N 1
ATOM 2805 C CA . GLY A 1 359 ? -16.351 2.467 23.295 1.00 97.75 359 GLY A CA 1
ATOM 2806 C C . GLY A 1 359 ? -16.312 3.658 24.250 1.00 97.75 359 GLY A C 1
ATOM 2807 O O . GLY A 1 359 ? -16.849 4.723 23.946 1.00 97.75 359 GLY A O 1
ATOM 2808 N N . THR A 1 360 ? -15.666 3.497 25.404 1.00 98.38 360 THR A N 1
ATOM 2809 C CA . THR A 1 360 ? -15.592 4.552 26.424 1.00 98.38 360 THR A CA 1
ATOM 2810 C C . THR A 1 360 ? -14.162 4.865 26.827 1.00 98.38 360 THR A C 1
ATOM 2812 O O . THR A 1 360 ? -13.334 3.963 26.875 1.00 98.38 360 THR A O 1
ATOM 2815 N N . PHE A 1 361 ? -13.904 6.116 27.200 1.00 98.50 361 PHE A N 1
ATOM 2816 C CA . PHE A 1 361 ? -12.647 6.575 27.783 1.00 98.50 361 PHE A CA 1
ATOM 2817 C C . PHE A 1 361 ? -12.868 7.091 29.208 1.00 98.50 361 PHE A C 1
ATOM 2819 O O . PHE A 1 361 ? -13.796 7.864 29.461 1.00 98.50 361 PHE A O 1
ATOM 2826 N N . GLN A 1 362 ? -11.998 6.700 30.138 1.00 97.75 362 GLN A N 1
ATOM 2827 C CA . GLN A 1 362 ? -11.969 7.250 31.489 1.00 97.75 362 GLN A CA 1
ATOM 2828 C C . GLN A 1 362 ? -10.537 7.308 32.040 1.00 97.75 362 GLN A C 1
ATOM 2830 O O . GLN A 1 362 ? -9.921 6.274 32.302 1.00 97.75 362 GLN A O 1
ATOM 2835 N N . ALA A 1 363 ? -10.049 8.527 32.283 1.00 96.19 363 ALA A N 1
ATOM 2836 C CA . ALA A 1 363 ? -8.778 8.797 32.952 1.00 96.19 363 ALA A CA 1
ATOM 2837 C C . ALA A 1 363 ? -8.994 9.490 34.311 1.00 96.19 363 ALA A C 1
ATOM 2839 O O . ALA A 1 363 ? -9.215 8.803 35.309 1.00 96.19 363 ALA A O 1
ATOM 2840 N N . ALA A 1 364 ? -8.931 10.826 34.370 1.00 94.19 364 ALA A N 1
ATOM 2841 C CA . ALA A 1 364 ? -9.053 11.582 35.619 1.00 94.19 364 ALA A CA 1
ATOM 2842 C C . ALA A 1 364 ? -10.510 11.904 35.994 1.00 94.19 364 ALA A C 1
ATOM 2844 O O . ALA A 1 364 ? -10.811 12.071 37.176 1.00 94.19 364 ALA A O 1
ATOM 2845 N N . ALA A 1 365 ? -11.418 11.972 35.017 1.00 93.19 365 ALA A N 1
ATOM 2846 C CA . ALA A 1 365 ? -12.835 12.223 35.272 1.00 93.19 365 ALA A CA 1
ATOM 2847 C C . ALA A 1 365 ? -13.548 11.048 35.974 1.00 93.19 365 ALA A C 1
ATOM 2849 O O . ALA A 1 365 ? -13.296 9.870 35.705 1.00 93.19 365 ALA A O 1
ATOM 2850 N N . GLU A 1 366 ? -14.508 11.374 36.847 1.00 91.31 366 GLU A N 1
ATOM 2851 C CA . GLU A 1 366 ? -15.324 10.381 37.566 1.00 91.31 366 GLU A CA 1
ATOM 2852 C C . GLU A 1 366 ? -16.266 9.598 36.644 1.00 91.31 366 GLU A C 1
ATOM 2854 O O . GLU A 1 366 ? -16.541 8.422 36.891 1.00 91.31 366 GLU A O 1
ATOM 2859 N N . GLN A 1 367 ? -16.747 10.237 35.577 1.00 94.50 367 GLN A N 1
ATOM 2860 C CA . GLN A 1 367 ? -17.631 9.636 34.584 1.00 94.50 367 GLN A CA 1
ATOM 2861 C C . GLN A 1 367 ? -16.852 9.328 33.308 1.00 94.50 367 GLN A C 1
ATOM 2863 O O . GLN A 1 367 ? -16.058 10.144 32.841 1.00 94.50 367 GLN A O 1
ATOM 2868 N N . ALA A 1 368 ? -17.091 8.144 32.747 1.00 97.00 368 ALA A N 1
ATOM 2869 C CA . ALA A 1 368 ? -16.549 7.777 31.449 1.00 97.00 368 ALA A CA 1
ATOM 2870 C C . ALA A 1 368 ? -17.258 8.557 30.333 1.00 97.00 368 ALA A C 1
ATOM 2872 O O . ALA A 1 368 ? -18.464 8.802 30.405 1.00 97.00 368 ALA A O 1
ATOM 2873 N N . VAL A 1 369 ? -16.518 8.903 29.283 1.00 97.81 369 VAL A N 1
ATOM 2874 C CA . VAL A 1 369 ? -17.065 9.521 28.069 1.00 97.81 369 VAL A CA 1
ATOM 2875 C C . VAL A 1 369 ? -17.147 8.485 26.957 1.00 97.81 369 VAL A C 1
ATOM 2877 O O . VAL A 1 369 ? -16.257 7.651 26.816 1.00 97.81 369 VAL A O 1
ATOM 2880 N N . THR A 1 370 ? -18.223 8.516 26.175 1.00 98.12 370 THR A N 1
ATOM 2881 C CA . THR A 1 370 ? -18.376 7.643 25.003 1.00 98.12 370 THR A CA 1
ATOM 2882 C C . THR A 1 370 ? -17.659 8.261 23.811 1.00 98.12 370 THR A C 1
ATOM 2884 O O . THR A 1 370 ? -17.836 9.448 23.538 1.00 98.12 370 THR A O 1
ATOM 2887 N N . VAL A 1 371 ? -16.855 7.465 23.108 1.00 98.19 371 VAL A N 1
ATOM 2888 C CA . VAL A 1 371 ? -16.023 7.919 21.990 1.00 98.19 371 VAL A CA 1
ATOM 2889 C C . VAL A 1 371 ? -16.290 7.034 20.771 1.00 98.19 371 VAL A C 1
ATOM 2891 O O . VAL A 1 371 ? -15.814 5.898 20.729 1.00 98.19 371 VAL A O 1
ATOM 2894 N N . PRO A 1 372 ? -17.049 7.525 19.776 1.00 97.75 372 PRO A N 1
ATOM 2895 C CA . PRO A 1 372 ? -17.269 6.794 18.534 1.00 97.75 372 PRO A CA 1
ATOM 2896 C C . PRO A 1 372 ? -15.978 6.652 17.727 1.00 97.75 372 PRO A C 1
ATOM 2898 O O . PRO A 1 372 ? -15.309 7.649 17.475 1.00 97.75 372 PRO A O 1
ATOM 2901 N N . LEU A 1 373 ? -15.647 5.434 17.289 1.00 98.62 373 LEU A N 1
ATOM 2902 C CA . LEU A 1 373 ? -14.435 5.153 16.499 1.00 98.62 373 LEU A CA 1
ATOM 2903 C C . LEU A 1 373 ? -14.684 4.969 14.994 1.00 98.62 373 LEU A C 1
ATOM 2905 O O . LEU A 1 373 ? -13.731 4.730 14.250 1.00 98.62 373 LEU A O 1
ATOM 2909 N N . GLY A 1 374 ? -15.939 5.069 14.548 1.00 97.75 374 GLY A N 1
ATOM 2910 C CA . GLY A 1 374 ? -16.317 4.915 13.145 1.00 97.75 374 GLY A CA 1
ATOM 2911 C C . GLY A 1 374 ? -17.530 4.015 12.921 1.00 97.75 374 GLY A C 1
ATOM 2912 O O . GLY A 1 374 ? -18.320 3.764 13.837 1.00 97.75 374 GLY A O 1
ATOM 2913 N N . GLU A 1 375 ? -17.661 3.512 11.696 1.00 98.50 375 GLU A N 1
ATOM 2914 C CA . GLU A 1 375 ? -18.742 2.622 11.256 1.00 98.50 375 GLU A CA 1
ATOM 2915 C C . GLU A 1 375 ? -18.331 1.766 10.042 1.00 98.50 375 GLU A C 1
ATOM 2917 O O . GLU A 1 375 ? -17.387 2.100 9.319 1.00 98.50 375 GLU A O 1
ATOM 2922 N N . ILE A 1 376 ? -19.050 0.661 9.820 1.00 98.81 376 ILE A N 1
ATOM 2923 C CA . ILE A 1 376 ? -18.924 -0.196 8.629 1.00 98.81 376 ILE A CA 1
ATOM 2924 C C . ILE A 1 376 ? -20.157 -0.091 7.734 1.00 98.81 376 ILE A C 1
ATOM 2926 O O . ILE A 1 376 ? -21.279 0.055 8.215 1.00 98.81 376 ILE A O 1
ATOM 2930 N N . GLN A 1 377 ? -19.942 -0.188 6.425 1.00 98.62 377 GLN A N 1
ATOM 2931 C CA . GLN A 1 377 ? -20.986 -0.235 5.399 1.00 98.62 377 GLN A CA 1
ATOM 2932 C C . GLN A 1 377 ? -20.609 -1.259 4.320 1.00 98.62 377 GLN A C 1
ATOM 2934 O O . GLN A 1 377 ? -19.451 -1.676 4.242 1.00 98.62 377 GLN A O 1
ATOM 2939 N N . THR A 1 378 ? -21.560 -1.646 3.471 1.00 98.75 378 THR A N 1
ATOM 2940 C CA . THR A 1 378 ? -21.271 -2.364 2.225 1.00 98.75 378 THR A CA 1
ATOM 2941 C C . THR A 1 378 ? -21.753 -1.599 1.005 1.00 98.75 378 THR A C 1
ATOM 2943 O O . THR A 1 378 ? -22.822 -0.989 1.028 1.00 98.75 378 THR A O 1
ATOM 2946 N N . ASP A 1 379 ? -20.963 -1.634 -0.067 1.00 98.12 379 ASP A N 1
ATOM 2947 C CA . ASP A 1 379 ? -21.345 -1.028 -1.343 1.00 98.12 379 ASP A CA 1
ATOM 2948 C C . ASP A 1 379 ? -22.240 -1.956 -2.185 1.00 98.12 379 ASP A C 1
ATOM 2950 O O . ASP A 1 379 ? -22.686 -3.023 -1.741 1.00 98.12 379 ASP A O 1
ATOM 2954 N N . GLU A 1 380 ? -22.534 -1.542 -3.417 1.00 97.38 380 GLU A N 1
ATOM 2955 C CA . GLU A 1 380 ? -23.389 -2.293 -4.335 1.00 97.38 380 GLU A CA 1
ATOM 2956 C C . GLU A 1 380 ? -22.837 -3.674 -4.689 1.00 97.38 380 GLU A C 1
ATOM 2958 O O . GLU A 1 380 ? -23.625 -4.556 -5.025 1.00 97.38 380 GLU A O 1
ATOM 2963 N N . ASN A 1 381 ? -21.523 -3.884 -4.562 1.00 96.88 381 ASN A N 1
ATOM 2964 C CA . ASN A 1 381 ? -20.825 -5.140 -4.820 1.00 96.88 381 ASN A CA 1
ATOM 2965 C C . ASN A 1 381 ? -20.621 -5.986 -3.559 1.00 96.88 381 ASN A C 1
ATOM 2967 O O . ASN A 1 381 ? -20.083 -7.088 -3.639 1.00 96.88 381 ASN A O 1
ATOM 2971 N N . GLY A 1 382 ? -21.087 -5.511 -2.400 1.00 97.88 382 GLY A N 1
ATOM 2972 C CA . GLY A 1 382 ? -20.859 -6.169 -1.116 1.00 97.88 382 GLY A CA 1
ATOM 2973 C C . GLY A 1 382 ? -19.425 -6.008 -0.603 1.00 97.88 382 GLY A C 1
ATOM 2974 O O . GLY A 1 382 ? -19.018 -6.746 0.301 1.00 97.88 382 GLY A O 1
ATOM 2975 N N . HIS A 1 383 ? -18.656 -5.064 -1.162 1.00 98.75 383 HIS A N 1
ATOM 2976 C CA . HIS A 1 383 ? -17.354 -4.683 -0.618 1.00 98.75 383 HIS A CA 1
ATOM 2977 C C . HIS A 1 383 ? -17.551 -3.998 0.721 1.00 98.75 383 HIS A C 1
ATOM 2979 O O . HIS A 1 383 ? -18.507 -3.246 0.903 1.00 98.75 383 HIS A O 1
ATOM 2985 N N . LEU A 1 384 ? -16.636 -4.232 1.653 1.00 98.94 384 LEU A N 1
ATOM 2986 C CA . LEU A 1 384 ? -16.664 -3.562 2.943 1.00 98.94 384 LEU A CA 1
ATOM 2987 C C . LEU A 1 384 ? -16.107 -2.145 2.796 1.00 98.94 384 LEU A C 1
ATOM 2989 O O . LEU A 1 384 ? -14.990 -1.960 2.324 1.00 98.94 384 LEU A O 1
ATOM 2993 N N . LEU A 1 385 ? -16.854 -1.158 3.274 1.00 98.88 385 LEU A N 1
ATOM 2994 C CA . LEU A 1 385 ? -16.385 0.201 3.502 1.00 98.88 385 LEU A CA 1
ATOM 2995 C C . LEU A 1 385 ? -16.213 0.407 5.005 1.00 98.88 385 LEU A C 1
ATOM 2997 O O . LEU A 1 385 ? -17.163 0.242 5.769 1.00 98.88 385 LEU A O 1
ATOM 3001 N N . PHE A 1 386 ? -15.016 0.797 5.430 1.00 98.88 386 PHE A N 1
ATOM 3002 C CA . PHE A 1 386 ? -14.770 1.243 6.797 1.00 98.88 386 PHE A CA 1
ATOM 3003 C C . PHE A 1 386 ? -14.577 2.759 6.823 1.00 98.88 386 PHE A C 1
ATOM 3005 O O . PHE A 1 386 ? -13.674 3.282 6.162 1.00 98.88 386 PHE A O 1
ATOM 3012 N N . LEU A 1 387 ? -15.388 3.456 7.619 1.00 98.69 387 LEU A N 1
ATOM 3013 C CA . LEU A 1 387 ? -15.257 4.887 7.873 1.00 98.69 387 LEU A CA 1
ATOM 3014 C C . LEU A 1 387 ? -14.764 5.104 9.302 1.00 98.69 387 LEU A C 1
ATOM 3016 O O . LEU A 1 387 ? -15.347 4.571 10.243 1.00 98.69 387 LEU A O 1
ATOM 3020 N N . GLY A 1 388 ? -13.710 5.905 9.465 1.00 98.06 388 GLY A N 1
ATOM 3021 C CA . GLY A 1 388 ? -13.168 6.252 10.780 1.00 98.06 388 GLY A CA 1
ATOM 3022 C C . GLY A 1 388 ? -14.025 7.249 11.570 1.00 98.06 388 GLY A C 1
ATOM 3023 O O . GLY A 1 388 ? -15.141 7.598 11.173 1.00 98.06 388 GLY A O 1
ATOM 3024 N N . GLY A 1 389 ? -13.469 7.718 12.692 1.00 97.44 389 GLY A N 1
ATOM 3025 C CA . GLY A 1 389 ? -14.044 8.781 13.520 1.00 97.44 389 GLY A CA 1
ATOM 3026 C C . GLY A 1 389 ? -14.149 10.143 12.817 1.00 97.44 389 GLY A C 1
ATOM 3027 O O . GLY A 1 389 ? -13.778 10.308 11.654 1.00 97.44 389 GLY A O 1
ATOM 3028 N N . HIS A 1 390 ? -14.640 11.140 13.551 1.00 97.69 390 HIS A N 1
ATOM 3029 C CA . HIS A 1 390 ? -14.906 12.493 13.049 1.00 97.69 390 HIS A CA 1
ATOM 3030 C C . HIS A 1 390 ? -13.789 13.503 13.370 1.00 97.69 390 HIS A C 1
ATOM 3032 O O . HIS A 1 390 ? -13.960 14.708 13.202 1.00 97.69 390 HIS A O 1
ATOM 3038 N N . GLY A 1 391 ? -12.639 13.037 13.863 1.00 96.69 391 GLY A N 1
ATOM 3039 C CA . GLY A 1 391 ? -11.481 13.872 14.181 1.00 96.69 391 GLY A CA 1
ATOM 3040 C C . GLY A 1 391 ? -11.603 14.588 15.524 1.00 96.69 391 GLY A C 1
ATOM 3041 O O . GLY A 1 391 ? -10.885 15.562 15.766 1.00 96.69 391 GLY A O 1
ATOM 3042 N N . LYS A 1 392 ? -12.504 14.132 16.403 1.00 96.31 392 LYS A N 1
ATOM 3043 C CA . LYS A 1 392 ? -12.735 14.736 17.718 1.00 96.31 392 LYS A CA 1
ATOM 3044 C C . LYS A 1 392 ? -11.642 14.320 18.701 1.00 96.31 392 LYS A C 1
ATOM 3046 O O . LYS A 1 392 ? -11.368 13.135 18.883 1.00 96.31 392 LYS A O 1
ATOM 3051 N N . SER A 1 393 ? -11.082 15.317 19.382 1.00 96.81 393 SER A N 1
ATOM 3052 C CA . SER A 1 393 ? -10.106 15.165 20.465 1.00 96.81 393 SER A CA 1
ATOM 3053 C C . SER A 1 393 ? -10.535 16.022 21.650 1.00 96.81 393 SER A C 1
ATOM 3055 O O . SER A 1 393 ? -10.938 17.168 21.452 1.00 96.81 393 SER A O 1
ATOM 3057 N N . ALA A 1 394 ? -10.456 15.494 22.869 1.00 96.81 394 ALA A N 1
ATOM 3058 C CA . ALA A 1 394 ? -10.829 16.241 24.069 1.00 96.81 394 ALA A CA 1
ATOM 3059 C C . ALA A 1 394 ? -10.179 15.673 25.336 1.00 96.81 394 ALA A C 1
ATOM 3061 O O . ALA A 1 394 ? -9.738 14.524 25.363 1.00 96.81 394 ALA A O 1
ATOM 3062 N N . SER A 1 395 ? -10.203 16.474 26.404 1.00 96.88 395 SER A N 1
ATOM 3063 C CA . SER A 1 395 ? -9.977 16.027 27.779 1.00 96.88 395 SER A CA 1
ATOM 3064 C C . SER A 1 395 ? -11.277 16.157 28.584 1.00 96.88 395 SER A C 1
ATOM 3066 O O . SER A 1 395 ? -11.835 17.257 28.644 1.00 96.88 395 SER A O 1
ATOM 3068 N N . PRO A 1 396 ? -11.777 15.081 29.226 1.00 96.06 396 PRO A N 1
ATOM 3069 C CA . PRO A 1 396 ? -12.969 15.136 30.073 1.00 96.06 396 PRO A CA 1
ATOM 3070 C C . PRO A 1 396 ? -12.865 16.127 31.239 1.00 96.06 396 PRO A C 1
ATOM 3072 O O . PRO A 1 396 ? -13.882 16.665 31.673 1.00 96.06 396 PRO A O 1
ATOM 3075 N N . THR A 1 397 ? -11.654 16.386 31.745 1.00 96.31 397 THR A N 1
ATOM 3076 C CA . THR A 1 397 ? -11.418 17.371 32.813 1.00 96.31 397 THR A CA 1
ATOM 3077 C C . THR A 1 397 ? -10.992 18.751 32.305 1.00 96.31 397 THR A C 1
ATOM 3079 O O . THR A 1 397 ? -10.762 19.643 33.119 1.00 96.31 397 THR A O 1
ATOM 3082 N N . HIS A 1 398 ? -10.947 18.963 30.984 1.00 95.25 398 HIS A N 1
ATOM 3083 C CA . HIS A 1 398 ? -10.408 20.170 30.343 1.00 95.25 398 HIS A CA 1
ATOM 3084 C C . HIS A 1 398 ? -8.926 20.425 30.675 1.00 95.25 398 HIS A C 1
ATOM 3086 O O . HIS A 1 398 ? -8.490 21.573 30.782 1.00 95.25 398 HIS A O 1
ATOM 3092 N N . ALA A 1 399 ? -8.144 19.357 30.843 1.00 93.19 399 ALA A N 1
ATOM 3093 C CA . ALA A 1 399 ? -6.700 19.443 30.998 1.00 93.19 399 ALA A CA 1
ATOM 3094 C C . ALA A 1 399 ? -6.061 20.101 29.757 1.00 93.19 399 ALA A C 1
ATOM 3096 O O . ALA A 1 399 ? -6.504 19.850 28.630 1.00 93.19 399 ALA A O 1
ATOM 3097 N N . PRO A 1 400 ? -5.018 20.933 29.921 1.00 91.69 400 PRO A N 1
ATOM 3098 C CA . PRO A 1 400 ? -4.314 21.518 28.787 1.00 91.69 400 PRO A CA 1
ATOM 3099 C C . PRO A 1 400 ? -3.642 20.427 27.944 1.00 91.69 400 PRO A C 1
ATOM 3101 O O . PRO A 1 400 ? -3.190 19.413 28.467 1.00 91.69 400 PRO A O 1
ATOM 3104 N N . VAL A 1 401 ? -3.569 20.647 26.630 1.00 89.75 401 VAL A N 1
ATOM 3105 C CA . VAL A 1 401 ? -2.894 19.725 25.698 1.00 89.75 401 VAL A CA 1
ATOM 3106 C C . VAL A 1 401 ? -1.367 19.825 25.771 1.00 89.75 401 VAL A C 1
ATOM 3108 O O . VAL A 1 401 ? -0.663 18.878 25.445 1.00 89.75 401 VAL A O 1
ATOM 3111 N N . TYR A 1 402 ? -0.853 20.984 26.182 1.00 89.12 402 TYR A N 1
ATOM 3112 C CA . TYR A 1 402 ? 0.568 21.299 26.223 1.00 89.12 402 TYR A CA 1
ATOM 3113 C C . TYR A 1 402 ? 0.918 21.940 27.562 1.00 89.12 402 TYR A C 1
ATOM 3115 O O . TYR A 1 402 ? 0.240 22.864 28.015 1.00 89.12 402 TYR A O 1
ATOM 3123 N N . ASP A 1 403 ? 1.994 21.450 28.156 1.00 87.88 403 ASP A N 1
ATOM 3124 C CA . ASP A 1 403 ? 2.646 21.988 29.338 1.00 87.88 403 ASP A CA 1
ATOM 3125 C C . ASP A 1 403 ? 3.979 22.641 28.918 1.00 87.88 403 ASP A C 1
ATOM 3127 O O . ASP A 1 403 ? 4.901 21.927 28.510 1.00 87.88 403 ASP A O 1
ATOM 3131 N N . PRO A 1 404 ? 4.106 23.979 29.008 1.00 85.94 404 PRO A N 1
ATOM 3132 C CA . PRO A 1 404 ? 5.335 24.693 28.666 1.00 85.94 404 PRO A CA 1
ATOM 3133 C C . PRO A 1 404 ? 6.568 24.270 29.471 1.00 85.94 404 PRO A C 1
ATOM 3135 O O . PRO A 1 404 ? 7.677 24.373 28.948 1.00 85.94 404 PRO A O 1
ATOM 3138 N N . ASP A 1 405 ? 6.387 23.786 30.703 1.00 88.38 405 ASP A N 1
ATOM 3139 C CA . ASP A 1 405 ? 7.490 23.329 31.559 1.00 88.38 405 ASP A CA 1
ATOM 3140 C C . ASP A 1 405 ? 7.939 21.900 31.203 1.00 88.38 405 ASP A C 1
ATOM 3142 O O . ASP A 1 405 ? 9.030 21.466 31.577 1.00 88.38 405 ASP A O 1
ATOM 3146 N N . HIS A 1 406 ? 7.126 21.180 30.423 1.00 83.50 406 HIS A N 1
ATOM 3147 C CA . HIS A 1 406 ? 7.419 19.845 29.911 1.00 83.50 406 HIS A CA 1
ATOM 3148 C C . HIS A 1 406 ? 7.155 19.791 28.399 1.00 83.50 406 HIS A C 1
ATOM 3150 O O . HIS A 1 406 ? 6.153 19.209 27.978 1.00 83.50 406 HIS A O 1
ATOM 3156 N N . PRO A 1 407 ? 8.038 20.349 27.548 1.00 78.12 407 PRO A N 1
ATOM 3157 C CA . PRO A 1 407 ? 7.782 20.484 26.115 1.00 78.12 407 PRO A CA 1
ATOM 3158 C C . PRO A 1 407 ? 7.338 19.203 25.380 1.00 78.12 407 PRO A C 1
ATOM 3160 O O . PRO A 1 407 ? 6.447 19.307 24.550 1.00 78.12 407 PRO A O 1
ATOM 3163 N N . PRO A 1 408 ? 7.810 17.976 25.690 1.00 78.25 408 PRO A N 1
ATOM 3164 C CA . PRO A 1 408 ? 7.295 16.751 25.052 1.00 78.25 408 PRO A CA 1
ATOM 3165 C C . PRO A 1 408 ? 5.828 16.395 25.380 1.00 78.25 408 PRO A C 1
ATOM 3167 O O . PRO A 1 408 ? 5.304 15.382 24.905 1.00 78.25 408 PRO A O 1
ATOM 3170 N N . SER A 1 409 ? 5.153 17.187 26.217 1.00 83.50 409 SER A N 1
ATOM 3171 C CA . SER A 1 409 ? 3.764 16.985 26.644 1.00 83.50 409 SER A CA 1
ATOM 3172 C C . SER A 1 409 ? 2.746 17.058 25.505 1.00 83.50 409 SER A C 1
ATOM 3174 O O . SER A 1 409 ? 1.736 16.365 25.595 1.00 83.50 409 SER A O 1
ATOM 3176 N N . PHE A 1 410 ? 3.014 17.787 24.408 1.00 83.88 410 PHE A N 1
ATOM 3177 C CA . PHE A 1 410 ? 2.078 17.857 23.268 1.00 83.88 410 PHE A CA 1
ATOM 3178 C C . PHE A 1 410 ? 1.812 16.486 22.625 1.00 83.88 410 PHE A C 1
ATOM 3180 O O . PHE A 1 410 ? 0.742 16.270 22.061 1.00 83.88 410 PHE A O 1
ATOM 3187 N N . ASN A 1 411 ? 2.771 15.556 22.726 1.00 89.50 411 ASN A N 1
ATOM 3188 C CA . ASN A 1 411 ? 2.647 14.183 22.234 1.00 89.50 411 ASN A CA 1
ATOM 3189 C C . ASN A 1 411 ? 2.057 13.219 23.273 1.00 89.50 411 ASN A C 1
ATOM 3191 O O . ASN A 1 411 ? 1.765 12.063 22.956 1.00 89.50 411 ASN A O 1
ATOM 3195 N N . ASN A 1 412 ? 1.924 13.650 24.525 1.00 94.25 412 ASN A N 1
ATOM 3196 C CA . ASN A 1 412 ? 1.727 12.781 25.681 1.00 94.25 412 ASN A CA 1
ATOM 3197 C C . ASN A 1 412 ? 0.719 13.366 26.678 1.00 94.25 412 ASN A C 1
ATOM 3199 O O . ASN A 1 412 ? 0.888 13.193 27.884 1.00 94.25 412 ASN A O 1
ATOM 3203 N N . ALA A 1 413 ? -0.306 14.065 26.189 1.00 94.31 413 ALA A N 1
ATOM 3204 C CA . ALA A 1 413 ? -1.240 14.774 27.046 1.00 94.31 413 ALA A CA 1
ATOM 3205 C C . ALA A 1 413 ? -2.051 13.795 27.920 1.00 94.31 413 ALA A C 1
ATOM 3207 O O . ALA A 1 413 ? -2.781 12.931 27.424 1.00 94.31 413 ALA A O 1
ATOM 3208 N N . ASP A 1 414 ? -1.917 13.932 29.240 1.00 94.44 414 ASP A N 1
ATOM 3209 C CA . ASP A 1 414 ? -2.695 13.168 30.217 1.00 94.44 414 ASP A CA 1
ATOM 3210 C C . ASP A 1 414 ? -4.167 13.610 30.208 1.00 94.44 414 ASP A C 1
ATOM 3212 O O . ASP A 1 414 ? -4.474 14.782 30.020 1.00 94.44 414 ASP A O 1
ATOM 3216 N N . ASP A 1 415 ? -5.083 12.678 30.472 1.00 95.75 415 ASP A N 1
ATOM 3217 C CA . ASP A 1 415 ? -6.540 12.860 30.428 1.00 95.75 415 ASP A CA 1
ATOM 3218 C C . ASP A 1 415 ? -7.111 13.181 29.034 1.00 95.75 415 ASP A C 1
ATOM 3220 O O . ASP A 1 415 ? -8.296 13.474 28.911 1.00 95.75 415 ASP A O 1
ATOM 3224 N N . TRP A 1 416 ? -6.317 13.069 27.966 1.00 97.44 416 TRP A N 1
ATOM 3225 C CA . TRP A 1 416 ? -6.784 13.263 26.592 1.00 97.44 416 TRP A CA 1
ATOM 3226 C C . TRP A 1 416 ? -7.139 11.954 25.883 1.00 97.44 416 TRP A C 1
ATOM 3228 O O . TRP A 1 416 ? -6.500 10.916 26.063 1.00 97.44 416 TRP A O 1
ATOM 3238 N N . TYR A 1 417 ? -8.135 12.043 25.003 1.00 97.06 417 TYR A N 1
ATOM 3239 C CA . TYR A 1 417 ? -8.501 11.009 24.040 1.00 97.06 417 TYR A CA 1
ATOM 3240 C C . TYR A 1 417 ? -8.753 11.613 22.658 1.00 97.06 417 TYR A C 1
ATOM 3242 O O . TYR A 1 417 ? -8.914 12.828 22.512 1.00 97.06 417 TYR A O 1
ATOM 3250 N N . TYR A 1 418 ? -8.820 10.744 21.649 1.00 96.50 418 TYR A N 1
ATOM 3251 C CA . TYR A 1 418 ? -9.324 11.084 20.322 1.00 96.50 418 TYR A CA 1
ATOM 3252 C C . TYR A 1 418 ? -9.788 9.842 19.553 1.00 96.50 418 TYR A C 1
ATOM 3254 O O . TYR A 1 418 ? -9.569 8.715 19.997 1.00 96.50 418 TYR A O 1
ATOM 3262 N N . ASP A 1 419 ? -10.421 10.047 18.401 1.00 97.75 419 ASP A N 1
ATOM 3263 C CA . ASP A 1 419 ? -11.239 9.043 17.707 1.00 97.75 419 ASP A CA 1
ATOM 3264 C C . ASP A 1 419 ? -10.589 8.352 16.491 1.00 97.75 419 ASP A C 1
ATOM 3266 O O . ASP A 1 419 ? -11.269 7.681 15.713 1.00 97.75 419 ASP A O 1
ATOM 3270 N N . THR A 1 420 ? -9.266 8.440 16.337 1.00 98.12 420 THR A N 1
ATOM 3271 C CA . THR A 1 420 ? -8.558 7.500 15.447 1.00 98.12 420 THR A CA 1
ATOM 3272 C C . THR A 1 420 ? -8.448 6.129 16.105 1.00 98.12 420 THR A C 1
ATOM 3274 O O . THR A 1 420 ? -8.504 6.005 17.327 1.00 98.12 420 THR A O 1
ATOM 3277 N N . SER A 1 421 ? -8.231 5.092 15.314 1.00 98.81 421 SER A N 1
ATOM 3278 C CA . SER A 1 421 ? -8.217 3.706 15.760 1.00 98.81 421 SER A CA 1
ATOM 3279 C C . SER A 1 421 ? -7.495 2.835 14.739 1.00 98.81 421 SER A C 1
ATOM 3281 O O . SER A 1 421 ? -7.142 3.289 13.650 1.00 98.81 421 SER A O 1
ATOM 3283 N N . ASP A 1 422 ? -7.268 1.579 15.088 1.00 98.94 422 ASP A N 1
ATOM 3284 C CA . ASP A 1 422 ? -6.857 0.556 14.136 1.00 98.94 422 ASP A CA 1
ATOM 3285 C C . ASP A 1 422 ? -7.320 -0.820 14.609 1.00 98.94 422 ASP A C 1
ATOM 3287 O O . ASP A 1 422 ? -7.658 -1.002 15.785 1.00 98.94 422 ASP A O 1
ATOM 3291 N N . GLY A 1 423 ? -7.334 -1.795 13.708 1.00 98.75 423 GLY A N 1
ATOM 3292 C CA . GLY A 1 423 ? -7.574 -3.180 14.084 1.00 98.75 423 GLY A CA 1
ATOM 3293 C C . GLY A 1 423 ? -7.854 -4.127 12.920 1.00 98.75 423 GLY A C 1
ATOM 3294 O O . GLY A 1 423 ? -7.870 -3.705 11.760 1.00 98.75 423 GLY A O 1
ATOM 3295 N N . PRO A 1 424 ? -8.038 -5.426 13.210 1.00 98.75 424 PRO A N 1
ATOM 3296 C CA . PRO A 1 424 ? -8.219 -6.440 12.182 1.00 98.75 424 PRO A CA 1
ATOM 3297 C C . PRO A 1 424 ? -9.541 -6.302 11.422 1.00 98.75 424 PRO A C 1
ATOM 3299 O O . PRO A 1 424 ? -10.594 -6.000 11.991 1.00 98.75 424 PRO A O 1
ATOM 3302 N N . VAL A 1 425 ? -9.460 -6.634 10.135 1.00 98.88 425 VAL A N 1
ATOM 3303 C CA . VAL A 1 425 ? -10.583 -6.864 9.224 1.00 98.88 425 VAL A CA 1
ATOM 3304 C C . VAL A 1 425 ? -10.541 -8.335 8.817 1.00 98.88 425 VAL A C 1
ATOM 3306 O O . VAL A 1 425 ? -9.579 -8.795 8.199 1.00 98.88 425 VAL A O 1
ATOM 3309 N N . THR A 1 426 ? -11.566 -9.092 9.184 1.00 98.75 426 THR A N 1
ATOM 3310 C CA . THR A 1 426 ? -11.695 -10.521 8.882 1.00 98.75 426 THR A CA 1
ATOM 3311 C C . THR A 1 426 ? -12.977 -10.784 8.100 1.00 98.75 426 THR A C 1
ATOM 3313 O O . THR A 1 426 ? -13.868 -9.936 8.024 1.00 98.75 426 THR A O 1
ATOM 3316 N N . ALA A 1 427 ? -13.072 -11.961 7.487 1.00 98.62 427 ALA A N 1
ATOM 3317 C CA . ALA A 1 427 ? -14.293 -12.407 6.839 1.00 98.62 427 ALA A CA 1
ATOM 3318 C C . ALA A 1 427 ? -14.439 -13.924 6.959 1.00 98.62 427 ALA A C 1
ATOM 3320 O O . ALA A 1 427 ? -13.445 -14.652 6.954 1.00 98.62 427 ALA A O 1
ATOM 3321 N N . THR A 1 428 ? -15.683 -14.386 7.029 1.00 98.56 428 THR A N 1
ATOM 3322 C CA . THR A 1 428 ? -16.029 -15.786 6.754 1.00 98.56 428 THR A CA 1
ATOM 3323 C C . THR A 1 428 ? -16.540 -15.869 5.324 1.00 98.56 428 THR A C 1
ATOM 3325 O O . THR A 1 428 ? -17.328 -15.019 4.901 1.00 98.56 428 THR A O 1
ATOM 3328 N N . VAL A 1 429 ? -16.036 -16.845 4.564 1.00 98.56 429 VAL A N 1
ATOM 3329 C CA . VAL A 1 429 ? -16.346 -16.997 3.139 1.00 98.56 429 VAL A CA 1
ATOM 3330 C C . VAL A 1 429 ? -16.707 -18.444 2.838 1.00 98.56 429 VAL A C 1
ATOM 3332 O O . VAL A 1 429 ? -15.938 -19.359 3.134 1.00 98.56 429 VAL A O 1
ATOM 3335 N N . SER A 1 430 ? -17.864 -18.638 2.210 1.00 98.00 430 SER A N 1
ATOM 3336 C CA . SER A 1 430 ? -18.357 -19.935 1.748 1.00 98.00 430 SER A CA 1
ATOM 3337 C C . SER A 1 430 ? -18.589 -19.904 0.237 1.00 98.00 430 SER A C 1
ATOM 3339 O O . SER A 1 430 ? -19.190 -18.970 -0.285 1.00 98.00 430 SER A O 1
ATOM 3341 N N . ILE A 1 431 ? -18.118 -20.924 -0.484 1.00 95.94 431 ILE A N 1
ATOM 3342 C CA . ILE A 1 431 ? -18.385 -21.101 -1.918 1.00 95.94 431 ILE A CA 1
ATOM 3343 C C . ILE A 1 431 ? -19.139 -22.415 -2.087 1.00 95.94 431 ILE A C 1
ATOM 3345 O O . ILE A 1 431 ? -18.611 -23.484 -1.781 1.00 95.94 431 ILE A O 1
ATOM 3349 N N . ASN A 1 432 ? -20.378 -22.347 -2.581 1.00 92.81 432 ASN A N 1
ATOM 3350 C CA . ASN A 1 432 ? -21.275 -23.505 -2.698 1.00 92.81 432 ASN A CA 1
ATOM 3351 C C . ASN A 1 432 ? -21.438 -24.277 -1.369 1.00 92.81 432 ASN A C 1
ATOM 3353 O O . ASN A 1 432 ? -21.460 -25.508 -1.359 1.00 92.81 432 ASN A O 1
ATOM 3357 N N . GLY A 1 433 ? -21.508 -23.556 -0.244 1.00 93.25 433 GLY A N 1
ATOM 3358 C CA . GLY A 1 433 ? -21.638 -24.132 1.098 1.00 93.25 433 GLY A CA 1
ATOM 3359 C C . GLY A 1 433 ? -20.351 -24.726 1.681 1.00 93.25 433 GLY A C 1
ATOM 3360 O O . GLY A 1 433 ? -20.402 -25.345 2.742 1.00 93.25 433 GLY A O 1
ATOM 3361 N N . ILE A 1 434 ? -19.205 -24.567 1.011 1.00 95.81 434 ILE A N 1
ATOM 3362 C CA . ILE A 1 434 ? -17.894 -24.984 1.519 1.00 95.81 434 ILE A CA 1
ATOM 3363 C C . ILE A 1 434 ? -17.153 -23.750 2.019 1.00 95.81 434 ILE A C 1
ATOM 3365 O O . ILE A 1 434 ? -16.830 -22.858 1.234 1.00 95.81 434 ILE A O 1
ATOM 3369 N N . GLU A 1 435 ? -16.861 -23.717 3.316 1.00 97.69 435 GLU A N 1
ATOM 3370 C CA . GLU A 1 435 ? -16.033 -22.673 3.916 1.00 97.69 435 GLU A CA 1
ATOM 3371 C C . GLU A 1 435 ? -14.583 -22.784 3.428 1.00 97.69 435 GLU A C 1
ATOM 3373 O O . GLU A 1 435 ? -14.011 -23.878 3.370 1.00 97.69 435 GLU A O 1
ATOM 3378 N N . ILE A 1 436 ? -13.990 -21.645 3.071 1.00 97.50 436 ILE A N 1
ATOM 3379 C CA . ILE A 1 436 ? -12.590 -21.549 2.650 1.00 97.50 436 ILE A CA 1
ATOM 3380 C C . ILE A 1 436 ? -11.799 -20.663 3.621 1.00 97.50 436 ILE A C 1
ATOM 3382 O O . ILE A 1 436 ? -12.347 -19.697 4.153 1.00 97.50 436 ILE A O 1
ATOM 3386 N N . PRO A 1 437 ? -10.505 -20.947 3.857 1.00 97.94 437 PRO A N 1
ATOM 3387 C CA . PRO A 1 437 ? -9.673 -20.097 4.701 1.00 97.94 437 PRO A CA 1
ATOM 3388 C C . PRO A 1 437 ? -9.489 -18.715 4.067 1.00 97.94 437 PRO A C 1
ATOM 3390 O O . PRO A 1 437 ? -9.220 -18.610 2.867 1.00 97.94 437 PRO A O 1
ATOM 3393 N N . VAL A 1 438 ? -9.590 -17.668 4.890 1.00 98.31 438 VAL A N 1
ATOM 3394 C CA . VAL A 1 438 ? -9.442 -16.269 4.473 1.00 98.31 438 VAL A CA 1
ATOM 3395 C C . VAL A 1 438 ? -8.291 -15.618 5.230 1.00 98.31 438 VAL A C 1
ATOM 3397 O O . VAL A 1 438 ? -8.290 -15.571 6.460 1.00 98.31 438 VAL A O 1
ATOM 3400 N N . GLU A 1 439 ? -7.314 -15.086 4.504 1.00 98.25 439 GLU A N 1
ATOM 3401 C CA . GLU A 1 439 ? -6.275 -14.237 5.085 1.00 98.25 439 GLU A CA 1
ATOM 3402 C C . GLU A 1 439 ? -6.852 -12.861 5.433 1.00 98.25 439 GLU A C 1
ATOM 3404 O O . GLU A 1 439 ? -7.410 -12.164 4.578 1.00 98.25 439 GLU A O 1
ATOM 3409 N N . SER A 1 440 ? -6.708 -12.471 6.700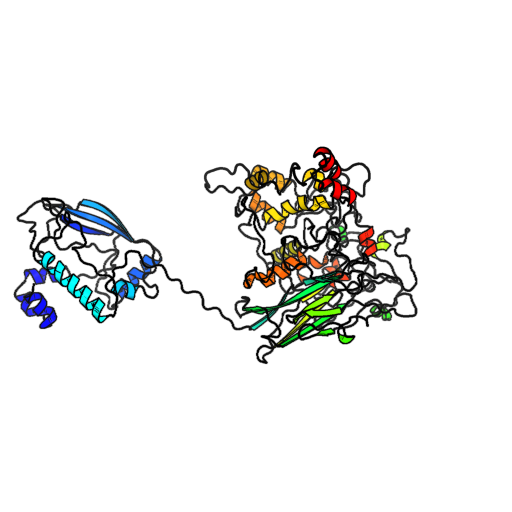 1.00 97.94 440 SER A N 1
ATOM 3410 C CA . SER A 1 440 ? -7.214 -11.201 7.215 1.00 97.94 440 SER A CA 1
ATOM 3411 C C . SER A 1 440 ? -6.457 -9.992 6.663 1.00 97.94 440 SER A C 1
ATOM 3413 O O . SER A 1 440 ? -5.311 -10.082 6.210 1.00 97.94 440 SER A O 1
ATOM 3415 N N . ALA A 1 441 ? -7.092 -8.834 6.775 1.00 98.88 441 ALA A N 1
ATOM 3416 C CA . ALA A 1 441 ? -6.484 -7.527 6.584 1.00 98.88 441 ALA A CA 1
ATOM 3417 C C . ALA A 1 441 ? -6.491 -6.736 7.902 1.00 98.88 441 ALA A C 1
ATOM 3419 O O . ALA A 1 441 ? -6.896 -7.231 8.959 1.00 98.88 441 ALA A O 1
ATOM 3420 N N . TRP A 1 442 ? -6.037 -5.492 7.836 1.00 98.94 442 TRP A N 1
ATOM 3421 C CA . TRP A 1 442 ? -6.071 -4.527 8.926 1.00 98.94 442 TRP A CA 1
ATOM 3422 C C . TRP A 1 442 ? -6.600 -3.194 8.415 1.00 98.94 442 TRP A C 1
ATOM 3424 O O . TRP A 1 442 ? -6.372 -2.849 7.258 1.00 98.94 442 TRP A O 1
ATOM 3434 N N . VAL A 1 443 ? -7.265 -2.423 9.268 1.00 98.94 443 VAL A N 1
ATOM 3435 C CA . VAL A 1 443 ? -7.610 -1.029 8.981 1.00 98.94 443 VAL A CA 1
ATOM 3436 C C . VAL A 1 443 ? -6.879 -0.107 9.945 1.00 98.94 443 VAL A C 1
ATOM 3438 O O . VAL A 1 443 ? -6.805 -0.385 11.141 1.00 98.94 443 VAL A O 1
ATOM 3441 N N . VAL A 1 444 ? -6.332 0.988 9.424 1.00 98.88 444 VAL A N 1
ATOM 3442 C CA . VAL A 1 444 ? -5.725 2.077 10.195 1.00 98.88 444 VAL A CA 1
ATOM 3443 C C . VAL A 1 444 ? -6.499 3.354 9.901 1.00 98.88 444 VAL A C 1
ATOM 3445 O O . VAL A 1 444 ? -6.687 3.717 8.740 1.00 98.88 444 VAL A O 1
ATOM 3448 N N . VAL A 1 445 ? -6.947 4.043 10.948 1.00 98.81 445 VAL A N 1
ATOM 3449 C CA . VAL A 1 445 ? -7.568 5.365 10.843 1.00 98.81 445 VAL A CA 1
ATOM 3450 C C . VAL A 1 445 ? -6.525 6.422 11.161 1.00 98.81 445 VAL A C 1
ATOM 3452 O O . VAL A 1 445 ? -6.017 6.493 12.278 1.00 98.81 445 VAL A O 1
ATOM 3455 N N . ALA A 1 446 ? -6.233 7.264 10.184 1.00 97.50 446 ALA A N 1
ATOM 3456 C CA . ALA A 1 446 ? -5.235 8.314 10.279 1.00 97.50 446 ALA A CA 1
ATOM 3457 C C . ALA A 1 446 ? -5.856 9.723 10.371 1.00 97.50 446 ALA A C 1
ATOM 3459 O O . ALA A 1 446 ? -7.049 9.905 10.098 1.00 97.50 446 ALA A O 1
ATOM 3460 N N . PRO A 1 447 ? -5.045 10.743 10.709 1.00 96.56 447 PRO A N 1
ATOM 3461 C CA . PRO A 1 447 ? -5.360 12.143 10.437 1.00 96.56 447 PRO A CA 1
ATOM 3462 C C . PRO A 1 447 ? -5.747 12.413 8.970 1.00 96.56 447 PRO A C 1
ATOM 3464 O O . PRO A 1 447 ? -5.410 11.611 8.083 1.00 96.56 447 PRO A O 1
ATOM 3467 N N . PRO A 1 448 ? -6.397 13.557 8.675 1.00 95.00 448 PRO A N 1
ATOM 3468 C CA . PRO A 1 448 ? -6.644 13.983 7.303 1.00 95.00 448 PRO A CA 1
ATOM 3469 C C . PRO A 1 448 ? -5.344 14.066 6.496 1.00 95.00 448 PRO A C 1
ATOM 3471 O O . PRO A 1 448 ? -4.289 14.419 7.021 1.00 95.00 448 PRO A O 1
ATOM 3474 N N . ASN A 1 449 ? -5.425 13.765 5.202 1.00 93.06 449 ASN A N 1
ATOM 3475 C CA . ASN A 1 449 ? -4.352 14.076 4.268 1.00 93.06 449 ASN A CA 1
ATOM 3476 C C . ASN A 1 449 ? -4.637 15.449 3.658 1.00 93.06 449 ASN A C 1
ATOM 3478 O O . ASN A 1 449 ? -5.538 15.571 2.831 1.00 93.06 449 ASN A O 1
ATOM 3482 N N . TYR A 1 450 ? -3.896 16.476 4.076 1.00 92.38 450 TYR A N 1
ATOM 3483 C CA . TYR A 1 450 ? -4.119 17.845 3.603 1.00 92.38 450 TYR A CA 1
ATOM 3484 C C . TYR A 1 450 ? -3.581 18.094 2.184 1.00 92.38 450 TYR A C 1
ATOM 3486 O O . TYR A 1 450 ? -3.902 19.124 1.596 1.00 92.38 450 TYR A O 1
ATOM 3494 N N . ALA A 1 451 ? -2.821 17.148 1.620 1.00 91.38 451 ALA A N 1
ATOM 3495 C CA . ALA A 1 451 ? -2.374 17.156 0.230 1.00 91.38 451 ALA A CA 1
ATOM 3496 C C . ALA A 1 451 ? -2.525 15.749 -0.401 1.00 91.38 451 ALA A C 1
ATOM 3498 O O . ALA A 1 451 ? -1.528 15.050 -0.598 1.00 91.38 451 ALA A O 1
ATOM 3499 N N . PRO A 1 452 ? -3.768 15.307 -0.704 1.00 87.69 452 PRO A N 1
ATOM 3500 C CA . PRO A 1 452 ? -4.086 13.957 -1.189 1.00 87.69 452 PRO A CA 1
ATOM 3501 C C . PRO A 1 452 ? -3.186 13.432 -2.308 1.00 87.69 452 PRO A C 1
ATOM 3503 O O . PRO A 1 452 ? -2.707 12.304 -2.214 1.00 87.69 452 PRO A O 1
ATOM 3506 N N . ASP A 1 453 ? -2.888 14.282 -3.291 1.00 86.12 453 ASP A N 1
ATOM 3507 C CA . ASP A 1 453 ? -2.141 13.917 -4.499 1.00 86.12 453 ASP A CA 1
ATOM 3508 C C . ASP A 1 453 ? -0.624 14.139 -4.380 1.00 86.12 453 ASP A C 1
ATOM 3510 O O . ASP A 1 453 ? 0.123 13.887 -5.327 1.00 86.12 453 ASP A O 1
ATOM 3514 N N . VAL A 1 454 ? -0.137 14.598 -3.220 1.00 92.31 454 VAL A N 1
ATOM 3515 C CA . VAL A 1 454 ? 1.299 14.776 -2.980 1.00 92.31 454 VAL A CA 1
ATOM 3516 C C . VAL A 1 454 ? 1.850 13.558 -2.239 1.00 92.31 454 VAL A C 1
ATOM 3518 O O . VAL A 1 454 ? 1.450 13.208 -1.120 1.00 92.31 454 VAL A O 1
ATOM 3521 N N . VAL A 1 455 ? 2.799 12.898 -2.898 1.00 94.31 455 VAL A N 1
ATOM 3522 C CA . VAL A 1 455 ? 3.502 11.714 -2.404 1.00 94.31 455 VAL A CA 1
ATOM 3523 C C . VAL A 1 455 ? 4.847 12.156 -1.842 1.00 94.31 455 VAL A C 1
ATOM 3525 O O . VAL A 1 455 ? 5.594 12.877 -2.505 1.00 94.31 455 VAL A O 1
ATOM 3528 N N . SER A 1 456 ? 5.150 11.740 -0.614 1.00 93.31 456 SER A N 1
ATOM 3529 C CA . SER A 1 456 ? 6.452 12.030 -0.014 1.00 93.31 456 SER A CA 1
ATOM 3530 C C . SER A 1 456 ? 7.564 11.193 -0.640 1.00 93.31 456 SER A C 1
ATOM 3532 O O . SER A 1 456 ? 7.302 10.291 -1.433 1.00 93.31 456 SER A O 1
ATOM 3534 N N . TRP A 1 457 ? 8.820 11.480 -0.306 1.00 95.25 457 TRP A N 1
ATOM 3535 C CA . TRP A 1 457 ? 9.950 10.790 -0.920 1.00 95.25 457 TRP A CA 1
ATOM 3536 C C . TRP A 1 457 ? 9.946 9.285 -0.616 1.00 95.25 457 TRP A C 1
ATOM 3538 O O . TRP A 1 457 ? 10.030 8.475 -1.550 1.00 95.25 457 TRP A O 1
ATOM 3548 N N . ARG A 1 458 ? 9.772 8.907 0.659 1.00 95.94 458 ARG A N 1
ATOM 3549 C CA . ARG A 1 458 ? 9.602 7.518 1.093 1.00 95.94 458 ARG A CA 1
ATOM 3550 C C . ARG A 1 458 ? 8.186 7.270 1.611 1.00 95.94 458 ARG A C 1
ATOM 3552 O O . ARG A 1 458 ? 7.751 7.816 2.624 1.00 95.94 458 ARG A O 1
ATOM 3559 N N . THR A 1 459 ? 7.483 6.381 0.922 1.00 96.81 459 THR A N 1
ATOM 3560 C CA . THR A 1 459 ? 6.130 5.943 1.274 1.00 96.81 459 THR A CA 1
ATOM 3561 C C . THR A 1 459 ? 6.172 4.739 2.213 1.00 96.81 459 THR A C 1
ATOM 3563 O O . THR A 1 459 ? 7.167 4.007 2.261 1.00 96.81 459 THR A O 1
ATOM 3566 N N . MET A 1 460 ? 5.074 4.478 2.926 1.00 97.94 460 MET A N 1
ATOM 3567 C CA . MET A 1 460 ? 4.935 3.257 3.727 1.00 97.94 460 MET A CA 1
ATOM 3568 C C . MET A 1 460 ? 5.085 2.001 2.867 1.00 97.94 460 MET A C 1
ATOM 3570 O O . MET A 1 460 ? 5.708 1.039 3.307 1.00 97.94 460 MET A O 1
ATOM 3574 N N . TYR A 1 461 ? 4.609 2.025 1.619 1.00 98.00 461 TYR A N 1
ATOM 3575 C CA . TYR A 1 461 ? 4.815 0.921 0.682 1.00 98.00 461 TYR A CA 1
ATOM 3576 C C . TYR A 1 461 ? 6.306 0.642 0.415 1.00 98.00 461 TYR A C 1
ATOM 3578 O O . TYR A 1 461 ? 6.729 -0.514 0.470 1.00 98.00 461 TYR A O 1
ATOM 3586 N N . ASP A 1 462 ? 7.116 1.684 0.188 1.00 97.50 462 ASP A N 1
ATOM 3587 C CA . ASP A 1 462 ? 8.556 1.515 -0.062 1.00 97.50 462 ASP A CA 1
ATOM 3588 C C . ASP A 1 462 ? 9.269 0.935 1.169 1.00 97.50 462 ASP A C 1
ATOM 3590 O O . ASP A 1 462 ? 10.104 0.039 1.042 1.00 97.50 462 ASP A O 1
ATOM 3594 N N . LEU A 1 463 ? 8.912 1.417 2.368 1.00 97.69 463 LEU A N 1
ATOM 3595 C CA . LEU A 1 463 ? 9.444 0.888 3.623 1.00 97.69 463 LEU A CA 1
ATOM 3596 C C . LEU A 1 463 ? 9.081 -0.591 3.800 1.00 97.69 463 LEU A C 1
ATOM 3598 O O . LEU A 1 463 ? 9.941 -1.386 4.168 1.00 97.69 463 LEU A O 1
ATOM 3602 N N . MET A 1 464 ? 7.832 -0.975 3.523 1.00 97.88 464 MET A N 1
ATOM 3603 C CA . MET A 1 464 ? 7.404 -2.373 3.620 1.00 97.88 464 MET A CA 1
ATOM 3604 C C . MET A 1 464 ? 8.181 -3.267 2.652 1.00 97.88 464 MET A C 1
ATOM 3606 O O . MET A 1 464 ? 8.643 -4.336 3.048 1.00 97.88 464 MET A O 1
ATOM 3610 N N . CYS A 1 465 ? 8.392 -2.817 1.413 1.00 97.75 465 CYS A N 1
ATOM 3611 C CA . CYS A 1 465 ? 9.202 -3.556 0.445 1.00 97.75 465 CYS A CA 1
ATOM 3612 C C . CYS A 1 465 ? 10.636 -3.772 0.951 1.00 97.75 465 CYS A C 1
ATOM 3614 O O . CYS A 1 465 ? 11.141 -4.891 0.869 1.00 97.75 465 CYS A O 1
ATOM 3616 N N . ASP A 1 466 ? 11.275 -2.747 1.526 1.00 97.94 466 ASP A N 1
ATOM 3617 C CA . ASP A 1 466 ? 12.610 -2.881 2.128 1.00 97.94 466 ASP A CA 1
ATOM 3618 C C . ASP A 1 466 ? 12.617 -3.890 3.289 1.00 97.94 466 ASP A C 1
ATOM 3620 O O . ASP A 1 466 ? 13.466 -4.782 3.327 1.00 97.94 466 ASP A O 1
ATOM 3624 N N . VAL A 1 467 ? 11.630 -3.828 4.190 1.00 97.69 467 VAL A N 1
ATOM 3625 C CA . VAL A 1 467 ? 11.475 -4.794 5.294 1.00 97.69 467 VAL A CA 1
ATOM 3626 C C . VAL A 1 467 ? 11.369 -6.224 4.766 1.00 97.69 467 VAL A C 1
ATOM 3628 O O . VAL A 1 467 ? 12.035 -7.122 5.281 1.00 97.69 467 VAL A O 1
ATOM 3631 N N . TYR A 1 468 ? 10.556 -6.455 3.735 1.00 98.00 468 TYR A N 1
ATOM 3632 C CA . TYR A 1 468 ? 10.317 -7.798 3.202 1.00 98.00 468 TYR A CA 1
ATOM 3633 C C . TYR A 1 468 ? 11.482 -8.333 2.375 1.00 98.00 468 TYR A C 1
ATOM 3635 O O . TYR A 1 468 ? 11.733 -9.538 2.410 1.00 98.00 468 TYR A O 1
ATOM 3643 N N . VAL A 1 469 ? 12.231 -7.467 1.690 1.00 97.50 469 VAL A N 1
ATOM 3644 C CA . VAL A 1 469 ? 13.500 -7.846 1.055 1.00 97.50 469 VAL A CA 1
ATOM 3645 C C . VAL A 1 469 ? 14.525 -8.241 2.117 1.00 97.50 469 VAL A C 1
ATOM 3647 O O . VAL A 1 469 ? 15.124 -9.311 2.020 1.00 97.50 469 VAL A O 1
ATOM 3650 N N . ASN A 1 470 ? 14.670 -7.447 3.181 1.00 95.88 470 ASN A N 1
ATOM 3651 C CA . ASN A 1 470 ? 15.588 -7.754 4.282 1.00 95.88 470 ASN A CA 1
ATOM 3652 C C . ASN A 1 470 ? 15.191 -9.027 5.054 1.00 95.88 470 ASN A C 1
ATOM 3654 O O . ASN A 1 470 ? 16.059 -9.741 5.553 1.00 95.88 470 ASN A O 1
ATOM 3658 N N . ALA A 1 471 ? 13.894 -9.344 5.122 1.00 95.06 471 ALA A N 1
ATOM 3659 C CA . ALA A 1 471 ? 13.380 -10.583 5.708 1.00 95.06 471 ALA A CA 1
ATOM 3660 C C . ALA A 1 471 ? 13.460 -11.805 4.766 1.00 95.06 471 ALA A C 1
ATOM 3662 O O . ALA A 1 471 ? 13.183 -12.924 5.199 1.00 95.06 471 ALA A O 1
ATOM 3663 N N . GLY A 1 472 ? 13.815 -11.615 3.489 1.00 95.69 472 GLY A N 1
ATOM 3664 C CA . GLY A 1 472 ? 13.865 -12.680 2.481 1.00 95.69 472 GLY A CA 1
ATOM 3665 C C . GLY A 1 472 ? 12.497 -13.151 1.971 1.00 95.69 472 GLY A C 1
ATOM 3666 O O . GLY A 1 472 ? 12.401 -14.238 1.406 1.00 95.69 472 GLY A O 1
ATOM 3667 N N . TRP A 1 473 ? 11.433 -12.369 2.174 1.00 95.31 473 TRP A N 1
ATOM 3668 C CA . TRP A 1 473 ? 10.086 -12.656 1.656 1.00 95.31 473 TRP A CA 1
ATOM 3669 C C . TRP A 1 473 ? 9.820 -12.032 0.286 1.00 95.31 473 TRP A C 1
ATOM 3671 O O . TRP A 1 473 ? 8.949 -12.498 -0.444 1.00 95.31 473 TRP A O 1
ATOM 3681 N N . MET A 1 474 ? 10.568 -10.987 -0.060 1.00 95.62 474 MET A N 1
ATOM 3682 C CA . MET A 1 474 ? 10.607 -10.393 -1.392 1.00 95.62 474 MET A CA 1
ATOM 3683 C C . MET A 1 474 ? 12.043 -10.399 -1.906 1.00 95.62 474 MET A C 1
ATOM 3685 O O . MET A 1 474 ? 12.996 -10.510 -1.136 1.00 95.62 474 MET A O 1
ATOM 3689 N N . VAL A 1 475 ? 12.201 -10.278 -3.220 1.00 94.38 475 VAL A N 1
ATOM 3690 C CA . VAL A 1 475 ? 13.512 -10.266 -3.870 1.00 94.38 475 VAL A CA 1
ATOM 3691 C C . VAL A 1 475 ? 13.727 -8.893 -4.487 1.00 94.38 475 VAL A C 1
ATOM 3693 O O . VAL A 1 475 ? 12.860 -8.389 -5.198 1.00 94.38 475 VAL A O 1
ATOM 3696 N N . MET A 1 476 ? 14.883 -8.286 -4.217 1.00 94.25 476 MET A N 1
ATOM 3697 C CA . MET A 1 476 ? 15.309 -7.096 -4.950 1.00 94.25 476 MET A CA 1
ATOM 3698 C C . MET A 1 476 ? 15.482 -7.464 -6.434 1.00 94.25 476 MET A C 1
ATOM 3700 O O . MET A 1 476 ? 16.167 -8.449 -6.717 1.00 94.25 476 MET A O 1
ATOM 3704 N N . PRO A 1 477 ? 14.922 -6.696 -7.384 1.00 93.81 477 PRO A N 1
ATOM 3705 C CA . PRO A 1 477 ? 15.098 -6.966 -8.806 1.00 93.81 477 PRO A CA 1
ATOM 3706 C C . PRO A 1 477 ? 16.579 -7.065 -9.200 1.00 93.81 477 PRO A C 1
ATOM 3708 O O . PRO A 1 477 ? 17.362 -6.160 -8.913 1.00 93.81 477 PRO A O 1
ATOM 3711 N N . GLU A 1 478 ? 16.961 -8.131 -9.913 1.00 93.06 478 GLU A N 1
ATOM 3712 C CA . GLU A 1 478 ? 18.323 -8.264 -10.464 1.00 93.06 478 GLU A CA 1
ATOM 3713 C C . GLU A 1 478 ? 18.634 -7.174 -11.498 1.00 93.06 478 GLU A C 1
ATOM 3715 O O . GLU A 1 478 ? 19.788 -6.796 -11.680 1.00 93.06 478 GLU A O 1
ATOM 3720 N N . LYS A 1 479 ? 17.597 -6.691 -12.191 1.00 95.31 479 LYS A N 1
ATOM 3721 C CA . LYS A 1 479 ? 17.639 -5.574 -13.135 1.00 95.31 479 LYS A CA 1
ATOM 3722 C C . LYS A 1 479 ? 16.442 -4.665 -12.871 1.00 95.31 479 LYS A C 1
ATOM 3724 O O . LYS A 1 479 ? 15.369 -4.953 -13.403 1.00 95.31 479 LYS A O 1
ATOM 3729 N N . PRO A 1 480 ? 16.590 -3.611 -12.055 1.00 97.06 480 PRO A N 1
ATOM 3730 C CA . PRO A 1 480 ? 15.507 -2.669 -11.820 1.00 97.06 480 PRO A CA 1
ATOM 3731 C C . PRO A 1 480 ? 15.023 -2.025 -13.119 1.00 97.06 480 PRO A C 1
ATOM 3733 O O . PRO A 1 480 ? 15.811 -1.746 -14.021 1.00 97.06 480 PRO A O 1
ATOM 3736 N N . SER A 1 481 ? 13.727 -1.769 -13.207 1.00 97.38 481 SER A N 1
ATOM 3737 C CA . SER A 1 481 ? 13.114 -0.932 -14.232 1.00 97.38 481 SER A CA 1
ATOM 3738 C C . SER A 1 481 ? 13.425 0.535 -13.955 1.00 97.38 481 SER A C 1
ATOM 3740 O O . SER A 1 481 ? 13.271 1.010 -12.826 1.00 97.38 481 SER A O 1
ATOM 3742 N N . PHE A 1 482 ? 13.832 1.289 -14.980 1.00 97.44 482 PHE A N 1
ATOM 3743 C CA . PHE A 1 482 ? 14.011 2.725 -14.800 1.00 97.44 482 PHE A CA 1
ATOM 3744 C C . PHE A 1 482 ? 12.684 3.394 -14.432 1.00 97.44 482 PHE A C 1
ATOM 3746 O O . PHE A 1 482 ? 12.641 4.181 -13.492 1.00 97.44 482 PHE A O 1
ATOM 3753 N N . THR A 1 483 ? 11.596 3.072 -15.132 1.00 94.62 483 THR A N 1
ATOM 3754 C CA . THR A 1 483 ? 10.294 3.722 -14.916 1.00 94.62 483 THR A CA 1
ATOM 3755 C C . THR A 1 483 ? 9.585 3.295 -13.632 1.00 94.62 483 THR A C 1
ATOM 3757 O O . THR A 1 483 ? 8.890 4.125 -13.048 1.00 94.62 483 THR A O 1
ATOM 3760 N N . LYS A 1 484 ? 9.758 2.049 -13.172 1.00 93.12 484 LYS A N 1
ATOM 3761 C CA . LYS A 1 484 ? 9.063 1.515 -11.987 1.00 93.12 484 LYS A CA 1
ATOM 3762 C C . LYS A 1 484 ? 9.875 1.608 -10.698 1.00 93.12 484 LYS A C 1
ATOM 3764 O O . LYS A 1 484 ? 9.285 1.861 -9.653 1.00 93.12 484 LYS A O 1
ATOM 3769 N N . ASP A 1 485 ? 11.197 1.446 -10.762 1.00 96.44 485 ASP A N 1
ATOM 3770 C CA . ASP A 1 485 ? 12.030 1.311 -9.558 1.00 96.44 485 ASP A CA 1
ATOM 3771 C C . ASP A 1 485 ? 12.927 2.534 -9.297 1.00 96.44 485 ASP A C 1
ATOM 3773 O O . ASP A 1 485 ? 13.218 2.852 -8.145 1.00 96.44 485 ASP A O 1
ATOM 3777 N N . ILE A 1 486 ? 13.366 3.241 -10.347 1.00 97.81 486 ILE A N 1
ATOM 3778 C CA . ILE A 1 486 ? 14.328 4.355 -10.228 1.00 97.81 486 ILE A CA 1
ATOM 3779 C C . ILE A 1 486 ? 13.640 5.716 -10.305 1.00 97.81 486 ILE A C 1
ATOM 3781 O O . ILE A 1 486 ? 13.776 6.552 -9.410 1.00 97.81 486 ILE A O 1
ATOM 3785 N N . TRP A 1 487 ? 12.894 5.956 -11.381 1.00 96.50 487 TRP A N 1
ATOM 3786 C CA . TRP A 1 487 ? 12.278 7.244 -11.667 1.00 96.50 487 TRP A CA 1
ATOM 3787 C C . TRP A 1 487 ? 11.329 7.713 -10.560 1.00 96.50 487 TRP A C 1
ATOM 3789 O O . TRP A 1 487 ? 11.422 8.891 -10.212 1.00 96.50 487 TRP A O 1
ATOM 3799 N N . PRO A 1 488 ? 10.501 6.860 -9.918 1.00 95.25 488 PRO A N 1
ATOM 3800 C CA . PRO A 1 488 ? 9.642 7.307 -8.824 1.00 95.25 488 PRO A CA 1
ATOM 3801 C C . PRO A 1 488 ? 10.417 7.934 -7.656 1.00 95.25 488 PRO A C 1
ATOM 3803 O O . PRO A 1 488 ? 9.976 8.951 -7.123 1.00 95.25 488 PRO A O 1
ATOM 3806 N N . LEU A 1 489 ? 11.602 7.411 -7.308 1.00 95.50 489 LEU A N 1
ATOM 3807 C CA . LEU A 1 489 ? 12.453 7.966 -6.242 1.00 95.50 489 LEU A CA 1
ATOM 3808 C C . LEU A 1 489 ? 12.932 9.389 -6.563 1.00 95.50 489 LEU A C 1
ATOM 3810 O O . LEU A 1 489 ? 13.038 10.230 -5.671 1.00 95.50 489 LEU A O 1
ATOM 3814 N N . LEU A 1 490 ? 13.207 9.664 -7.840 1.00 96.75 490 LEU A N 1
ATOM 3815 C CA . LEU A 1 490 ? 13.657 10.971 -8.319 1.00 96.75 490 LEU A CA 1
ATOM 3816 C C . LEU A 1 490 ? 12.477 11.938 -8.511 1.00 96.75 490 LEU A C 1
ATOM 3818 O O . LEU A 1 490 ? 12.508 13.073 -8.037 1.00 96.75 490 LEU A O 1
ATOM 3822 N N . LYS A 1 491 ? 11.400 11.471 -9.158 1.00 94.81 491 LYS A N 1
ATOM 3823 C CA . LYS A 1 491 ? 10.168 12.225 -9.451 1.00 94.81 491 LYS A CA 1
ATOM 3824 C C . LYS A 1 491 ? 9.554 12.818 -8.184 1.00 94.81 491 LYS A C 1
ATOM 3826 O O . LYS A 1 491 ? 9.114 13.9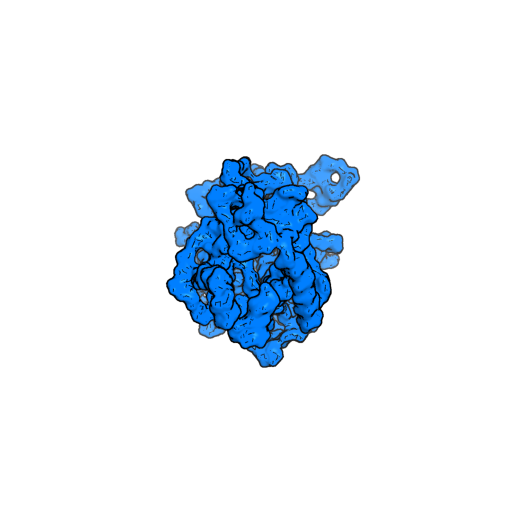66 -8.206 1.00 94.81 491 LYS A O 1
ATOM 3831 N N . ARG A 1 492 ? 9.548 12.068 -7.075 1.00 95.19 492 ARG A N 1
ATOM 3832 C CA . ARG A 1 492 ? 8.950 12.509 -5.801 1.00 95.19 492 ARG A CA 1
ATOM 3833 C C . ARG A 1 492 ? 9.654 13.721 -5.183 1.00 95.19 492 ARG A C 1
ATOM 3835 O O . ARG A 1 492 ? 8.975 14.533 -4.566 1.00 95.19 492 ARG A O 1
ATOM 3842 N N . LEU A 1 493 ? 10.957 13.926 -5.421 1.00 95.56 493 LEU A N 1
ATOM 3843 C CA . LEU A 1 493 ? 11.648 15.158 -4.998 1.00 95.56 493 LEU A CA 1
ATOM 3844 C C . LEU A 1 493 ? 11.010 16.396 -5.650 1.00 95.56 493 LEU A C 1
ATOM 3846 O O . LEU A 1 493 ? 10.715 17.375 -4.974 1.00 95.56 493 LEU A O 1
ATOM 3850 N N . GLY A 1 494 ? 10.726 16.325 -6.954 1.00 94.50 494 GLY A N 1
ATOM 3851 C CA . GLY A 1 494 ? 9.997 17.378 -7.666 1.00 94.50 494 GLY A CA 1
ATOM 3852 C C . GLY A 1 494 ? 8.514 17.445 -7.288 1.00 94.50 494 GLY A C 1
ATOM 3853 O O . GLY A 1 494 ? 7.923 18.520 -7.316 1.00 94.50 494 GLY A O 1
ATOM 3854 N N . GLY A 1 495 ? 7.900 16.324 -6.898 1.00 93.62 495 GLY A N 1
ATOM 3855 C CA . GLY A 1 495 ? 6.516 16.279 -6.407 1.00 93.62 495 GLY A CA 1
ATOM 3856 C C . GLY A 1 495 ? 6.291 17.117 -5.144 1.00 93.62 495 GLY A C 1
ATOM 3857 O O . GLY A 1 495 ? 5.243 17.744 -5.002 1.00 93.62 495 GLY A O 1
ATOM 3858 N N . LEU A 1 496 ? 7.305 17.216 -4.280 1.00 94.31 496 LEU A N 1
ATOM 3859 C CA . LEU A 1 496 ? 7.267 18.019 -3.053 1.00 94.31 496 LEU A CA 1
ATOM 3860 C C . LEU A 1 496 ? 7.259 19.541 -3.289 1.00 94.31 496 LEU A C 1
ATOM 3862 O O . LEU A 1 496 ? 7.048 20.292 -2.336 1.00 94.31 496 LEU A O 1
ATOM 3866 N N . GLN A 1 497 ? 7.419 20.018 -4.532 1.00 93.06 497 GLN A N 1
ATOM 3867 C CA . GLN A 1 497 ? 7.398 21.454 -4.857 1.00 93.06 497 GLN A CA 1
ATOM 3868 C C . GLN A 1 497 ? 6.120 22.171 -4.397 1.00 93.06 497 GLN A C 1
ATOM 3870 O O . GLN A 1 497 ? 6.151 23.353 -4.077 1.00 93.06 497 GLN A O 1
ATOM 3875 N N . TRP A 1 498 ? 4.995 21.455 -4.341 1.00 93.31 498 TRP A N 1
ATOM 3876 C CA . TRP A 1 498 ? 3.694 22.026 -3.986 1.00 93.31 498 TRP A CA 1
ATOM 3877 C C . TRP A 1 498 ? 3.520 22.297 -2.491 1.00 93.31 498 TRP A C 1
ATOM 3879 O O . TRP A 1 498 ? 2.574 22.977 -2.101 1.00 93.31 498 TRP A O 1
ATOM 3889 N N . VAL A 1 499 ? 4.402 21.731 -1.664 1.00 93.06 499 VAL A N 1
ATOM 3890 C CA . VAL A 1 499 ? 4.273 21.728 -0.199 1.00 93.06 499 VAL A CA 1
ATOM 3891 C C . VAL A 1 499 ? 5.540 22.203 0.522 1.00 93.06 499 VAL A C 1
ATOM 3893 O O . VAL A 1 499 ? 5.516 22.443 1.735 1.00 93.06 499 VAL A O 1
ATOM 3896 N N . ASN A 1 500 ? 6.656 22.345 -0.204 1.00 91.19 500 ASN A N 1
ATOM 3897 C CA . ASN A 1 500 ? 7.928 22.818 0.326 1.00 91.19 500 ASN A CA 1
ATOM 3898 C C . ASN A 1 500 ? 8.706 23.663 -0.704 1.00 91.19 500 ASN A C 1
ATOM 3900 O O . ASN A 1 500 ? 9.020 23.220 -1.810 1.00 91.19 500 ASN A O 1
ATOM 3904 N N . LYS A 1 501 ? 9.074 24.881 -0.288 1.00 88.19 501 LYS A N 1
ATOM 3905 C CA . LYS A 1 501 ? 9.761 25.876 -1.118 1.00 88.19 501 LYS A CA 1
ATOM 3906 C C . LYS A 1 501 ? 11.187 25.483 -1.524 1.00 88.19 501 LYS A C 1
ATOM 3908 O O . LYS A 1 501 ? 11.580 25.780 -2.649 1.00 88.19 501 LYS A O 1
ATOM 3913 N N . GLY A 1 502 ? 11.950 24.816 -0.656 1.00 88.19 502 GLY A N 1
ATOM 3914 C CA . GLY A 1 502 ? 13.297 24.347 -0.993 1.00 88.19 502 GLY A CA 1
ATOM 3915 C C . GLY A 1 502 ? 13.247 23.341 -2.140 1.00 88.19 502 GLY A C 1
ATOM 3916 O O . GLY A 1 502 ? 13.901 23.522 -3.170 1.00 88.19 502 GLY A O 1
ATOM 3917 N N . PHE A 1 503 ? 12.363 22.342 -2.029 1.00 92.25 503 PHE A N 1
ATOM 3918 C CA . PHE A 1 503 ? 12.136 21.379 -3.110 1.00 92.25 503 PHE A CA 1
ATOM 3919 C C . PHE A 1 503 ? 11.661 22.053 -4.406 1.00 92.25 503 PHE A C 1
ATOM 3921 O O . PHE A 1 503 ? 12.151 21.707 -5.483 1.00 92.25 503 PHE A O 1
ATOM 3928 N N . ALA A 1 504 ? 10.775 23.052 -4.316 1.00 91.44 504 ALA A N 1
ATOM 3929 C CA . ALA A 1 504 ? 10.329 23.825 -5.475 1.00 91.44 504 ALA A CA 1
ATOM 3930 C C . ALA A 1 504 ? 11.480 24.553 -6.187 1.00 91.44 504 ALA A C 1
ATOM 3932 O O . ALA A 1 504 ? 11.591 24.481 -7.411 1.00 91.44 504 ALA A O 1
ATOM 3933 N N . ALA A 1 505 ? 12.379 25.188 -5.433 1.00 89.00 505 ALA A N 1
ATOM 3934 C CA . ALA A 1 505 ? 13.476 25.980 -5.984 1.00 89.00 505 ALA A CA 1
ATOM 3935 C C . ALA A 1 505 ? 14.519 25.149 -6.755 1.00 89.00 505 ALA A C 1
ATOM 3937 O O . ALA A 1 505 ? 15.186 25.677 -7.645 1.00 89.00 505 ALA A O 1
ATOM 3938 N N . TYR A 1 506 ? 14.667 23.857 -6.438 1.00 91.62 506 TYR A N 1
ATOM 3939 C CA . TYR A 1 506 ? 15.735 23.025 -7.002 1.00 91.62 506 TYR A CA 1
ATOM 3940 C C . TYR A 1 506 ? 15.249 21.856 -7.874 1.00 91.62 506 TYR A C 1
ATOM 3942 O O . TYR A 1 506 ? 15.837 21.596 -8.929 1.00 91.62 506 TYR A O 1
ATOM 3950 N N . PHE A 1 507 ? 14.158 21.191 -7.480 1.00 94.69 507 PHE A N 1
ATOM 3951 C CA . PHE A 1 507 ? 13.573 20.041 -8.190 1.00 94.69 507 PHE A CA 1
ATOM 3952 C C . PHE A 1 507 ? 12.258 20.368 -8.911 1.00 94.69 507 PHE A C 1
ATOM 3954 O O . PHE A 1 507 ? 11.714 19.514 -9.614 1.00 94.69 507 PHE A O 1
ATOM 3961 N N . GLY A 1 508 ? 11.724 21.579 -8.716 1.00 92.75 508 GLY A N 1
ATOM 3962 C CA . GLY A 1 508 ? 10.485 22.036 -9.339 1.00 92.75 508 GLY A CA 1
ATOM 3963 C C . GLY A 1 508 ? 10.562 22.138 -10.863 1.00 92.75 508 GLY A C 1
ATOM 3964 O O . GLY A 1 508 ? 11.607 21.938 -11.492 1.00 92.75 508 GLY A O 1
ATOM 3965 N N . LYS A 1 509 ? 9.421 22.447 -11.486 1.00 90.69 509 LYS A N 1
ATOM 3966 C CA . LYS A 1 509 ? 9.315 22.494 -12.949 1.00 90.69 509 LYS A CA 1
ATOM 3967 C C . LYS A 1 509 ? 10.282 23.525 -13.548 1.00 90.69 509 LYS A C 1
ATOM 3969 O O . LYS A 1 509 ? 10.178 24.713 -13.271 1.00 90.69 509 LYS A O 1
ATOM 3974 N N . GLY A 1 510 ? 11.172 23.081 -14.440 1.00 88.69 510 GLY A N 1
ATOM 3975 C CA . GLY A 1 510 ? 12.162 23.951 -15.091 1.00 88.69 510 GLY A CA 1
ATOM 3976 C C . GLY A 1 510 ? 13.385 24.314 -14.237 1.00 88.69 510 GLY A C 1
ATOM 3977 O O . GLY A 1 510 ? 14.248 25.049 -14.721 1.00 88.69 510 GLY A O 1
ATOM 3978 N N . CYS A 1 511 ? 13.488 23.793 -13.013 1.00 91.56 511 CYS A N 1
ATOM 3979 C CA . CYS A 1 511 ? 14.648 23.963 -12.139 1.00 91.56 511 CYS A CA 1
ATOM 3980 C C . CYS A 1 511 ? 15.803 23.012 -12.536 1.00 91.56 511 CYS A C 1
ATOM 3982 O O . CYS A 1 511 ? 15.609 22.114 -13.366 1.00 91.56 511 CYS A O 1
ATOM 3984 N N . PRO A 1 512 ? 17.024 23.188 -11.982 1.00 88.88 512 PRO A N 1
ATOM 3985 C CA . PRO A 1 512 ? 18.206 22.422 -12.391 1.00 88.88 512 PRO A CA 1
ATOM 3986 C C . PRO A 1 512 ? 18.039 20.896 -12.348 1.00 88.88 512 PRO A C 1
ATOM 3988 O O . PRO A 1 512 ? 18.552 20.216 -13.236 1.00 88.88 512 PRO A O 1
ATOM 3991 N N . MET A 1 513 ? 17.305 20.369 -11.360 1.00 94.06 513 MET A N 1
ATOM 3992 C CA . MET A 1 513 ? 17.038 18.934 -11.194 1.00 94.06 513 MET A CA 1
ATOM 3993 C C . MET A 1 513 ? 15.549 18.597 -11.375 1.00 94.06 513 MET A C 1
ATOM 3995 O O . MET A 1 513 ? 14.960 17.864 -10.584 1.00 94.06 513 MET A O 1
ATOM 3999 N N . ASP A 1 514 ? 14.933 19.121 -12.441 1.00 95.62 514 ASP A N 1
ATOM 4000 C CA . ASP A 1 514 ? 13.577 18.746 -12.867 1.00 95.62 514 ASP A CA 1
ATOM 4001 C C . ASP A 1 514 ? 13.549 17.301 -13.403 1.00 95.62 514 ASP A C 1
ATOM 4003 O O . ASP A 1 514 ? 13.760 17.040 -14.593 1.00 95.62 514 ASP A O 1
ATOM 4007 N N . PHE A 1 515 ? 13.240 16.345 -12.526 1.00 95.69 515 PHE A N 1
ATOM 4008 C CA . PHE A 1 515 ? 13.082 14.927 -12.871 1.00 95.69 515 PHE A CA 1
ATOM 4009 C C . PHE A 1 515 ? 11.793 14.604 -13.649 1.00 95.69 515 PHE A C 1
ATOM 4011 O O . PHE A 1 515 ? 11.446 13.436 -13.809 1.00 95.69 515 PHE A O 1
ATOM 4018 N N . ASN A 1 516 ? 11.094 15.614 -14.172 1.00 91.56 516 ASN A N 1
ATOM 4019 C CA . ASN A 1 516 ? 10.048 15.473 -15.184 1.00 91.56 516 ASN A CA 1
ATOM 4020 C C . ASN A 1 516 ? 10.461 16.091 -16.532 1.00 91.56 516 ASN A C 1
ATOM 4022 O O . ASN A 1 516 ? 9.642 16.173 -17.449 1.00 91.56 516 ASN A O 1
ATOM 4026 N N . ASN A 1 517 ? 11.709 16.553 -16.677 1.00 94.75 517 ASN A N 1
ATOM 4027 C CA . ASN A 1 517 ? 12.242 17.043 -17.943 1.00 94.75 517 ASN A CA 1
ATOM 4028 C C . ASN A 1 517 ? 12.621 15.860 -18.855 1.00 94.75 517 ASN A C 1
ATOM 4030 O O . ASN A 1 517 ? 13.570 15.135 -18.534 1.00 94.75 517 ASN A O 1
ATOM 4034 N N . PRO A 1 518 ? 11.977 15.690 -20.027 1.00 94.25 518 PRO A N 1
ATOM 4035 C CA . PRO A 1 518 ? 12.277 14.575 -20.923 1.00 94.25 518 PRO A CA 1
ATOM 4036 C C . PRO A 1 518 ? 13.734 14.505 -21.383 1.00 94.25 518 PRO A C 1
ATOM 4038 O O . PRO A 1 518 ? 14.276 13.420 -21.560 1.00 94.25 518 PRO A O 1
ATOM 4041 N N . ALA A 1 519 ? 14.403 15.651 -21.547 1.00 94.81 519 ALA A N 1
ATOM 4042 C CA . ALA A 1 519 ? 15.803 15.687 -21.962 1.00 94.81 519 ALA A CA 1
ATOM 4043 C C . ALA A 1 519 ? 16.757 15.220 -20.853 1.00 94.81 519 ALA A C 1
ATOM 4045 O O . ALA A 1 519 ? 17.840 14.719 -21.156 1.00 94.81 519 ALA A O 1
ATOM 4046 N N . LEU A 1 520 ? 16.383 15.394 -19.581 1.00 96.00 520 LEU A N 1
ATOM 4047 C CA . LEU A 1 520 ? 17.124 14.823 -18.460 1.00 96.00 520 LEU A CA 1
ATOM 4048 C C . LEU A 1 520 ? 16.819 13.327 -18.344 1.00 96.00 520 LEU A C 1
ATOM 4050 O O . LEU A 1 520 ? 17.751 12.530 -18.303 1.00 96.00 520 LEU A O 1
ATOM 4054 N N . LEU A 1 521 ? 15.541 12.941 -18.377 1.00 96.12 521 LEU A N 1
ATOM 4055 C CA . LEU A 1 521 ? 15.119 11.542 -18.268 1.00 96.12 521 LEU A CA 1
ATOM 4056 C C . LEU A 1 521 ? 15.726 10.653 -19.355 1.00 96.12 521 LEU A C 1
ATOM 4058 O O . LEU A 1 521 ? 16.259 9.602 -19.021 1.00 96.12 521 LEU A O 1
ATOM 4062 N N . ALA A 1 522 ? 15.794 11.123 -20.603 1.00 95.25 522 ALA A N 1
ATOM 4063 C CA . ALA A 1 522 ? 16.461 10.406 -21.691 1.00 95.25 522 ALA A CA 1
ATOM 4064 C C . ALA A 1 522 ? 17.944 10.101 -21.407 1.00 95.25 522 ALA A C 1
ATOM 4066 O O . ALA A 1 522 ? 18.468 9.090 -21.862 1.00 95.25 522 ALA A O 1
ATOM 4067 N N . LYS A 1 523 ? 18.644 10.968 -20.659 1.00 96.12 523 LYS A N 1
ATOM 4068 C CA . LYS A 1 523 ? 20.036 10.724 -20.239 1.00 96.12 523 LYS A CA 1
ATOM 4069 C C . LYS A 1 523 ? 20.106 9.751 -19.066 1.00 96.12 523 LYS A C 1
ATOM 4071 O O . LYS A 1 523 ? 21.034 8.954 -18.982 1.00 96.12 523 LYS A O 1
ATOM 4076 N N . LEU A 1 524 ? 19.150 9.844 -18.144 1.00 97.00 524 LEU A N 1
ATOM 4077 C CA . LEU A 1 524 ? 19.101 9.027 -16.934 1.00 97.00 524 LEU A CA 1
ATOM 4078 C C . LEU A 1 524 ? 18.655 7.587 -17.211 1.00 97.00 524 LEU A C 1
ATOM 4080 O O . LEU A 1 524 ? 19.145 6.683 -16.536 1.00 97.00 524 LEU A O 1
ATOM 4084 N N . SER A 1 525 ? 17.778 7.367 -18.192 1.00 96.31 525 SER A N 1
ATOM 4085 C CA . SER A 1 525 ? 17.330 6.031 -18.596 1.00 96.31 525 SER A CA 1
ATOM 4086 C C . SER A 1 525 ? 18.278 5.354 -19.582 1.00 96.31 525 SER A C 1
ATOM 4088 O O . SER A 1 525 ? 18.231 4.140 -19.719 1.00 96.31 525 SER A O 1
ATOM 4090 N N . PHE A 1 526 ? 19.162 6.109 -20.244 1.00 95.12 526 PHE A N 1
ATOM 4091 C CA . PHE A 1 526 ? 20.011 5.579 -21.306 1.00 95.12 526 PHE A CA 1
ATOM 4092 C C . PHE A 1 526 ? 20.805 4.345 -20.862 1.00 95.12 526 PHE A C 1
ATOM 4094 O O . PHE A 1 526 ? 21.630 4.413 -19.945 1.00 95.12 526 PHE A O 1
ATOM 4101 N N . GLN A 1 527 ? 20.624 3.252 -21.604 1.00 90.62 527 GLN A N 1
ATOM 4102 C CA . GLN A 1 527 ? 21.454 2.057 -21.518 1.00 90.62 527 GLN A CA 1
ATOM 4103 C C . GLN A 1 527 ? 22.018 1.695 -22.901 1.00 90.62 527 GLN A C 1
ATOM 4105 O O . GLN A 1 527 ? 21.284 1.499 -23.873 1.00 90.62 527 GLN A O 1
ATOM 4110 N N . SER A 1 528 ? 23.346 1.561 -23.014 1.00 82.44 528 SER A N 1
ATOM 4111 C CA . SER A 1 528 ? 23.970 1.191 -24.292 1.00 82.44 528 SER A CA 1
ATOM 4112 C C . SER A 1 528 ? 23.599 -0.237 -24.708 1.00 82.44 528 SER A C 1
ATOM 4114 O O . SER A 1 528 ? 23.926 -1.209 -24.028 1.00 82.44 528 SER A O 1
ATOM 4116 N N . LYS A 1 529 ? 23.005 -0.385 -25.900 1.00 80.69 529 LYS A N 1
ATOM 4117 C CA . LYS A 1 529 ? 22.769 -1.699 -26.532 1.00 80.69 529 LYS A CA 1
ATOM 4118 C C . LYS A 1 529 ? 24.061 -2.356 -27.031 1.00 80.69 529 LYS A C 1
ATOM 4120 O O . LYS A 1 529 ? 24.098 -3.566 -27.245 1.00 80.69 529 LYS A O 1
ATOM 4125 N N . ASN A 1 530 ? 25.123 -1.572 -27.221 1.00 81.81 530 ASN A N 1
ATOM 4126 C CA . ASN A 1 530 ? 26.434 -2.066 -27.621 1.00 81.81 530 ASN A CA 1
ATOM 4127 C C . ASN A 1 530 ? 27.361 -2.111 -26.404 1.00 81.81 530 ASN A C 1
ATOM 4129 O O . ASN A 1 530 ? 27.858 -1.078 -25.955 1.00 81.81 530 ASN A O 1
ATOM 4133 N N . LYS A 1 531 ? 27.639 -3.322 -25.912 1.00 75.75 531 LYS A N 1
ATOM 4134 C CA . LYS A 1 531 ? 28.502 -3.552 -24.743 1.00 75.75 531 LYS A CA 1
ATOM 4135 C C . LYS A 1 531 ? 29.951 -3.074 -24.925 1.00 75.75 531 LYS A C 1
ATOM 4137 O O . LYS A 1 531 ? 30.672 -2.979 -23.941 1.00 75.75 531 LYS A O 1
ATOM 4142 N N . ASN A 1 532 ? 30.373 -2.773 -26.155 1.00 80.00 532 ASN A N 1
ATOM 4143 C CA . ASN A 1 532 ? 31.718 -2.275 -26.451 1.00 80.00 532 ASN A CA 1
ATOM 4144 C C . ASN A 1 532 ? 31.831 -0.741 -26.390 1.00 80.00 532 ASN A C 1
ATOM 4146 O O . ASN A 1 532 ? 32.925 -0.212 -26.574 1.00 80.00 532 ASN A O 1
ATOM 4150 N N . LEU A 1 533 ? 30.725 -0.020 -26.180 1.00 80.94 533 LEU A N 1
ATOM 4151 C CA . LEU A 1 533 ? 30.726 1.434 -26.019 1.00 80.94 533 LEU A CA 1
ATOM 4152 C C . LEU A 1 533 ? 30.589 1.799 -24.541 1.00 80.94 533 LEU A C 1
ATOM 4154 O O . LEU A 1 533 ? 29.775 1.213 -23.829 1.00 80.94 533 LEU A O 1
ATOM 4158 N N . ALA A 1 534 ? 31.369 2.787 -24.102 1.00 85.88 534 ALA A N 1
ATOM 4159 C CA . ALA A 1 534 ? 31.226 3.365 -22.773 1.00 85.88 534 ALA A CA 1
ATOM 4160 C C . ALA A 1 534 ? 29.871 4.075 -22.642 1.00 85.88 534 ALA A C 1
ATOM 4162 O O . ALA A 1 534 ? 29.390 4.694 -23.593 1.00 85.88 534 ALA A O 1
ATOM 4163 N N . ASP A 1 535 ? 29.274 3.999 -21.456 1.00 91.75 535 ASP A N 1
ATOM 4164 C CA . ASP A 1 535 ? 28.058 4.734 -21.132 1.00 91.75 535 ASP A CA 1
ATOM 4165 C C . ASP A 1 535 ? 28.391 6.224 -20.914 1.00 91.75 535 ASP A C 1
ATOM 4167 O O . ASP A 1 535 ? 29.112 6.551 -19.970 1.00 91.75 535 ASP A O 1
ATOM 4171 N N . PRO A 1 536 ? 27.895 7.146 -21.761 1.00 94.38 536 PRO A N 1
ATOM 4172 C CA . PRO A 1 536 ? 28.219 8.565 -21.657 1.00 94.38 536 PRO A CA 1
ATOM 4173 C C . PRO A 1 536 ? 27.547 9.263 -20.463 1.00 94.38 536 PRO A C 1
ATOM 4175 O O . PRO A 1 536 ? 27.893 10.405 -20.163 1.00 94.38 536 PRO A O 1
ATOM 4178 N N . TYR A 1 537 ? 26.591 8.615 -19.790 1.00 96.25 537 TYR A N 1
ATOM 4179 C CA . TYR A 1 537 ? 25.808 9.193 -18.698 1.00 96.25 537 TYR A CA 1
ATOM 4180 C C . TYR A 1 537 ? 26.032 8.497 -17.350 1.00 96.25 537 TYR A C 1
ATOM 4182 O O . TYR A 1 537 ? 25.439 8.919 -16.356 1.00 96.25 537 TYR A O 1
ATOM 4190 N N . SER A 1 538 ? 26.925 7.503 -17.261 1.00 94.38 538 SER A N 1
ATOM 4191 C CA . SER A 1 538 ? 27.228 6.816 -15.994 1.00 94.38 538 SER A CA 1
ATOM 4192 C C . SER A 1 538 ? 27.664 7.777 -14.886 1.00 94.38 538 SER A C 1
ATOM 4194 O O . SER A 1 538 ? 27.225 7.645 -13.746 1.00 94.38 538 SER A O 1
ATOM 4196 N N . GLU A 1 539 ? 28.470 8.790 -15.213 1.00 96.56 539 GLU A N 1
ATOM 4197 C CA . GLU A 1 539 ? 28.938 9.780 -14.234 1.00 96.56 539 GLU A CA 1
ATOM 4198 C C . GLU A 1 539 ? 27.844 10.768 -13.813 1.00 96.56 539 GLU A C 1
ATOM 4200 O O . GLU A 1 539 ? 27.820 11.193 -12.660 1.00 96.56 539 GLU A O 1
ATOM 4205 N N . LEU A 1 540 ? 26.881 11.072 -14.693 1.00 97.25 540 LEU A N 1
ATOM 4206 C CA . LEU A 1 540 ? 25.691 11.842 -14.314 1.00 97.25 540 LEU A CA 1
ATOM 4207 C C . LEU A 1 540 ? 24.857 11.064 -13.287 1.00 97.25 540 LEU A C 1
ATOM 4209 O O . LEU A 1 540 ? 24.474 11.616 -12.256 1.00 97.25 540 LEU A O 1
ATOM 4213 N N . ARG A 1 541 ? 24.620 9.769 -13.534 1.00 97.62 541 ARG A N 1
ATOM 4214 C CA . ARG A 1 541 ? 23.908 8.899 -12.586 1.00 97.62 541 ARG A CA 1
ATOM 4215 C C . ARG A 1 541 ? 24.664 8.772 -11.263 1.00 97.62 541 ARG A C 1
ATOM 4217 O O . ARG A 1 541 ? 24.060 8.869 -10.198 1.00 97.62 541 ARG A O 1
ATOM 4224 N N . ARG A 1 542 ? 25.992 8.615 -11.318 1.00 97.81 542 ARG A N 1
ATOM 4225 C CA . ARG A 1 542 ? 26.864 8.548 -10.134 1.00 97.81 542 ARG A CA 1
ATOM 4226 C C . ARG A 1 542 ? 26.795 9.828 -9.300 1.00 97.81 542 ARG A C 1
ATOM 4228 O O . ARG A 1 542 ? 26.681 9.739 -8.081 1.00 97.81 542 ARG A O 1
ATOM 4235 N N . ALA A 1 543 ? 26.823 10.998 -9.938 1.00 97.31 543 ALA A N 1
ATOM 4236 C CA . ALA A 1 543 ? 26.683 12.284 -9.255 1.00 97.31 543 ALA A CA 1
ATOM 4237 C C . ALA A 1 543 ? 25.333 12.402 -8.525 1.00 97.31 543 ALA A C 1
ATOM 4239 O O . ALA A 1 543 ? 25.289 12.852 -7.380 1.00 97.31 543 ALA A O 1
ATOM 4240 N N . ILE A 1 544 ? 24.249 11.933 -9.155 1.00 97.00 544 ILE A N 1
ATOM 4241 C CA . ILE A 1 544 ? 22.915 11.882 -8.539 1.00 97.00 544 ILE A CA 1
ATOM 4242 C C . ILE A 1 544 ? 22.900 10.939 -7.334 1.00 97.00 544 ILE A C 1
ATOM 4244 O O . ILE A 1 544 ? 22.472 11.353 -6.262 1.00 97.00 544 ILE A O 1
ATOM 4248 N N . LEU A 1 545 ? 23.411 9.707 -7.461 1.00 97.12 545 LEU A N 1
ATOM 4249 C CA . LEU A 1 545 ? 23.504 8.777 -6.327 1.00 97.12 545 LEU A CA 1
ATOM 4250 C C . LEU A 1 545 ? 24.294 9.389 -5.160 1.00 97.12 545 LEU A C 1
ATOM 4252 O O . LEU A 1 545 ? 23.866 9.289 -4.017 1.00 97.12 545 LEU A O 1
ATOM 4256 N N . HIS A 1 546 ? 25.418 10.052 -5.437 1.00 95.06 546 HIS A N 1
ATOM 4257 C CA . HIS A 1 546 ? 26.239 10.697 -4.405 1.00 95.06 546 HIS A CA 1
ATOM 4258 C C . HIS A 1 546 ? 25.628 11.978 -3.823 1.00 95.06 546 HIS A C 1
ATOM 4260 O O . HIS A 1 546 ? 26.143 12.487 -2.831 1.00 95.06 546 HIS A O 1
ATOM 4266 N N . SER A 1 547 ? 24.540 12.487 -4.403 1.00 94.81 547 SER A N 1
ATOM 4267 C CA . SER A 1 547 ? 23.736 13.529 -3.765 1.00 94.81 547 SER A CA 1
ATOM 4268 C C . SER A 1 547 ? 22.807 12.956 -2.699 1.00 94.81 547 SER A C 1
ATOM 4270 O O . SER A 1 547 ? 22.387 13.707 -1.831 1.00 94.81 547 SER A O 1
ATOM 4272 N N . PHE A 1 548 ? 22.503 11.652 -2.716 1.00 95.56 548 PHE A N 1
ATOM 4273 C CA . PHE A 1 548 ? 21.682 11.017 -1.688 1.00 95.56 548 PHE A CA 1
ATOM 4274 C C . PHE A 1 548 ? 22.492 10.571 -0.474 1.00 95.56 548 PHE A C 1
ATOM 4276 O O . PHE A 1 548 ? 23.620 10.085 -0.571 1.00 95.56 548 PHE A O 1
ATOM 4283 N N . ARG A 1 549 ? 21.855 10.663 0.692 1.00 94.50 549 ARG A N 1
ATOM 4284 C CA . ARG A 1 549 ? 22.402 10.190 1.958 1.00 94.50 549 ARG A CA 1
ATOM 4285 C C . ARG A 1 549 ? 22.416 8.660 1.965 1.00 94.50 549 ARG A C 1
ATOM 4287 O O . ARG A 1 549 ? 21.357 8.056 1.763 1.00 94.50 549 ARG A O 1
ATOM 4294 N N . PRO A 1 550 ? 23.577 8.016 2.193 1.00 94.25 550 PRO A N 1
ATOM 4295 C CA . PRO A 1 550 ? 23.671 6.559 2.180 1.00 94.25 550 PRO A CA 1
ATOM 4296 C C . PRO A 1 550 ? 22.813 5.950 3.291 1.00 94.25 550 PRO A C 1
ATOM 4298 O O . PRO A 1 550 ? 22.514 6.615 4.283 1.00 94.25 550 PRO A O 1
ATOM 4301 N N . SER A 1 551 ? 22.461 4.671 3.165 1.00 94.06 551 SER A N 1
ATOM 4302 C CA . SER A 1 551 ? 21.644 3.978 4.176 1.00 94.06 551 SER A CA 1
ATOM 4303 C C . SER A 1 551 ? 22.283 3.928 5.567 1.00 94.06 551 SER A C 1
ATOM 4305 O O . SER A 1 551 ? 21.582 3.901 6.578 1.00 94.06 551 SER A O 1
ATOM 4307 N N . LYS A 1 552 ? 23.619 3.945 5.624 1.00 92.25 552 LYS A N 1
ATOM 4308 C CA . LYS A 1 552 ? 24.421 3.933 6.855 1.00 92.25 552 LYS A CA 1
ATOM 4309 C C . LYS A 1 552 ? 25.482 5.038 6.805 1.00 92.25 552 LYS A C 1
ATOM 4311 O O . LYS A 1 552 ? 26.632 4.760 6.455 1.00 92.25 552 LYS A O 1
ATOM 4316 N N . PRO A 1 553 ? 25.120 6.295 7.102 1.00 89.94 553 PRO A N 1
ATOM 4317 C CA . PRO A 1 553 ? 26.072 7.397 7.095 1.00 89.94 553 PRO A CA 1
ATOM 4318 C C . PRO A 1 553 ? 27.069 7.264 8.254 1.00 89.94 553 PRO A C 1
ATOM 4320 O O . PRO A 1 553 ? 26.697 6.974 9.388 1.00 89.94 553 PRO A O 1
ATOM 4323 N N . SER A 1 554 ? 28.353 7.490 7.966 1.00 84.12 554 SER A N 1
ATOM 4324 C CA . SER A 1 554 ? 29.432 7.500 8.967 1.00 84.12 554 SER A CA 1
ATOM 4325 C C . SER A 1 554 ? 29.810 8.906 9.439 1.00 84.12 554 SER A C 1
ATOM 4327 O O . SER A 1 554 ? 30.630 9.052 10.342 1.00 84.12 554 SER A O 1
ATOM 4329 N N . VAL A 1 555 ? 29.265 9.939 8.795 1.00 83.19 555 VAL A N 1
ATOM 4330 C CA . VAL A 1 555 ? 29.524 11.353 9.078 1.00 83.19 555 VAL A CA 1
ATOM 4331 C C . VAL A 1 555 ? 28.180 12.054 9.195 1.00 83.19 555 VAL A C 1
ATOM 4333 O O . VAL A 1 555 ? 27.297 11.829 8.367 1.00 83.19 555 VAL A O 1
ATOM 4336 N N . ALA A 1 556 ? 28.031 12.872 10.231 1.00 82.31 556 ALA A N 1
ATOM 4337 C CA . ALA A 1 556 ? 26.849 13.693 10.417 1.00 82.31 556 ALA A CA 1
ATOM 4338 C C . ALA A 1 556 ? 26.899 14.946 9.545 1.00 82.31 556 ALA A C 1
ATOM 4340 O O . ALA A 1 556 ? 27.965 15.499 9.270 1.00 82.31 556 ALA A O 1
ATOM 4341 N N . GLU A 1 557 ? 25.723 15.398 9.145 1.00 82.12 557 GLU A N 1
ATOM 4342 C CA . GLU A 1 557 ? 25.536 16.606 8.361 1.00 82.12 557 GLU A CA 1
ATOM 4343 C C . GLU A 1 557 ? 25.028 17.742 9.255 1.00 82.12 557 GLU A C 1
ATOM 4345 O O . GLU A 1 557 ? 24.242 17.477 10.168 1.00 82.12 557 GLU A O 1
ATOM 4350 N N . PRO A 1 558 ? 25.442 18.999 9.019 1.00 76.88 558 PRO A N 1
ATOM 4351 C CA . PRO A 1 558 ? 24.892 20.136 9.744 1.00 76.88 558 PRO A CA 1
ATOM 4352 C C . PRO A 1 558 ? 23.388 20.269 9.492 1.00 76.88 558 PRO A C 1
ATOM 4354 O O . PRO A 1 558 ? 22.958 20.511 8.367 1.00 76.88 558 PRO A O 1
ATOM 4357 N N . VAL A 1 559 ? 22.583 20.174 10.549 1.00 76.62 559 VAL A N 1
ATOM 4358 C CA . VAL A 1 559 ? 21.120 20.268 10.425 1.00 76.62 559 VAL A CA 1
ATOM 4359 C C . VAL A 1 559 ? 20.648 21.672 10.024 1.00 76.62 559 VAL A C 1
ATOM 4361 O O . VAL A 1 559 ? 19.605 21.816 9.393 1.00 76.62 559 VAL A O 1
ATOM 4364 N N . GLN A 1 560 ? 21.443 22.699 10.338 1.00 70.69 560 GLN A N 1
ATOM 4365 C CA . GLN A 1 560 ? 21.208 24.092 9.933 1.00 70.69 560 GLN A CA 1
ATOM 4366 C C . GLN A 1 560 ? 21.419 24.326 8.431 1.00 70.69 560 GLN A C 1
ATOM 4368 O O . GLN A 1 560 ? 20.942 25.315 7.888 1.00 70.69 560 GLN A O 1
ATOM 4373 N N . TRP A 1 561 ? 22.174 23.454 7.756 1.00 71.12 561 TRP A N 1
ATOM 4374 C CA . TRP A 1 561 ? 22.475 23.615 6.337 1.00 71.12 561 TRP A CA 1
ATOM 4375 C C . TRP A 1 561 ? 22.632 22.237 5.680 1.00 71.12 561 TRP A C 1
ATOM 4377 O O . TRP A 1 561 ? 23.763 21.810 5.444 1.00 71.12 561 TRP A O 1
ATOM 4387 N N . PRO A 1 562 ? 21.533 21.507 5.412 1.00 75.75 562 PRO A N 1
ATOM 4388 C CA . PRO A 1 562 ? 21.620 20.207 4.764 1.00 75.75 562 PRO A CA 1
ATOM 4389 C C . PRO A 1 562 ? 21.727 20.347 3.234 1.00 75.75 562 PRO A C 1
ATOM 4391 O O . PRO A 1 562 ? 20.875 20.957 2.593 1.00 75.75 562 PRO A O 1
ATOM 4394 N N . HIS A 1 563 ? 22.745 19.744 2.614 1.00 81.50 563 HIS A N 1
ATOM 4395 C CA . HIS A 1 563 ? 22.917 19.661 1.148 1.00 81.50 563 HIS A CA 1
ATOM 4396 C C . HIS A 1 563 ? 22.580 18.300 0.584 1.00 81.50 563 HIS A C 1
ATOM 4398 O O . HIS A 1 563 ? 22.295 18.195 -0.608 1.00 81.50 563 HIS A O 1
ATOM 4404 N N . ILE A 1 564 ? 22.626 17.265 1.413 1.00 91.00 564 ILE A N 1
ATOM 4405 C CA . ILE A 1 564 ? 22.487 15.882 0.985 1.00 91.00 564 ILE A CA 1
ATOM 4406 C C . ILE A 1 564 ? 20.999 15.525 0.941 1.00 91.00 564 ILE A C 1
ATOM 4408 O O . ILE A 1 564 ? 20.208 15.862 1.825 1.00 91.00 564 ILE A O 1
ATOM 4412 N N . TRP A 1 565 ? 20.590 14.846 -0.121 1.00 93.12 565 TRP A N 1
ATOM 4413 C CA . TRP A 1 565 ? 19.205 14.502 -0.379 1.00 93.12 565 TRP A CA 1
ATOM 4414 C C . TRP A 1 565 ? 18.766 13.244 0.373 1.00 93.12 565 TRP A C 1
ATOM 4416 O O . TRP A 1 565 ? 19.557 12.319 0.575 1.00 93.12 565 TRP A O 1
ATOM 4426 N N . PRO A 1 566 ? 17.475 13.170 0.713 1.00 93.25 566 PRO A N 1
ATOM 4427 C CA . PRO A 1 566 ? 16.506 14.267 0.638 1.00 93.25 566 PRO A CA 1
ATOM 4428 C C . PRO A 1 566 ? 16.689 15.260 1.800 1.00 93.25 566 PRO A C 1
ATOM 4430 O O . PRO A 1 566 ? 17.241 14.911 2.849 1.00 93.25 566 PRO A O 1
ATOM 4433 N N . TRP A 1 567 ? 16.187 16.486 1.622 1.00 91.25 567 TRP A N 1
ATOM 4434 C CA . TRP A 1 567 ? 16.127 17.526 2.660 1.00 91.25 567 TRP A CA 1
ATOM 4435 C C . TRP A 1 567 ? 14.950 17.277 3.612 1.00 91.25 567 TRP A C 1
ATOM 4437 O O . TRP A 1 567 ? 14.012 18.064 3.714 1.00 91.25 567 TRP A O 1
ATOM 4447 N N . ILE A 1 568 ? 14.969 16.115 4.260 1.00 91.38 568 ILE A N 1
ATOM 4448 C CA . ILE A 1 568 ? 13.948 15.666 5.208 1.00 91.38 568 ILE A CA 1
ATOM 4449 C C . ILE A 1 568 ? 14.651 15.270 6.506 1.00 91.38 568 ILE A C 1
ATOM 4451 O O . ILE A 1 568 ? 15.713 14.640 6.462 1.00 91.38 568 ILE A O 1
ATOM 4455 N N . TYR A 1 569 ? 14.083 15.648 7.651 1.00 92.25 569 TYR A N 1
ATOM 4456 C CA . TYR A 1 569 ? 14.640 15.307 8.962 1.00 92.25 569 TYR A CA 1
ATOM 4457 C C . TYR A 1 569 ? 14.649 13.789 9.205 1.00 92.25 569 TYR A C 1
ATOM 4459 O O . TYR A 1 569 ? 13.877 13.032 8.621 1.00 92.25 569 TYR A O 1
ATOM 4467 N N . GLY A 1 570 ? 15.558 13.319 10.049 1.00 93.31 570 GLY A N 1
ATOM 4468 C CA . GLY A 1 570 ? 15.672 11.916 10.449 1.00 93.31 570 GLY A CA 1
ATOM 4469 C C . GLY A 1 570 ? 15.089 11.662 11.837 1.00 93.31 570 GLY A C 1
ATOM 4470 O O . GLY A 1 570 ? 14.750 12.596 12.561 1.00 93.31 570 GLY A O 1
ATOM 4471 N N . ASP A 1 571 ? 14.965 10.387 12.207 1.00 94.50 571 ASP A N 1
ATOM 4472 C CA . ASP A 1 571 ? 14.297 9.946 13.444 1.00 94.50 571 ASP A CA 1
ATOM 4473 C C . ASP A 1 571 ? 14.928 10.519 14.726 1.00 94.50 571 ASP A C 1
ATOM 4475 O O . ASP A 1 571 ? 14.264 10.572 15.760 1.00 94.50 571 ASP A O 1
ATOM 4479 N N . ALA A 1 572 ? 16.204 10.921 14.677 1.00 93.69 572 ALA A N 1
ATOM 4480 C CA . ALA A 1 572 ? 16.923 11.466 15.827 1.00 93.69 572 ALA A CA 1
ATOM 4481 C C . ALA A 1 572 ? 16.773 12.994 15.984 1.00 93.69 572 ALA A C 1
ATOM 4483 O O . ALA A 1 572 ? 17.145 13.543 17.027 1.00 93.69 572 ALA A O 1
ATOM 4484 N N . PHE A 1 573 ? 16.236 13.687 14.972 1.00 91.38 573 PHE A N 1
ATOM 4485 C CA . PHE A 1 573 ? 16.173 15.147 14.970 1.00 91.38 573 PHE A CA 1
ATOM 4486 C C . PHE A 1 573 ? 15.369 15.684 16.163 1.00 91.38 573 PHE A C 1
ATOM 4488 O O . PHE A 1 573 ? 14.293 15.188 16.487 1.00 91.38 573 PHE A O 1
ATOM 4495 N N . GLY A 1 574 ? 15.911 16.699 16.840 1.00 88.00 574 GLY A N 1
ATOM 4496 C CA . GLY A 1 574 ? 15.285 17.348 17.997 1.00 88.00 574 GLY A CA 1
ATOM 4497 C C . GLY A 1 574 ? 15.361 16.566 19.316 1.00 88.00 574 GLY A C 1
ATOM 4498 O O . GLY A 1 574 ? 15.158 17.161 20.372 1.00 88.00 574 GLY A O 1
ATOM 4499 N N . SER A 1 575 ? 15.692 15.270 19.288 1.00 90.75 575 SER A N 1
ATOM 4500 C CA . SER A 1 575 ? 15.839 14.433 20.493 1.00 90.75 575 SER A CA 1
ATOM 4501 C C . SER A 1 575 ? 17.293 14.163 20.883 1.00 90.75 575 SER A C 1
ATOM 4503 O O . SER A 1 575 ? 17.569 13.843 22.037 1.00 90.75 575 SER A O 1
ATOM 4505 N N . PHE A 1 576 ? 18.226 14.295 19.941 1.00 91.75 576 PHE A N 1
ATOM 4506 C CA . PHE A 1 576 ? 19.643 13.980 20.124 1.00 91.75 576 PHE A CA 1
ATOM 4507 C C . PHE A 1 576 ? 20.539 15.143 19.665 1.00 91.75 576 PHE A C 1
ATOM 4509 O O . PHE A 1 576 ? 20.051 16.073 19.020 1.00 91.75 576 PHE A O 1
ATOM 4516 N N . PRO A 1 577 ? 21.849 15.137 19.997 1.00 89.81 577 PRO A N 1
ATOM 4517 C CA . PRO A 1 577 ? 22.771 16.182 19.557 1.00 89.81 577 PRO A CA 1
ATOM 4518 C C . PRO A 1 577 ? 22.746 16.402 18.038 1.00 89.81 577 PRO A C 1
ATOM 4520 O O . PRO A 1 577 ? 22.728 15.448 17.261 1.00 89.81 577 PRO A O 1
ATOM 4523 N N . GLU A 1 578 ? 22.813 17.664 17.607 1.00 85.94 578 GLU A N 1
ATOM 4524 C CA . GLU A 1 578 ? 22.684 18.060 16.192 1.00 85.94 578 GLU A CA 1
ATOM 4525 C C . GLU A 1 578 ? 23.780 17.483 15.277 1.00 85.94 578 GLU A C 1
ATOM 4527 O O . GLU A 1 578 ? 23.598 17.383 14.068 1.00 85.94 578 GLU A O 1
ATOM 4532 N N . ASN A 1 579 ? 24.901 17.027 15.838 1.00 86.12 579 ASN A N 1
ATOM 4533 C CA . ASN A 1 579 ? 25.992 16.376 15.111 1.00 86.12 579 ASN A CA 1
ATOM 4534 C C . ASN A 1 579 ? 25.842 14.844 15.001 1.00 86.12 579 ASN A C 1
ATOM 4536 O O . ASN A 1 579 ? 26.837 14.149 14.783 1.00 86.12 579 ASN A O 1
ATOM 4540 N N . GLY A 1 580 ? 24.634 14.308 15.188 1.00 89.50 580 GLY A N 1
ATOM 4541 C CA . GLY A 1 580 ? 24.313 12.892 15.018 1.00 89.50 580 GLY A CA 1
ATOM 4542 C C . GLY A 1 580 ? 23.961 12.518 13.566 1.00 89.50 580 GLY A C 1
ATOM 4543 O O . GLY A 1 580 ? 23.301 13.294 12.872 1.00 89.50 580 GLY A O 1
ATOM 4544 N N . PRO A 1 581 ? 24.356 11.323 13.084 1.00 90.62 581 PRO A N 1
ATOM 4545 C CA . PRO A 1 581 ? 24.037 10.868 11.728 1.00 90.62 581 PRO A CA 1
ATOM 4546 C C . PRO A 1 581 ? 22.539 10.591 11.500 1.00 90.62 581 PRO A C 1
ATOM 4548 O O . PRO A 1 581 ? 22.096 10.630 10.354 1.00 90.62 581 PRO A O 1
ATOM 4551 N N . GLY A 1 582 ? 21.755 10.337 12.556 1.00 92.00 582 GLY A N 1
ATOM 4552 C CA . GLY A 1 582 ? 20.311 10.086 12.480 1.00 92.00 582 GLY A CA 1
ATOM 4553 C C . GLY A 1 582 ? 19.420 11.331 12.387 1.00 92.00 582 GLY A C 1
ATOM 4554 O O . GLY A 1 582 ? 18.199 11.190 12.354 1.00 92.00 582 GLY A O 1
ATOM 4555 N N . ASN A 1 583 ? 19.986 12.544 12.360 1.00 92.00 583 ASN A N 1
ATOM 4556 C CA . ASN A 1 583 ? 19.205 13.791 12.321 1.00 92.00 583 ASN A CA 1
ATOM 4557 C C . ASN A 1 583 ? 18.598 14.102 10.948 1.00 92.00 583 ASN A C 1
ATOM 4559 O O . ASN A 1 583 ? 17.712 14.946 10.850 1.00 92.00 583 ASN A O 1
ATOM 4563 N N . MET A 1 584 ? 19.048 13.426 9.891 1.00 92.75 584 MET A N 1
ATOM 4564 C CA . MET A 1 584 ? 18.554 13.609 8.529 1.00 92.75 584 MET A CA 1
ATOM 4565 C C . MET A 1 584 ? 18.201 12.262 7.901 1.00 92.75 584 MET A C 1
ATOM 4567 O O . MET A 1 584 ? 18.827 11.240 8.185 1.00 92.75 584 MET A O 1
ATOM 4571 N N . LEU A 1 585 ? 17.199 12.258 7.027 1.00 93.88 585 LEU A N 1
ATOM 4572 C CA . LEU A 1 585 ? 16.626 11.047 6.456 1.00 93.88 585 LEU A CA 1
ATOM 4573 C C . LEU A 1 585 ? 17.617 10.277 5.574 1.00 93.88 585 LEU A C 1
ATOM 4575 O O . LEU A 1 585 ? 18.149 10.813 4.606 1.00 93.88 585 LEU A O 1
ATOM 4579 N N . THR A 1 586 ? 17.833 8.994 5.840 1.00 94.44 586 THR A N 1
ATOM 4580 C CA . THR A 1 586 ? 18.696 8.138 5.011 1.00 94.44 586 THR A CA 1
ATOM 4581 C C . THR A 1 586 ? 17.895 7.345 3.981 1.00 94.44 586 THR A C 1
ATOM 4583 O O . THR A 1 586 ? 16.706 7.067 4.175 1.00 94.44 586 THR A O 1
ATOM 4586 N N . MET A 1 587 ? 18.551 6.929 2.890 1.00 95.56 587 MET A N 1
ATOM 4587 C CA . MET A 1 587 ? 18.015 5.867 2.032 1.00 95.56 587 MET A CA 1
ATOM 4588 C C . MET A 1 587 ? 17.791 4.576 2.828 1.00 95.56 587 MET A C 1
ATOM 4590 O O . MET A 1 587 ? 18.498 4.276 3.787 1.00 95.56 587 MET A O 1
ATOM 4594 N N . THR A 1 588 ? 16.834 3.767 2.389 1.00 95.81 588 THR A N 1
ATOM 4595 C CA . THR A 1 588 ? 16.773 2.354 2.789 1.00 95.81 588 THR A CA 1
ATOM 4596 C C . THR A 1 588 ? 17.849 1.532 2.070 1.00 95.81 588 THR A C 1
ATOM 4598 O O . THR A 1 588 ? 18.433 1.984 1.079 1.00 95.81 588 THR A O 1
ATOM 4601 N N . GLY A 1 589 ? 18.107 0.310 2.547 1.00 95.62 589 GLY A N 1
ATOM 4602 C CA . GLY A 1 589 ? 19.043 -0.603 1.884 1.00 95.62 589 GLY A CA 1
ATOM 4603 C C . GLY A 1 589 ? 18.586 -0.965 0.468 1.00 95.62 589 GLY A C 1
ATOM 4604 O O . GLY A 1 589 ? 19.398 -0.971 -0.457 1.00 95.62 589 GLY A O 1
ATOM 4605 N N . LEU A 1 590 ? 17.280 -1.182 0.282 1.00 97.25 590 LEU A N 1
ATOM 4606 C CA . LEU A 1 590 ? 16.670 -1.445 -1.018 1.00 97.25 590 LEU A CA 1
ATOM 4607 C C . LEU A 1 590 ? 16.830 -0.261 -1.980 1.00 97.25 590 LEU A C 1
ATOM 4609 O O . LEU A 1 590 ? 17.318 -0.453 -3.091 1.00 97.25 590 LEU A O 1
ATOM 4613 N N . GLN A 1 591 ? 16.491 0.966 -1.564 1.00 97.25 591 GLN A N 1
ATOM 4614 C CA . GLN A 1 591 ? 16.658 2.163 -2.407 1.00 97.25 591 GLN A CA 1
ATOM 4615 C C . GLN A 1 591 ? 18.114 2.346 -2.851 1.00 97.25 591 GLN A C 1
ATOM 4617 O O . GLN A 1 591 ? 18.381 2.596 -4.028 1.00 97.25 591 GLN A O 1
ATOM 4622 N N . GLU A 1 592 ? 19.064 2.173 -1.928 1.00 97.19 592 GLU A N 1
ATOM 4623 C CA . GLU A 1 592 ? 20.486 2.261 -2.253 1.00 97.19 592 GLU A CA 1
ATOM 4624 C C . GLU A 1 592 ? 20.913 1.158 -3.240 1.00 97.19 592 GLU A C 1
ATOM 4626 O O . GLU A 1 592 ? 21.629 1.436 -4.203 1.00 97.19 592 GLU A O 1
ATOM 4631 N N . GLY A 1 593 ? 20.446 -0.081 -3.050 1.00 97.25 593 GLY A N 1
ATOM 4632 C CA . GLY A 1 593 ? 20.717 -1.204 -3.953 1.00 97.25 593 GLY A CA 1
ATOM 4633 C C . GLY A 1 593 ? 20.174 -0.998 -5.372 1.00 97.25 593 GLY A C 1
ATOM 4634 O O . GLY A 1 593 ? 20.875 -1.279 -6.351 1.00 97.25 593 GLY A O 1
ATOM 4635 N N . LEU A 1 594 ? 18.961 -0.453 -5.502 1.00 98.06 594 LEU A N 1
ATOM 4636 C CA . LEU A 1 594 ? 18.347 -0.122 -6.793 1.00 98.06 594 LEU A CA 1
ATOM 4637 C C . LEU A 1 594 ? 19.152 0.959 -7.530 1.00 98.06 594 LEU A C 1
ATOM 4639 O O . LEU A 1 594 ? 19.522 0.779 -8.693 1.00 98.06 594 LEU A O 1
ATOM 4643 N N . LEU A 1 595 ? 19.495 2.055 -6.844 1.00 97.81 595 LEU A N 1
ATOM 4644 C CA . LEU A 1 595 ? 20.261 3.148 -7.447 1.00 97.81 595 LEU A CA 1
ATOM 4645 C C . LEU A 1 595 ? 21.696 2.736 -7.806 1.00 97.81 595 LEU A C 1
ATOM 4647 O O . LEU A 1 595 ? 22.228 3.213 -8.807 1.00 97.81 595 LEU A O 1
ATOM 4651 N N . ARG A 1 596 ? 22.322 1.824 -7.050 1.00 97.19 596 ARG A N 1
ATOM 4652 C CA . ARG A 1 596 ? 23.636 1.259 -7.409 1.00 97.19 596 ARG A CA 1
ATOM 4653 C C . ARG A 1 596 ? 23.574 0.458 -8.710 1.00 97.19 596 ARG A C 1
ATOM 4655 O O . ARG A 1 596 ? 24.363 0.733 -9.609 1.00 97.19 596 ARG A O 1
ATOM 4662 N N . ASN A 1 597 ? 22.588 -0.431 -8.862 1.00 96.88 597 ASN A N 1
ATOM 4663 C CA . ASN A 1 597 ? 22.362 -1.152 -10.123 1.00 96.88 597 ASN A CA 1
ATOM 4664 C C . ASN A 1 597 ? 22.146 -0.196 -11.307 1.00 96.88 597 ASN A C 1
ATOM 4666 O O . ASN A 1 597 ? 22.696 -0.402 -12.389 1.00 96.88 597 ASN A O 1
ATOM 4670 N N . TRP A 1 598 ? 21.393 0.883 -11.091 1.00 97.00 598 TRP A N 1
ATOM 4671 C CA . TRP A 1 598 ? 21.175 1.928 -12.090 1.00 97.00 598 TRP A CA 1
ATOM 4672 C C . TRP A 1 598 ? 22.468 2.659 -12.488 1.00 97.00 598 TRP A C 1
ATOM 4674 O O . TRP A 1 598 ? 22.758 2.815 -13.679 1.00 97.00 598 TRP A O 1
ATOM 4684 N N . VAL A 1 599 ? 23.297 3.063 -11.521 1.00 96.12 599 VAL A N 1
ATOM 4685 C CA . VAL A 1 599 ? 24.607 3.684 -11.793 1.00 96.12 599 VAL A CA 1
ATOM 4686 C C . VAL A 1 599 ? 25.519 2.733 -12.569 1.00 96.12 599 VAL A C 1
ATOM 4688 O O . VAL A 1 599 ? 26.114 3.149 -13.566 1.00 96.12 599 VAL A O 1
ATOM 4691 N N . ASP A 1 600 ? 25.547 1.458 -12.184 1.00 93.69 600 ASP A N 1
ATOM 4692 C CA . ASP A 1 600 ? 26.366 0.413 -12.810 1.00 93.69 600 ASP A CA 1
ATOM 4693 C C . ASP A 1 600 ? 25.863 -0.005 -14.209 1.00 93.69 600 ASP A C 1
ATOM 4695 O O . ASP A 1 600 ? 26.493 -0.818 -14.886 1.00 93.69 600 ASP A O 1
ATOM 4699 N N . GLY A 1 601 ? 24.742 0.559 -14.676 1.00 93.31 601 GLY A N 1
ATOM 4700 C CA . GLY A 1 601 ? 24.158 0.256 -15.986 1.00 93.31 601 GLY A CA 1
ATOM 4701 C C . GLY A 1 601 ? 23.399 -1.075 -16.032 1.00 93.31 601 GLY A C 1
ATOM 4702 O O . GLY A 1 601 ? 23.017 -1.530 -17.113 1.00 93.31 601 GLY A O 1
ATOM 4703 N N . ASN A 1 602 ? 23.161 -1.702 -14.878 1.00 94.31 602 ASN A N 1
ATOM 4704 C CA . ASN A 1 602 ? 22.432 -2.957 -14.729 1.00 94.31 602 ASN A CA 1
ATOM 4705 C C . ASN A 1 602 ? 20.946 -2.708 -14.425 1.00 94.31 602 ASN A C 1
ATOM 4707 O O . ASN A 1 602 ? 20.452 -3.029 -13.352 1.00 94.31 602 ASN A O 1
ATOM 4711 N N . PHE A 1 603 ? 20.226 -2.112 -15.368 1.00 96.31 603 PHE A N 1
ATOM 4712 C CA . PHE A 1 603 ? 18.800 -1.802 -15.236 1.00 96.31 603 PHE A CA 1
ATOM 4713 C C . PHE A 1 603 ? 18.088 -1.989 -16.586 1.00 96.31 603 PHE A C 1
ATOM 4715 O O . PHE A 1 603 ? 18.732 -2.337 -17.576 1.00 96.31 603 PHE A O 1
ATOM 4722 N N . ILE A 1 604 ? 16.770 -1.827 -16.632 1.00 96.19 604 ILE A N 1
ATOM 4723 C CA . ILE A 1 604 ? 15.972 -1.888 -17.861 1.00 96.19 604 ILE A CA 1
ATOM 4724 C C . ILE A 1 604 ? 15.671 -0.453 -18.307 1.00 96.19 604 ILE A C 1
ATOM 4726 O O . ILE A 1 604 ? 14.996 0.286 -17.591 1.00 96.19 604 ILE A O 1
ATOM 4730 N N . ASP A 1 605 ? 16.162 -0.069 -19.487 1.00 94.81 605 ASP A N 1
ATOM 4731 C CA . ASP A 1 605 ? 15.793 1.183 -20.166 1.00 94.81 605 ASP A CA 1
ATOM 4732 C C . ASP A 1 605 ? 14.401 1.033 -20.800 1.00 94.81 605 ASP A C 1
ATOM 4734 O O . ASP A 1 605 ? 14.258 0.681 -21.973 1.00 94.81 605 ASP A O 1
ATOM 4738 N N . ASP A 1 606 ? 13.366 1.201 -19.974 1.00 94.25 606 ASP A N 1
ATOM 4739 C CA . ASP A 1 606 ? 11.952 1.118 -20.356 1.00 94.25 606 ASP A CA 1
ATOM 4740 C C . ASP A 1 606 ? 11.242 2.480 -20.370 1.00 94.25 606 ASP A C 1
ATOM 4742 O O . ASP A 1 606 ? 10.020 2.552 -20.511 1.00 94.25 606 ASP A O 1
ATOM 4746 N N . TRP A 1 607 ? 12.002 3.572 -20.257 1.00 94.38 607 TRP A N 1
ATOM 4747 C CA . TRP A 1 607 ? 11.460 4.918 -20.377 1.00 94.38 607 TRP A CA 1
ATOM 4748 C C . TRP A 1 607 ? 11.276 5.311 -21.839 1.00 94.38 607 TRP A C 1
ATOM 4750 O O . TRP A 1 607 ? 12.107 5.036 -22.703 1.00 94.38 607 TRP A O 1
ATOM 4760 N N . SER A 1 608 ? 10.190 6.024 -22.110 1.00 90.06 608 SER A N 1
ATOM 4761 C CA . SER A 1 608 ? 9.963 6.673 -23.392 1.00 90.06 608 SER A CA 1
ATOM 4762 C C . SER A 1 608 ? 9.388 8.065 -23.168 1.00 90.06 608 SER A C 1
ATOM 4764 O O . SER A 1 608 ? 8.832 8.363 -22.112 1.00 90.06 608 SER A O 1
ATOM 4766 N N . ASN A 1 609 ? 9.507 8.921 -24.180 1.00 85.62 609 ASN A N 1
ATOM 4767 C CA . ASN A 1 609 ? 8.872 10.238 -24.171 1.00 85.62 609 ASN A CA 1
ATOM 4768 C C . ASN A 1 609 ? 7.370 10.172 -24.522 1.00 85.62 609 ASN A C 1
ATOM 4770 O O . ASN A 1 609 ? 6.739 11.207 -24.729 1.00 85.62 609 ASN A O 1
ATOM 4774 N N . GLU A 1 610 ? 6.805 8.971 -24.655 1.00 83.62 610 GLU A N 1
ATOM 4775 C CA . GLU A 1 610 ? 5.370 8.800 -24.834 1.00 83.62 610 GLU A CA 1
ATOM 4776 C C . GLU A 1 610 ? 4.663 8.937 -23.486 1.00 83.62 610 GLU A C 1
ATOM 4778 O O . GLU A 1 610 ? 5.152 8.492 -22.446 1.00 83.62 610 GLU A O 1
ATOM 4783 N N . GLU A 1 611 ? 3.498 9.576 -23.500 1.00 72.31 611 GLU A N 1
ATOM 4784 C CA . GLU A 1 611 ? 2.669 9.705 -22.311 1.00 72.31 611 GLU A CA 1
ATOM 4785 C C . GLU A 1 611 ? 2.142 8.321 -21.908 1.00 72.31 611 GLU A C 1
ATOM 4787 O O . GLU A 1 611 ? 1.291 7.738 -22.585 1.00 72.31 611 GLU A O 1
ATOM 4792 N N . ILE A 1 612 ? 2.658 7.782 -20.801 1.00 72.38 612 ILE A N 1
ATOM 4793 C CA . ILE A 1 612 ? 2.116 6.568 -20.191 1.00 72.38 612 ILE A CA 1
ATOM 4794 C C . ILE A 1 612 ? 0.750 6.930 -19.618 1.00 72.38 612 ILE A C 1
ATOM 4796 O O . ILE A 1 612 ? 0.648 7.813 -18.770 1.00 72.38 612 ILE A O 1
ATOM 4800 N N . LYS A 1 613 ? -0.296 6.237 -20.071 1.00 81.25 613 LYS A N 1
ATOM 4801 C CA . LYS A 1 613 ? -1.643 6.364 -19.510 1.00 81.25 613 LYS A CA 1
ATOM 4802 C C . LYS A 1 613 ? -1.819 5.303 -18.425 1.00 81.25 613 LYS A C 1
ATOM 4804 O O . LYS A 1 613 ? -2.048 4.145 -18.782 1.00 81.25 613 LYS A O 1
ATOM 4809 N N . PRO A 1 614 ? -1.667 5.648 -17.133 1.00 86.31 614 PRO A N 1
ATOM 4810 C CA . PRO A 1 614 ? -1.968 4.709 -16.064 1.00 86.31 614 PRO A CA 1
ATOM 4811 C C . PRO A 1 614 ? -3.454 4.321 -16.116 1.00 86.31 614 PRO A C 1
ATOM 4813 O O . PRO A 1 614 ? -4.268 5.072 -16.671 1.00 86.31 614 PRO A O 1
ATOM 4816 N N . PRO A 1 615 ? -3.820 3.151 -15.566 1.00 91.12 615 PRO A N 1
ATOM 4817 C CA . PRO A 1 615 ? -5.217 2.759 -15.469 1.00 91.12 615 PRO A CA 1
ATOM 4818 C C . PRO A 1 615 ? -6.009 3.829 -14.707 1.00 91.12 615 PRO A C 1
ATOM 4820 O O . PRO A 1 615 ? -5.525 4.406 -13.737 1.00 91.12 615 PRO A O 1
ATOM 4823 N N . SER A 1 616 ? -7.234 4.098 -15.151 1.00 90.25 616 SER A N 1
ATOM 4824 C CA . SER A 1 616 ? -8.161 5.021 -14.483 1.00 90.25 616 SER A CA 1
ATOM 4825 C C . SER A 1 616 ? -9.119 4.313 -13.525 1.00 90.25 616 SER A C 1
ATOM 4827 O O . SER A 1 616 ? -9.826 4.966 -12.765 1.00 90.25 616 SER A O 1
ATOM 4829 N N . SER A 1 617 ? -9.186 2.981 -13.582 1.00 92.06 617 SER A N 1
ATOM 4830 C CA . SER A 1 617 ? -9.988 2.146 -12.685 1.00 92.06 617 SER A CA 1
ATOM 4831 C C . SER A 1 617 ? -9.323 0.788 -12.462 1.00 92.06 617 SER A C 1
ATOM 4833 O O . SER A 1 617 ? -8.529 0.329 -13.286 1.00 92.06 617 SER A O 1
ATOM 4835 N N . LEU A 1 618 ? -9.660 0.132 -11.348 1.00 94.75 618 LEU A N 1
ATOM 4836 C CA . LEU A 1 618 ? -9.133 -1.196 -11.018 1.00 94.75 618 LEU A CA 1
ATOM 4837 C C . LEU A 1 618 ? -9.487 -2.248 -12.085 1.00 94.75 618 LEU A C 1
ATOM 4839 O O . LEU A 1 618 ? -8.686 -3.134 -12.356 1.00 94.75 618 LEU A O 1
ATOM 4843 N N . ASP A 1 619 ? -10.631 -2.107 -12.759 1.00 93.06 619 ASP A N 1
ATOM 4844 C CA . ASP A 1 619 ? -11.066 -3.015 -13.833 1.00 93.06 619 ASP A CA 1
ATOM 4845 C C . ASP A 1 619 ? -10.130 -3.014 -15.056 1.00 93.06 619 ASP A C 1
ATOM 4847 O O . ASP A 1 619 ? -10.154 -3.947 -15.858 1.00 93.06 619 ASP A O 1
ATOM 4851 N N . GLN A 1 620 ? -9.304 -1.974 -15.215 1.00 94.81 620 GLN A N 1
ATOM 4852 C CA . GLN A 1 620 ? -8.281 -1.900 -16.265 1.00 94.81 620 GLN A CA 1
ATOM 4853 C C . GLN A 1 620 ? -6.967 -2.587 -15.863 1.00 94.81 620 GLN A C 1
ATOM 4855 O O . GLN A 1 620 ? -6.094 -2.783 -16.709 1.00 94.81 620 GLN A O 1
ATOM 4860 N N . VAL A 1 621 ? -6.813 -2.952 -14.589 1.00 96.00 621 VAL A N 1
ATOM 4861 C CA . VAL A 1 621 ? -5.659 -3.695 -14.078 1.00 96.00 621 VAL A CA 1
ATOM 4862 C C . VAL A 1 621 ? -5.892 -5.191 -14.321 1.00 96.00 621 VAL A C 1
ATOM 4864 O O . VAL A 1 621 ? -6.982 -5.689 -14.017 1.00 96.00 621 VAL A O 1
ATOM 4867 N N . PRO A 1 622 ? -4.904 -5.943 -14.850 1.00 96.44 622 PRO A N 1
ATOM 4868 C CA . PRO A 1 622 ? -5.027 -7.389 -15.004 1.00 96.44 622 PRO A CA 1
ATOM 4869 C C . PRO A 1 622 ? -5.403 -8.066 -13.685 1.00 96.44 622 PRO A C 1
ATOM 4871 O O . PRO A 1 622 ? -4.853 -7.735 -12.640 1.00 96.44 622 PRO A O 1
ATOM 4874 N N . LEU A 1 623 ? -6.300 -9.056 -13.730 1.00 96.19 623 LEU A N 1
ATOM 4875 C CA . LEU A 1 623 ? -6.835 -9.717 -12.531 1.00 96.19 623 LEU A CA 1
ATOM 4876 C C . LEU A 1 623 ? -5.747 -10.213 -11.560 1.00 96.19 623 LEU A C 1
ATOM 4878 O O . LEU A 1 623 ? -5.925 -10.130 -10.350 1.00 96.19 623 LEU A O 1
ATOM 4882 N N . GLN A 1 624 ? -4.625 -10.709 -12.087 1.00 97.00 624 GLN A N 1
ATOM 4883 C CA . GLN A 1 624 ? -3.503 -11.180 -11.268 1.00 97.00 624 GLN A CA 1
ATOM 4884 C C . GLN A 1 624 ? -2.839 -10.055 -10.456 1.00 97.00 624 GLN A C 1
ATOM 4886 O O . GLN A 1 624 ? -2.356 -10.301 -9.355 1.00 97.00 624 GLN A O 1
ATOM 4891 N N . ASP A 1 625 ? -2.864 -8.825 -10.969 1.00 97.44 625 ASP A N 1
ATOM 4892 C CA . ASP A 1 625 ? -2.171 -7.666 -10.400 1.00 97.44 625 ASP A CA 1
ATOM 4893 C C . ASP A 1 625 ? -3.086 -6.800 -9.517 1.00 97.44 625 ASP A C 1
ATOM 4895 O O . ASP A 1 625 ? -2.603 -5.967 -8.743 1.00 97.44 625 ASP A O 1
ATOM 4899 N N . GLN A 1 626 ? -4.409 -6.983 -9.604 1.00 98.31 626 GLN A N 1
ATOM 4900 C CA . GLN A 1 626 ? -5.390 -6.207 -8.836 1.00 98.31 626 GLN A CA 1
ATOM 4901 C C . GLN A 1 626 ? -5.156 -6.259 -7.314 1.00 98.31 626 GLN A C 1
ATOM 4903 O O . GLN A 1 626 ? -5.131 -5.189 -6.701 1.00 98.31 626 GLN A O 1
ATOM 4908 N N . PRO A 1 627 ? -4.925 -7.428 -6.673 1.00 98.50 627 PRO A N 1
ATOM 4909 C CA . PRO A 1 627 ? -4.710 -7.479 -5.224 1.00 98.50 627 PRO A CA 1
ATOM 4910 C C . PRO A 1 627 ? -3.479 -6.684 -4.775 1.00 98.50 627 PRO A C 1
ATOM 4912 O O . PRO A 1 627 ? -3.544 -5.915 -3.818 1.00 98.50 627 PRO A O 1
ATOM 4915 N N . HIS A 1 628 ? -2.373 -6.820 -5.511 1.00 97.62 628 HIS A N 1
ATOM 4916 C CA . HIS A 1 628 ? -1.143 -6.090 -5.225 1.00 97.62 628 HIS A CA 1
ATOM 4917 C C . HIS A 1 628 ? -1.310 -4.583 -5.437 1.00 97.62 628 HIS A C 1
ATOM 4919 O O . HIS A 1 628 ? -0.812 -3.789 -4.645 1.00 97.62 628 HIS A O 1
ATOM 4925 N N . THR A 1 629 ? -2.049 -4.188 -6.475 1.00 98.12 629 THR A N 1
ATOM 4926 C CA . THR A 1 629 ? -2.320 -2.779 -6.773 1.00 98.12 629 THR A CA 1
ATOM 4927 C C . THR A 1 629 ? -3.111 -2.117 -5.643 1.00 98.12 629 THR A C 1
ATOM 4929 O O . THR A 1 629 ? -2.786 -0.999 -5.250 1.00 98.12 629 THR A O 1
ATOM 4932 N N . LEU A 1 630 ? -4.086 -2.823 -5.060 1.00 98.62 630 LEU A N 1
ATOM 4933 C CA . LEU A 1 630 ? -4.818 -2.359 -3.878 1.00 98.62 630 LEU A CA 1
ATOM 4934 C C . LEU A 1 630 ? -3.892 -2.203 -2.663 1.00 98.62 630 LEU A C 1
ATOM 4936 O O . LEU A 1 630 ? -3.909 -1.157 -2.012 1.00 98.62 630 LEU A O 1
ATOM 4940 N N . ASP A 1 631 ? -3.068 -3.219 -2.376 1.00 98.50 631 ASP A N 1
ATOM 4941 C CA . ASP A 1 631 ? -2.102 -3.188 -1.266 1.00 98.50 631 ASP A CA 1
ATOM 4942 C C . ASP A 1 631 ? -1.121 -2.015 -1.411 1.00 98.50 631 ASP A C 1
ATOM 4944 O O . ASP A 1 631 ? -0.837 -1.297 -0.448 1.00 98.50 631 ASP A O 1
ATOM 4948 N N . GLN A 1 632 ? -0.633 -1.792 -2.632 1.00 98.12 632 GLN A N 1
ATOM 4949 C CA . GLN A 1 632 ? 0.268 -0.699 -2.958 1.00 98.12 632 GLN A CA 1
ATOM 4950 C C . GLN A 1 632 ? -0.423 0.657 -2.809 1.00 98.12 632 GLN A C 1
ATOM 4952 O O . GLN A 1 632 ? 0.099 1.525 -2.110 1.00 98.12 632 GLN A O 1
ATOM 4957 N N . ALA A 1 633 ? -1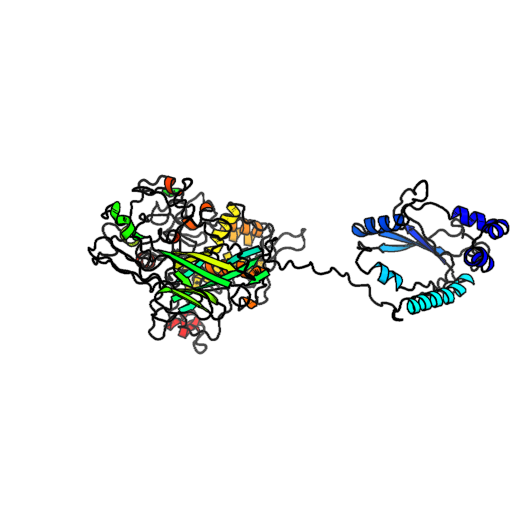.588 0.852 -3.430 1.00 97.25 633 ALA A N 1
ATOM 4958 C CA . ALA A 1 633 ? -2.294 2.131 -3.443 1.00 97.25 633 ALA A CA 1
ATOM 4959 C C . ALA A 1 633 ? -2.650 2.617 -2.032 1.00 97.25 633 ALA A C 1
ATOM 4961 O O . ALA A 1 633 ? -2.438 3.788 -1.716 1.00 97.25 633 ALA A O 1
ATOM 4962 N N . ALA A 1 634 ? -3.094 1.714 -1.152 1.00 97.50 634 ALA A N 1
ATOM 4963 C CA . ALA A 1 634 ? -3.433 2.060 0.227 1.00 97.50 634 ALA A CA 1
ATOM 4964 C C . ALA A 1 634 ? -2.236 2.629 1.017 1.00 97.50 634 ALA A C 1
ATOM 4966 O O . ALA A 1 634 ? -2.403 3.524 1.849 1.00 97.50 634 ALA A O 1
ATOM 4967 N N . LEU A 1 635 ? -1.019 2.147 0.740 1.00 98.06 635 LEU A N 1
ATOM 4968 C CA . LEU A 1 635 ? 0.204 2.518 1.462 1.00 98.06 635 LEU A CA 1
ATOM 4969 C C . LEU A 1 635 ? 1.075 3.550 0.730 1.00 98.06 635 LEU A C 1
ATOM 4971 O O . LEU A 1 635 ? 1.917 4.193 1.361 1.00 98.06 635 LEU A O 1
ATOM 4975 N N . HIS A 1 636 ? 0.873 3.740 -0.574 1.00 96.50 636 HIS A N 1
ATOM 4976 C CA . HIS A 1 636 ? 1.620 4.694 -1.397 1.00 96.50 636 HIS A CA 1
ATOM 4977 C C . HIS A 1 636 ? 1.432 6.138 -0.917 1.00 96.50 636 HIS A C 1
ATOM 4979 O O . HIS A 1 636 ? 2.359 6.940 -0.915 1.00 96.50 636 HIS A O 1
ATOM 4985 N N . TYR A 1 637 ? 0.235 6.452 -0.426 1.00 93.75 637 TYR A N 1
ATOM 4986 C CA . TYR A 1 637 ? -0.117 7.760 0.121 1.00 93.75 637 TYR A CA 1
ATOM 4987 C C . TYR A 1 637 ? -0.009 7.792 1.657 1.00 93.75 637 TYR A C 1
ATOM 4989 O O . TYR A 1 637 ? -0.738 8.537 2.318 1.00 93.75 637 TYR A O 1
ATOM 4997 N N . CYS A 1 638 ? 0.877 6.993 2.245 1.00 96.00 638 CYS A N 1
ATOM 4998 C CA . CYS A 1 638 ? 1.231 7.069 3.662 1.00 96.00 638 CYS A CA 1
ATOM 4999 C C . CYS A 1 638 ? 2.718 7.371 3.807 1.00 96.00 638 CYS A C 1
ATOM 5001 O O . CYS A 1 638 ? 3.526 6.904 3.004 1.00 96.00 638 CYS A O 1
ATOM 5003 N N . LEU A 1 639 ? 3.083 8.135 4.833 1.00 94.00 639 LEU A N 1
ATOM 5004 C CA . LEU A 1 639 ? 4.473 8.518 5.056 1.00 94.00 639 LEU A CA 1
ATOM 5005 C C . LEU A 1 639 ? 5.269 7.395 5.704 1.00 94.00 639 LEU A C 1
ATOM 5007 O O . LEU A 1 639 ? 4.770 6.696 6.584 1.00 94.00 639 LEU A O 1
ATOM 5011 N N . ALA A 1 640 ? 6.536 7.284 5.319 1.00 94.94 640 ALA A N 1
ATOM 5012 C CA . ALA A 1 640 ? 7.527 6.505 6.052 1.00 94.94 640 ALA A CA 1
ATOM 5013 C C . ALA A 1 640 ? 8.904 7.172 6.046 1.00 94.94 640 ALA A C 1
ATOM 5015 O O . ALA A 1 640 ? 9.922 6.493 6.165 1.00 94.94 640 ALA A O 1
ATOM 5016 N N . ASP A 1 641 ? 8.952 8.491 5.868 1.00 87.38 641 ASP A N 1
ATOM 5017 C CA . ASP A 1 641 ? 10.182 9.265 5.955 1.00 87.38 641 ASP A CA 1
ATOM 5018 C C . ASP A 1 641 ? 10.725 9.220 7.393 1.00 87.38 641 ASP A C 1
ATOM 5020 O O . ASP A 1 641 ? 11.523 8.347 7.725 1.00 87.38 641 ASP A O 1
ATOM 5024 N N . THR A 1 642 ? 10.253 10.112 8.259 1.00 90.94 642 THR A N 1
ATOM 5025 C CA . THR A 1 642 ? 10.695 10.237 9.653 1.00 90.94 642 THR A CA 1
ATOM 5026 C C . THR A 1 642 ? 9.667 9.660 10.614 1.00 90.94 642 THR A C 1
ATOM 5028 O O . THR A 1 642 ? 8.477 9.951 10.480 1.00 90.94 642 THR A O 1
ATOM 5031 N N . PHE A 1 643 ? 10.112 8.932 11.636 1.00 94.88 643 PHE A N 1
ATOM 5032 C CA . PHE A 1 643 ? 9.253 8.454 12.717 1.00 94.88 643 PHE A CA 1
ATOM 5033 C C . PHE A 1 643 ? 9.490 9.223 14.023 1.00 94.88 643 PHE A C 1
ATOM 5035 O O . PHE A 1 643 ? 10.178 8.749 14.928 1.00 94.88 643 PHE A O 1
ATOM 5042 N N . HIS A 1 644 ? 8.867 10.405 14.130 1.00 92.25 644 HIS A N 1
ATOM 5043 C CA . HIS A 1 644 ? 8.945 11.297 15.302 1.00 92.25 644 HIS A CA 1
ATOM 5044 C C . HIS A 1 644 ? 7.598 11.910 15.782 1.00 92.25 644 HIS A C 1
ATOM 5046 O O . HIS A 1 644 ? 7.524 13.107 16.021 1.00 92.25 644 HIS A O 1
ATOM 5052 N N . PRO A 1 645 ? 6.498 11.149 15.945 1.00 91.62 645 PRO A N 1
ATOM 5053 C CA . PRO A 1 645 ? 6.315 9.731 15.653 1.00 91.62 645 PRO A CA 1
ATOM 5054 C C . PRO A 1 645 ? 5.964 9.446 14.183 1.00 91.62 645 PRO A C 1
ATOM 5056 O O . PRO A 1 645 ? 6.104 8.302 13.764 1.00 91.62 645 PRO A O 1
ATOM 5059 N N . GLY A 1 646 ? 5.570 10.434 13.380 1.00 91.31 646 GLY A N 1
ATOM 5060 C CA . GLY A 1 646 ? 5.038 10.239 12.020 1.00 91.31 646 GLY A CA 1
ATOM 5061 C C . GLY A 1 646 ? 3.562 10.637 11.943 1.00 91.31 646 GLY A C 1
ATOM 5062 O O . GLY A 1 646 ? 2.997 11.063 12.938 1.00 91.31 646 GLY A O 1
ATOM 5063 N N . CYS A 1 647 ? 2.898 10.481 10.792 1.00 92.75 647 CYS A N 1
ATOM 5064 C CA . CYS A 1 647 ? 1.493 10.904 10.647 1.00 92.75 647 CYS A CA 1
ATOM 5065 C C . CYS A 1 647 ? 0.478 9.760 10.801 1.00 92.75 647 CYS A C 1
ATOM 5067 O O . CYS A 1 647 ? -0.368 9.791 11.693 1.00 92.75 647 CYS A O 1
ATOM 5069 N N . GLU A 1 648 ? 0.510 8.758 9.918 1.00 95.50 648 GLU A N 1
ATOM 5070 C CA . GLU A 1 648 ? -0.465 7.657 9.936 1.00 95.50 648 GLU A CA 1
ATOM 5071 C C . GLU A 1 648 ? -0.075 6.532 10.901 1.00 95.50 648 GLU A C 1
ATOM 5073 O O . GLU A 1 648 ? -0.908 5.990 11.626 1.00 95.50 648 GLU A O 1
ATOM 5078 N N . MET A 1 649 ? 1.203 6.163 10.862 1.00 97.00 649 MET A N 1
ATOM 5079 C CA . MET A 1 649 ? 1.819 5.040 11.563 1.00 97.00 649 MET A CA 1
ATOM 5080 C C . MET A 1 649 ? 3.266 5.413 11.909 1.00 97.00 649 MET A C 1
ATOM 5082 O O . MET A 1 649 ? 3.769 6.440 11.450 1.00 97.00 649 MET A O 1
ATOM 5086 N N . THR A 1 650 ? 3.947 4.580 12.699 1.00 97.56 650 THR A N 1
ATOM 5087 C CA . THR A 1 650 ? 5.311 4.869 13.169 1.00 97.56 650 THR A CA 1
ATOM 5088 C C . THR A 1 650 ? 6.264 3.675 13.047 1.00 97.56 650 THR A C 1
ATOM 5090 O O . THR A 1 650 ? 5.925 2.644 12.459 1.00 97.56 650 THR A O 1
ATOM 5093 N N . TRP A 1 651 ? 7.462 3.814 13.612 1.00 97.62 651 TRP A N 1
ATOM 5094 C CA . TRP A 1 651 ? 8.609 2.917 13.500 1.00 97.62 651 TRP A CA 1
ATOM 5095 C C . TRP A 1 651 ? 8.335 1.422 13.740 1.00 97.62 651 TRP A C 1
ATOM 5097 O O . TRP A 1 651 ? 9.002 0.636 13.075 1.00 97.62 651 TRP A O 1
ATOM 5107 N N . PRO A 1 652 ? 7.356 0.952 14.549 1.00 97.62 652 PRO A N 1
ATOM 5108 C CA . PRO A 1 652 ? 7.033 -0.474 14.628 1.00 97.62 652 PRO A CA 1
ATOM 5109 C C . PRO A 1 652 ? 6.770 -1.108 13.263 1.00 97.62 652 PRO A C 1
ATOM 5111 O O . PRO A 1 652 ? 7.130 -2.261 13.049 1.00 97.62 652 PRO A O 1
ATOM 5114 N N . MET A 1 653 ? 6.228 -0.345 12.309 1.00 97.94 653 MET A N 1
ATOM 5115 C CA . MET A 1 653 ? 5.955 -0.836 10.960 1.00 97.94 653 MET A CA 1
ATOM 5116 C C . MET A 1 653 ? 7.215 -1.334 10.233 1.00 97.94 653 MET A C 1
ATOM 5118 O O . MET A 1 653 ? 7.089 -2.196 9.365 1.00 97.94 653 MET A O 1
ATOM 5122 N N . ARG A 1 654 ? 8.425 -0.879 10.605 1.00 96.69 654 ARG A N 1
ATOM 5123 C CA . ARG A 1 654 ? 9.689 -1.336 9.993 1.00 96.69 654 ARG A CA 1
ATOM 5124 C C . ARG A 1 654 ? 10.248 -2.647 10.558 1.00 96.69 654 ARG A C 1
ATOM 5126 O O . ARG A 1 654 ? 11.377 -3.016 10.250 1.00 96.69 654 ARG A O 1
ATOM 5133 N N . HIS A 1 655 ? 9.469 -3.365 11.369 1.00 96.50 655 HIS A N 1
ATOM 5134 C CA . HIS A 1 655 ? 9.874 -4.633 11.981 1.00 96.50 655 HIS A CA 1
ATOM 5135 C C . HIS A 1 655 ? 9.148 -5.816 11.345 1.00 96.50 655 HIS A C 1
ATOM 5137 O O . HIS A 1 655 ? 7.925 -5.923 11.414 1.00 96.50 655 HIS A O 1
ATOM 5143 N N . ALA A 1 656 ? 9.904 -6.762 10.781 1.00 95.69 656 ALA A N 1
ATOM 5144 C CA . ALA A 1 656 ? 9.344 -7.942 10.114 1.00 95.69 656 ALA A CA 1
ATOM 5145 C C . ALA A 1 656 ? 8.472 -8.818 11.041 1.00 95.69 656 ALA A C 1
ATOM 5147 O O . ALA A 1 656 ? 7.538 -9.473 10.579 1.00 95.69 656 ALA A O 1
ATOM 5148 N N . SER A 1 657 ? 8.727 -8.802 12.355 1.00 94.06 657 SER A N 1
ATOM 5149 C CA . SER A 1 657 ? 7.959 -9.548 13.365 1.00 94.06 657 SER A CA 1
ATOM 5150 C C . SER A 1 657 ? 6.486 -9.139 13.458 1.00 94.06 657 SER A C 1
ATOM 5152 O O . SER A 1 657 ? 5.662 -9.949 13.893 1.00 94.06 657 SER A O 1
ATOM 5154 N N . MET A 1 658 ? 6.149 -7.929 13.003 1.00 95.44 658 MET A N 1
ATOM 5155 C CA . MET A 1 658 ? 4.778 -7.416 12.936 1.00 95.44 658 MET A CA 1
ATOM 5156 C C . MET A 1 658 ? 3.928 -8.133 11.886 1.00 95.44 658 MET A C 1
ATOM 5158 O O . MET A 1 658 ? 2.707 -7.995 11.899 1.00 95.44 658 MET A O 1
ATOM 5162 N N . TYR A 1 659 ? 4.544 -8.896 10.979 1.00 97.12 659 TYR A N 1
ATOM 5163 C CA . TYR A 1 659 ? 3.882 -9.472 9.813 1.00 97.12 659 TYR A CA 1
ATOM 5164 C C . TYR A 1 659 ? 3.948 -11.003 9.806 1.00 97.12 659 TYR A C 1
ATOM 5166 O O . TYR A 1 659 ? 4.826 -11.639 10.402 1.00 97.12 659 TYR A O 1
ATOM 5174 N N . SER A 1 660 ? 2.960 -11.611 9.160 1.00 95.62 660 SER A N 1
ATOM 5175 C CA . SER A 1 660 ? 2.866 -13.059 8.929 1.00 95.62 660 SER A CA 1
ATOM 5176 C C . SER A 1 660 ? 3.317 -13.451 7.520 1.00 95.62 660 SER A C 1
ATOM 5178 O O . SER A 1 660 ? 3.855 -14.538 7.330 1.00 95.62 660 SER A O 1
ATOM 5180 N N . SER A 1 661 ? 3.157 -12.536 6.568 1.00 95.50 661 SER A N 1
ATOM 5181 C CA . SER A 1 661 ? 3.658 -12.560 5.193 1.00 95.50 661 SER A CA 1
ATOM 5182 C C . SER A 1 661 ? 3.686 -11.103 4.677 1.00 95.50 661 SER A C 1
ATOM 5184 O O . SER A 1 661 ? 3.243 -10.212 5.418 1.00 95.50 661 SER A O 1
ATOM 5186 N N . PRO A 1 662 ? 4.209 -10.802 3.469 1.00 96.56 662 PRO A N 1
ATOM 5187 C CA . PRO A 1 662 ? 4.205 -9.439 2.936 1.00 96.56 662 PRO A CA 1
ATOM 5188 C C . PRO A 1 662 ? 2.835 -8.762 3.065 1.00 96.56 662 PRO A C 1
ATOM 5190 O O . PRO A 1 662 ? 1.811 -9.326 2.688 1.00 96.56 662 PRO A O 1
ATOM 5193 N N . PHE A 1 663 ? 2.830 -7.565 3.650 1.00 97.31 663 PHE A N 1
ATOM 5194 C CA . PHE A 1 663 ? 1.674 -6.706 3.932 1.00 97.31 663 PHE A CA 1
ATOM 5195 C C . PHE A 1 663 ? 0.644 -7.262 4.937 1.00 97.31 663 PHE A C 1
ATOM 5197 O O . PHE A 1 663 ? -0.257 -6.537 5.353 1.00 97.31 663 PHE A O 1
ATOM 5204 N N . ARG A 1 664 ? 0.775 -8.509 5.410 1.00 97.88 664 ARG A N 1
ATOM 5205 C CA . ARG A 1 664 ? -0.181 -9.144 6.336 1.00 97.88 664 ARG A CA 1
ATOM 5206 C C . ARG A 1 664 ? 0.222 -8.949 7.789 1.00 97.88 664 ARG A C 1
ATOM 5208 O O . ARG A 1 664 ? 1.012 -9.737 8.320 1.00 97.88 664 ARG A O 1
ATOM 5215 N N . ILE A 1 665 ? -0.358 -7.946 8.454 1.00 98.38 665 ILE A N 1
ATOM 5216 C CA . ILE A 1 665 ? -0.176 -7.740 9.900 1.00 98.38 665 ILE A CA 1
ATOM 5217 C C . ILE A 1 665 ? -0.539 -9.025 10.647 1.00 98.38 665 ILE A C 1
ATOM 5219 O O . ILE A 1 665 ? -1.590 -9.634 10.441 1.00 98.38 665 ILE A O 1
ATOM 5223 N N . ARG A 1 666 ? 0.373 -9.465 11.508 1.00 96.25 666 ARG A N 1
ATOM 5224 C CA . ARG A 1 666 ? 0.246 -10.692 12.279 1.00 96.25 666 ARG A CA 1
ATOM 5225 C C . ARG A 1 666 ? -0.782 -10.484 13.382 1.00 96.25 666 ARG A C 1
ATOM 5227 O O . ARG A 1 666 ? -0.486 -9.854 14.391 1.00 96.25 666 ARG A O 1
ATOM 5234 N N . LEU A 1 667 ? -1.971 -11.051 13.221 1.00 95.31 667 LEU A N 1
ATOM 5235 C CA . LEU A 1 667 ? -3.007 -11.017 14.250 1.00 95.31 667 LEU A CA 1
ATOM 5236 C C . LEU A 1 667 ? -2.619 -11.885 15.458 1.00 95.31 667 LEU A C 1
ATOM 5238 O O . LEU A 1 667 ? -2.198 -13.035 15.316 1.00 95.31 667 LEU A O 1
ATOM 5242 N N . ARG A 1 668 ? -2.783 -11.342 16.664 1.00 93.56 668 ARG A N 1
ATOM 5243 C CA . ARG A 1 668 ? -2.607 -12.074 17.920 1.00 93.56 668 ARG A CA 1
ATOM 5244 C C . ARG A 1 668 ? -3.843 -12.918 18.210 1.00 93.56 668 ARG A C 1
ATOM 5246 O O . ARG A 1 668 ? -4.958 -12.410 18.283 1.00 93.56 668 ARG A O 1
ATOM 5253 N N . ALA A 1 669 ? -3.637 -14.219 18.398 1.00 91.19 669 ALA A N 1
ATOM 5254 C CA . ALA A 1 669 ? -4.709 -15.141 18.751 1.00 91.19 669 ALA A CA 1
ATOM 5255 C C . ALA A 1 669 ? -5.233 -14.869 20.170 1.00 91.19 669 ALA A C 1
ATOM 5257 O O . ALA A 1 669 ? -4.454 -14.599 21.083 1.00 91.19 669 ALA A O 1
ATOM 5258 N N . ALA A 1 670 ? -6.540 -15.047 20.382 1.00 89.31 670 ALA A N 1
ATOM 5259 C C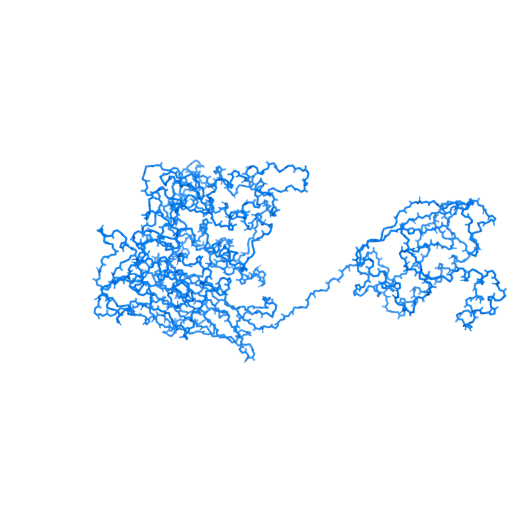A . ALA A 1 670 ? -7.169 -14.902 21.699 1.00 89.31 670 ALA A CA 1
ATOM 5260 C C . ALA A 1 670 ? -6.580 -15.848 22.766 1.00 89.31 670 ALA A C 1
ATOM 5262 O O . ALA A 1 670 ? -6.619 -15.553 23.956 1.00 89.31 670 ALA A O 1
ATOM 5263 N N . THR A 1 671 ? -5.995 -16.973 22.345 1.00 91.88 671 THR A N 1
ATOM 5264 C CA . THR A 1 671 ? -5.309 -17.941 23.216 1.00 91.88 671 THR A CA 1
ATOM 5265 C C . THR A 1 671 ? -3.908 -17.500 23.651 1.00 91.88 671 THR A C 1
ATOM 5267 O O . THR A 1 671 ? -3.299 -18.175 24.475 1.00 91.88 671 THR A O 1
ATOM 5270 N N . ASN A 1 672 ? -3.381 -16.401 23.102 1.00 89.50 672 ASN A N 1
ATOM 5271 C CA . ASN A 1 672 ? -2.070 -15.841 23.430 1.00 89.50 672 ASN A CA 1
ATOM 5272 C C . ASN A 1 672 ? -2.180 -14.322 23.675 1.00 89.50 672 ASN A C 1
ATOM 5274 O O . ASN A 1 672 ? -1.713 -13.536 22.840 1.00 89.50 672 ASN A O 1
ATOM 5278 N N . PRO A 1 673 ? -2.836 -13.893 24.772 1.00 88.62 673 PRO A N 1
ATOM 5279 C CA . PRO A 1 673 ? -3.057 -12.478 25.061 1.00 88.62 673 PRO A CA 1
ATOM 5280 C C . PRO A 1 673 ? -1.739 -11.707 25.192 1.00 88.62 673 PRO A C 1
ATOM 5282 O O . PRO A 1 673 ? -0.675 -12.280 25.427 1.00 88.62 673 PRO A O 1
ATOM 5285 N N . GLU A 1 674 ? -1.805 -10.390 25.002 1.00 89.56 674 GLU A N 1
ATOM 5286 C CA . GLU A 1 674 ? -0.630 -9.531 25.140 1.00 89.56 674 GLU A CA 1
ATOM 5287 C C . GLU A 1 674 ? -0.128 -9.543 26.601 1.00 89.56 674 GLU A C 1
ATOM 5289 O O . GLU A 1 674 ? -0.948 -9.424 27.518 1.00 89.56 674 GLU A O 1
ATOM 5294 N N . PRO A 1 675 ? 1.182 -9.733 26.849 1.00 88.81 675 PRO A N 1
ATOM 5295 C CA . PRO A 1 675 ? 1.727 -9.695 28.201 1.00 88.81 675 PRO A CA 1
ATOM 5296 C C . PRO A 1 675 ? 1.776 -8.261 28.747 1.00 88.81 675 PRO A C 1
ATOM 5298 O O . PRO A 1 675 ? 1.808 -7.288 27.997 1.00 88.81 675 PRO A O 1
ATOM 5301 N N . ASP A 1 676 ? 1.848 -8.130 30.072 1.00 89.19 676 ASP A N 1
ATOM 5302 C CA . ASP A 1 676 ? 2.169 -6.852 30.710 1.00 89.19 676 ASP A CA 1
ATOM 5303 C C . ASP A 1 676 ? 3.656 -6.521 30.494 1.00 89.19 676 ASP A C 1
ATOM 5305 O O . ASP A 1 676 ? 4.543 -7.268 30.916 1.00 89.19 676 ASP A O 1
ATOM 5309 N N . TYR A 1 677 ? 3.934 -5.391 29.843 1.00 92.19 677 TYR A N 1
ATOM 5310 C CA . TYR A 1 677 ? 5.293 -4.918 29.570 1.00 92.19 677 TYR A CA 1
ATOM 5311 C C . TYR A 1 677 ? 5.896 -4.088 30.726 1.00 92.19 677 TYR A C 1
ATOM 5313 O O . TYR A 1 677 ? 7.071 -3.697 30.680 1.00 92.19 677 TYR A O 1
ATOM 5321 N N . GLY A 1 678 ? 5.138 -3.861 31.804 1.00 92.69 678 GLY A N 1
ATOM 5322 C CA . GLY A 1 678 ? 5.561 -3.180 33.026 1.00 92.69 678 GLY A CA 1
ATOM 5323 C C . GLY A 1 678 ? 5.431 -1.655 32.973 1.00 92.69 678 GLY A C 1
ATOM 5324 O O . GLY A 1 678 ? 4.789 -1.081 32.100 1.00 92.69 678 GLY A O 1
ATOM 5325 N N . SER A 1 679 ? 6.056 -0.953 33.920 1.00 94.00 679 SER A N 1
ATOM 5326 C CA . SER A 1 679 ? 5.899 0.505 34.069 1.00 94.00 679 SER A CA 1
ATOM 5327 C C . SER A 1 679 ? 6.672 1.351 33.052 1.00 94.00 679 SER A C 1
ATOM 5329 O O . SER A 1 679 ? 6.382 2.540 32.916 1.00 94.00 679 SER A O 1
ATOM 5331 N N . THR A 1 680 ? 7.639 0.758 32.347 1.00 96.38 680 THR A N 1
ATOM 5332 C CA . THR A 1 680 ? 8.457 1.442 31.338 1.00 96.38 680 THR A CA 1
ATOM 5333 C C . THR A 1 680 ? 8.663 0.606 30.082 1.00 96.38 680 THR A C 1
ATOM 5335 O O . THR A 1 680 ? 8.774 -0.619 30.164 1.00 96.38 680 THR A O 1
ATOM 5338 N N . MET A 1 681 ? 8.789 1.269 28.936 1.00 96.94 681 MET A N 1
ATOM 5339 C CA . MET A 1 681 ? 9.181 0.674 27.662 1.00 96.94 681 MET A CA 1
ATOM 5340 C C . MET A 1 681 ? 10.597 1.113 27.292 1.00 96.94 681 MET A C 1
ATOM 5342 O O . MET A 1 681 ? 10.938 2.281 27.446 1.00 96.94 681 MET A O 1
ATOM 5346 N N . THR A 1 682 ? 11.426 0.174 26.836 1.00 96.69 682 THR A N 1
ATOM 5347 C CA . THR A 1 682 ? 12.847 0.406 26.526 1.00 96.69 682 THR A CA 1
ATOM 5348 C C . THR A 1 682 ? 13.216 -0.196 25.169 1.00 96.69 682 THR A C 1
ATOM 5350 O O . THR A 1 682 ? 12.508 -1.103 24.713 1.00 96.69 682 THR A O 1
ATOM 5353 N N . PRO A 1 683 ? 14.347 0.205 24.551 1.00 96.06 683 PRO A N 1
ATOM 5354 C CA . PRO A 1 683 ? 14.841 -0.401 23.310 1.00 96.06 683 PRO A CA 1
ATOM 5355 C C . PRO A 1 683 ? 14.977 -1.927 23.395 1.00 96.06 683 PRO A C 1
ATOM 5357 O O . PRO A 1 683 ? 14.630 -2.654 22.469 1.00 96.06 683 PRO A O 1
ATOM 5360 N N . ILE A 1 684 ? 15.417 -2.432 24.551 1.00 92.62 684 ILE A N 1
ATOM 5361 C CA . ILE A 1 684 ? 15.555 -3.872 24.789 1.00 92.62 684 ILE A CA 1
ATOM 5362 C C . ILE A 1 684 ? 14.181 -4.548 24.804 1.00 92.62 684 ILE A C 1
ATOM 5364 O O . ILE A 1 684 ? 14.011 -5.579 24.166 1.00 92.62 684 ILE A O 1
ATOM 5368 N N . LYS A 1 685 ? 13.192 -3.979 25.508 1.00 93.69 685 LYS A N 1
ATOM 5369 C CA . LYS A 1 685 ? 11.851 -4.578 25.624 1.00 93.69 685 LYS A CA 1
ATOM 5370 C C . LYS A 1 685 ? 11.118 -4.638 24.291 1.00 93.69 685 LYS A C 1
ATOM 5372 O O . LYS A 1 685 ? 10.459 -5.635 24.016 1.00 93.69 685 LYS A O 1
ATOM 5377 N N . VAL A 1 686 ? 11.232 -3.600 23.461 1.00 94.12 686 VAL A N 1
ATOM 5378 C CA . VAL A 1 686 ? 10.546 -3.596 22.162 1.00 94.12 686 VAL A CA 1
ATOM 5379 C C . VAL A 1 686 ? 11.104 -4.664 21.215 1.00 94.12 686 VAL A C 1
ATOM 5381 O O . VAL A 1 686 ? 10.337 -5.243 20.456 1.00 94.12 686 VAL A O 1
ATOM 5384 N N . GLN A 1 687 ? 12.397 -4.991 21.321 1.00 87.06 687 GLN A N 1
ATOM 5385 C CA . GLN A 1 687 ? 13.071 -5.995 20.483 1.00 87.06 687 GLN A CA 1
ATOM 5386 C C . GLN A 1 687 ? 13.070 -7.418 21.075 1.00 87.06 687 GLN A C 1
ATOM 5388 O O . GLN A 1 687 ? 13.616 -8.338 20.466 1.00 87.06 687 GLN A O 1
ATOM 5393 N N . GLN A 1 688 ? 12.491 -7.631 22.262 1.00 87.62 688 GLN A N 1
ATOM 5394 C CA . GLN A 1 688 ? 12.400 -8.968 22.853 1.00 87.62 688 GLN A CA 1
ATOM 5395 C C . GLN A 1 688 ? 11.498 -9.890 22.025 1.00 87.62 688 GLN A C 1
ATOM 5397 O O . GLN A 1 688 ? 10.501 -9.465 21.440 1.00 87.62 688 GLN A O 1
ATOM 5402 N N . VAL A 1 689 ? 11.827 -11.185 22.032 1.00 77.56 689 VAL A N 1
ATOM 5403 C CA . VAL A 1 689 ? 10.935 -12.234 21.520 1.00 77.56 689 VAL A CA 1
ATOM 5404 C C . VAL A 1 689 ? 9.609 -12.149 22.283 1.00 77.56 689 VAL A C 1
ATOM 5406 O O . VAL A 1 689 ? 9.614 -12.020 23.504 1.00 77.56 689 VAL A O 1
ATOM 5409 N N . ASP A 1 690 ? 8.490 -12.158 21.555 1.00 74.06 690 ASP A N 1
ATOM 5410 C CA . ASP A 1 690 ? 7.129 -11.921 22.071 1.00 74.06 690 ASP A CA 1
ATOM 5411 C C . ASP A 1 690 ? 6.872 -10.522 22.676 1.00 74.06 690 ASP A C 1
ATOM 5413 O O . ASP A 1 690 ? 5.839 -10.285 23.313 1.00 74.06 690 ASP A O 1
ATOM 5417 N N . GLY A 1 691 ? 7.771 -9.566 22.418 1.00 89.31 691 GLY A N 1
ATOM 5418 C CA . GLY A 1 691 ? 7.604 -8.152 22.737 1.00 89.31 691 GLY A CA 1
ATOM 5419 C C . GLY A 1 691 ? 6.429 -7.479 22.001 1.00 89.31 691 GLY A C 1
ATOM 5420 O O . GLY A 1 691 ? 5.700 -8.110 21.226 1.00 89.31 691 GLY A O 1
ATOM 5421 N N . PRO A 1 692 ? 6.232 -6.166 22.206 1.00 94.56 692 PRO A N 1
ATOM 5422 C CA . PRO A 1 692 ? 5.109 -5.412 21.636 1.00 94.56 692 PRO A CA 1
ATOM 5423 C C . PRO A 1 692 ? 5.161 -5.264 20.106 1.00 94.56 692 PRO A C 1
ATOM 5425 O O . PRO A 1 692 ? 4.180 -4.817 19.508 1.00 94.56 692 PRO A O 1
ATOM 5428 N N . LEU A 1 693 ? 6.286 -5.634 19.482 1.00 95.06 693 LEU A N 1
ATOM 5429 C CA . LEU A 1 693 ? 6.498 -5.650 18.031 1.00 95.06 693 LEU A CA 1
ATOM 5430 C C . LEU A 1 693 ? 6.196 -7.016 17.387 1.00 95.06 693 LEU A C 1
ATOM 5432 O O . LEU A 1 693 ? 6.555 -7.252 16.233 1.00 95.06 693 LEU A O 1
ATOM 5436 N N . TYR A 1 694 ? 5.602 -7.953 18.133 1.00 90.69 694 TYR A N 1
ATOM 5437 C CA . TYR A 1 694 ? 5.177 -9.253 17.607 1.00 90.69 694 TYR A CA 1
ATOM 5438 C C . TYR A 1 694 ? 3.711 -9.215 17.121 1.00 90.69 694 TYR A C 1
ATOM 5440 O O . TYR A 1 694 ? 3.297 -8.241 16.519 1.00 90.69 694 TYR A O 1
ATOM 5448 N N . ALA A 1 695 ? 2.901 -10.258 17.315 1.00 92.69 695 ALA A N 1
ATOM 5449 C CA . ALA A 1 695 ? 1.500 -10.291 16.916 1.00 92.69 695 ALA A CA 1
ATOM 5450 C C . ALA A 1 695 ? 0.679 -9.177 17.597 1.00 92.69 695 ALA A C 1
ATOM 5452 O O . ALA A 1 695 ? 0.877 -8.885 18.781 1.00 92.69 695 ALA A O 1
ATOM 5453 N N . GLN A 1 696 ? -0.268 -8.609 16.856 1.00 96.62 696 GLN A N 1
ATOM 5454 C CA . GLN A 1 696 ? -0.979 -7.365 17.149 1.00 96.62 696 GLN A CA 1
ATOM 5455 C C . GLN A 1 696 ? -2.446 -7.612 17.527 1.00 96.62 696 GLN A C 1
ATOM 5457 O O . GLN A 1 696 ? -3.063 -8.569 17.055 1.00 96.62 696 GLN A O 1
ATOM 5462 N N . VAL A 1 697 ? -3.021 -6.733 18.350 1.00 96.88 697 VAL A N 1
ATOM 5463 C CA . VAL A 1 697 ? -4.463 -6.683 18.663 1.00 96.88 697 VAL A CA 1
ATOM 5464 C C . VAL A 1 697 ? -5.062 -5.368 18.161 1.00 96.88 697 VAL A C 1
ATOM 5466 O O . VAL A 1 697 ? -4.328 -4.475 17.743 1.00 96.88 697 VAL A O 1
ATOM 5469 N N . ALA A 1 698 ? -6.388 -5.222 18.207 1.00 98.31 698 ALA A N 1
ATOM 5470 C CA . ALA A 1 698 ? -7.042 -3.955 17.884 1.00 98.31 698 ALA A CA 1
ATOM 5471 C C . ALA A 1 698 ? -6.424 -2.791 18.688 1.00 98.31 698 ALA A C 1
ATOM 5473 O O . ALA A 1 698 ? -6.295 -2.867 19.918 1.00 98.31 698 ALA A O 1
ATOM 5474 N N . GLY A 1 699 ? -6.035 -1.725 17.989 1.00 98.31 699 GLY A N 1
ATOM 5475 C CA . GLY A 1 699 ? -5.388 -0.535 18.538 1.00 98.31 699 GLY A CA 1
ATOM 5476 C C . GLY A 1 699 ? -3.863 -0.615 18.675 1.00 98.31 699 GLY A C 1
ATOM 5477 O O . GLY A 1 699 ? -3.266 0.341 19.177 1.00 98.31 699 GLY A O 1
ATOM 5478 N N . SER A 1 700 ? -3.214 -1.725 18.301 1.00 97.50 700 SER A N 1
ATOM 5479 C CA . SER A 1 700 ? -1.768 -1.898 18.500 1.00 97.50 700 SER A CA 1
ATOM 5480 C C . SER A 1 700 ? -0.888 -1.155 17.491 1.00 97.50 700 SER A C 1
ATOM 5482 O O . SER A 1 700 ? 0.269 -0.870 17.811 1.00 97.50 700 SER A O 1
ATOM 5484 N N . ILE A 1 701 ? -1.411 -0.795 16.314 1.00 98.25 701 ILE A N 1
ATOM 5485 C CA . ILE A 1 701 ? -0.628 -0.085 15.292 1.00 98.25 701 ILE A CA 1
ATOM 5486 C C . ILE A 1 701 ? -0.512 1.399 15.632 1.00 98.25 701 ILE A C 1
ATOM 5488 O O . ILE A 1 701 ? 0.571 1.977 15.559 1.00 98.25 701 ILE A O 1
ATOM 5492 N N . THR A 1 702 ? -1.604 2.021 16.076 1.00 98.19 702 THR A N 1
ATOM 5493 C CA . THR A 1 702 ? -1.647 3.464 16.329 1.00 98.19 702 THR A CA 1
ATOM 5494 C C . THR A 1 702 ? -1.334 3.843 17.775 1.00 98.19 702 THR A C 1
ATOM 5496 O O . THR A 1 702 ? -1.106 5.020 18.037 1.00 98.19 702 THR A O 1
ATOM 5499 N N . ARG A 1 703 ? -1.269 2.901 18.734 1.00 97.81 703 ARG A N 1
ATOM 5500 C CA . ARG A 1 703 ? -1.000 3.198 20.167 1.00 97.81 703 ARG A CA 1
ATOM 5501 C C . ARG A 1 703 ? 0.265 4.022 20.440 1.00 97.81 703 ARG A C 1
ATOM 5503 O O . ARG A 1 703 ? 0.353 4.686 21.467 1.00 97.81 703 ARG A O 1
ATOM 5510 N N . TRP A 1 704 ? 1.221 3.972 19.521 1.00 97.44 704 TRP A N 1
ATOM 5511 C CA . TRP A 1 704 ? 2.516 4.649 19.583 1.00 97.44 704 TRP A CA 1
ATOM 5512 C C . TRP A 1 704 ? 2.464 6.132 19.202 1.00 97.44 704 TRP A C 1
ATOM 5514 O O . TRP A 1 704 ? 3.371 6.880 19.557 1.00 97.44 704 TRP A O 1
ATOM 5524 N N . MET A 1 705 ? 1.420 6.550 18.484 1.00 96.62 705 MET A N 1
ATOM 5525 C CA . MET A 1 705 ? 1.274 7.920 17.993 1.00 96.62 705 MET A CA 1
ATOM 5526 C C . MET A 1 705 ? 0.983 8.897 19.141 1.00 96.62 705 MET A C 1
ATOM 5528 O O . MET A 1 705 ? 0.641 8.488 20.258 1.00 96.62 705 MET A O 1
ATOM 5532 N N . ALA A 1 706 ? 1.108 10.193 18.861 1.00 94.81 706 ALA A N 1
ATOM 5533 C CA . ALA A 1 706 ? 0.812 11.281 19.787 1.00 94.81 706 ALA A CA 1
ATOM 5534 C C . ALA A 1 706 ? -0.621 11.244 20.341 1.00 94.81 706 ALA A C 1
ATOM 5536 O O . ALA A 1 706 ? -1.543 10.772 19.680 1.00 94.81 706 ALA A O 1
ATOM 5537 N N . VAL A 1 707 ? -0.832 11.791 21.539 1.00 94.62 707 VAL A N 1
ATOM 5538 C CA . VAL A 1 707 ? -2.171 12.032 22.096 1.00 94.62 707 VAL A CA 1
ATOM 5539 C C . VAL A 1 707 ? -2.292 13.499 22.510 1.00 94.62 707 VAL A C 1
ATOM 5541 O O . VAL A 1 707 ? -1.603 13.885 23.454 1.00 94.62 707 VAL A O 1
ATOM 5544 N N . PRO A 1 708 ? -3.182 14.287 21.871 1.00 94.94 708 PRO A N 1
ATOM 5545 C CA . PRO A 1 708 ? -3.937 13.992 20.646 1.00 94.94 708 PRO A CA 1
ATOM 5546 C C . PRO A 1 708 ? -3.104 14.212 19.363 1.00 94.94 708 PRO A C 1
ATOM 5548 O O . PRO A 1 708 ? -2.108 14.931 19.370 1.00 94.94 708 PRO A O 1
ATOM 5551 N N . TRP A 1 709 ? -3.547 13.657 18.229 1.00 94.38 709 TRP A N 1
ATOM 5552 C CA . TRP A 1 709 ? -2.835 13.774 16.940 1.00 94.38 709 TRP A CA 1
ATOM 5553 C C . TRP A 1 709 ? -2.682 15.215 16.421 1.00 94.38 709 TRP A C 1
ATOM 5555 O O . TRP A 1 709 ? -1.743 15.512 15.685 1.00 94.38 709 TRP A O 1
ATOM 5565 N N . GLN A 1 710 ? -3.588 16.126 16.795 1.00 93.12 710 GLN A N 1
ATOM 5566 C CA . GLN A 1 710 ? -3.495 17.533 16.398 1.00 93.12 710 GLN A CA 1
ATOM 5567 C C . GLN A 1 710 ? -2.259 18.218 16.991 1.00 93.12 710 GLN A C 1
ATOM 5569 O O . GLN A 1 710 ? -1.742 19.146 16.372 1.00 93.12 710 GLN A O 1
ATOM 5574 N N . GLY A 1 711 ? -1.780 17.766 18.159 1.00 86.81 711 GLY A N 1
ATOM 5575 C CA . GLY A 1 711 ? -0.529 18.250 18.743 1.00 86.81 711 GLY A CA 1
ATOM 5576 C C . GLY A 1 711 ? 0.637 17.982 17.797 1.00 86.81 711 GLY A C 1
ATOM 5577 O O . GLY A 1 711 ? 1.300 18.911 17.355 1.00 86.81 711 GLY A O 1
ATOM 5578 N N . ASP A 1 712 ? 0.801 16.728 17.389 1.00 85.94 712 ASP A N 1
ATOM 5579 C CA . ASP A 1 712 ? 1.819 16.302 16.423 1.00 85.94 712 ASP A CA 1
ATOM 5580 C C . ASP A 1 712 ? 1.741 17.084 15.100 1.00 85.94 712 ASP A C 1
ATOM 5582 O O . ASP A 1 712 ? 2.711 17.684 14.640 1.00 85.94 712 ASP A O 1
ATOM 5586 N N . THR A 1 713 ? 0.531 17.217 14.548 1.00 86.94 713 THR A N 1
ATOM 5587 C CA . THR A 1 713 ? 0.299 17.990 13.315 1.00 86.94 713 THR A CA 1
ATOM 5588 C C . THR A 1 713 ? 0.712 19.459 13.458 1.00 86.94 713 THR A C 1
ATOM 5590 O O . THR A 1 713 ? 1.323 20.014 12.549 1.00 86.94 713 THR A O 1
ATOM 5593 N N . ALA A 1 714 ? 0.417 20.107 14.588 1.00 85.56 714 ALA A N 1
ATOM 5594 C CA . ALA A 1 714 ? 0.757 21.516 14.813 1.00 85.56 714 ALA A CA 1
ATOM 5595 C C . ALA A 1 714 ? 2.265 21.757 15.030 1.00 85.56 714 ALA A C 1
ATOM 5597 O O . ALA A 1 714 ? 2.771 22.861 14.769 1.00 85.56 714 ALA A O 1
ATOM 5598 N N . PHE A 1 715 ? 2.974 20.741 15.524 1.00 81.31 715 PHE A N 1
ATOM 5599 C CA . PHE A 1 715 ? 4.411 20.789 15.770 1.00 81.31 715 PHE A CA 1
ATOM 5600 C C . PHE A 1 715 ? 5.248 20.266 14.598 1.00 81.31 715 PHE A C 1
ATOM 5602 O O . PHE A 1 715 ? 6.433 20.580 14.569 1.00 81.31 715 PHE A O 1
ATOM 5609 N N . CYS A 1 716 ? 4.656 19.599 13.599 1.00 81.12 716 CYS A N 1
ATOM 5610 C CA . CYS A 1 716 ? 5.300 19.225 12.335 1.00 81.12 716 CYS A CA 1
ATOM 5611 C C . CYS A 1 716 ? 5.532 20.443 11.417 1.00 81.12 716 CYS A C 1
ATOM 5613 O O . CYS A 1 716 ? 4.616 20.928 10.742 1.00 81.12 716 CYS A O 1
ATOM 5615 N N . ARG A 1 717 ? 6.773 20.942 11.357 1.00 75.94 717 ARG A N 1
ATOM 5616 C CA . ARG A 1 717 ? 7.141 22.151 10.599 1.00 75.94 717 ARG A CA 1
ATOM 5617 C C . ARG A 1 717 ? 8.325 21.926 9.654 1.00 75.94 717 ARG A C 1
ATOM 5619 O O . ARG A 1 717 ? 9.013 20.908 9.704 1.00 75.94 717 ARG A O 1
ATOM 5626 N N . SER A 1 718 ? 8.542 22.914 8.789 1.00 71.69 718 SER A N 1
ATOM 5627 C CA . SER A 1 718 ? 9.750 23.077 7.974 1.00 71.69 718 SER A CA 1
ATOM 5628 C C . SER A 1 718 ? 10.588 24.214 8.544 1.00 71.69 718 SER A C 1
ATOM 5630 O O . SER A 1 718 ? 10.007 25.169 9.056 1.00 71.69 718 SER A O 1
ATOM 5632 N N . GLY A 1 719 ? 11.914 24.135 8.408 1.00 63.91 719 GLY A N 1
ATOM 5633 C CA . GLY A 1 719 ? 12.826 25.237 8.728 1.00 63.91 719 GLY A CA 1
ATOM 5634 C C . GLY A 1 719 ? 12.660 25.763 10.155 1.00 63.91 719 GLY A C 1
ATOM 5635 O O . GLY A 1 719 ? 12.199 26.884 10.354 1.00 63.91 719 GLY A O 1
ATOM 5636 N N . TYR A 1 720 ? 13.024 24.954 11.157 1.00 66.44 720 TYR A N 1
ATOM 5637 C CA . TYR A 1 720 ? 13.010 25.389 12.565 1.00 66.44 720 TYR A CA 1
ATOM 5638 C C . TYR A 1 720 ? 14.060 26.476 12.875 1.00 66.44 720 TYR A C 1
ATOM 5640 O O . TYR A 1 720 ? 14.021 27.054 13.961 1.00 66.44 720 TYR A O 1
ATOM 5648 N N . ASP A 1 721 ? 14.946 26.778 11.919 1.00 61.66 721 ASP A N 1
ATOM 5649 C CA . ASP A 1 721 ? 15.865 27.917 11.930 1.00 61.66 721 ASP A CA 1
ATOM 5650 C C . ASP A 1 721 ? 15.352 29.021 10.970 1.00 61.66 721 ASP A C 1
ATOM 5652 O O . ASP A 1 721 ? 15.156 28.749 9.780 1.00 61.66 721 ASP A O 1
ATOM 5656 N N . PRO A 1 722 ? 15.074 30.245 11.461 1.00 51.91 722 PRO A N 1
ATOM 5657 C CA . PRO A 1 722 ? 14.512 31.334 10.660 1.00 51.91 722 PRO A CA 1
ATOM 5658 C C . PRO A 1 722 ? 15.526 32.053 9.750 1.00 51.91 722 PRO A C 1
ATOM 5660 O O . PRO A 1 722 ? 15.103 32.833 8.887 1.00 51.91 722 PRO A O 1
ATOM 5663 N N . ASP A 1 723 ? 16.833 31.825 9.909 1.00 56.94 723 ASP A N 1
ATOM 5664 C CA . ASP A 1 723 ? 17.871 32.542 9.164 1.00 56.94 723 ASP A CA 1
ATOM 5665 C C . ASP A 1 723 ? 18.126 31.893 7.786 1.00 56.94 723 ASP A C 1
ATOM 5667 O O . ASP A 1 723 ? 19.041 31.104 7.604 1.00 56.94 723 ASP A O 1
ATOM 5671 N N . PHE A 1 724 ? 17.286 32.245 6.802 1.00 50.78 724 PHE A N 1
ATOM 5672 C CA . PHE A 1 724 ? 17.441 32.012 5.349 1.00 50.78 724 PHE A CA 1
ATOM 5673 C C . PHE A 1 724 ? 18.182 30.716 4.936 1.00 50.78 724 PHE A C 1
ATOM 5675 O O . PHE A 1 724 ? 19.376 30.736 4.638 1.00 50.78 724 PHE A O 1
ATOM 5682 N N . ASP A 1 725 ? 17.445 29.612 4.782 1.00 63.31 725 ASP A N 1
ATOM 5683 C CA . ASP A 1 725 ? 17.958 28.388 4.152 1.00 63.31 725 ASP A CA 1
ATOM 5684 C C . ASP A 1 725 ? 17.358 28.207 2.738 1.00 63.31 725 ASP A C 1
ATOM 5686 O O . ASP A 1 725 ? 16.133 28.184 2.599 1.00 63.31 725 ASP A O 1
ATOM 5690 N N . PRO A 1 726 ? 18.163 28.081 1.662 1.00 62.69 726 PRO A N 1
ATOM 5691 C CA . PRO A 1 726 ? 17.657 27.732 0.331 1.00 62.69 726 PRO A CA 1
ATOM 5692 C C . PRO A 1 726 ? 17.080 26.304 0.222 1.00 62.69 726 PRO A C 1
ATOM 5694 O O . PRO A 1 726 ? 16.403 26.019 -0.767 1.00 62.69 726 PRO A O 1
ATOM 5697 N N . TYR A 1 727 ? 17.324 25.418 1.195 1.00 73.06 727 TYR A N 1
ATOM 5698 C CA . TYR A 1 727 ? 16.945 23.999 1.144 1.00 73.06 727 TYR A CA 1
ATOM 5699 C C . TYR A 1 727 ? 15.724 23.637 2.012 1.00 73.06 727 TYR A C 1
ATOM 5701 O O . TYR A 1 727 ? 14.999 22.707 1.658 1.00 73.06 727 TYR A O 1
A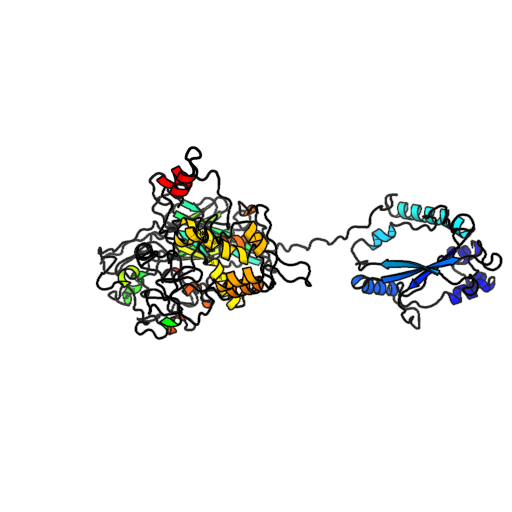TOM 5709 N N . LEU A 1 728 ? 15.441 24.402 3.078 1.00 79.19 728 LEU A N 1
ATOM 5710 C CA . LEU A 1 728 ? 14.257 24.306 3.959 1.00 79.19 728 LEU A CA 1
ATOM 5711 C C . LEU A 1 728 ? 13.864 22.859 4.321 1.00 79.19 728 LEU A C 1
ATOM 5713 O O . LEU A 1 728 ? 12.802 22.386 3.885 1.00 79.19 728 LEU A O 1
ATOM 5717 N N . PRO A 1 729 ? 14.676 22.154 5.135 1.00 85.25 729 PRO A N 1
ATOM 5718 C CA . PRO A 1 729 ? 14.345 20.808 5.579 1.00 85.25 729 PRO A CA 1
ATOM 5719 C C . PRO A 1 729 ? 12.992 20.762 6.296 1.00 85.25 729 PRO A C 1
ATOM 5721 O O . PRO A 1 729 ? 12.558 21.724 6.938 1.00 85.25 729 PRO A O 1
ATOM 5724 N N . SER A 1 730 ? 12.308 19.630 6.165 1.00 87.06 730 SER A N 1
ATOM 5725 C CA . SER A 1 730 ? 10.958 19.416 6.689 1.00 87.06 730 SER A CA 1
ATOM 5726 C C . SER A 1 730 ? 10.822 18.035 7.311 1.00 87.06 730 SER A C 1
ATOM 5728 O O . SER A 1 730 ? 11.579 17.129 6.972 1.00 87.06 730 SER A O 1
ATOM 5730 N N . PHE A 1 731 ? 9.842 17.859 8.196 1.00 88.31 731 PHE A N 1
ATOM 5731 C CA . PHE A 1 731 ? 9.378 16.529 8.585 1.00 88.31 731 PHE A CA 1
ATOM 5732 C C . PHE A 1 731 ? 8.471 15.944 7.496 1.00 88.31 731 PHE A C 1
ATOM 5734 O O . PHE A 1 731 ? 8.890 15.096 6.713 1.00 88.31 731 PHE A O 1
ATOM 5741 N N . TRP A 1 732 ? 7.225 16.419 7.417 1.00 90.12 732 TRP A N 1
ATOM 5742 C CA . TRP A 1 732 ? 6.164 15.740 6.671 1.00 90.12 732 TRP A CA 1
ATOM 5743 C C . TRP A 1 732 ? 5.324 16.691 5.814 1.00 90.12 732 TRP A C 1
ATOM 5745 O O . TRP A 1 732 ? 4.094 16.606 5.816 1.00 90.12 732 TRP A O 1
ATOM 5755 N N . ALA A 1 733 ? 5.962 17.569 5.030 1.00 90.12 733 ALA A N 1
ATOM 5756 C CA . ALA A 1 733 ? 5.266 18.483 4.107 1.00 90.12 733 ALA A CA 1
ATOM 5757 C C . ALA A 1 733 ? 4.252 17.761 3.185 1.00 90.12 733 ALA A C 1
ATOM 5759 O O . ALA A 1 733 ? 3.199 18.308 2.871 1.00 90.12 733 ALA A O 1
ATOM 5760 N N . ALA A 1 734 ? 4.544 16.494 2.853 1.00 92.62 734 ALA A N 1
ATOM 5761 C CA . ALA A 1 734 ? 3.645 15.464 2.321 1.00 92.62 734 ALA A CA 1
ATOM 5762 C C . ALA A 1 734 ? 2.194 15.496 2.832 1.00 92.62 734 ALA A C 1
ATOM 5764 O O . ALA A 1 734 ? 1.230 15.351 2.084 1.00 92.62 734 ALA A O 1
ATOM 5765 N N . ARG A 1 735 ? 2.048 15.553 4.153 1.00 91.56 735 ARG A N 1
ATOM 5766 C CA . ARG A 1 735 ? 0.768 15.392 4.856 1.00 91.56 735 ARG A CA 1
ATOM 5767 C C . ARG A 1 735 ? 0.352 16.653 5.578 1.00 91.56 735 ARG A C 1
ATOM 5769 O O . ARG A 1 735 ? -0.844 16.908 5.668 1.00 91.56 735 ARG A O 1
ATOM 5776 N N . VAL A 1 736 ? 1.322 17.438 6.038 1.00 89.25 736 VAL A N 1
ATOM 5777 C CA . VAL A 1 736 ? 1.126 18.710 6.730 1.00 89.25 736 VAL A CA 1
ATOM 5778 C C . VAL A 1 736 ? 1.917 19.790 5.981 1.00 89.25 736 VAL A C 1
ATOM 5780 O O . VAL A 1 736 ? 3.043 20.109 6.367 1.00 89.25 736 VAL A O 1
ATOM 5783 N N . PRO A 1 737 ? 1.378 20.326 4.869 1.00 90.69 737 PRO A N 1
ATOM 5784 C CA . PRO A 1 737 ? 2.077 21.322 4.064 1.00 90.69 737 PRO A CA 1
ATOM 5785 C C . PRO A 1 737 ? 2.442 22.566 4.879 1.00 90.69 737 PRO A C 1
ATOM 5787 O O . PRO A 1 737 ? 1.611 23.102 5.611 1.00 90.69 737 PRO A O 1
ATOM 5790 N N . ASN A 1 738 ? 3.677 23.052 4.731 1.00 83.88 738 ASN A N 1
ATOM 5791 C CA . ASN A 1 738 ? 4.129 24.278 5.401 1.00 83.88 738 ASN A CA 1
ATOM 5792 C C . ASN A 1 738 ? 4.205 25.478 4.448 1.00 83.88 738 ASN A C 1
ATOM 5794 O O . ASN A 1 738 ? 3.997 26.609 4.878 1.00 83.88 738 ASN A O 1
ATOM 5798 N N . HIS A 1 739 ? 4.470 25.232 3.162 1.00 88.50 739 HIS A N 1
ATOM 5799 C CA . HIS A 1 739 ? 4.510 26.249 2.114 1.00 88.50 739 HIS A CA 1
ATOM 5800 C C . HIS A 1 739 ? 3.573 25.823 0.987 1.00 88.50 739 HIS A C 1
ATOM 5802 O O . HIS A 1 739 ? 3.777 24.762 0.410 1.00 88.50 739 HIS A O 1
ATOM 5808 N N . VAL A 1 740 ? 2.552 26.623 0.688 1.00 92.12 740 VAL A N 1
ATOM 5809 C CA . VAL A 1 740 ? 1.535 26.299 -0.323 1.00 92.12 740 VAL A CA 1
ATOM 5810 C C . VAL A 1 740 ? 1.285 27.490 -1.237 1.00 92.12 740 VAL A C 1
ATOM 5812 O O . VAL A 1 740 ? 1.412 28.639 -0.811 1.00 92.12 740 VAL A O 1
ATOM 5815 N N . LEU A 1 741 ? 0.889 27.211 -2.478 1.00 91.81 741 LEU A N 1
ATOM 5816 C CA . LEU A 1 741 ? 0.382 28.234 -3.387 1.00 91.81 741 LEU A CA 1
ATOM 5817 C C . LEU A 1 741 ? -0.981 28.715 -2.878 1.00 91.81 741 LEU A C 1
ATOM 5819 O O . LEU A 1 741 ? -1.897 27.912 -2.691 1.00 91.81 741 LEU A O 1
ATOM 5823 N N . THR A 1 742 ? -1.115 30.017 -2.629 1.00 92.56 742 THR A N 1
ATOM 5824 C CA . THR A 1 742 ? -2.386 30.576 -2.156 1.00 92.56 742 THR A CA 1
ATOM 5825 C C . THR A 1 742 ? -3.442 30.515 -3.257 1.00 92.56 742 THR A C 1
ATOM 5827 O O . THR A 1 742 ? -3.115 30.583 -4.440 1.00 92.56 742 THR A O 1
ATOM 5830 N N . GLU A 1 743 ? -4.724 30.459 -2.888 1.00 90.44 743 GLU A N 1
ATOM 5831 C CA . GLU A 1 743 ? -5.819 30.516 -3.868 1.00 90.44 743 GLU A CA 1
ATOM 5832 C C . GLU A 1 743 ? -5.733 31.787 -4.732 1.00 90.44 743 GLU A C 1
ATOM 5834 O O . GLU A 1 743 ? -5.903 31.741 -5.946 1.00 90.44 743 GLU A O 1
ATOM 5839 N N . GLN A 1 744 ? -5.402 32.930 -4.120 1.00 94.31 744 GLN A N 1
ATOM 5840 C CA . GLN A 1 744 ? -5.257 34.197 -4.836 1.00 94.31 744 GLN A CA 1
ATOM 5841 C C . GLN A 1 744 ? -4.156 34.129 -5.900 1.00 94.31 744 GLN A C 1
ATOM 5843 O O . GLN A 1 744 ? -4.338 34.644 -7.005 1.00 94.31 744 GLN A O 1
ATOM 5848 N N . ASP A 1 745 ? -3.018 33.523 -5.574 1.00 94.94 745 ASP A N 1
ATOM 5849 C CA . ASP A 1 745 ? -1.912 33.396 -6.514 1.00 94.94 745 ASP A CA 1
ATOM 5850 C C . ASP A 1 745 ? -2.180 32.314 -7.557 1.00 94.94 745 ASP A C 1
ATOM 5852 O O . ASP A 1 745 ? -1.916 32.546 -8.734 1.00 94.94 745 ASP A O 1
ATOM 5856 N N . TYR A 1 746 ? -2.823 31.204 -7.186 1.00 93.00 746 TYR A N 1
ATOM 5857 C CA . TYR A 1 746 ? -3.295 30.192 -8.131 1.00 93.00 746 TYR A CA 1
ATOM 5858 C C . TYR A 1 746 ? -4.173 30.805 -9.230 1.00 93.00 746 TYR A C 1
ATOM 5860 O O . TYR A 1 746 ? -3.907 30.588 -10.415 1.00 93.00 746 TYR A O 1
ATOM 5868 N N . GLN A 1 747 ? -5.143 31.651 -8.866 1.00 94.62 747 GLN A N 1
ATOM 5869 C CA . GLN A 1 747 ? -6.001 32.341 -9.835 1.00 94.62 747 GLN A CA 1
ATOM 5870 C C . GLN A 1 747 ? -5.207 33.239 -10.799 1.00 94.62 747 GLN A C 1
ATOM 5872 O O . GLN A 1 747 ? -5.536 33.314 -11.983 1.00 94.62 747 GLN A O 1
ATOM 5877 N N . LYS A 1 748 ? -4.120 33.879 -10.340 1.00 96.38 748 LYS A N 1
ATOM 5878 C CA . LYS A 1 748 ? -3.209 34.617 -11.234 1.00 96.38 748 LYS A CA 1
ATOM 5879 C C . LYS A 1 748 ? -2.432 33.664 -12.141 1.00 96.38 748 LYS A C 1
ATOM 5881 O O . LYS A 1 748 ? -2.348 33.902 -13.343 1.00 96.38 748 LYS A O 1
ATOM 5886 N N . VAL A 1 749 ? -1.883 32.578 -11.592 1.00 94.44 749 VAL A N 1
ATOM 5887 C CA . VAL A 1 749 ? -1.073 31.591 -12.325 1.00 94.44 749 VAL A CA 1
ATOM 5888 C C . VAL A 1 749 ? -1.846 31.003 -13.504 1.00 94.44 749 VAL A C 1
ATOM 5890 O O . VAL A 1 749 ? -1.295 30.892 -14.607 1.00 94.44 749 VAL A O 1
ATOM 5893 N N . ILE A 1 750 ? -3.120 30.655 -13.306 1.00 93.94 750 ILE A N 1
ATOM 5894 C CA . ILE A 1 750 ? -3.943 30.042 -14.356 1.00 93.94 750 ILE A CA 1
ATOM 5895 C C . ILE A 1 750 ? -4.548 31.051 -15.336 1.00 93.94 750 ILE A C 1
ATOM 5897 O O . ILE A 1 750 ? -4.997 30.632 -16.399 1.00 93.94 750 ILE A O 1
ATOM 5901 N N . ASN A 1 751 ? -4.537 32.355 -15.034 1.00 95.62 751 ASN A N 1
ATOM 5902 C CA . ASN A 1 751 ? -5.129 33.372 -15.900 1.00 95.62 751 ASN A CA 1
ATOM 5903 C C . ASN A 1 751 ? -4.249 33.626 -17.145 1.00 95.62 751 ASN A C 1
ATOM 5905 O O . ASN A 1 751 ? -3.173 34.217 -17.021 1.00 95.62 751 ASN A O 1
ATOM 5909 N N . PRO A 1 752 ? -4.679 33.229 -18.360 1.00 95.94 752 PRO A N 1
ATOM 5910 C CA . PRO A 1 752 ? -3.879 33.410 -19.569 1.00 95.94 752 PRO A CA 1
ATOM 5911 C C . PRO A 1 752 ? -3.810 34.869 -20.048 1.00 95.94 752 PRO A C 1
ATOM 5913 O O . PRO A 1 752 ? -2.986 35.166 -20.910 1.00 95.94 752 PRO A O 1
ATOM 5916 N N . GLU A 1 753 ? -4.649 35.764 -19.516 1.00 97.62 753 GLU A N 1
ATOM 5917 C CA . GLU A 1 753 ? -4.688 37.187 -19.876 1.00 97.62 753 GLU A CA 1
ATOM 5918 C C . GLU A 1 753 ? -3.591 38.006 -19.177 1.00 97.62 753 GLU A C 1
ATOM 5920 O O . GLU A 1 753 ? -3.238 39.088 -19.648 1.00 97.62 753 GLU A O 1
ATOM 5925 N N . LEU A 1 754 ? -3.024 37.496 -18.076 1.00 97.25 754 LEU A N 1
ATOM 5926 C CA . LEU A 1 754 ? -1.934 38.158 -17.360 1.00 97.25 754 LEU A CA 1
ATOM 5927 C C . LEU A 1 754 ? -0.581 37.944 -18.062 1.00 97.25 754 LEU A C 1
ATOM 5929 O O . LEU A 1 754 ? -0.324 36.862 -18.610 1.00 97.25 754 LEU A O 1
ATOM 5933 N N . PRO A 1 755 ? 0.337 38.929 -18.006 1.00 97.50 755 PRO A N 1
ATOM 5934 C CA . PRO A 1 755 ? 1.701 38.760 -18.487 1.00 97.50 755 PRO A CA 1
ATOM 5935 C C . PRO A 1 755 ? 2.377 37.529 -17.878 1.00 97.50 755 PRO A C 1
ATOM 5937 O O . PRO A 1 755 ? 2.259 37.252 -16.685 1.00 97.50 755 PRO A O 1
ATOM 5940 N N . ARG A 1 756 ? 3.157 36.804 -18.687 1.00 94.44 756 ARG A N 1
ATOM 5941 C CA . ARG A 1 756 ? 3.861 35.593 -18.234 1.00 94.44 756 ARG A CA 1
ATOM 5942 C C . ARG A 1 756 ? 4.739 35.841 -17.002 1.00 94.44 756 ARG A C 1
ATOM 5944 O O . ARG A 1 756 ? 4.812 34.975 -16.143 1.00 94.44 756 ARG A O 1
ATOM 5951 N N . GLU A 1 757 ? 5.391 36.997 -16.921 1.00 94.88 757 GLU A N 1
ATOM 5952 C CA . GLU A 1 757 ? 6.235 37.379 -15.781 1.00 94.88 757 GLU A CA 1
ATOM 5953 C C . GLU A 1 757 ? 5.430 37.531 -14.484 1.00 94.88 757 GLU A C 1
ATOM 5955 O O . GLU A 1 757 ? 5.850 37.038 -13.440 1.00 94.88 757 GLU A O 1
ATOM 5960 N N . GLU A 1 758 ? 4.238 38.125 -14.558 1.00 96.00 758 GLU A N 1
ATOM 5961 C CA . GLU A 1 758 ? 3.329 38.244 -13.416 1.00 96.00 758 GLU A CA 1
ATOM 5962 C C . GLU A 1 758 ? 2.854 36.863 -12.951 1.00 96.00 758 GLU A C 1
ATOM 5964 O O . GLU A 1 758 ? 2.887 36.558 -11.762 1.00 96.00 758 GLU A O 1
ATOM 5969 N N . ARG A 1 759 ? 2.503 35.983 -13.895 1.00 95.88 759 ARG A N 1
ATOM 5970 C CA . ARG A 1 759 ? 2.102 34.598 -13.601 1.00 95.88 759 ARG A CA 1
ATOM 5971 C C . ARG A 1 759 ? 3.229 33.787 -12.961 1.00 95.88 759 ARG A C 1
ATOM 5973 O O . ARG A 1 759 ? 2.974 33.014 -12.048 1.00 95.88 759 ARG A O 1
ATOM 5980 N N . ILE A 1 760 ? 4.470 33.965 -13.420 1.00 91.12 760 ILE A N 1
ATOM 5981 C CA . ILE A 1 760 ? 5.655 33.322 -12.829 1.00 91.12 760 ILE A CA 1
ATOM 5982 C C . ILE A 1 760 ? 5.936 33.882 -11.430 1.00 91.12 760 ILE A C 1
ATOM 5984 O O . ILE A 1 760 ? 6.286 33.121 -10.536 1.00 91.12 760 ILE A O 1
ATOM 5988 N N . THR A 1 761 ? 5.762 35.189 -11.229 1.00 90.62 761 THR A N 1
ATOM 5989 C CA . THR A 1 761 ? 5.938 35.835 -9.917 1.00 90.62 761 THR A CA 1
ATOM 5990 C C . THR A 1 761 ? 4.880 35.382 -8.916 1.00 90.62 761 THR A C 1
ATOM 5992 O O . THR A 1 761 ? 5.174 35.294 -7.739 1.00 90.62 761 THR A O 1
ATOM 5995 N N . ALA A 1 762 ? 3.659 35.085 -9.367 1.00 92.25 762 ALA A N 1
ATOM 5996 C CA . ALA A 1 762 ? 2.624 34.503 -8.516 1.00 92.25 762 ALA A CA 1
ATOM 5997 C C . ALA A 1 762 ? 2.872 33.014 -8.210 1.00 92.25 762 ALA A C 1
ATOM 5999 O O . ALA A 1 762 ? 2.454 32.525 -7.168 1.00 92.25 762 ALA A O 1
ATOM 6000 N N . PHE A 1 763 ? 3.515 32.278 -9.121 1.00 89.75 763 PHE A N 1
ATOM 6001 C CA . PHE A 1 763 ? 3.815 30.857 -8.927 1.00 89.75 763 PHE A CA 1
ATOM 6002 C C . PHE A 1 763 ? 4.950 30.605 -7.920 1.00 89.75 763 PHE A C 1
ATOM 6004 O O . PHE A 1 763 ? 4.914 29.598 -7.216 1.00 89.75 763 PHE A O 1
ATOM 6011 N N . ASN A 1 764 ? 5.953 31.487 -7.892 1.00 83.38 764 ASN A N 1
ATOM 6012 C CA . ASN A 1 764 ? 7.153 31.389 -7.048 1.00 83.38 764 ASN A CA 1
ATOM 6013 C C . ASN A 1 764 ? 7.008 32.171 -5.740 1.00 83.38 764 ASN A C 1
ATOM 6015 O O . ASN A 1 764 ? 7.617 31.742 -4.729 1.00 83.38 764 ASN A O 1
#

Secondary structure (DSSP, 8-state):
-HHHHIIIIISS--HHHHHH-HHHHHHHHHH----S-TTS--EE-SS-EEETTTEEEEEEEEESS--PPPSS--S-TTHHHHHHHHHHTT--EEEEEEEEE---TTTS-SS-TTPPPPTTTS--EEEEEEEE----TTSTTHHHHHHH----TT-S-GGG-B-SHHHHHHHHHHHHHHHHHHHHHT--SPPPSSPPPP--PPPPP-----EEEEESSEEEEE--S-SS-EEEPPSSSSPPP-TT--TTTTB-TTSPBPEEEEEEEEEEE-TTS-EEEEE-TTTSEEEEEE--BB-TTTSBPPSS-TTSHHHHT-TT--EEBSSTTS-GGGGGGGSB----EEEESSS----GGGB----EE-SSSSSPEE---EEEEE-TT--EEEEE----EE-TT---S--TTSGGGGGB-TT-EES--EEEEEEEEEETTEEE-EE-EEEEEE---SSTTPPPSSBHHHHHHHHHHHTTSS---SS-BIIIIIHHHHHHHHHGGGT-HHHHHHHSTTSTT-TT-HHHHHHHH---S-TTS--TTHHHHHHHHHHBPPSS-SSPPPTTS--SBS-BB-TTTTTS-TT-GGGBPPPPHHHHHHHHHHHTT-SB----SS-----SSGGGS-TTTHHHHHHHHHHHTSB-S--SS-SS--GGGG-GGGEEETTEE-BPPTTSPPPP--SEE-HHHHTSTTSTTSSB-TTTTTTTS-BSHHHHHHH--B-SS-S--SS--BS-TTTS-SS---HHHHHHHH-TTS-HHHHHHHH-